Protein AF-A0A8T2S804-F1 (afdb_monomer_lite)

Structure (mmCIF, N/CA/C/O backbone):
data_AF-A0A8T2S804-F1
#
_entry.id   AF-A0A8T2S804-F1
#
loop_
_atom_site.group_PDB
_atom_site.id
_atom_site.type_symbol
_atom_site.label_atom_id
_atom_site.label_alt_id
_atom_site.label_comp_id
_atom_site.label_asym_id
_atom_site.label_entity_id
_atom_site.label_seq_id
_atom_site.pdbx_PDB_ins_code
_atom_site.Cartn_x
_atom_site.Cartn_y
_atom_site.Cartn_z
_atom_site.occupancy
_atom_site.B_iso_or_equiv
_atom_site.auth_seq_id
_atom_site.auth_comp_id
_atom_site.auth_asym_id
_atom_site.auth_atom_id
_atom_site.pdbx_PDB_model_num
ATOM 1 N N . MET A 1 1 ? -56.849 -18.742 28.392 1.00 54.66 1 MET A N 1
ATOM 2 C CA . MET A 1 1 ? -57.010 -19.178 29.798 1.00 54.66 1 MET A CA 1
ATOM 3 C C . MET A 1 1 ? -56.354 -20.541 29.955 1.00 54.66 1 MET A C 1
ATOM 5 O O . MET A 1 1 ? -56.749 -21.457 29.244 1.00 54.66 1 MET A O 1
ATOM 9 N N . CYS A 1 2 ? -55.357 -20.672 30.835 1.00 63.59 2 CYS A N 1
ATOM 10 C CA . CYS A 1 2 ? -54.591 -21.915 31.024 1.00 63.59 2 CYS A CA 1
ATOM 11 C C . CYS A 1 2 ? -54.858 -22.591 32.383 1.00 63.59 2 CYS A C 1
ATOM 13 O O . CYS A 1 2 ? -54.185 -23.554 32.737 1.00 63.59 2 CYS A O 1
ATOM 15 N N . THR A 1 3 ? -55.854 -22.126 33.140 1.00 59.88 3 THR A N 1
ATOM 16 C CA . THR A 1 3 ? -56.175 -22.582 34.507 1.00 59.88 3 THR A CA 1
ATOM 17 C C . THR A 1 3 ? -56.529 -24.065 34.632 1.00 59.88 3 THR A C 1
ATOM 19 O O . THR A 1 3 ? -56.466 -24.602 35.732 1.00 59.88 3 THR A O 1
ATOM 22 N N . GLY A 1 4 ? -56.861 -24.746 33.530 1.00 64.56 4 GLY A N 1
ATOM 23 C CA . GLY A 1 4 ? -57.107 -26.193 33.506 1.00 64.56 4 GLY A CA 1
ATOM 24 C C . GLY A 1 4 ? -55.846 -27.068 33.457 1.00 64.56 4 GLY A C 1
ATOM 25 O O . GLY A 1 4 ? -55.949 -28.278 33.639 1.00 64.56 4 GLY A O 1
ATOM 26 N N . PHE A 1 5 ? -54.661 -26.492 33.224 1.00 73.31 5 PHE A N 1
ATOM 27 C CA . PHE A 1 5 ? -53.410 -27.238 33.059 1.00 73.31 5 PHE A CA 1
ATOM 28 C C . PHE A 1 5 ? -52.562 -27.201 34.338 1.00 73.31 5 PHE A C 1
ATOM 30 O O . PHE A 1 5 ? -51.563 -26.489 34.424 1.00 73.31 5 PHE A O 1
ATOM 37 N N . SER A 1 6 ? -52.954 -27.987 35.342 1.00 73.69 6 SER A N 1
ATOM 38 C CA . 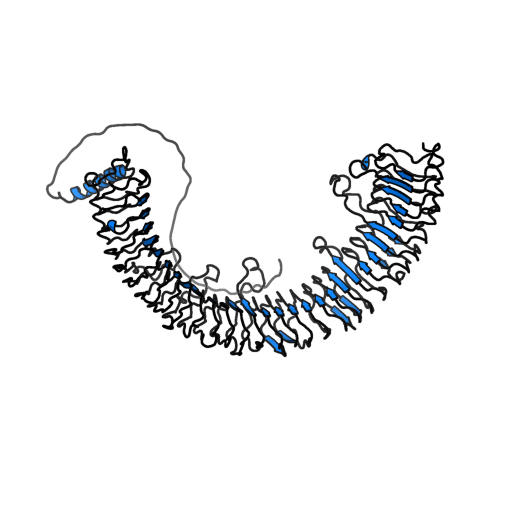SER A 1 6 ? -52.318 -28.016 36.670 1.00 73.69 6 SER A CA 1
ATOM 39 C C . SER A 1 6 ? -50.883 -28.565 36.704 1.00 73.69 6 SER A C 1
ATOM 41 O O . SER A 1 6 ? -50.227 -28.466 37.735 1.00 73.69 6 SER A O 1
ATOM 43 N N . SER A 1 7 ? -50.384 -29.152 35.612 1.00 82.56 7 SER A N 1
ATOM 44 C CA . SER A 1 7 ? -49.017 -29.684 35.495 1.00 82.56 7 SER A CA 1
ATOM 45 C C . SER A 1 7 ? -48.121 -28.878 34.548 1.00 82.56 7 SER A C 1
ATOM 47 O O . SER A 1 7 ? -46.994 -29.292 34.278 1.00 82.56 7 SER A O 1
ATOM 49 N N . LEU A 1 8 ? -48.611 -27.763 33.993 1.00 85.88 8 LEU A N 1
ATOM 50 C CA . LEU A 1 8 ? -47.874 -26.983 33.001 1.00 85.88 8 LEU A CA 1
ATOM 51 C C . LEU A 1 8 ? -46.722 -26.217 33.666 1.00 85.88 8 LEU A C 1
ATOM 53 O O . LEU A 1 8 ? -46.949 -25.395 34.554 1.00 85.88 8 LEU A O 1
ATOM 57 N N . GLN A 1 9 ? -45.492 -26.486 33.222 1.00 89.00 9 GLN A N 1
ATOM 58 C CA . GLN A 1 9 ? -44.271 -25.842 33.730 1.00 89.00 9 GLN A CA 1
ATOM 59 C C . GLN A 1 9 ? -43.639 -24.877 32.719 1.00 89.00 9 GLN A C 1
ATOM 61 O O . GLN A 1 9 ? -42.989 -23.916 33.119 1.00 89.00 9 GLN A O 1
ATOM 66 N N . HIS A 1 10 ? -43.855 -25.092 31.423 1.00 91.06 10 HIS A N 1
ATOM 67 C CA . HIS A 1 10 ? -43.279 -24.282 30.354 1.00 91.06 10 HIS A CA 1
ATOM 68 C C . HIS A 1 10 ? -44.393 -23.798 29.432 1.00 91.06 10 HIS A C 1
ATOM 70 O O . HIS A 1 10 ? -45.205 -24.604 28.974 1.00 91.06 10 HIS A O 1
ATOM 76 N N . LEU A 1 11 ? -44.438 -22.495 29.168 1.00 88.25 11 LEU A N 1
ATOM 77 C CA . LEU A 1 11 ? -45.414 -21.886 28.273 1.00 88.25 11 LEU A CA 1
ATOM 78 C C . LEU A 1 11 ? -44.703 -20.927 27.318 1.00 88.25 11 LEU A C 1
ATOM 80 O O . LEU A 1 11 ? -44.051 -19.981 27.750 1.00 88.25 11 LEU A O 1
ATOM 84 N N . ILE A 1 12 ? -44.842 -21.192 26.022 1.00 87.62 12 ILE A N 1
ATOM 85 C CA . ILE A 1 12 ? -44.277 -20.386 24.940 1.00 87.62 12 ILE A CA 1
ATOM 86 C C . ILE A 1 12 ? -45.451 -19.828 24.139 1.00 87.62 12 ILE A C 1
ATOM 88 O O . ILE A 1 12 ? -46.268 -20.590 23.622 1.00 87.62 12 ILE A O 1
ATOM 92 N N . LEU A 1 13 ? -45.546 -18.504 24.085 1.00 85.19 13 LEU A N 1
ATOM 93 C CA . LEU A 1 13 ? -46.599 -17.730 23.422 1.00 85.19 13 LEU A CA 1
ATOM 94 C C . LEU A 1 13 ? -46.019 -16.827 22.323 1.00 85.19 13 LEU A C 1
ATOM 96 O O . LEU A 1 13 ? -46.604 -15.805 21.967 1.00 85.19 13 LEU A O 1
ATOM 100 N N . ASP A 1 14 ? -44.857 -17.188 21.791 1.00 84.88 14 ASP A N 1
ATOM 101 C CA . ASP A 1 14 ? -44.184 -16.420 20.751 1.00 84.88 14 ASP A CA 1
ATOM 102 C C . ASP A 1 14 ? -45.085 -16.285 19.508 1.00 84.88 14 ASP A C 1
ATOM 104 O O . ASP A 1 14 ? -45.741 -17.237 19.078 1.00 84.88 14 ASP A O 1
ATOM 108 N N . GLY A 1 15 ? -45.153 -15.081 18.940 1.00 77.81 15 GLY A N 1
ATOM 109 C CA . GLY A 1 15 ? -46.014 -14.747 17.803 1.00 77.81 15 GLY A CA 1
ATOM 110 C C . GLY A 1 15 ? -47.499 -14.542 18.136 1.00 77.81 15 GLY A C 1
ATOM 111 O O . GLY A 1 15 ? -48.310 -14.397 17.222 1.00 77.81 15 GLY A O 1
ATOM 112 N N . CYS A 1 16 ? -47.895 -14.513 19.413 1.00 80.00 16 CYS A N 1
ATOM 113 C CA . CYS A 1 16 ? -49.286 -14.262 19.814 1.00 80.00 16 CYS A CA 1
ATOM 114 C C . CYS A 1 16 ? -49.639 -12.759 19.801 1.00 80.00 16 CYS A C 1
ATOM 116 O O . CYS A 1 16 ? -49.821 -12.149 20.851 1.00 80.00 16 CYS A O 1
ATOM 118 N N . TYR A 1 17 ? -49.768 -12.164 18.612 1.00 77.12 17 TYR A N 1
ATOM 119 C CA . TYR A 1 17 ? -49.930 -10.709 18.431 1.00 77.12 17 TYR A CA 1
ATOM 120 C C . TYR A 1 17 ? -51.200 -10.114 19.055 1.00 77.12 17 TYR A C 1
ATOM 122 O O . TYR A 1 17 ? -51.162 -9.025 19.619 1.00 77.12 17 TYR A O 1
ATOM 130 N N . SER A 1 18 ? -52.316 -10.845 18.993 1.00 76.75 18 SER A N 1
ATOM 131 C CA . SER A 1 18 ? -53.626 -10.410 19.503 1.00 76.75 18 SER A CA 1
ATOM 132 C C . SER A 1 18 ? -53.812 -10.668 21.000 1.00 76.75 18 SER A C 1
ATOM 134 O O . SER A 1 18 ? -54.943 -10.778 21.461 1.00 76.75 18 SER A O 1
ATOM 136 N N . LEU A 1 19 ? -52.734 -10.883 21.761 1.00 76.06 19 LEU A N 1
ATOM 137 C CA . LEU A 1 19 ? -52.838 -11.071 23.204 1.00 76.06 19 LEU A CA 1
ATOM 138 C C . LEU A 1 19 ? -52.945 -9.700 23.884 1.00 76.06 19 LEU A C 1
ATOM 140 O O . LEU A 1 19 ? -52.031 -8.891 23.774 1.00 76.06 19 LEU A O 1
ATOM 144 N N . ASN A 1 20 ? -54.041 -9.452 24.600 1.00 75.31 20 ASN A N 1
ATOM 145 C CA . ASN A 1 20 ? -54.303 -8.168 25.267 1.00 75.31 20 ASN A CA 1
ATOM 146 C C . ASN A 1 20 ? -53.867 -8.178 26.741 1.00 75.31 20 ASN A C 1
ATOM 148 O O . ASN A 1 20 ? -53.518 -7.144 27.297 1.00 75.31 20 ASN A O 1
ATOM 152 N N . THR A 1 21 ? -53.927 -9.344 27.400 1.00 72.62 21 THR A N 1
ATOM 153 C CA . THR A 1 21 ? -53.676 -9.483 28.847 1.00 72.62 21 THR A CA 1
ATOM 154 C C . THR A 1 21 ? -53.032 -10.828 29.176 1.00 72.62 21 THR A C 1
ATOM 156 O O . THR A 1 21 ? -53.437 -11.855 28.620 1.00 72.62 21 THR A O 1
ATOM 159 N N . LEU A 1 22 ? -52.127 -10.855 30.156 1.00 73.94 22 LEU A N 1
ATOM 160 C CA . LEU A 1 22 ? -51.623 -12.084 30.779 1.00 73.94 22 LEU A CA 1
ATOM 161 C C . LEU A 1 22 ? -52.451 -12.426 32.027 1.00 73.94 22 LEU A C 1
ATOM 163 O O . LEU A 1 22 ? -52.003 -12.263 33.156 1.00 73.94 22 LEU A O 1
ATOM 167 N N . ALA A 1 23 ? -53.680 -12.903 31.824 1.00 68.81 23 ALA A N 1
ATOM 168 C CA . ALA A 1 23 ? -54.567 -13.325 32.909 1.00 68.81 23 ALA A CA 1
ATOM 169 C C . ALA A 1 23 ? -54.711 -14.856 32.969 1.00 68.81 23 ALA A C 1
ATOM 171 O O . ALA A 1 23 ? -54.691 -15.543 31.942 1.00 68.81 23 ALA A O 1
ATOM 172 N N . PHE A 1 24 ? -54.937 -15.394 34.173 1.00 72.00 24 PHE A N 1
ATOM 173 C CA . PHE A 1 24 ? -55.258 -16.814 34.397 1.00 72.00 24 PHE A CA 1
ATOM 174 C C . PHE A 1 24 ? -54.137 -17.792 33.980 1.00 72.00 24 PHE A C 1
ATOM 176 O O . PHE A 1 24 ? -54.389 -18.802 33.307 1.00 72.00 24 PHE A O 1
ATOM 183 N N . LEU A 1 25 ? -52.896 -17.486 34.375 1.00 78.62 25 LEU A N 1
ATOM 184 C CA . LEU A 1 25 ? -51.731 -18.361 34.216 1.00 78.62 25 LEU A CA 1
ATOM 185 C C . LEU A 1 25 ? -51.617 -19.367 35.387 1.00 78.62 25 LEU A C 1
ATOM 187 O O . LEU A 1 25 ? -51.957 -19.021 36.519 1.00 78.62 25 LEU A O 1
ATOM 191 N N . PRO A 1 26 ? -51.149 -20.609 35.150 1.00 80.19 26 PRO A N 1
ATOM 192 C CA . PRO A 1 26 ? -50.902 -21.585 36.211 1.00 80.19 26 PRO A CA 1
ATOM 193 C C . PRO A 1 26 ? -49.797 -21.121 37.166 1.00 80.19 26 PRO A C 1
ATOM 195 O O . PRO A 1 26 ? -48.750 -20.650 36.730 1.00 80.19 26 PRO A O 1
ATOM 198 N N . THR A 1 27 ? -49.964 -21.350 38.468 1.00 82.31 27 THR A N 1
ATOM 199 C CA . THR A 1 27 ? -48.923 -21.060 39.472 1.00 82.31 27 THR A CA 1
ATOM 200 C C . THR A 1 27 ? -47.756 -22.057 39.443 1.00 82.31 27 THR A C 1
ATOM 202 O O . THR A 1 27 ? -46.738 -21.824 40.089 1.00 82.31 27 THR A O 1
ATOM 205 N N . THR A 1 28 ? -47.873 -23.164 38.700 1.00 85.31 28 THR A N 1
ATOM 206 C CA . THR A 1 28 ? -46.828 -24.193 38.503 1.00 85.31 28 THR A CA 1
ATOM 207 C C . THR A 1 28 ? -45.778 -23.825 37.455 1.00 85.31 28 THR A C 1
ATOM 209 O O . THR A 1 28 ? -44.837 -24.586 37.229 1.00 85.31 28 THR A O 1
ATOM 212 N N . LEU A 1 29 ? -45.961 -22.690 36.785 1.00 88.19 29 LEU A N 1
ATOM 213 C CA . LEU A 1 29 ? -45.197 -22.284 35.616 1.00 88.19 29 LEU A CA 1
ATOM 214 C C . LEU A 1 29 ? -43.795 -21.819 36.027 1.00 88.19 29 LEU A C 1
ATOM 216 O O . LEU A 1 29 ? -43.658 -20.945 36.878 1.00 88.19 29 LEU A O 1
ATOM 220 N N . ARG A 1 30 ? -42.770 -22.420 35.417 1.00 90.88 30 ARG A N 1
ATOM 221 C CA . ARG A 1 30 ? -41.346 -22.122 35.621 1.00 90.88 30 ARG A CA 1
ATOM 222 C C . ARG A 1 30 ? -40.763 -21.244 34.528 1.00 90.88 30 ARG A C 1
ATOM 224 O O . ARG A 1 30 ? -39.892 -20.431 34.811 1.00 90.88 30 ARG A O 1
ATOM 231 N N . THR A 1 31 ? -41.238 -21.376 33.290 1.00 90.69 31 THR A N 1
ATOM 232 C CA . THR A 1 31 ? -40.768 -20.537 32.180 1.00 90.69 31 THR A CA 1
ATOM 233 C C . THR A 1 31 ? -41.923 -19.998 31.352 1.00 90.69 31 THR A C 1
ATOM 235 O O . THR A 1 31 ? -42.746 -20.782 30.866 1.00 90.69 31 THR A O 1
ATOM 238 N N . LEU A 1 32 ? -41.932 -18.688 31.129 1.00 91.00 32 LEU A N 1
ATOM 239 C CA . LEU A 1 32 ? -42.870 -18.008 30.242 1.00 91.00 32 LEU A CA 1
ATOM 240 C C . LEU A 1 32 ? -42.088 -17.257 29.163 1.00 91.00 32 LEU A C 1
ATOM 242 O O . LEU A 1 32 ? -41.268 -16.403 29.490 1.00 91.00 32 LEU A O 1
ATOM 246 N N . SER A 1 33 ? -42.354 -17.574 27.898 1.00 91.38 33 SER A N 1
ATOM 247 C CA . SER A 1 33 ? -41.809 -16.852 26.745 1.00 91.38 33 SER A CA 1
ATOM 248 C C . SER A 1 33 ? -42.929 -16.211 25.946 1.00 91.38 33 SER A C 1
ATOM 250 O O . SER A 1 33 ? -43.944 -16.856 25.670 1.00 91.38 33 SER A O 1
ATOM 252 N N . LEU A 1 34 ? -42.733 -14.951 25.587 1.00 87.38 34 LEU A N 1
ATOM 253 C CA . LEU A 1 34 ? -43.592 -14.180 24.712 1.00 87.38 34 LEU A CA 1
ATOM 254 C C . LEU A 1 34 ? -42.714 -13.273 23.843 1.00 87.38 34 LEU A C 1
ATOM 256 O O . LEU A 1 34 ? -42.314 -12.186 24.249 1.00 87.38 34 LEU A O 1
ATOM 260 N N . ASP A 1 35 ? -42.401 -13.743 22.643 1.00 84.25 35 ASP A N 1
ATOM 261 C CA . ASP A 1 35 ? -41.637 -13.000 21.642 1.00 84.25 35 ASP A CA 1
ATOM 262 C C . ASP A 1 35 ? -42.511 -12.634 20.434 1.00 84.25 35 ASP A C 1
ATOM 264 O O . ASP A 1 35 ? -42.995 -13.501 19.704 1.00 84.25 35 ASP A O 1
ATOM 268 N N . MET A 1 36 ? -42.689 -11.337 20.178 1.00 80.56 36 MET A N 1
ATOM 269 C CA . MET A 1 36 ? -43.553 -10.843 19.099 1.00 80.56 36 MET A CA 1
ATOM 270 C C . MET A 1 36 ? -42.905 -10.820 17.709 1.00 80.56 36 MET A C 1
ATOM 272 O O . MET A 1 36 ? -43.526 -10.326 16.777 1.00 80.56 36 MET A O 1
ATOM 276 N N . GLN A 1 37 ? -41.704 -11.373 17.522 1.00 73.75 37 GLN A N 1
ATOM 277 C CA . GLN A 1 37 ? -40.997 -11.470 16.235 1.00 73.75 37 GLN A CA 1
ATOM 278 C C . GLN A 1 37 ? -40.814 -10.142 15.457 1.00 73.75 37 GLN A C 1
ATOM 280 O O . GLN A 1 37 ? -41.662 -9.263 15.355 1.00 73.75 37 GLN A O 1
ATOM 285 N N . ARG A 1 38 ? -39.682 -9.996 14.766 1.00 65.44 38 ARG A N 1
ATOM 286 C CA . ARG A 1 38 ? -39.296 -8.726 14.114 1.00 65.44 38 ARG A CA 1
ATOM 287 C C . ARG A 1 38 ? -40.297 -8.103 13.128 1.00 65.44 38 ARG A C 1
ATOM 289 O O . ARG A 1 38 ? -40.242 -6.900 12.923 1.00 65.44 38 ARG A O 1
ATOM 296 N N . ARG A 1 39 ? -41.166 -8.884 12.476 1.00 62.84 39 ARG A N 1
ATOM 297 C CA . ARG A 1 39 ? -42.075 -8.369 11.429 1.00 62.84 39 ARG A CA 1
ATOM 298 C C . ARG A 1 39 ? -43.398 -7.805 11.949 1.00 62.84 39 ARG A C 1
ATOM 300 O O . ARG A 1 39 ? -44.018 -7.028 11.235 1.00 62.84 39 ARG A O 1
ATOM 307 N N . PHE A 1 40 ? -43.836 -8.206 13.139 1.00 58.91 40 PHE A N 1
ATOM 308 C CA . PHE A 1 40 ? -45.213 -7.989 13.601 1.00 58.91 40 PHE A CA 1
ATOM 309 C C . PHE A 1 40 ? -45.275 -7.446 15.032 1.00 58.91 40 PHE A C 1
ATOM 311 O O . PHE A 1 40 ? -46.312 -7.461 15.679 1.00 58.91 40 PHE A O 1
ATOM 318 N N . PHE A 1 41 ? -44.172 -6.923 15.549 1.00 60.12 41 PHE A N 1
ATOM 319 C CA . PHE A 1 41 ? -44.106 -6.518 16.945 1.00 60.12 41 PHE A CA 1
ATOM 320 C C . PHE A 1 41 ? -44.892 -5.232 17.271 1.00 60.12 41 PHE A C 1
ATOM 322 O O . PHE A 1 41 ? -45.348 -5.043 18.395 1.00 60.12 41 PHE A O 1
ATOM 329 N N . LEU A 1 42 ? -45.137 -4.381 16.266 1.00 57.16 42 LEU A N 1
ATOM 330 C CA . LEU A 1 42 ? -45.958 -3.167 16.384 1.00 57.16 42 LEU A CA 1
ATOM 331 C C . LEU A 1 42 ? -47.450 -3.456 16.632 1.00 57.16 42 LEU A C 1
ATOM 333 O O . LEU A 1 42 ? -48.172 -2.576 17.098 1.00 57.16 42 LEU A O 1
ATOM 337 N N . ILE A 1 43 ? -47.921 -4.671 16.322 1.00 61.25 43 ILE A N 1
ATOM 338 C CA . ILE A 1 43 ? -49.326 -5.069 16.505 1.00 61.25 43 ILE A CA 1
ATOM 339 C C . ILE A 1 43 ? -49.585 -5.786 17.838 1.00 61.25 43 ILE A C 1
ATOM 341 O O . ILE A 1 43 ? -50.707 -6.228 18.057 1.00 61.25 43 ILE A O 1
ATOM 345 N N . SER A 1 44 ? -48.595 -5.883 18.740 1.00 66.62 44 SER A N 1
ATOM 346 C CA . SER A 1 44 ? -48.809 -6.431 20.087 1.00 66.62 44 SER A CA 1
ATOM 347 C C . SER A 1 44 ? -49.886 -5.631 20.829 1.00 66.62 44 SER A C 1
ATOM 349 O O . SER A 1 44 ? -49.802 -4.402 20.850 1.00 66.62 44 SER A O 1
ATOM 351 N N . GLU A 1 45 ? -50.857 -6.287 21.464 1.00 76.12 45 GLU A N 1
ATOM 352 C CA . GLU A 1 45 ? -51.932 -5.608 22.214 1.00 76.12 45 GLU A CA 1
ATOM 353 C C . GLU A 1 45 ? -51.720 -5.555 23.736 1.00 76.12 45 GLU A C 1
ATOM 355 O O . GLU A 1 45 ? -52.517 -4.933 24.431 1.00 76.12 45 GLU A O 1
ATOM 360 N N . ILE A 1 46 ? -50.649 -6.157 24.265 1.00 81.12 46 ILE A N 1
ATOM 361 C CA . ILE A 1 46 ? -50.334 -6.096 25.699 1.00 81.12 46 ILE A CA 1
ATOM 362 C C . ILE A 1 46 ? -49.844 -4.688 26.049 1.00 81.12 46 ILE A C 1
ATOM 364 O O . ILE A 1 46 ? -48.747 -4.301 25.651 1.00 81.12 46 ILE A O 1
ATOM 368 N N . GLU A 1 47 ? -50.643 -3.945 26.814 1.00 81.50 47 GLU A N 1
ATOM 369 C CA . GLU A 1 47 ? -50.292 -2.595 27.277 1.00 81.50 47 GLU A CA 1
ATOM 370 C C . GLU A 1 47 ? -49.677 -2.582 28.679 1.00 81.50 47 GLU A C 1
ATOM 372 O O . GLU A 1 47 ? -48.720 -1.850 28.934 1.00 81.50 47 GLU A O 1
ATOM 377 N N . SER A 1 48 ? -50.182 -3.408 29.592 1.00 81.81 48 SER A N 1
ATOM 378 C CA . SER A 1 48 ? -49.636 -3.541 30.940 1.00 81.81 48 SER A CA 1
ATOM 379 C C . SER A 1 48 ? -49.773 -4.965 31.462 1.00 81.81 48 SER A C 1
ATOM 381 O O . SER A 1 48 ? -50.652 -5.735 31.062 1.00 81.81 48 SER A O 1
ATOM 383 N N . VAL A 1 49 ? -48.864 -5.322 32.361 1.00 81.88 49 VAL A N 1
ATOM 384 C CA . VAL A 1 49 ? -48.913 -6.563 33.128 1.00 81.88 49 VAL A CA 1
ATOM 385 C C . VAL A 1 49 ? -48.783 -6.159 34.585 1.00 81.88 49 VAL A C 1
ATOM 387 O O . VAL A 1 49 ? -47.700 -5.794 35.032 1.00 81.88 49 VAL A O 1
ATOM 390 N N . GLU A 1 50 ? -49.905 -6.183 35.292 1.00 79.31 50 GLU A N 1
ATOM 391 C CA . GLU A 1 50 ? -50.036 -5.753 36.684 1.00 79.31 50 GLU A CA 1
ATOM 392 C C . GLU A 1 50 ? -50.747 -6.851 37.486 1.00 79.31 50 GLU A C 1
ATOM 394 O O . GLU A 1 50 ? -51.503 -7.648 36.926 1.00 79.31 50 GLU A O 1
ATOM 399 N N . ASP A 1 51 ? -50.484 -6.920 38.793 1.00 71.19 51 ASP A N 1
ATOM 400 C CA . ASP A 1 51 ? -51.120 -7.858 39.734 1.00 71.19 51 ASP A CA 1
ATOM 401 C C . ASP A 1 51 ? -51.014 -9.356 39.360 1.00 71.19 51 ASP A C 1
ATOM 403 O O . ASP A 1 51 ? -51.806 -10.195 39.802 1.00 71.19 51 ASP A O 1
ATOM 407 N N . VAL A 1 52 ? -49.995 -9.737 38.580 1.00 80.56 52 VAL A N 1
ATOM 408 C CA . VAL A 1 52 ? -49.730 -11.138 38.217 1.00 80.56 52 VAL A CA 1
ATOM 409 C C . VAL A 1 52 ? -48.794 -11.786 39.241 1.00 80.56 52 VAL A C 1
ATOM 411 O O . VAL A 1 52 ? -47.640 -11.385 39.396 1.00 80.56 52 VAL A O 1
ATOM 414 N N . SER A 1 53 ? -49.273 -12.832 39.922 1.00 83.38 53 SER A N 1
ATOM 415 C CA . SER A 1 53 ? -48.473 -13.631 40.860 1.00 83.38 53 SER A CA 1
ATOM 416 C C . SER A 1 53 ? -48.082 -14.980 40.253 1.00 83.38 53 SER A C 1
ATOM 418 O O . SER A 1 53 ? -48.938 -15.821 39.971 1.00 83.38 53 SER A O 1
ATOM 420 N N . LEU A 1 54 ? -46.777 -15.192 40.066 1.00 86.00 54 LEU A N 1
ATOM 421 C CA . LEU A 1 54 ? -46.195 -16.414 39.503 1.00 86.00 54 LEU A CA 1
ATOM 422 C C . LEU A 1 54 ? -45.047 -16.899 40.406 1.00 86.00 54 LEU A C 1
ATOM 424 O O . LEU A 1 54 ? -43.874 -16.688 40.099 1.00 86.00 54 LEU A O 1
ATOM 428 N N . PRO A 1 55 ? -45.363 -17.547 41.542 1.00 84.75 55 PRO A N 1
ATOM 429 C CA . PRO A 1 55 ? -44.385 -17.817 42.597 1.00 84.75 55 PRO A CA 1
ATOM 430 C C . PRO A 1 55 ? -43.297 -18.829 42.203 1.00 84.75 55 PRO A C 1
ATOM 432 O O . PRO A 1 55 ? -42.221 -18.796 42.786 1.00 84.75 55 PRO A O 1
ATOM 435 N N . ASN A 1 56 ? -43.558 -19.708 41.226 1.00 89.12 56 ASN A N 1
ATOM 436 C CA . ASN A 1 56 ? -42.606 -20.723 40.751 1.00 89.12 56 ASN A CA 1
ATOM 437 C C . ASN A 1 56 ? -41.849 -20.326 39.474 1.00 89.12 56 ASN A C 1
ATOM 439 O O . ASN A 1 56 ? -41.120 -21.154 38.929 1.00 89.12 56 ASN A O 1
ATOM 443 N N . LEU A 1 57 ? -42.046 -19.105 38.970 1.00 90.88 57 LEU A N 1
ATOM 444 C CA . LEU A 1 57 ? -41.441 -18.669 37.717 1.00 90.88 57 LEU A CA 1
ATOM 445 C C . LEU A 1 57 ? -39.948 -18.420 37.920 1.00 90.88 57 LEU A C 1
ATOM 447 O O . LEU A 1 57 ? -39.574 -17.613 38.760 1.00 90.88 57 LEU A O 1
ATOM 451 N N . GLU A 1 58 ? -39.117 -19.107 37.141 1.00 92.75 58 GLU A N 1
ATOM 452 C CA . GLU A 1 58 ? -37.655 -19.007 37.149 1.00 92.75 58 GLU A CA 1
ATOM 453 C C . GLU A 1 58 ? -37.159 -18.139 35.980 1.00 92.75 58 GLU A C 1
ATOM 455 O O . GLU A 1 58 ? -36.240 -17.342 36.161 1.00 92.75 58 GLU A O 1
ATOM 460 N N . ASN A 1 59 ? -37.806 -18.220 34.807 1.00 93.62 59 ASN A N 1
ATOM 461 C CA . ASN A 1 59 ? -37.440 -17.447 33.612 1.00 93.62 59 ASN A CA 1
ATOM 462 C C . ASN A 1 59 ? -38.656 -16.769 32.968 1.00 93.62 59 ASN A C 1
ATOM 464 O O . ASN A 1 59 ? -39.671 -17.419 32.695 1.00 93.62 59 ASN A O 1
ATOM 468 N N . LEU A 1 60 ? -38.517 -15.481 32.659 1.00 93.44 60 LEU A N 1
ATOM 469 C CA . LEU A 1 60 ? -39.517 -14.688 31.956 1.00 93.44 60 LEU A CA 1
ATOM 470 C C . LEU A 1 60 ? -38.872 -13.952 30.784 1.00 93.44 60 LEU A C 1
ATOM 472 O O . LEU A 1 60 ? -37.963 -13.144 30.964 1.00 93.44 60 LEU A O 1
ATOM 476 N N . THR A 1 61 ? -39.390 -14.202 29.589 1.00 91.88 61 THR A N 1
ATOM 477 C CA . THR A 1 61 ? -38.991 -13.515 28.363 1.00 91.88 61 THR A CA 1
ATOM 478 C C . THR A 1 61 ? -40.228 -12.854 27.774 1.00 91.88 61 THR A C 1
ATOM 480 O O . THR A 1 61 ? -41.170 -13.542 27.392 1.00 91.88 61 THR A O 1
ATOM 483 N N . ILE A 1 62 ? -40.240 -11.525 27.721 1.00 89.81 62 ILE A N 1
ATOM 484 C CA . ILE A 1 62 ? -41.269 -10.724 27.051 1.00 89.81 62 ILE A CA 1
ATOM 485 C C . ILE A 1 62 ? -40.533 -9.794 26.095 1.00 89.81 62 ILE A C 1
ATOM 487 O O . ILE A 1 62 ? -40.125 -8.706 26.475 1.00 89.81 62 ILE A O 1
ATOM 491 N N . THR A 1 63 ? -40.310 -10.225 24.859 1.00 88.81 63 THR A N 1
ATOM 492 C CA . THR A 1 63 ? -39.488 -9.471 23.908 1.00 88.81 63 THR A CA 1
ATOM 493 C C . THR A 1 63 ? -40.324 -8.891 22.781 1.00 88.81 63 THR A C 1
ATOM 495 O O . THR A 1 63 ? -41.336 -9.453 22.348 1.00 88.81 63 THR A O 1
ATOM 498 N N . ARG A 1 64 ? -39.889 -7.724 22.297 1.00 84.44 64 ARG A N 1
ATOM 499 C CA . ARG A 1 64 ? -40.517 -6.999 21.190 1.00 84.44 64 ARG A CA 1
ATOM 500 C C . ARG A 1 64 ? -41.992 -6.654 21.460 1.00 84.44 64 ARG A C 1
ATOM 502 O O . ARG A 1 64 ? -42.807 -6.627 20.556 1.00 84.44 64 ARG A O 1
ATOM 509 N N . CYS A 1 65 ? -42.389 -6.371 22.696 1.00 84.56 65 CYS A N 1
ATOM 510 C CA . CYS A 1 65 ? -43.757 -5.915 22.969 1.00 84.56 65 CYS A CA 1
ATOM 511 C C . CYS A 1 65 ? -43.833 -4.389 22.883 1.00 84.56 65 CYS A C 1
ATOM 513 O O . CYS A 1 65 ? -43.605 -3.701 23.873 1.00 84.56 65 CYS A O 1
ATOM 515 N N . ALA A 1 66 ? -44.134 -3.846 21.697 1.00 80.88 66 ALA A N 1
ATOM 516 C CA . ALA A 1 66 ? -44.062 -2.401 21.461 1.00 80.88 66 ALA A CA 1
ATOM 517 C C . ALA A 1 66 ? -45.032 -1.580 22.316 1.00 80.88 66 ALA A C 1
ATOM 519 O O . ALA A 1 66 ? -44.699 -0.460 22.697 1.00 80.88 66 ALA A O 1
ATOM 520 N N . LYS A 1 67 ? -46.221 -2.123 22.604 1.00 83.56 67 LYS A N 1
ATOM 521 C CA . LYS A 1 67 ? -47.246 -1.426 23.395 1.00 83.56 67 LYS A CA 1
ATOM 522 C C . LYS A 1 67 ? -47.100 -1.610 24.903 1.00 83.56 67 LYS A C 1
ATOM 524 O O . LYS A 1 67 ? -47.819 -0.939 25.635 1.00 83.56 67 LYS A O 1
ATOM 529 N N . LEU A 1 68 ? -46.198 -2.478 25.367 1.00 87.06 68 LEU A N 1
ATOM 530 C CA . LEU A 1 68 ? -46.026 -2.732 26.794 1.00 87.06 68 LEU A CA 1
ATOM 531 C C . LEU A 1 68 ? -45.427 -1.492 27.457 1.00 87.06 68 LEU A C 1
ATOM 533 O O . LEU A 1 68 ? -44.264 -1.184 27.223 1.00 87.06 68 LEU A O 1
ATOM 537 N N . LYS A 1 69 ? -46.213 -0.819 28.296 1.00 86.56 69 LYS A N 1
ATOM 538 C CA . LYS A 1 69 ? -45.807 0.388 29.025 1.00 86.56 69 LYS A CA 1
ATOM 539 C C . LYS A 1 69 ? -45.350 0.110 30.443 1.00 86.56 69 LYS A C 1
ATOM 541 O O . LYS A 1 69 ? -44.439 0.777 30.924 1.00 86.56 69 LYS A O 1
ATOM 546 N N . ARG A 1 70 ? -45.990 -0.848 31.119 1.00 86.38 70 ARG A N 1
ATOM 547 C CA . ARG A 1 70 ? -45.738 -1.146 32.536 1.00 86.38 70 ARG A CA 1
ATOM 548 C C . ARG A 1 70 ? -45.661 -2.637 32.789 1.00 86.38 70 ARG A C 1
ATOM 550 O O . ARG A 1 70 ? -46.504 -3.399 32.306 1.00 86.38 70 ARG A O 1
ATOM 557 N N . LEU A 1 71 ? -44.675 -3.029 33.587 1.00 88.31 71 LEU A N 1
ATOM 558 C CA . LEU A 1 71 ? -44.511 -4.397 34.058 1.00 88.31 71 LEU A CA 1
ATOM 559 C C . LEU A 1 71 ? -44.327 -4.406 35.580 1.00 88.31 71 LEU A C 1
ATOM 561 O O . LEU A 1 71 ? -43.306 -3.951 36.095 1.00 88.31 71 LEU A O 1
ATOM 565 N N . ALA A 1 72 ? -45.309 -4.972 36.277 1.00 86.88 72 ALA A N 1
ATOM 566 C CA . ALA A 1 72 ? -45.296 -5.219 37.710 1.00 86.88 72 ALA A CA 1
ATOM 567 C C . ALA A 1 72 ? -45.791 -6.648 37.978 1.00 86.88 72 ALA A C 1
ATOM 569 O O . ALA A 1 72 ? -46.957 -6.983 37.758 1.00 86.88 72 ALA A O 1
ATOM 570 N N . LEU A 1 73 ? -44.894 -7.515 38.450 1.00 85.81 73 LEU A N 1
ATOM 571 C CA . LEU A 1 73 ? -45.208 -8.918 38.722 1.00 85.81 73 LEU A CA 1
ATOM 572 C C . LEU A 1 73 ? -44.572 -9.408 40.021 1.00 85.81 73 LEU A C 1
ATOM 574 O O . LEU A 1 73 ? -43.486 -8.981 40.415 1.00 85.81 73 LEU A O 1
ATOM 578 N N . HIS A 1 74 ? -45.258 -10.336 40.683 1.00 87.31 74 HIS A N 1
ATOM 579 C CA . HIS A 1 74 ? -44.787 -10.961 41.912 1.00 87.31 74 HIS A CA 1
ATOM 580 C C . HIS A 1 74 ? -44.279 -12.378 41.613 1.00 87.31 74 HIS A C 1
ATOM 582 O O . HIS A 1 74 ? -45.060 -13.336 41.588 1.00 87.31 74 HIS A O 1
ATOM 588 N N . ALA A 1 75 ? -42.971 -12.498 41.370 1.00 88.06 75 ALA A N 1
ATOM 589 C CA . ALA A 1 75 ? -42.286 -13.754 41.059 1.00 88.06 75 ALA A CA 1
ATOM 590 C C . ALA A 1 75 ? -40.976 -13.853 41.853 1.00 88.06 75 ALA A C 1
ATOM 592 O O . ALA A 1 75 ? -39.900 -13.461 41.403 1.00 88.06 75 ALA A O 1
ATOM 593 N N . THR A 1 76 ? -41.074 -14.395 43.065 1.00 88.69 76 THR A N 1
ATOM 594 C CA . THR A 1 76 ? -39.970 -14.410 44.032 1.00 88.69 76 THR A CA 1
ATOM 595 C C . THR A 1 76 ? -38.831 -15.356 43.659 1.00 88.69 76 THR A C 1
ATOM 597 O O . THR A 1 76 ? -37.725 -15.165 44.159 1.00 88.69 76 THR A O 1
ATOM 600 N N . LEU A 1 77 ? -39.068 -16.347 42.789 1.00 91.44 77 LEU A N 1
ATOM 601 C CA . LEU A 1 77 ? -38.061 -17.296 42.290 1.00 91.44 77 LEU A CA 1
ATOM 602 C C . LEU A 1 77 ? -37.470 -16.915 40.923 1.00 91.44 77 LEU A C 1
ATOM 604 O O . LEU A 1 77 ? -36.627 -17.651 40.409 1.00 91.44 77 LEU A O 1
ATOM 608 N N . LEU A 1 78 ? -37.871 -15.774 40.350 1.00 92.56 78 LEU A N 1
ATOM 609 C CA . LEU A 1 78 ? -37.426 -15.362 39.021 1.00 92.56 78 LEU A CA 1
ATOM 610 C C . LEU A 1 78 ? -35.926 -15.072 39.035 1.00 92.56 78 LEU A C 1
ATOM 612 O O . LEU A 1 78 ? -35.475 -14.250 39.824 1.00 92.56 78 LEU A O 1
ATOM 616 N N . GLN A 1 79 ? -35.171 -15.732 38.159 1.00 93.31 79 GLN A N 1
ATOM 617 C CA . GLN A 1 79 ? -33.724 -15.569 37.998 1.00 93.31 79 GLN A CA 1
ATOM 618 C C . GLN A 1 79 ? -33.383 -14.746 36.755 1.00 93.31 79 GLN A C 1
ATOM 620 O O . GLN A 1 79 ? -32.458 -13.932 36.807 1.00 93.31 79 GLN A O 1
ATOM 625 N N . VAL A 1 80 ? -34.130 -14.931 35.661 1.00 94.62 80 VAL A N 1
ATOM 626 C CA . VAL A 1 80 ? -33.902 -14.247 34.380 1.00 94.62 80 VAL A CA 1
ATOM 627 C C . VAL A 1 80 ? -35.151 -13.491 33.947 1.00 94.62 80 VAL A C 1
ATOM 629 O O . VAL A 1 80 ? -36.225 -14.082 33.820 1.00 94.62 80 VAL A O 1
ATOM 632 N N . LEU A 1 81 ? -34.980 -12.199 33.667 1.00 94.81 81 LEU A N 1
ATOM 633 C CA . LEU A 1 81 ? -35.982 -11.339 33.052 1.00 94.81 81 LEU A CA 1
ATOM 634 C C . LEU A 1 81 ? -35.398 -10.689 31.795 1.00 94.81 81 LEU A C 1
ATOM 636 O O . LEU A 1 81 ? -34.456 -9.900 31.879 1.00 94.81 81 LEU A O 1
ATOM 640 N N . ASP A 1 82 ? -35.968 -11.013 30.638 1.00 94.00 82 ASP A N 1
ATOM 641 C CA . ASP A 1 82 ? -35.598 -10.421 29.352 1.00 94.00 82 ASP A CA 1
ATOM 642 C C . ASP A 1 82 ? -36.786 -9.664 28.755 1.00 94.00 82 ASP A C 1
ATOM 644 O O . ASP A 1 82 ? -37.797 -10.275 28.398 1.00 94.00 82 ASP A O 1
ATOM 648 N N . LEU A 1 83 ? -36.651 -8.339 28.659 1.00 91.44 83 LEU A N 1
ATOM 649 C CA . LEU A 1 83 ? -37.640 -7.430 28.076 1.00 91.44 83 LEU A CA 1
ATOM 650 C C . LEU A 1 83 ? -37.173 -6.800 26.759 1.00 91.44 83 LEU A C 1
ATOM 652 O O . LEU A 1 83 ? -37.692 -5.762 26.344 1.00 91.44 83 LEU A O 1
ATOM 656 N N . SER A 1 84 ? -36.176 -7.397 26.103 1.00 89.62 84 SER A N 1
ATOM 657 C CA . SER A 1 84 ? -35.530 -6.803 24.934 1.00 89.62 84 SER A CA 1
ATOM 658 C C . SER A 1 84 ? -36.528 -6.413 23.839 1.00 89.62 84 SER A C 1
ATOM 660 O O . SER A 1 84 ? -37.335 -7.225 23.384 1.00 89.62 84 SER A O 1
ATOM 662 N N . GLY A 1 85 ? -36.460 -5.170 23.370 1.00 83.69 85 GLY A N 1
ATOM 663 C CA . GLY A 1 85 ? -37.303 -4.649 22.288 1.00 83.69 85 GLY A CA 1
ATOM 664 C C . GLY A 1 85 ? -38.692 -4.190 22.728 1.00 83.69 85 GLY A C 1
ATOM 665 O O . GLY A 1 85 ? -39.526 -3.877 21.877 1.00 83.69 85 GLY A O 1
ATOM 666 N N . CYS A 1 86 ? -38.970 -4.129 24.032 1.00 86.12 86 CYS A N 1
ATOM 667 C CA . CYS A 1 86 ? -40.170 -3.474 24.555 1.00 86.12 86 CYS A CA 1
ATOM 668 C C . CYS A 1 86 ? -40.013 -1.949 24.479 1.00 86.12 86 CYS A C 1
ATOM 670 O O . CYS A 1 86 ? -39.760 -1.274 25.474 1.00 86.12 86 CYS A O 1
ATOM 672 N N . VAL A 1 87 ? -40.124 -1.408 23.263 1.00 82.25 87 VAL A N 1
ATOM 673 C CA . VAL A 1 87 ? -39.787 -0.009 22.961 1.00 82.25 87 VAL A CA 1
ATOM 674 C C . VAL A 1 87 ? -40.620 1.011 23.738 1.00 82.25 87 VAL A C 1
ATOM 676 O O . VAL A 1 87 ? -40.096 2.080 24.028 1.00 82.25 87 VAL A O 1
ATOM 679 N N . GLY A 1 88 ? -41.870 0.679 24.083 1.00 80.38 88 GLY A N 1
ATOM 680 C CA . GLY A 1 88 ? -42.794 1.537 24.828 1.00 80.38 88 GLY A CA 1
ATOM 681 C C . GLY A 1 88 ? -42.745 1.380 26.349 1.00 80.38 88 GLY A C 1
ATOM 682 O O . GLY A 1 88 ? -43.583 1.975 27.018 1.00 80.38 88 GLY A O 1
ATOM 683 N N . LEU A 1 89 ? -41.811 0.591 26.898 1.00 86.19 89 LEU A N 1
ATOM 684 C CA . LEU A 1 89 ? -41.721 0.341 28.338 1.00 86.19 89 LEU A CA 1
ATOM 685 C C . LEU A 1 89 ? -41.286 1.613 29.072 1.00 86.19 89 LEU A C 1
ATOM 687 O O . LEU A 1 89 ? -40.146 2.044 28.935 1.00 86.19 89 LEU A O 1
ATOM 691 N N . GLU A 1 90 ? -42.195 2.190 29.854 1.00 84.81 90 GLU A N 1
ATOM 692 C CA . GLU A 1 90 ? -41.988 3.420 30.627 1.00 84.81 90 GLU A CA 1
ATOM 693 C C . GLU A 1 90 ? -41.572 3.106 32.076 1.00 84.81 90 GLU A C 1
ATOM 695 O O . GLU A 1 90 ? -40.700 3.779 32.629 1.00 84.81 90 GLU A O 1
ATOM 700 N N . GLU A 1 91 ? -42.163 2.067 32.684 1.00 84.00 91 GLU A N 1
ATOM 701 C CA . GLU A 1 91 ? -41.986 1.719 34.101 1.00 84.00 91 GLU A CA 1
ATOM 702 C C . GLU A 1 91 ? -41.785 0.206 34.306 1.00 84.00 91 GLU A C 1
ATOM 704 O O . GLU A 1 91 ? -42.548 -0.623 33.798 1.00 84.00 91 GLU A O 1
ATOM 709 N N . LEU A 1 92 ? -40.770 -0.152 35.100 1.00 86.31 92 LEU A N 1
ATOM 710 C CA . LEU A 1 92 ? -40.482 -1.521 35.529 1.00 86.31 92 LEU A CA 1
ATOM 711 C C . LEU A 1 92 ? -40.398 -1.581 37.058 1.00 86.31 92 LEU A C 1
ATOM 713 O O . LEU A 1 92 ? -39.467 -1.032 37.648 1.00 86.31 92 LEU A O 1
ATOM 717 N N . ASP A 1 93 ? -41.324 -2.301 37.693 1.00 84.19 93 ASP A N 1
ATOM 718 C CA . ASP A 1 93 ? -41.311 -2.510 39.142 1.00 84.19 93 ASP A CA 1
ATOM 719 C C . ASP A 1 93 ? -40.638 -3.843 39.503 1.00 84.19 93 ASP A C 1
ATOM 721 O O . ASP A 1 93 ? -41.177 -4.928 39.270 1.00 84.19 93 ASP A O 1
ATOM 725 N N . CYS A 1 94 ? -39.456 -3.758 40.116 1.00 82.94 94 CYS A N 1
ATOM 726 C CA . CYS A 1 94 ? -38.675 -4.922 40.534 1.00 82.94 94 CYS A CA 1
ATOM 727 C C . CYS A 1 94 ? -38.939 -5.378 41.984 1.00 82.94 94 CYS A C 1
ATOM 729 O O . CYS A 1 94 ? -38.336 -6.360 42.426 1.00 82.94 94 CYS A O 1
ATOM 731 N N . ARG A 1 95 ? -39.850 -4.740 42.742 1.00 83.19 95 ARG A N 1
ATOM 732 C CA . ARG A 1 95 ? -40.085 -5.055 44.172 1.00 83.19 95 ARG A CA 1
ATOM 733 C C . ARG A 1 95 ? -40.497 -6.509 44.429 1.00 83.19 95 ARG A C 1
ATOM 735 O O . ARG A 1 95 ? -40.218 -7.047 45.498 1.00 83.19 95 ARG A O 1
ATOM 742 N N . GLY A 1 96 ? -41.150 -7.151 43.460 1.00 81.69 96 GLY A N 1
ATOM 743 C CA . GLY A 1 96 ? -41.576 -8.553 43.526 1.00 81.69 96 GLY A CA 1
ATOM 744 C C . GLY A 1 96 ? -40.534 -9.586 43.071 1.00 81.69 96 GLY A C 1
ATOM 745 O O . GLY A 1 96 ? -40.856 -10.774 43.068 1.00 81.69 96 GLY A O 1
ATOM 746 N N . LEU A 1 97 ? -39.324 -9.164 42.672 1.00 87.44 97 LEU A N 1
ATOM 747 C CA . LEU A 1 97 ? -38.327 -9.980 41.956 1.00 87.44 97 LEU A CA 1
ATOM 748 C C . LEU A 1 97 ? -37.073 -10.266 42.801 1.00 87.44 97 LEU A C 1
ATOM 750 O O . LEU A 1 97 ? -35.941 -10.015 42.391 1.00 87.44 97 LEU A O 1
ATOM 754 N N . SER A 1 98 ? -37.262 -10.791 44.011 1.00 86.31 98 SER A N 1
ATOM 755 C CA . SER A 1 98 ? -36.198 -10.904 45.022 1.00 86.31 98 SER A CA 1
ATOM 756 C C . SER A 1 98 ? -35.026 -11.835 44.675 1.00 86.31 98 SER A C 1
ATOM 758 O O . SER A 1 98 ? -33.978 -11.710 45.300 1.00 86.31 98 SER A O 1
ATOM 760 N N . SER A 1 99 ? -35.194 -12.775 43.736 1.00 91.62 99 SER A N 1
ATOM 761 C CA . SER A 1 99 ? -34.147 -13.738 43.333 1.00 91.62 99 SER A CA 1
ATOM 762 C C . SER A 1 99 ? -33.496 -13.416 41.984 1.00 91.62 99 SER A C 1
ATOM 764 O O . SER A 1 99 ? -32.721 -14.232 41.478 1.00 91.62 99 SER A O 1
ATOM 766 N N . LEU A 1 100 ? -33.804 -12.258 41.389 1.00 92.00 100 LEU A N 1
ATOM 767 C CA . LEU A 1 100 ? -33.389 -11.929 40.027 1.00 92.00 100 LEU A CA 1
ATOM 768 C C . LEU A 1 100 ? -31.868 -11.795 39.932 1.00 92.00 100 LEU A C 1
ATOM 770 O O . LEU A 1 100 ? -31.249 -11.052 40.695 1.00 92.00 100 LEU A O 1
ATOM 774 N N . GLN A 1 101 ? -31.270 -12.503 38.978 1.00 92.94 101 GLN A N 1
ATOM 775 C CA . GLN A 1 101 ? -29.826 -12.504 38.730 1.00 92.94 101 GLN A CA 1
ATOM 776 C C . GLN A 1 101 ? -29.477 -11.815 37.409 1.00 92.94 101 GLN A C 1
ATOM 778 O O . GLN A 1 101 ? -28.421 -11.190 37.301 1.00 92.94 101 GLN A O 1
ATOM 783 N N . HIS A 1 102 ? -30.354 -11.905 36.409 1.00 94.75 102 HIS A N 1
ATOM 784 C CA . HIS A 1 102 ? -30.116 -11.374 35.073 1.00 94.75 102 HIS A CA 1
ATOM 785 C C . HIS A 1 102 ? -31.303 -10.533 34.610 1.00 94.75 102 HIS A C 1
ATOM 787 O O . HIS A 1 102 ? -32.420 -11.040 34.506 1.00 94.75 102 HIS A O 1
ATOM 793 N N . LEU A 1 103 ? -31.035 -9.263 34.307 1.00 92.62 103 LEU A N 1
ATOM 794 C CA . LEU A 1 103 ? -32.008 -8.327 33.756 1.00 92.62 103 LEU A CA 1
ATOM 795 C C . LEU A 1 103 ? -31.509 -7.789 32.412 1.00 92.62 103 LEU A C 1
ATOM 797 O O . LEU A 1 103 ? -30.438 -7.179 32.336 1.00 92.62 103 LEU A O 1
ATOM 801 N N . ILE A 1 104 ? -32.281 -8.031 31.354 1.00 92.56 104 ILE A N 1
ATOM 802 C CA . ILE A 1 104 ? -31.969 -7.604 29.987 1.00 92.56 104 ILE A CA 1
ATOM 803 C C . ILE A 1 104 ? -33.069 -6.653 29.514 1.00 92.56 104 ILE A C 1
ATOM 805 O O . ILE A 1 104 ? -34.240 -7.018 29.444 1.00 92.56 104 ILE A O 1
ATOM 809 N N . LEU A 1 105 ? -32.672 -5.423 29.206 1.00 88.69 105 LEU A N 1
ATOM 810 C CA . LEU A 1 105 ? -33.527 -4.293 28.832 1.00 88.69 105 LEU A CA 1
ATOM 811 C C . LEU A 1 105 ? -33.033 -3.650 27.526 1.00 88.69 105 LEU A C 1
ATOM 813 O O . LEU A 1 105 ? -33.142 -2.441 27.313 1.00 88.69 105 LEU A O 1
ATOM 817 N N . ASP A 1 106 ? -32.424 -4.454 26.655 1.00 88.81 106 ASP A N 1
ATOM 818 C CA . ASP A 1 106 ? -31.882 -3.981 25.388 1.00 88.81 106 ASP A CA 1
ATOM 819 C C . ASP A 1 106 ? -33.013 -3.387 24.528 1.00 88.81 106 ASP A C 1
ATOM 821 O O . ASP A 1 106 ? -34.094 -3.959 24.408 1.00 88.81 106 ASP A O 1
ATOM 825 N N . THR A 1 107 ? -32.774 -2.247 23.874 1.00 84.81 107 THR A N 1
ATOM 826 C CA . THR A 1 107 ? -33.757 -1.546 23.013 1.00 84.81 107 THR A CA 1
ATOM 827 C C . THR A 1 107 ? -35.067 -1.096 23.695 1.00 84.81 107 THR A C 1
ATOM 829 O O . THR A 1 107 ? -36.072 -0.891 23.016 1.00 84.81 107 THR A O 1
ATOM 832 N N . CYS A 1 108 ? -35.070 -0.888 25.016 1.00 83.69 108 CYS A N 1
ATOM 833 C CA . CYS A 1 108 ? -36.183 -0.262 25.749 1.00 83.69 108 CYS A CA 1
ATOM 834 C C . CYS A 1 108 ? -36.040 1.274 25.784 1.00 83.69 108 CYS A C 1
ATOM 836 O O . CYS A 1 108 ? -35.532 1.826 26.758 1.00 83.69 108 CYS A O 1
ATOM 838 N N . TYR A 1 109 ? -36.447 1.979 24.721 1.00 79.69 109 TYR A N 1
ATOM 839 C CA . TYR A 1 109 ? -36.197 3.427 24.585 1.00 79.69 109 TYR A CA 1
ATOM 840 C C . TYR A 1 109 ? -37.047 4.323 25.504 1.00 79.69 109 TYR A C 1
ATOM 842 O O . TYR A 1 109 ? -36.597 5.395 25.894 1.00 79.69 109 TYR A O 1
ATOM 850 N N . SER A 1 110 ? -38.269 3.925 25.859 1.00 81.62 110 SER A N 1
ATOM 851 C CA . SER A 1 110 ? -39.146 4.757 26.704 1.00 81.62 110 SER A CA 1
ATOM 852 C C . SER A 1 110 ? -38.808 4.718 28.199 1.00 81.62 110 SER A C 1
ATOM 854 O O . SER A 1 110 ? -39.452 5.415 28.983 1.00 81.62 110 SER A O 1
ATOM 856 N N . LEU A 1 111 ? -37.809 3.932 28.609 1.00 80.06 111 LEU A N 1
ATOM 857 C CA . LEU A 1 111 ? -37.508 3.716 30.018 1.00 80.06 111 LEU A CA 1
ATOM 858 C C . LEU A 1 111 ? -36.864 4.970 30.624 1.00 80.06 111 LEU A C 1
ATOM 860 O O . LEU A 1 111 ? -35.732 5.318 30.294 1.00 80.06 111 LEU A O 1
ATOM 864 N N . ALA A 1 112 ? -37.584 5.647 31.519 1.00 72.25 112 ALA A N 1
ATOM 865 C CA . ALA A 1 112 ? -37.127 6.912 32.101 1.00 72.25 112 ALA A CA 1
ATOM 866 C C . ALA A 1 112 ? -36.278 6.727 33.368 1.00 72.25 112 ALA A C 1
ATOM 868 O O . ALA A 1 112 ? -35.342 7.487 33.605 1.00 72.25 112 ALA A O 1
ATOM 869 N N . THR A 1 113 ? -36.597 5.729 34.200 1.00 68.88 113 THR A N 1
ATOM 870 C CA . THR A 1 113 ? -35.890 5.473 35.465 1.00 68.88 113 THR A CA 1
ATOM 871 C C . THR A 1 113 ? -35.785 3.979 35.752 1.00 68.88 113 THR A C 1
ATOM 873 O O . THR A 1 113 ? -36.666 3.199 35.393 1.00 68.88 113 THR A O 1
ATOM 876 N N . LEU A 1 114 ? -34.706 3.586 36.428 1.00 74.88 114 LEU A N 1
ATOM 877 C CA . LEU A 1 114 ? -34.526 2.251 36.995 1.00 74.88 114 LEU A CA 1
ATOM 878 C C . LEU A 1 114 ? -34.437 2.383 38.510 1.00 74.88 114 LEU A C 1
ATOM 880 O O . LEU A 1 114 ? -33.484 2.954 39.031 1.00 74.88 114 LEU A O 1
ATOM 884 N N . SER A 1 115 ? -35.439 1.864 39.213 1.00 71.38 115 SER A N 1
ATOM 885 C CA . SER A 1 115 ? -35.506 1.904 40.674 1.00 71.38 115 SER A CA 1
ATOM 886 C C . SER A 1 115 ? -35.772 0.514 41.248 1.00 71.38 115 SER A C 1
ATOM 888 O O . SER A 1 115 ? -36.277 -0.376 40.564 1.00 71.38 115 SER A O 1
ATOM 890 N N . PHE A 1 116 ? -35.400 0.318 42.516 1.00 74.38 116 PHE A N 1
ATOM 891 C CA . PHE A 1 116 ? -35.639 -0.923 43.266 1.00 74.38 116 PHE A CA 1
ATOM 892 C C . PHE A 1 116 ? -35.006 -2.187 42.653 1.00 74.38 116 PHE A C 1
ATOM 894 O O . PHE A 1 116 ? -35.574 -3.275 42.750 1.00 74.38 116 PHE A O 1
ATOM 901 N N . LEU A 1 117 ? -33.823 -2.063 42.038 1.00 81.62 117 LEU A N 1
ATOM 902 C CA . LEU A 1 117 ? -33.080 -3.219 41.531 1.00 81.62 117 LEU A CA 1
ATOM 903 C C . LEU A 1 117 ? -32.692 -4.177 42.679 1.00 81.62 117 LEU A C 1
ATOM 905 O O . LEU A 1 117 ? -32.244 -3.724 43.735 1.00 81.62 117 LEU A O 1
ATOM 909 N N . PRO A 1 118 ? -32.845 -5.499 42.499 1.00 83.62 118 PRO A N 1
ATOM 910 C CA . PRO A 1 118 ? -32.572 -6.468 43.553 1.00 83.62 118 PRO A CA 1
ATOM 911 C C . PRO A 1 118 ? -31.069 -6.660 43.789 1.00 83.62 118 PRO A C 1
ATOM 913 O O . PRO A 1 118 ? -30.280 -6.780 42.856 1.00 83.62 118 PRO A O 1
ATOM 916 N N . MET A 1 119 ? -30.675 -6.797 45.058 1.00 85.38 119 MET A N 1
ATOM 917 C CA . MET A 1 119 ? -29.279 -7.006 45.490 1.00 85.38 119 MET A CA 1
ATOM 918 C C . MET A 1 119 ? -28.633 -8.292 44.938 1.00 85.38 119 MET A C 1
ATOM 920 O O . MET A 1 119 ? -27.416 -8.470 45.013 1.00 85.38 119 MET A O 1
ATOM 924 N N . THR A 1 120 ? -29.443 -9.230 44.441 1.00 88.31 120 THR A N 1
ATOM 925 C CA . THR A 1 120 ? -29.020 -10.510 43.851 1.00 88.31 120 THR A CA 1
ATOM 926 C C . THR A 1 120 ? -28.552 -10.384 42.401 1.00 88.31 120 THR A C 1
ATOM 928 O O . THR A 1 120 ? -28.045 -11.366 41.853 1.00 88.31 120 THR A O 1
ATOM 931 N N . LEU A 1 121 ? -28.726 -9.212 41.776 1.00 89.38 121 LEU A N 1
ATOM 932 C CA . LEU A 1 121 ? -28.422 -9.004 40.366 1.00 89.38 121 LEU A CA 1
ATOM 933 C C . LEU A 1 121 ? -26.929 -9.221 40.088 1.00 89.38 121 LEU A C 1
ATOM 935 O O . LEU A 1 121 ? -26.078 -8.595 40.714 1.00 89.38 121 LEU A O 1
ATOM 939 N N . ARG A 1 122 ? -26.627 -10.083 39.116 1.00 91.38 122 ARG A N 1
ATOM 940 C CA . ARG A 1 122 ? -25.274 -10.357 38.607 1.00 91.38 122 ARG A CA 1
ATOM 941 C C . ARG A 1 122 ? -25.012 -9.726 37.250 1.00 91.38 122 ARG A C 1
ATOM 943 O O . ARG A 1 122 ? -23.869 -9.405 36.938 1.00 91.38 122 ARG A O 1
ATOM 950 N N . ARG A 1 123 ? -26.059 -9.547 36.439 1.00 91.00 123 ARG A N 1
ATOM 951 C CA . ARG A 1 123 ? -25.955 -8.939 35.109 1.00 91.00 123 ARG A CA 1
ATOM 952 C C . ARG A 1 123 ? -27.087 -7.963 34.842 1.00 91.00 123 ARG A C 1
ATOM 954 O O . ARG A 1 123 ? -28.254 -8.327 34.997 1.00 91.00 123 ARG A O 1
ATOM 961 N N . LEU A 1 124 ? -26.722 -6.786 34.346 1.00 90.69 124 LEU A N 1
ATOM 962 C CA . LEU A 1 124 ? -27.647 -5.786 33.825 1.00 90.69 124 LEU A CA 1
ATOM 963 C C . LEU A 1 124 ? -27.215 -5.379 32.414 1.00 90.69 124 LEU A C 1
ATOM 965 O O . LEU A 1 124 ? -26.067 -4.989 32.194 1.00 90.69 124 LEU A O 1
ATOM 969 N N . SER A 1 125 ? -28.140 -5.475 31.462 1.00 91.31 125 SER A N 1
ATOM 970 C CA . SER A 1 125 ? -27.913 -5.086 30.071 1.00 91.31 125 SER A CA 1
ATOM 971 C C . SER A 1 125 ? -28.946 -4.060 29.623 1.00 91.31 125 SER A C 1
ATOM 973 O O . SER A 1 125 ? -30.144 -4.304 29.727 1.00 91.31 125 SER A O 1
ATOM 975 N N . LEU A 1 126 ? -28.462 -2.928 29.121 1.00 87.31 126 LEU A N 1
ATOM 976 C CA . LEU A 1 126 ? -29.221 -1.793 28.603 1.00 87.31 126 LEU A CA 1
ATOM 977 C C . LEU A 1 126 ? -28.571 -1.342 27.290 1.00 87.31 126 LEU A C 1
ATOM 979 O O . LEU A 1 126 ? -27.957 -0.278 27.212 1.00 87.31 126 LEU A O 1
ATOM 983 N N . ASN A 1 127 ? -28.628 -2.184 26.257 1.00 86.88 127 ASN A N 1
ATOM 984 C CA . ASN A 1 127 ? -28.017 -1.864 24.967 1.00 86.88 127 ASN A CA 1
ATOM 985 C C . ASN A 1 127 ? -29.060 -1.381 23.964 1.00 86.88 127 ASN A C 1
ATOM 987 O O . ASN A 1 127 ? -29.889 -2.154 23.476 1.00 86.88 127 ASN A O 1
ATOM 991 N N . MET A 1 128 ? -28.962 -0.119 23.570 1.00 82.94 128 MET A N 1
ATOM 992 C CA . MET A 1 128 ? -29.802 0.441 22.524 1.00 82.94 128 MET A CA 1
ATOM 993 C C . MET A 1 128 ? -29.169 0.153 21.163 1.00 82.94 128 MET A C 1
ATOM 995 O O . MET A 1 128 ? -28.094 0.632 20.815 1.00 82.94 128 MET A O 1
ATOM 999 N N . LYS A 1 129 ? -29.824 -0.675 20.357 1.00 72.38 129 LYS A N 1
ATOM 1000 C CA . LYS A 1 129 ? -29.459 -0.895 18.952 1.00 72.38 129 LYS A CA 1
ATOM 1001 C C . LYS A 1 129 ? -30.508 -0.238 18.082 1.00 72.38 129 LYS A C 1
ATOM 1003 O O . LYS A 1 129 ? -31.678 -0.329 18.408 1.00 72.38 129 LYS A O 1
ATOM 1008 N N . ARG A 1 130 ? -30.143 0.352 16.943 1.00 59.84 130 ARG A N 1
ATOM 1009 C CA . ARG A 1 130 ? -31.146 0.620 15.900 1.00 59.84 130 ARG A CA 1
ATOM 1010 C C . ARG A 1 130 ? -31.613 -0.731 15.360 1.00 59.84 130 ARG A C 1
ATOM 1012 O O . ARG A 1 130 ? -30.802 -1.458 14.785 1.00 59.84 130 ARG A O 1
ATOM 1019 N N . GLU A 1 131 ? -32.876 -1.103 15.556 1.00 51.41 131 GLU A N 1
ATOM 1020 C CA . GLU A 1 131 ? -33.424 -2.279 14.880 1.00 51.41 131 GLU A CA 1
ATOM 1021 C C . GLU A 1 131 ? -33.445 -2.020 13.363 1.00 51.41 131 GLU A C 1
ATOM 1023 O O . GLU A 1 131 ? -34.216 -1.219 12.839 1.00 51.41 131 GLU A O 1
ATOM 1028 N N . ILE A 1 132 ? -32.529 -2.671 12.644 1.00 38.91 132 ILE A N 1
ATOM 1029 C CA . ILE A 1 132 ? -32.434 -2.594 11.185 1.00 38.91 132 ILE A CA 1
ATOM 1030 C C . ILE A 1 132 ? -33.619 -3.374 10.605 1.00 38.91 132 ILE A C 1
ATOM 1032 O O . ILE A 1 132 ? -33.665 -4.601 10.707 1.00 38.91 132 ILE A O 1
ATOM 1036 N N . GLY A 1 133 ? -34.574 -2.654 10.014 1.00 41.16 133 GLY A N 1
ATOM 1037 C CA . GLY A 1 133 ? -35.796 -3.217 9.427 1.00 41.16 133 GLY A CA 1
ATOM 1038 C C . GLY A 1 133 ? -37.050 -2.355 9.591 1.00 41.16 133 GLY A C 1
ATOM 1039 O O . GLY A 1 133 ? -38.095 -2.734 9.074 1.00 41.16 133 GLY A O 1
ATOM 1040 N N . LEU A 1 134 ? -36.954 -1.219 10.284 1.00 42.84 134 LEU A N 1
ATOM 1041 C CA . LEU A 1 134 ? -38.083 -0.338 10.581 1.00 42.84 134 LEU A CA 1
ATOM 1042 C C . LEU A 1 134 ? -37.946 0.999 9.854 1.00 42.84 134 LEU A C 1
ATOM 1044 O O . LEU A 1 134 ? -36.846 1.550 9.754 1.00 42.84 134 LEU A O 1
ATOM 1048 N N . ASP A 1 135 ? -39.066 1.485 9.317 1.00 37.94 135 ASP A N 1
ATOM 1049 C CA . ASP A 1 135 ? -39.150 2.710 8.526 1.00 37.94 135 ASP A CA 1
ATOM 1050 C C . ASP A 1 135 ? -38.466 3.887 9.225 1.00 37.94 135 ASP A C 1
ATOM 1052 O O . ASP A 1 135 ? -38.745 4.216 10.380 1.00 37.94 135 ASP A O 1
ATOM 1056 N N . ARG A 1 136 ? -37.587 4.558 8.471 1.00 39.41 136 ARG A N 1
ATOM 1057 C CA . ARG A 1 136 ? -36.728 5.670 8.912 1.00 39.41 136 ARG A CA 1
ATOM 1058 C C . ARG A 1 136 ? -37.478 6.873 9.515 1.00 39.41 136 ARG A C 1
ATOM 1060 O O . ARG A 1 136 ? -36.808 7.778 9.996 1.00 39.41 136 ARG A O 1
ATOM 1067 N N . GLY A 1 137 ? -38.813 6.906 9.471 1.00 40.53 137 GLY A N 1
ATOM 1068 C CA . GLY A 1 137 ? -39.635 8.055 9.865 1.00 40.53 137 GLY A CA 1
ATOM 1069 C C . GLY A 1 137 ? -40.441 7.928 11.164 1.00 40.53 137 GLY A C 1
ATOM 1070 O O . GLY A 1 137 ? -40.928 8.947 11.629 1.00 40.53 137 GLY A O 1
ATOM 1071 N N . LEU A 1 138 ? -40.611 6.736 11.757 1.00 41.38 138 LEU A N 1
ATOM 1072 C CA . LEU A 1 138 ? -41.471 6.571 12.952 1.00 41.38 138 LEU A CA 1
ATOM 1073 C C . LEU A 1 138 ? -40.711 6.600 14.288 1.00 41.38 138 LEU A C 1
ATOM 1075 O O . LEU A 1 138 ? -41.309 6.867 15.322 1.00 41.38 138 LEU A O 1
ATOM 1079 N N . PHE A 1 139 ? -39.405 6.329 14.270 1.00 43.09 139 PHE A N 1
ATOM 1080 C CA . PHE A 1 139 ? -38.582 6.166 15.476 1.00 43.09 139 PHE A CA 1
ATOM 1081 C C . PHE A 1 139 ? -37.332 7.062 15.476 1.00 43.09 139 PHE A C 1
ATOM 1083 O O . PHE A 1 139 ? -36.440 6.858 16.297 1.00 43.09 139 PHE A O 1
ATOM 1090 N N . SER A 1 140 ? -37.244 8.061 14.582 1.00 41.25 140 SER A N 1
ATOM 1091 C CA . SER A 1 140 ? -36.152 9.055 14.611 1.00 41.25 140 SER A CA 1
ATOM 1092 C C . SER A 1 140 ? -36.084 9.822 15.933 1.00 41.25 140 SER A C 1
ATOM 1094 O O . SER A 1 140 ? -35.020 10.326 16.279 1.00 41.25 140 SER A O 1
ATOM 1096 N N . ASP A 1 141 ? -37.198 9.838 16.670 1.00 43.84 141 ASP A N 1
ATOM 1097 C CA . ASP A 1 141 ? -37.398 10.632 17.879 1.00 43.84 141 ASP A CA 1
ATOM 1098 C C . ASP A 1 141 ? -37.398 9.770 19.159 1.00 43.84 141 ASP A C 1
ATOM 1100 O O . ASP A 1 141 ? -37.491 10.304 20.262 1.00 43.84 141 ASP A O 1
ATOM 1104 N N . MET A 1 142 ? -37.274 8.436 19.050 1.00 47.62 142 MET A N 1
ATOM 1105 C CA . MET A 1 142 ? -37.205 7.539 20.216 1.00 47.62 142 MET A CA 1
ATOM 1106 C C . MET A 1 142 ? -35.769 7.428 20.721 1.00 47.62 142 MET A C 1
ATOM 1108 O O . MET A 1 142 ? -35.031 6.480 20.453 1.00 47.62 142 MET A O 1
ATOM 1112 N N . VAL A 1 143 ? -35.385 8.471 21.446 1.00 54.88 143 VAL A N 1
ATOM 1113 C CA . VAL A 1 143 ? -34.149 8.574 22.214 1.00 54.88 143 VAL A CA 1
ATOM 1114 C C . VAL A 1 143 ? -34.409 7.989 23.607 1.00 54.88 143 VAL A C 1
ATOM 1116 O O . VAL A 1 143 ? -35.454 8.256 24.197 1.00 54.88 143 VAL A O 1
ATOM 1119 N N . ASN A 1 144 ? -33.486 7.164 24.124 1.00 63.06 144 ASN A N 1
ATOM 1120 C CA . ASN A 1 144 ? -33.605 6.629 25.484 1.00 63.06 144 ASN A CA 1
ATOM 1121 C C . ASN A 1 144 ? -33.773 7.780 26.491 1.00 63.06 144 ASN A C 1
ATOM 1123 O O . ASN A 1 144 ? -32.956 8.693 26.462 1.00 63.06 144 ASN A O 1
ATOM 1127 N N . SER A 1 145 ? -34.789 7.730 27.359 1.00 69.69 145 SER A N 1
ATOM 1128 C CA . SER A 1 145 ? -35.086 8.777 28.357 1.00 69.69 145 SER A CA 1
ATOM 1129 C C . SER A 1 145 ? -34.330 8.615 29.684 1.00 69.69 145 SER A C 1
ATOM 1131 O O . SER A 1 145 ? -34.492 9.438 30.583 1.00 69.69 145 SER A O 1
ATOM 1133 N N . LEU A 1 146 ? -33.523 7.561 29.832 1.00 74.00 146 LEU A N 1
ATOM 1134 C CA . LEU A 1 146 ? -32.768 7.284 31.053 1.00 74.00 146 LEU A CA 1
ATOM 1135 C C . LEU A 1 146 ? -31.671 8.334 31.295 1.00 74.00 146 LEU A C 1
ATOM 1137 O O . LEU A 1 146 ? -30.621 8.295 30.653 1.00 74.00 146 LEU A O 1
ATOM 1141 N N . GLU A 1 147 ? -31.894 9.239 32.252 1.00 76.56 147 GLU A N 1
ATOM 1142 C CA . GLU A 1 147 ? -30.948 10.324 32.556 1.00 76.56 147 GLU A CA 1
ATOM 1143 C C . GLU A 1 147 ? -29.848 9.942 33.559 1.00 76.56 147 GLU A C 1
ATOM 1145 O O . GLU A 1 147 ? -28.714 10.417 33.443 1.00 76.56 147 GLU A O 1
ATOM 1150 N N . SER A 1 148 ? -30.158 9.101 34.548 1.00 76.44 148 SER A N 1
ATOM 1151 C CA . SER A 1 148 ? -29.196 8.652 35.557 1.00 76.44 148 SER A CA 1
ATOM 1152 C C . SER A 1 148 ? -29.513 7.256 36.085 1.00 76.44 148 SER A C 1
ATOM 1154 O O . SER A 1 148 ? -30.641 6.763 36.003 1.00 76.44 148 SER A O 1
ATOM 1156 N N . VAL A 1 149 ? -28.481 6.613 36.626 1.00 74.81 149 VAL A N 1
ATOM 1157 C CA . VAL A 1 149 ? -28.601 5.410 37.451 1.00 74.81 149 VAL A CA 1
ATOM 1158 C C . VAL A 1 149 ? -27.835 5.711 38.735 1.00 74.81 149 VAL A C 1
ATOM 1160 O O . VAL A 1 149 ? -26.603 5.684 38.732 1.00 74.81 149 VAL A O 1
ATOM 1163 N N . ASP A 1 150 ? -28.575 6.058 39.788 1.00 68.12 150 ASP A N 1
ATOM 1164 C CA . ASP A 1 150 ? -28.032 6.576 41.046 1.00 68.12 150 ASP A CA 1
ATOM 1165 C C . ASP A 1 150 ? -28.307 5.617 42.220 1.00 68.12 150 ASP A C 1
ATOM 1167 O O . ASP A 1 150 ? -29.374 5.009 42.310 1.00 68.12 150 ASP A O 1
ATOM 1171 N N . GLU A 1 151 ? -27.339 5.521 43.138 1.00 57.97 151 GLU A N 1
ATOM 1172 C CA . GLU A 1 151 ? -27.484 5.033 44.526 1.00 57.97 151 GLU A CA 1
ATOM 1173 C C . GLU A 1 151 ? -28.103 3.631 44.717 1.00 57.97 151 GLU A C 1
ATOM 1175 O O . GLU A 1 151 ? -28.623 3.309 45.787 1.00 57.97 151 GLU A O 1
ATOM 1180 N N . ALA A 1 152 ? -28.005 2.748 43.719 1.00 64.75 152 ALA A N 1
ATOM 1181 C CA . ALA A 1 152 ? -28.356 1.339 43.876 1.00 64.75 152 ALA A CA 1
ATOM 1182 C C . ALA A 1 152 ? -27.137 0.544 44.387 1.00 64.75 152 ALA A C 1
ATOM 1184 O O . ALA A 1 152 ? -26.164 0.383 43.640 1.00 64.75 152 ALA A O 1
ATOM 1185 N N . PRO A 1 153 ? -27.151 0.015 45.626 1.00 75.69 153 PRO A N 1
ATOM 1186 C CA . PRO A 1 153 ? -26.113 -0.905 46.058 1.00 75.69 153 PRO A CA 1
ATOM 1187 C C . PRO A 1 153 ? -26.314 -2.231 45.311 1.00 75.69 153 PRO A C 1
ATOM 1189 O O . PRO A 1 153 ? -27.315 -2.914 45.489 1.00 75.69 153 PRO A O 1
ATOM 1192 N N . LEU A 1 154 ? -25.380 -2.601 44.438 1.00 83.69 154 LEU A N 1
ATOM 1193 C CA . LEU A 1 154 ? -25.449 -3.810 43.609 1.00 83.69 154 LEU A CA 1
ATOM 1194 C C . LEU A 1 154 ? -24.189 -4.663 43.831 1.00 83.69 154 LEU A C 1
ATOM 1196 O O . LEU A 1 154 ? -23.389 -4.862 42.916 1.00 83.69 154 LEU A O 1
ATOM 1200 N N . PRO A 1 155 ? -23.986 -5.193 45.053 1.00 83.88 155 PRO A N 1
ATOM 1201 C CA . PRO A 1 155 ? -22.716 -5.785 45.468 1.00 83.88 155 PRO A CA 1
ATOM 1202 C C . PRO A 1 155 ? -22.361 -7.064 44.707 1.00 83.88 155 PRO A C 1
ATOM 1204 O O . PRO A 1 155 ? -21.190 -7.417 44.649 1.00 83.88 155 PRO A O 1
ATOM 1207 N N . ASN A 1 156 ? -23.348 -7.754 44.125 1.00 88.31 156 ASN A N 1
ATOM 1208 C CA . ASN A 1 156 ? -23.160 -9.000 43.376 1.00 88.31 156 ASN A CA 1
ATOM 1209 C C . ASN A 1 156 ? -23.081 -8.797 41.854 1.00 88.31 156 ASN A C 1
ATOM 1211 O O . ASN A 1 156 ? -22.976 -9.782 41.127 1.00 88.31 156 ASN A O 1
ATOM 1215 N N . LEU A 1 157 ? -23.163 -7.556 41.363 1.00 88.38 157 LEU A N 1
ATOM 1216 C CA . LEU A 1 157 ? -23.145 -7.270 39.932 1.00 88.38 157 LEU A CA 1
ATOM 1217 C C . LEU A 1 157 ? -21.749 -7.554 39.374 1.00 88.38 157 LEU A C 1
ATOM 1219 O O . LEU A 1 157 ? -20.785 -6.965 39.842 1.00 88.38 157 LEU A O 1
ATOM 1223 N N . GLU A 1 158 ? -21.642 -8.445 38.390 1.00 90.62 158 GLU A N 1
ATOM 1224 C CA . GLU A 1 158 ? -20.377 -8.877 37.776 1.00 90.62 158 GLU A CA 1
ATOM 1225 C C . GLU A 1 158 ? -20.162 -8.224 36.393 1.00 90.62 158 GLU A C 1
ATOM 1227 O O . GLU A 1 158 ? -19.031 -7.875 36.041 1.00 90.62 158 GLU A O 1
ATOM 1232 N N . ASP A 1 159 ? -21.243 -8.013 35.626 1.00 89.19 159 ASP A N 1
ATOM 1233 C CA . ASP A 1 159 ? -21.230 -7.458 34.260 1.00 89.19 159 ASP A CA 1
ATOM 1234 C C . ASP A 1 159 ? -22.341 -6.408 34.073 1.00 89.19 159 ASP A C 1
ATOM 1236 O O . ASP A 1 159 ? -23.532 -6.699 34.247 1.00 89.19 159 ASP A O 1
ATOM 1240 N N . LEU A 1 160 ? -21.941 -5.191 33.694 1.00 90.88 160 LEU A N 1
ATOM 1241 C CA . LEU A 1 160 ? -22.827 -4.071 33.390 1.00 90.88 160 LEU A CA 1
ATOM 1242 C C . LEU A 1 160 ? -22.526 -3.537 31.987 1.00 90.88 160 LEU A C 1
ATOM 1244 O O . LEU A 1 160 ? -21.441 -3.019 31.714 1.00 90.88 160 LEU A O 1
ATOM 1248 N N . SER A 1 161 ? -23.518 -3.625 31.105 1.00 90.56 161 SER A N 1
ATOM 1249 C CA . SER A 1 161 ? -23.436 -3.108 29.737 1.00 90.56 161 SER A CA 1
ATOM 1250 C C . SER A 1 161 ? -24.557 -2.100 29.519 1.00 90.56 161 SER A C 1
ATOM 1252 O O . SER A 1 161 ? -25.722 -2.487 29.473 1.00 90.56 161 SER A O 1
ATOM 1254 N N . ILE A 1 162 ? -24.212 -0.823 29.365 1.00 88.12 162 ILE A N 1
ATOM 1255 C CA . ILE A 1 162 ? -25.139 0.262 29.030 1.00 88.12 162 ILE A CA 1
ATOM 1256 C C . ILE A 1 162 ? -24.624 0.910 27.746 1.00 88.12 162 ILE A C 1
ATOM 1258 O O . ILE A 1 162 ? -23.652 1.653 27.771 1.00 88.12 162 ILE A O 1
ATOM 1262 N N . LYS A 1 163 ? -25.238 0.612 26.602 1.00 86.50 163 LYS A N 1
ATOM 1263 C CA . LYS A 1 163 ? -24.727 1.049 25.292 1.00 86.50 163 LYS A CA 1
ATOM 1264 C C . LYS A 1 163 ? -25.718 1.919 24.562 1.00 86.50 163 LYS A C 1
ATOM 1266 O O . LYS A 1 163 ? -26.904 1.599 24.528 1.00 86.50 163 LYS A O 1
ATOM 1271 N N . CYS A 1 164 ? -25.199 2.935 23.880 1.00 82.75 164 CYS A N 1
ATOM 1272 C CA . CYS A 1 164 ? -25.964 3.852 23.047 1.00 82.75 164 CYS A CA 1
ATOM 1273 C C . CYS A 1 164 ? -27.136 4.472 23.824 1.00 82.75 164 CYS A C 1
ATOM 1275 O O . CYS A 1 164 ? -28.252 4.548 23.315 1.00 82.75 164 CYS A O 1
ATOM 1277 N N . CYS A 1 165 ? -26.884 4.881 25.070 1.00 81.50 165 CYS A N 1
ATOM 1278 C CA . CYS A 1 165 ? -27.839 5.597 25.912 1.00 81.50 165 CYS A CA 1
ATOM 1279 C C . CYS A 1 165 ? -27.519 7.100 25.858 1.00 81.50 165 CYS A C 1
ATOM 1281 O O . CYS A 1 165 ? -26.802 7.596 26.726 1.00 81.50 165 CYS A O 1
ATOM 1283 N N . PRO A 1 166 ? -27.996 7.828 24.832 1.00 76.31 166 PRO A N 1
ATOM 1284 C CA . PRO A 1 166 ? -27.576 9.201 24.569 1.00 76.31 166 PRO A CA 1
ATOM 1285 C C . PRO A 1 166 ? -27.976 10.187 25.666 1.00 76.31 166 PRO A C 1
ATOM 1287 O O . PRO A 1 166 ? -27.239 11.137 25.862 1.00 76.31 166 PRO A O 1
ATOM 1290 N N . GLU A 1 167 ? -29.068 9.976 26.410 1.00 82.25 167 GLU A N 1
ATOM 1291 C CA . GLU A 1 167 ? -29.481 10.888 27.494 1.00 82.25 167 GLU A CA 1
ATOM 1292 C C . GLU A 1 167 ? -28.865 10.572 28.860 1.00 82.25 167 GLU A C 1
ATOM 1294 O O . GLU A 1 167 ? -29.085 11.328 29.804 1.00 82.25 167 GLU A O 1
ATOM 1299 N N . LEU A 1 168 ? -28.057 9.511 28.979 1.00 84.31 168 LEU A N 1
ATOM 1300 C CA . LEU A 1 168 ? -27.410 9.168 30.243 1.00 84.31 168 LEU A CA 1
ATOM 1301 C C . LEU A 1 168 ? -26.379 10.246 30.598 1.00 84.31 168 LEU A C 1
ATOM 1303 O O . LEU A 1 168 ? -25.340 10.347 29.950 1.00 84.31 168 LEU A O 1
ATOM 1307 N N . LYS A 1 169 ? -26.658 11.036 31.638 1.00 86.06 169 LYS A N 1
ATOM 1308 C CA . LYS A 1 169 ? -25.810 12.148 32.098 1.00 86.06 169 LYS A CA 1
ATOM 1309 C C . LYS A 1 169 ? -24.866 11.735 33.219 1.00 86.06 169 LYS A C 1
ATOM 1311 O O . LYS A 1 169 ? -23.752 12.258 33.285 1.00 86.06 169 LYS A O 1
ATOM 1316 N N . ARG A 1 170 ? -25.305 10.835 34.106 1.00 84.31 170 ARG A N 1
ATOM 1317 C CA . ARG A 1 170 ? -24.547 10.403 35.290 1.00 84.31 170 ARG A CA 1
ATOM 1318 C C . ARG A 1 170 ? -24.684 8.907 35.535 1.00 84.31 170 ARG A C 1
ATOM 1320 O O . ARG A 1 170 ? -25.765 8.344 35.355 1.00 84.31 170 ARG A O 1
ATOM 1327 N N . LEU A 1 171 ? -23.596 8.291 35.984 1.00 85.50 171 LEU A N 1
ATOM 1328 C CA . LEU A 1 171 ? -23.582 6.912 36.460 1.00 85.50 171 LEU A CA 1
ATOM 1329 C C . LEU A 1 171 ? -22.849 6.842 37.801 1.00 85.50 171 LEU A C 1
ATOM 1331 O O . LEU A 1 171 ? -21.637 7.060 37.853 1.00 85.50 171 LEU A O 1
ATOM 1335 N N . ALA A 1 172 ? -23.584 6.503 38.861 1.00 82.69 172 ALA A N 1
ATOM 1336 C CA . ALA A 1 172 ? -23.043 6.319 40.203 1.00 82.69 172 ALA A CA 1
ATOM 1337 C C . ALA A 1 172 ? -23.593 5.020 40.808 1.00 82.69 172 ALA A C 1
ATOM 1339 O O . ALA A 1 172 ? -24.777 4.907 41.126 1.00 82.69 172 ALA A O 1
ATOM 1340 N N . LEU A 1 173 ? -22.720 4.021 40.962 1.00 80.12 173 LEU A N 1
ATOM 1341 C CA . LEU A 1 173 ? -23.082 2.679 41.417 1.00 80.12 173 LEU A CA 1
ATOM 1342 C C . LEU A 1 173 ? -22.116 2.186 42.494 1.00 80.12 173 LEU A C 1
ATOM 1344 O O . LEU A 1 173 ? -20.900 2.326 42.359 1.00 80.12 173 LEU A O 1
ATOM 1348 N N . ASP A 1 174 ? -22.660 1.530 43.518 1.00 82.69 174 ASP A N 1
ATOM 1349 C CA . ASP A 1 174 ? -21.874 0.767 44.491 1.00 82.69 174 ASP A CA 1
ATOM 1350 C C . ASP A 1 174 ? -21.928 -0.724 44.126 1.00 82.69 174 ASP A C 1
ATOM 1352 O O . ASP A 1 174 ? -22.768 -1.486 44.612 1.00 82.69 174 ASP A O 1
ATOM 1356 N N . ALA A 1 175 ? -21.075 -1.115 43.175 1.00 85.75 175 ALA A N 1
ATOM 1357 C CA . ALA A 1 175 ? -21.017 -2.457 42.602 1.00 85.75 175 ALA A CA 1
ATOM 1358 C C . ALA A 1 175 ? -19.626 -3.075 42.802 1.00 85.75 175 ALA A C 1
ATOM 1360 O O . ALA A 1 175 ? -18.789 -3.128 41.898 1.00 85.75 175 ALA A O 1
ATOM 1361 N N . THR A 1 176 ? -19.386 -3.562 44.017 1.00 88.31 176 THR A N 1
ATOM 1362 C CA . THR A 1 176 ? -18.065 -4.030 44.464 1.00 88.31 176 THR A CA 1
ATOM 1363 C C . THR A 1 176 ? -17.559 -5.287 43.753 1.00 88.31 176 THR A C 1
ATOM 1365 O O . THR A 1 176 ? -16.347 -5.482 43.695 1.00 88.31 176 THR A O 1
ATOM 1368 N N . SER A 1 177 ? -18.438 -6.114 43.174 1.00 90.12 177 SER A N 1
ATOM 1369 C CA . SER A 1 177 ? -18.055 -7.309 42.394 1.00 90.12 177 SER A CA 1
ATOM 1370 C C . SER A 1 177 ? -17.924 -7.063 40.885 1.00 90.12 177 SER A C 1
ATOM 1372 O O . SER A 1 177 ? -17.604 -7.999 40.148 1.00 90.12 177 SER A O 1
ATOM 1374 N N . LEU A 1 178 ? -18.155 -5.831 40.410 1.00 91.06 178 LEU A N 1
ATOM 1375 C CA . LEU A 1 178 ? -18.228 -5.542 38.978 1.00 91.06 178 LEU A CA 1
ATOM 1376 C C . LEU A 1 178 ? -16.859 -5.716 38.330 1.00 91.06 178 LEU A C 1
ATOM 1378 O O . LEU A 1 178 ? -15.913 -5.038 38.712 1.00 91.06 178 LEU A O 1
ATOM 1382 N N . GLN A 1 179 ? -16.752 -6.598 37.335 1.00 92.19 179 GLN A N 1
ATOM 1383 C CA . GLN A 1 179 ? -15.494 -6.865 36.626 1.00 92.19 179 GLN A CA 1
ATOM 1384 C C . GLN A 1 179 ? -15.406 -6.107 35.302 1.00 92.19 179 GLN A C 1
ATOM 1386 O O . GLN A 1 179 ? -14.311 -5.720 34.876 1.00 92.19 179 GLN A O 1
ATOM 1391 N N . LYS A 1 180 ? -16.554 -5.880 34.652 1.00 91.44 180 LYS A N 1
ATOM 1392 C CA . LYS A 1 180 ? -16.642 -5.227 33.348 1.00 91.44 180 LYS A CA 1
ATOM 1393 C C . LYS A 1 180 ? -17.742 -4.171 33.324 1.00 91.44 180 LYS A C 1
ATOM 1395 O O . LYS A 1 180 ? -18.886 -4.453 33.674 1.00 91.44 180 LYS A O 1
ATOM 1400 N N . LEU A 1 181 ? -17.377 -2.991 32.830 1.00 92.62 181 LEU A N 1
ATOM 1401 C CA . LEU A 1 181 ? -18.276 -1.873 32.576 1.00 92.62 181 LEU A CA 1
ATOM 1402 C C . LEU A 1 181 ? -18.121 -1.411 31.126 1.00 92.62 181 LEU A C 1
ATOM 1404 O O . LEU A 1 181 ? -17.027 -1.043 30.693 1.00 92.62 181 LEU A O 1
ATOM 1408 N N . ASP A 1 182 ? -19.214 -1.447 30.369 1.00 91.81 182 ASP A N 1
ATOM 1409 C CA . ASP A 1 182 ? -19.242 -1.050 28.960 1.00 91.81 182 ASP A CA 1
ATOM 1410 C C . ASP A 1 182 ? -20.310 0.027 28.738 1.00 91.81 182 ASP A C 1
ATOM 1412 O O . ASP A 1 182 ? -21.502 -0.261 28.814 1.00 91.81 182 ASP A O 1
ATOM 1416 N N . LEU A 1 183 ? -19.855 1.259 28.496 1.00 90.00 183 LEU A N 1
ATOM 1417 C CA . LEU A 1 183 ? -20.638 2.494 28.370 1.00 90.00 183 LEU A CA 1
ATOM 1418 C C . LEU A 1 183 ? -20.637 3.065 26.947 1.00 90.00 183 LEU A C 1
ATOM 1420 O O . LEU A 1 183 ? -20.863 4.257 26.747 1.00 90.00 183 LEU A O 1
ATOM 1424 N N . ARG A 1 184 ? -20.316 2.241 25.943 1.00 89.00 184 ARG A N 1
ATOM 1425 C CA . ARG A 1 184 ? -20.114 2.725 24.574 1.00 89.00 184 ARG A CA 1
ATOM 1426 C C . ARG A 1 184 ? -21.331 3.488 24.037 1.00 89.00 184 ARG A C 1
ATOM 1428 O O . ARG A 1 184 ? -22.425 2.932 23.992 1.00 89.00 184 ARG A O 1
ATOM 1435 N N . GLY A 1 185 ? -21.120 4.692 23.508 1.00 83.94 185 GLY A N 1
ATOM 1436 C CA . GLY A 1 185 ? -22.154 5.515 22.871 1.00 83.94 185 GLY A CA 1
ATOM 1437 C C . GLY A 1 185 ? -23.071 6.246 23.855 1.00 83.94 185 GLY A C 1
ATOM 1438 O O . GLY A 1 185 ? -24.182 6.623 23.488 1.00 83.94 185 GLY A O 1
ATOM 1439 N N . CYS A 1 186 ? -22.653 6.413 25.110 1.00 85.38 186 CYS A N 1
ATOM 1440 C CA . CYS A 1 186 ? -23.332 7.275 26.077 1.00 85.38 186 CYS A CA 1
ATOM 1441 C C . CYS A 1 186 ? -22.884 8.735 25.876 1.00 85.38 186 CYS A C 1
ATOM 1443 O O . CYS A 1 186 ? -22.056 9.269 26.611 1.00 85.38 186 CYS A O 1
ATOM 1445 N N . GLU A 1 187 ? -23.416 9.372 24.832 1.00 84.06 187 GLU A N 1
ATOM 1446 C CA . GLU A 1 187 ? -22.921 10.642 24.274 1.00 84.06 187 GLU A CA 1
ATOM 1447 C C . GLU A 1 187 ? -22.980 11.828 25.261 1.00 84.06 187 GLU A C 1
ATOM 1449 O O . GLU A 1 187 ? -22.104 12.703 25.239 1.00 84.06 187 GLU A O 1
ATOM 1454 N N . ARG A 1 188 ? -23.979 11.855 26.158 1.00 85.50 188 ARG A N 1
ATOM 1455 C CA . ARG A 1 188 ? -24.189 12.930 27.150 1.00 85.50 188 ARG A CA 1
ATOM 1456 C C . ARG A 1 188 ? -23.656 12.612 28.545 1.00 85.50 188 ARG A C 1
ATOM 1458 O O . ARG A 1 188 ? -23.907 13.394 29.462 1.00 85.50 188 ARG A O 1
ATOM 1465 N N . LEU A 1 189 ? -22.893 11.529 28.704 1.00 86.75 189 LEU A N 1
ATOM 1466 C CA . LEU A 1 189 ? -22.309 11.158 29.991 1.00 86.75 189 LEU A CA 1
ATOM 1467 C C . LEU A 1 189 ? -21.284 12.214 30.415 1.00 86.75 189 LEU A C 1
ATOM 1469 O O . LEU A 1 189 ? -20.256 12.372 29.762 1.00 86.75 189 LEU A O 1
ATOM 1473 N N . MET A 1 190 ? -21.581 12.940 31.492 1.00 84.56 190 MET A N 1
ATOM 1474 C CA . MET A 1 190 ? -20.728 14.002 32.038 1.00 84.56 190 MET A CA 1
ATOM 1475 C C . MET A 1 190 ? -19.992 13.558 33.300 1.00 84.56 190 MET A C 1
ATOM 1477 O O . MET A 1 190 ? -18.882 14.020 33.541 1.00 84.56 190 MET A O 1
ATOM 1481 N N . ASP A 1 191 ? -20.614 12.692 34.102 1.00 82.56 191 ASP A N 1
ATOM 1482 C CA . ASP A 1 191 ? -20.102 12.275 35.407 1.00 82.56 191 ASP A CA 1
ATOM 1483 C C . ASP A 1 191 ? -20.088 10.745 35.511 1.00 82.56 191 ASP A C 1
ATOM 1485 O O . ASP A 1 191 ? -21.123 10.087 35.349 1.00 82.56 191 ASP A O 1
ATOM 1489 N N . LEU A 1 192 ? -18.902 10.190 35.753 1.00 85.75 192 LEU A N 1
ATOM 1490 C CA . LEU A 1 192 ? -18.665 8.760 35.920 1.00 85.75 192 LEU A CA 1
ATOM 1491 C C . LEU A 1 192 ? -17.909 8.537 37.231 1.00 85.75 192 LEU A C 1
ATOM 1493 O O . LEU A 1 192 ? -16.683 8.660 37.279 1.00 85.75 192 LEU A O 1
ATOM 1497 N N . ASP A 1 193 ? -18.636 8.168 38.283 1.00 82.50 193 ASP A N 1
ATOM 1498 C CA . ASP A 1 193 ? -18.039 7.867 39.582 1.00 82.50 193 ASP A CA 1
ATOM 1499 C C . ASP A 1 193 ? -17.674 6.381 39.674 1.00 82.50 193 ASP A C 1
ATOM 1501 O O . ASP A 1 193 ? -18.538 5.506 39.751 1.00 82.50 193 ASP A O 1
ATOM 1505 N N . CYS A 1 194 ? -16.372 6.090 39.688 1.00 81.31 194 CYS A N 1
ATOM 1506 C CA . CYS A 1 194 ? -15.859 4.724 39.798 1.00 81.31 194 CYS A CA 1
ATOM 1507 C C . CYS A 1 194 ? -15.472 4.317 41.234 1.00 81.31 194 CYS A C 1
ATOM 1509 O O . CYS A 1 194 ? -14.932 3.223 41.419 1.00 81.31 194 CYS A O 1
ATOM 1511 N N . ARG A 1 195 ? -15.733 5.141 42.265 1.00 80.81 195 ARG A N 1
ATOM 1512 C CA . ARG A 1 195 ? -15.301 4.864 43.656 1.00 80.81 195 ARG A CA 1
ATOM 1513 C C . ARG A 1 195 ? -15.866 3.565 44.234 1.00 80.81 195 ARG A C 1
ATOM 1515 O O . ARG A 1 195 ? -15.173 2.899 44.999 1.00 80.81 195 ARG A O 1
ATOM 1522 N N . GLY A 1 196 ? -17.092 3.197 43.859 1.00 78.31 196 GLY A N 1
ATOM 1523 C CA . GLY A 1 196 ? -17.761 1.963 44.293 1.00 78.31 196 GLY A CA 1
ATOM 1524 C C . GLY A 1 196 ? -17.379 0.702 43.502 1.00 78.31 196 GLY A C 1
ATOM 1525 O O . GLY A 1 196 ? -17.863 -0.384 43.810 1.00 78.31 196 GLY A O 1
ATOM 1526 N N . LEU A 1 197 ? -16.520 0.811 42.479 1.00 85.94 197 LEU A N 1
ATOM 1527 C CA . LEU A 1 197 ? -16.232 -0.264 41.515 1.00 85.94 197 LEU A CA 1
ATOM 1528 C C . LEU A 1 197 ? -14.892 -0.962 41.805 1.00 85.94 197 LEU A C 1
ATOM 1530 O O . LEU A 1 197 ? -13.992 -1.014 40.967 1.00 85.94 197 LEU A O 1
ATOM 1534 N N . SER A 1 198 ? -14.738 -1.490 43.019 1.00 86.44 198 SER A N 1
ATOM 1535 C CA . SER A 1 198 ? -13.447 -1.966 43.545 1.00 86.44 198 SER A CA 1
ATOM 1536 C C . SER A 1 198 ? -12.870 -3.226 42.882 1.00 86.44 198 SER A C 1
ATOM 1538 O O . SER A 1 198 ? -11.677 -3.474 43.040 1.00 86.44 198 SER A O 1
ATOM 1540 N N . SER A 1 199 ? -13.669 -4.004 42.142 1.00 91.12 199 SER A N 1
ATOM 1541 C CA . SER A 1 199 ? -13.212 -5.199 41.402 1.00 91.12 199 SER A CA 1
ATOM 1542 C C . SER A 1 199 ? -13.075 -4.981 39.890 1.00 91.12 199 SER A C 1
ATOM 1544 O O . SER A 1 199 ? -12.823 -5.941 39.154 1.00 91.12 199 SER A O 1
ATOM 1546 N N . LEU A 1 200 ? -13.239 -3.744 39.407 1.00 91.12 200 LEU A N 1
ATOM 1547 C CA . LEU A 1 200 ? -13.332 -3.453 37.978 1.00 91.12 200 LEU A CA 1
ATOM 1548 C C . LEU A 1 200 ? -12.004 -3.711 37.265 1.00 91.12 200 LEU A C 1
ATOM 1550 O O . LEU A 1 200 ? -10.970 -3.157 37.634 1.00 91.12 200 LEU A O 1
ATOM 1554 N N . GLN A 1 201 ? -12.038 -4.538 36.220 1.00 92.12 201 GLN A N 1
ATOM 1555 C CA . GLN A 1 201 ? -10.866 -4.904 35.416 1.00 92.12 201 GLN A CA 1
ATOM 1556 C C . GLN A 1 201 ? -10.916 -4.297 34.010 1.00 92.12 201 GLN A C 1
ATOM 1558 O O . GLN A 1 201 ? -9.870 -3.985 33.439 1.00 92.12 201 GLN A O 1
ATOM 1563 N N . HIS A 1 202 ? -12.117 -4.113 33.457 1.00 93.50 202 HIS A N 1
ATOM 1564 C CA . HIS A 1 202 ? -12.324 -3.640 32.090 1.00 93.50 202 HIS A CA 1
ATOM 1565 C C . HIS A 1 202 ? -13.312 -2.475 32.051 1.00 93.50 202 HIS A C 1
ATOM 1567 O O . HIS A 1 202 ? -14.473 -2.639 32.429 1.00 93.50 202 HIS A O 1
ATOM 1573 N N . LEU A 1 203 ? -12.862 -1.335 31.525 1.00 91.94 203 LEU A N 1
ATOM 1574 C CA . LEU A 1 203 ? -13.686 -0.148 31.304 1.00 91.94 203 LEU A CA 1
ATOM 1575 C C . LEU A 1 203 ? -13.693 0.225 29.817 1.00 91.94 203 LEU A C 1
ATOM 1577 O O . LEU A 1 203 ? -12.640 0.449 29.216 1.00 91.94 203 LEU A O 1
ATOM 1581 N N . VAL A 1 204 ? -14.883 0.298 29.222 1.00 91.88 204 VAL A N 1
ATOM 1582 C CA . VAL A 1 204 ? -15.084 0.738 27.834 1.00 91.88 204 VAL A CA 1
ATOM 1583 C C . VAL A 1 204 ? -16.006 1.950 27.833 1.00 91.88 204 VAL A C 1
ATOM 1585 O O . VAL A 1 204 ? -17.151 1.852 28.255 1.00 91.88 204 VAL A O 1
ATOM 1588 N N . ILE A 1 205 ? -15.509 3.080 27.342 1.00 89.25 205 ILE A N 1
ATOM 1589 C CA . ILE A 1 205 ? -16.183 4.391 27.311 1.00 89.25 205 ILE A CA 1
ATOM 1590 C C . ILE A 1 205 ? -16.033 5.030 25.921 1.00 89.25 205 ILE A C 1
ATOM 1592 O O . ILE A 1 205 ? -15.813 6.229 25.765 1.00 89.25 205 ILE A O 1
ATOM 1596 N N . ASP A 1 206 ? -16.092 4.190 24.888 1.00 88.62 206 ASP A N 1
ATOM 1597 C CA . ASP A 1 206 ? -16.037 4.624 23.493 1.00 88.62 206 ASP A CA 1
ATOM 1598 C C . ASP A 1 206 ? -17.246 5.526 23.166 1.00 88.62 206 ASP A C 1
ATOM 1600 O O . ASP A 1 206 ? -18.361 5.250 23.597 1.00 88.62 206 ASP A O 1
ATOM 1604 N N . ASP A 1 207 ? -17.048 6.576 22.371 1.00 85.44 207 ASP A N 1
ATOM 1605 C CA . ASP A 1 207 ? -18.091 7.528 21.954 1.00 85.44 207 ASP A CA 1
ATOM 1606 C C . ASP A 1 207 ? -18.829 8.258 23.111 1.00 85.44 207 ASP A C 1
ATOM 1608 O O . ASP A 1 207 ? -19.964 8.704 22.955 1.00 85.44 207 ASP A O 1
ATOM 1612 N N . CYS A 1 208 ? -18.190 8.421 24.278 1.00 84.56 208 CYS A N 1
ATOM 1613 C CA . CYS A 1 208 ? -18.697 9.243 25.390 1.00 84.56 208 CYS A CA 1
ATOM 1614 C C . CYS A 1 208 ? -18.232 10.709 25.267 1.00 84.56 208 CYS A C 1
ATOM 1616 O O . CYS A 1 208 ? -17.275 11.125 25.920 1.00 84.56 208 CYS A O 1
ATOM 1618 N N . PHE A 1 209 ? -18.881 11.500 24.408 1.00 81.69 209 PHE A N 1
ATOM 1619 C CA . PHE A 1 209 ? -18.398 12.842 24.035 1.00 81.69 209 PHE A CA 1
ATOM 1620 C C . PHE A 1 209 ? -18.473 13.876 25.166 1.00 81.69 209 PHE A C 1
ATOM 1622 O O . PHE A 1 209 ? -17.642 14.771 25.237 1.00 81.69 209 PHE A O 1
ATOM 1629 N N . SER A 1 210 ? -19.450 13.800 26.065 1.00 84.06 210 SER A N 1
ATOM 1630 C CA . SER A 1 210 ? -19.601 14.827 27.111 1.00 84.06 210 SER A CA 1
ATOM 1631 C C . SER A 1 210 ? -18.671 14.642 28.313 1.00 84.06 210 SER A C 1
ATOM 1633 O O . SER A 1 210 ? -18.641 15.504 29.192 1.00 84.06 210 SER A O 1
ATOM 1635 N N . LEU A 1 211 ? -17.894 13.557 28.340 1.00 83.12 211 LEU A N 1
ATOM 1636 C CA . LEU A 1 211 ? -16.985 13.245 29.432 1.00 83.12 211 LEU A CA 1
ATOM 1637 C C . LEU A 1 211 ? -15.710 14.084 29.292 1.00 83.12 211 LEU A C 1
ATOM 1639 O O . LEU A 1 211 ? -14.914 13.861 28.381 1.00 83.12 211 LEU A O 1
ATOM 1643 N N . THR A 1 212 ? -15.518 15.060 30.179 1.00 83.56 212 THR A N 1
ATOM 1644 C CA . THR A 1 212 ? -14.399 16.017 30.102 1.00 83.56 212 THR A CA 1
ATOM 1645 C C . THR A 1 212 ? -13.183 15.583 30.910 1.00 83.56 212 THR A C 1
ATOM 1647 O O . THR A 1 212 ? -12.056 15.817 30.478 1.00 83.56 212 THR A O 1
ATOM 1650 N N . THR A 1 213 ? -13.374 14.933 32.055 1.00 80.81 213 THR A N 1
ATOM 1651 C CA . THR A 1 213 ? -12.280 14.476 32.917 1.00 80.81 213 THR A CA 1
ATOM 1652 C C . THR A 1 213 ? -12.499 13.036 33.358 1.00 80.81 213 THR A C 1
ATOM 1654 O O . THR A 1 213 ? -13.622 12.592 33.592 1.00 80.81 213 THR A O 1
ATOM 1657 N N . LEU A 1 214 ? -11.400 12.293 33.474 1.00 81.75 214 LEU A N 1
ATOM 1658 C CA . LEU A 1 214 ? -11.370 10.985 34.122 1.00 81.75 214 LEU A CA 1
ATOM 1659 C C . LEU A 1 214 ? -10.424 11.076 35.310 1.00 81.75 214 LEU A C 1
ATOM 1661 O O . LEU A 1 214 ? -9.216 11.258 35.150 1.00 81.75 214 LEU A O 1
ATOM 1665 N N . SER A 1 215 ? -10.994 10.951 36.501 1.00 76.12 215 SER A N 1
ATOM 1666 C CA . SER A 1 215 ? -10.264 10.953 37.763 1.00 76.12 215 SER A CA 1
ATOM 1667 C C . SER A 1 215 ? -10.761 9.807 38.636 1.00 76.12 215 SER A C 1
ATOM 1669 O O . SER A 1 215 ? -11.869 9.310 38.447 1.00 76.12 215 SER A O 1
ATOM 1671 N N . ILE A 1 216 ? -9.934 9.383 39.594 1.00 73.31 216 ILE A N 1
ATOM 1672 C CA . ILE A 1 216 ? -10.323 8.401 40.617 1.00 73.31 216 ILE A CA 1
ATOM 1673 C C . ILE A 1 216 ? -10.749 7.049 40.001 1.00 73.31 216 ILE A C 1
ATOM 1675 O O . ILE A 1 216 ? -11.853 6.544 40.204 1.00 73.31 216 ILE A O 1
ATOM 1679 N N . LEU A 1 217 ? -9.838 6.448 39.234 1.00 82.00 217 LEU A N 1
ATOM 1680 C CA . LEU A 1 217 ? -10.022 5.130 38.627 1.00 82.00 217 LEU A CA 1
ATOM 1681 C C . LEU A 1 217 ? -9.573 3.996 39.577 1.00 82.00 217 LEU A C 1
ATOM 1683 O O . LEU A 1 217 ? -8.571 4.153 40.279 1.00 82.00 217 LEU A O 1
ATOM 1687 N N . PRO A 1 218 ? -10.268 2.841 39.601 1.00 83.75 218 PRO A N 1
ATOM 1688 C CA . PRO A 1 218 ? -9.897 1.709 40.446 1.00 83.75 218 PRO A CA 1
ATOM 1689 C C . PRO A 1 218 ? -8.554 1.086 40.037 1.00 83.75 218 PRO A C 1
ATOM 1691 O O . PRO A 1 218 ? -8.289 0.827 38.864 1.00 83.75 218 PRO A O 1
ATOM 1694 N N . THR A 1 219 ? -7.713 0.777 41.029 1.00 86.19 219 THR A N 1
ATOM 1695 C CA . THR A 1 219 ? -6.352 0.233 40.837 1.00 86.19 219 THR A CA 1
ATOM 1696 C C . THR A 1 219 ? -6.325 -1.203 40.292 1.00 86.19 219 THR A C 1
ATOM 1698 O O . THR A 1 219 ? -5.269 -1.711 39.904 1.00 86.19 219 THR A O 1
ATOM 1701 N N . THR A 1 220 ? -7.480 -1.874 40.255 1.00 88.12 220 THR A N 1
ATOM 1702 C CA . THR A 1 220 ? -7.684 -3.215 39.688 1.00 88.12 220 THR A CA 1
ATOM 1703 C C . THR A 1 220 ? -7.815 -3.225 38.167 1.00 88.12 220 THR A C 1
ATOM 1705 O O . THR A 1 220 ? -7.784 -4.306 37.573 1.00 88.12 220 THR A O 1
ATOM 1708 N N . LEU A 1 221 ? -7.959 -2.054 37.532 1.00 89.81 221 LEU A N 1
ATOM 1709 C CA . LEU A 1 221 ? -8.135 -1.949 36.086 1.00 89.81 221 LEU A CA 1
ATOM 1710 C C . LEU A 1 221 ? -6.942 -2.534 35.336 1.00 89.81 221 LEU A C 1
ATOM 1712 O O . LEU A 1 221 ? -5.792 -2.192 35.601 1.00 89.81 221 LEU A O 1
ATOM 1716 N N . ARG A 1 222 ? -7.257 -3.383 34.356 1.00 92.19 222 ARG A N 1
ATOM 1717 C CA . ARG A 1 222 ? -6.305 -3.981 33.416 1.00 92.19 222 ARG A CA 1
ATOM 1718 C C . ARG A 1 222 ? -6.422 -3.390 32.025 1.00 92.19 222 ARG A C 1
ATOM 1720 O O . ARG A 1 222 ? -5.414 -3.278 31.336 1.00 92.19 222 ARG A O 1
ATOM 1727 N N . LYS A 1 223 ? -7.634 -3.014 31.601 1.00 92.75 223 LYS A N 1
ATOM 1728 C CA . LYS A 1 223 ? -7.873 -2.450 30.266 1.00 92.75 223 LYS A CA 1
ATOM 1729 C C . LYS A 1 223 ? -8.826 -1.268 30.309 1.00 92.75 223 LYS A C 1
ATOM 1731 O O . LYS A 1 223 ? -9.916 -1.369 30.879 1.00 92.75 223 LYS A O 1
ATOM 1736 N N . ILE A 1 224 ? -8.440 -0.193 29.631 1.00 91.81 224 ILE A N 1
ATOM 1737 C CA . ILE A 1 224 ? -9.276 0.990 29.418 1.00 91.81 224 ILE A CA 1
ATOM 1738 C C . ILE A 1 224 ? -9.326 1.283 27.917 1.00 91.81 224 ILE A C 1
ATOM 1740 O O . ILE A 1 224 ? -8.292 1.373 27.254 1.00 91.81 224 ILE A O 1
ATOM 1744 N N . SER A 1 225 ? -10.538 1.434 27.386 1.00 91.75 225 SER A N 1
ATOM 1745 C CA . SER A 1 225 ? -10.782 1.809 25.993 1.00 91.75 225 SER A CA 1
ATOM 1746 C C . SER A 1 225 ? -11.665 3.045 25.927 1.00 91.75 225 SER A C 1
ATOM 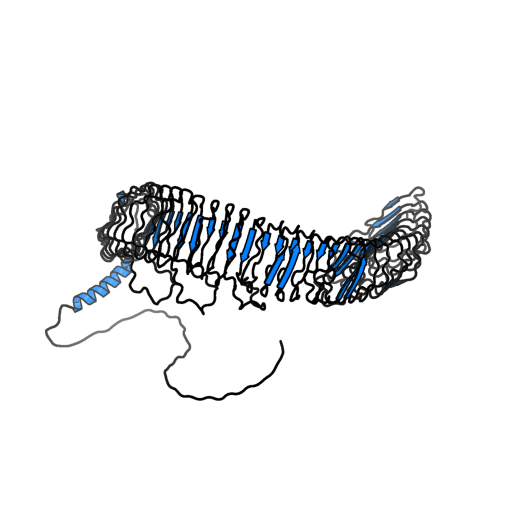1748 O O . SER A 1 225 ? -12.803 3.014 26.395 1.00 91.75 225 SER A O 1
ATOM 1750 N N . LEU A 1 226 ? -11.151 4.092 25.290 1.00 88.62 226 LEU A N 1
ATOM 1751 C CA . LEU A 1 226 ? -11.890 5.277 24.887 1.00 88.62 226 LEU A CA 1
ATOM 1752 C C . LEU A 1 226 ? -11.557 5.578 23.422 1.00 88.62 226 LEU A C 1
ATOM 1754 O O . LEU A 1 226 ? -10.449 5.985 23.073 1.00 88.62 226 LEU A O 1
ATOM 1758 N N . ARG A 1 227 ? -12.511 5.347 22.525 1.00 86.31 227 ARG A N 1
ATOM 1759 C CA . ARG A 1 227 ? -12.383 5.683 21.101 1.00 86.31 227 ARG A CA 1
ATOM 1760 C C . ARG A 1 227 ? -13.514 6.601 20.678 1.00 86.31 227 ARG A C 1
ATOM 1762 O O . ARG A 1 227 ? -14.669 6.265 20.907 1.00 86.31 227 ARG A O 1
ATOM 1769 N N . ILE A 1 228 ? -13.187 7.712 20.023 1.00 82.25 228 ILE A N 1
ATOM 1770 C CA . ILE A 1 228 ? -14.180 8.628 19.446 1.00 82.25 228 ILE A CA 1
ATOM 1771 C C . ILE A 1 228 ? -14.304 8.373 17.936 1.00 82.25 228 ILE A C 1
ATOM 1773 O O . ILE A 1 228 ? -13.326 8.301 17.184 1.00 82.25 228 ILE A O 1
ATOM 1777 N N . SER A 1 229 ? -15.530 8.212 17.457 1.00 76.88 229 SER A N 1
ATOM 1778 C CA . SER A 1 229 ? -15.838 7.971 16.051 1.00 76.88 229 SER A CA 1
ATOM 1779 C C . SER A 1 229 ? -15.568 9.201 15.177 1.00 76.88 229 SER A C 1
ATOM 1781 O O . SER A 1 229 ? -15.846 10.336 15.554 1.00 76.88 229 SER A O 1
ATOM 1783 N N . ARG A 1 230 ? -15.091 8.986 13.936 1.00 70.12 230 ARG A N 1
ATOM 1784 C CA . ARG A 1 230 ? -14.753 10.078 12.991 1.00 70.12 230 ARG A CA 1
ATOM 1785 C C . ARG A 1 230 ? -15.909 11.052 12.727 1.00 70.12 230 ARG A C 1
ATOM 1787 O O . ARG A 1 230 ? -15.660 12.212 12.428 1.00 70.12 230 ARG A O 1
ATOM 1794 N N . ARG A 1 231 ? -17.158 10.580 12.810 1.00 65.38 231 ARG A N 1
ATOM 1795 C CA . ARG A 1 231 ? -18.356 11.403 12.573 1.00 65.38 231 ARG A CA 1
ATOM 1796 C C . ARG A 1 231 ? -18.599 12.445 13.671 1.00 65.38 231 ARG A C 1
ATOM 1798 O O . ARG A 1 231 ? -19.247 13.442 13.382 1.00 65.38 231 ARG A O 1
ATOM 1805 N N . SER A 1 232 ? -18.029 12.250 14.859 1.00 64.69 232 SER A N 1
ATOM 1806 C CA . SER A 1 232 ? -18.340 13.023 16.069 1.00 64.69 232 SER A CA 1
ATOM 1807 C C . SER A 1 232 ? -17.153 13.843 16.593 1.00 64.69 232 SER A C 1
ATOM 1809 O O . SER A 1 232 ? -17.199 14.371 17.694 1.00 64.69 232 SER A O 1
ATOM 1811 N N . LEU A 1 233 ? -16.091 14.024 15.794 1.00 60.56 233 LEU A N 1
ATOM 1812 C CA . LEU A 1 233 ? -14.877 14.774 16.177 1.00 60.56 233 LEU A CA 1
ATOM 1813 C C . LEU A 1 233 ? -15.120 16.248 16.564 1.00 60.56 233 LEU A C 1
ATOM 1815 O O . LEU A 1 233 ? -14.244 16.872 17.159 1.00 60.56 233 LEU A O 1
ATOM 1819 N N . ARG A 1 234 ? -16.271 16.823 16.187 1.00 61.97 234 ARG A N 1
ATOM 1820 C CA . ARG A 1 234 ? -16.661 18.206 16.527 1.00 61.97 234 ARG A CA 1
ATOM 1821 C C . ARG A 1 234 ? -17.342 18.318 17.892 1.00 61.97 234 ARG A C 1
ATOM 1823 O O . ARG A 1 234 ? -17.442 19.423 18.423 1.00 61.97 234 ARG A O 1
ATOM 1830 N N . GLU A 1 235 ? -17.838 17.208 18.422 1.00 60.62 235 GLU A N 1
ATOM 1831 C CA . GLU A 1 235 ? -18.582 17.170 19.676 1.00 60.62 235 GLU A CA 1
ATOM 1832 C C . GLU A 1 235 ? -17.595 17.150 20.860 1.00 60.62 235 GLU A C 1
ATOM 1834 O O . GLU A 1 235 ? -16.386 17.303 20.679 1.00 60.62 235 GLU A O 1
ATOM 1839 N N . GLY A 1 236 ? -18.080 17.138 22.099 1.00 64.69 236 GLY A N 1
ATOM 1840 C CA . GLY A 1 236 ? -17.230 17.118 23.296 1.00 64.69 236 GLY A CA 1
ATOM 1841 C C . GLY A 1 236 ? -16.144 16.027 23.287 1.00 64.69 236 GLY A C 1
ATOM 1842 O O . GLY A 1 236 ? -16.093 15.156 22.422 1.00 64.69 236 GLY A O 1
ATOM 1843 N N . GLY A 1 237 ? -15.264 16.052 24.280 1.00 75.44 237 GLY A N 1
ATOM 1844 C CA . GLY A 1 237 ? -14.379 14.921 24.516 1.00 75.44 237 GLY A CA 1
ATOM 1845 C C . GLY A 1 237 ? -13.503 15.131 25.733 1.00 75.44 237 GLY A C 1
ATOM 1846 O O . GLY A 1 237 ? -13.431 16.236 26.273 1.00 75.44 237 GLY A O 1
ATOM 1847 N N . LEU A 1 238 ? -12.817 14.059 26.110 1.00 81.56 238 LEU A N 1
ATOM 1848 C CA . LEU A 1 238 ? -11.903 14.028 27.240 1.00 81.56 238 LEU A CA 1
ATOM 1849 C C . LEU A 1 238 ? -10.818 15.101 27.088 1.00 81.56 238 LEU A C 1
ATOM 1851 O O . LEU A 1 238 ? -10.118 15.130 26.076 1.00 81.56 238 LEU A O 1
ATOM 1855 N N . GLU A 1 239 ? -10.685 15.972 28.086 1.00 85.31 239 GLU A N 1
ATOM 1856 C CA . GLU A 1 239 ? -9.692 17.047 28.147 1.00 85.31 239 GLU A CA 1
ATOM 1857 C C . GLU A 1 239 ? -8.466 16.652 28.976 1.00 85.31 239 GLU A C 1
ATOM 1859 O O . GLU A 1 239 ? -7.336 16.968 28.585 1.00 85.31 239 GLU A O 1
ATOM 1864 N N . SER A 1 240 ? -8.666 15.943 30.093 1.00 85.00 240 SER A N 1
ATOM 1865 C CA . SER A 1 240 ? -7.576 15.448 30.938 1.00 85.00 240 SER A CA 1
ATOM 1866 C C . SER A 1 240 ? -7.859 14.084 31.573 1.00 85.00 240 SER A C 1
ATOM 1868 O O . SER A 1 240 ? -8.992 13.737 31.921 1.00 85.00 240 SER A O 1
ATOM 1870 N N . VAL A 1 241 ? -6.783 13.314 31.742 1.00 84.19 241 VAL A N 1
ATOM 1871 C CA . VAL A 1 241 ? -6.712 12.157 32.645 1.00 84.19 241 VAL A CA 1
ATOM 1872 C C . VAL A 1 241 ? -5.661 12.486 33.696 1.00 84.19 241 VAL A C 1
ATOM 1874 O O . VAL A 1 241 ? -4.500 12.723 33.345 1.00 84.19 241 VAL A O 1
ATOM 1877 N N . GLU A 1 242 ? -6.072 12.554 34.960 1.00 78.75 242 GLU A N 1
ATOM 1878 C CA . GLU A 1 242 ? -5.238 13.080 36.048 1.00 78.75 242 GLU A CA 1
ATOM 1879 C C . GLU A 1 242 ? -4.849 11.998 37.059 1.00 78.75 242 GLU A C 1
ATOM 1881 O O . GLU A 1 242 ? -5.707 11.260 37.545 1.00 78.75 242 GLU A O 1
ATOM 1886 N N . ASP A 1 243 ? -3.544 11.945 37.368 1.00 61.34 243 ASP A N 1
ATOM 1887 C CA . ASP A 1 243 ? -2.895 11.225 38.477 1.00 61.34 243 ASP A CA 1
ATOM 1888 C C . ASP A 1 243 ? -3.476 9.835 38.801 1.00 61.34 243 ASP A C 1
ATOM 1890 O O . ASP A 1 243 ? -3.624 9.431 39.959 1.00 61.34 243 ASP A O 1
ATOM 1894 N N . ALA A 1 244 ? -3.774 9.061 37.756 1.00 69.81 244 ALA A N 1
ATOM 1895 C CA . ALA A 1 244 ? -4.259 7.699 37.899 1.00 69.81 244 ALA A CA 1
ATOM 1896 C C . ALA A 1 244 ? -3.077 6.752 38.170 1.00 69.81 244 ALA A C 1
ATOM 1898 O O . ALA A 1 244 ? -2.338 6.370 37.258 1.00 69.81 244 ALA A O 1
ATOM 1899 N N . SER A 1 245 ? -2.895 6.363 39.435 1.00 82.31 245 SER A N 1
ATOM 1900 C CA . SER A 1 245 ? -2.012 5.248 39.794 1.00 82.31 245 SER A CA 1
ATOM 1901 C C . SER A 1 245 ? -2.721 3.932 39.469 1.00 82.31 245 SER A C 1
ATOM 1903 O O . SER A 1 245 ? -3.618 3.494 40.190 1.00 82.31 245 SER A O 1
ATOM 1905 N N . LEU A 1 246 ? -2.346 3.319 38.346 1.00 85.38 246 LEU A N 1
ATOM 1906 C CA . LEU A 1 246 ? -2.972 2.120 37.790 1.00 85.38 246 LEU A CA 1
ATOM 1907 C C . LEU A 1 246 ? -1.917 1.014 37.619 1.00 85.38 246 LEU A C 1
ATOM 1909 O O . LEU A 1 246 ? -1.486 0.717 36.500 1.00 85.38 246 LEU A O 1
ATOM 1913 N N . PRO A 1 247 ? -1.477 0.379 38.723 1.00 85.62 247 PRO A N 1
ATOM 1914 C CA . PRO A 1 247 ? -0.334 -0.535 38.711 1.00 85.62 247 PRO A CA 1
ATOM 1915 C C . PRO A 1 247 ? -0.576 -1.806 37.885 1.00 85.62 247 PRO A C 1
ATOM 1917 O O . PRO A 1 247 ? 0.379 -2.393 37.382 1.00 85.62 247 PRO A O 1
ATOM 1920 N N . ASN A 1 248 ? -1.838 -2.216 37.723 1.00 89.50 248 ASN A N 1
ATOM 1921 C CA . ASN A 1 248 ? -2.234 -3.439 37.018 1.00 89.50 248 ASN A CA 1
ATOM 1922 C C . ASN A 1 248 ? -2.698 -3.199 35.573 1.00 89.50 248 ASN A C 1
ATOM 1924 O O . ASN A 1 248 ? -3.123 -4.148 34.916 1.00 89.50 248 ASN A O 1
ATOM 1928 N N . LEU A 1 249 ? -2.660 -1.954 35.089 1.00 90.75 249 LEU A N 1
ATOM 1929 C CA . LEU A 1 249 ? -3.103 -1.625 33.738 1.00 90.75 249 LEU A CA 1
ATOM 1930 C C . LEU A 1 249 ? -2.149 -2.263 32.730 1.00 90.75 249 LEU A C 1
ATOM 1932 O O . LEU A 1 249 ? -0.956 -2.015 32.799 1.00 90.75 249 LEU A O 1
ATOM 1936 N N . GLU A 1 250 ? -2.668 -3.085 31.823 1.00 93.38 250 GLU A N 1
ATOM 1937 C CA . GLU A 1 250 ? -1.917 -3.775 30.767 1.00 93.38 250 GLU A CA 1
ATOM 1938 C C . GLU A 1 250 ? -2.081 -3.046 29.425 1.00 93.38 250 GLU A C 1
ATOM 1940 O O . GLU A 1 250 ? -1.097 -2.847 28.713 1.00 93.38 250 GLU A O 1
ATOM 1945 N N . ASP A 1 251 ? -3.299 -2.573 29.125 1.00 93.25 251 ASP A N 1
ATOM 1946 C CA . ASP A 1 251 ? -3.640 -1.901 27.866 1.00 93.25 251 ASP A CA 1
ATOM 1947 C C . ASP A 1 251 ? -4.419 -0.597 28.106 1.00 93.25 251 ASP A C 1
ATOM 1949 O O . ASP A 1 251 ? -5.483 -0.594 28.741 1.00 93.25 251 ASP A O 1
ATOM 1953 N N . LEU A 1 252 ? -3.941 0.502 27.518 1.00 93.31 252 LEU A N 1
ATOM 1954 C CA . LEU A 1 252 ? -4.652 1.779 27.470 1.00 93.31 252 LEU A CA 1
ATOM 1955 C C . LEU A 1 252 ? -4.813 2.233 26.021 1.00 93.31 252 LEU A C 1
ATOM 1957 O O . LEU A 1 252 ? -3.836 2.513 25.329 1.00 93.31 252 LEU A O 1
ATOM 1961 N N . THR A 1 253 ? -6.059 2.348 25.568 1.00 92.81 253 THR A N 1
ATOM 1962 C CA . THR A 1 253 ? -6.382 2.886 24.244 1.00 92.81 253 THR A CA 1
ATOM 1963 C C . THR A 1 253 ? -7.227 4.143 24.393 1.00 92.81 253 THR A C 1
ATOM 1965 O O . THR A 1 253 ? -8.382 4.056 24.808 1.00 92.81 253 THR A O 1
ATOM 1968 N N . ILE A 1 254 ? -6.676 5.294 24.014 1.00 90.62 254 ILE A N 1
ATOM 1969 C CA . ILE A 1 254 ? -7.378 6.576 23.920 1.00 90.62 254 ILE A CA 1
ATOM 1970 C C . ILE A 1 254 ? -7.175 7.103 22.502 1.00 90.62 254 ILE A C 1
ATOM 1972 O O . ILE A 1 254 ? -6.128 7.647 22.191 1.00 90.62 254 ILE A O 1
ATOM 1976 N N . THR A 1 255 ? -8.151 6.941 21.611 1.00 90.44 255 THR A N 1
ATOM 1977 C CA . THR A 1 255 ? -7.963 7.311 20.194 1.00 90.44 255 THR A CA 1
ATOM 1978 C C . THR A 1 255 ? -8.978 8.334 19.720 1.00 90.44 255 THR A C 1
ATOM 1980 O O . THR A 1 255 ? -10.141 8.323 20.136 1.00 90.44 255 THR A O 1
ATOM 1983 N N . ARG A 1 256 ? -8.535 9.196 18.798 1.00 86.94 256 ARG A N 1
ATOM 1984 C CA . ARG A 1 256 ? -9.333 10.234 18.131 1.00 86.94 256 ARG A CA 1
ATOM 1985 C C . ARG A 1 256 ? -9.923 11.246 19.109 1.00 86.94 256 ARG A C 1
ATOM 1987 O O . ARG A 1 256 ? -11.046 11.698 18.920 1.00 86.94 256 ARG A O 1
ATOM 1994 N N . CYS A 1 257 ? -9.162 11.606 20.140 1.00 86.38 257 CYS A N 1
ATOM 1995 C CA . CYS A 1 257 ? -9.566 12.568 21.164 1.00 86.38 257 CYS A CA 1
ATOM 1996 C C . CYS A 1 257 ? -8.896 13.930 20.929 1.00 86.38 257 CYS A C 1
ATOM 1998 O O . CYS A 1 257 ? -7.866 14.215 21.537 1.00 86.38 257 CYS A O 1
ATOM 2000 N N . PRO A 1 258 ? -9.444 14.802 20.059 1.00 83.44 258 PRO A N 1
ATOM 2001 C CA . PRO A 1 258 ? -8.789 16.059 19.689 1.00 83.44 258 PRO A CA 1
ATOM 2002 C C . PRO A 1 258 ? -8.719 17.075 20.837 1.00 83.44 258 PRO A C 1
ATOM 2004 O O . PRO A 1 258 ? -7.893 17.980 20.786 1.00 83.44 258 PRO A O 1
ATOM 2007 N N . LYS A 1 259 ? -9.573 16.942 21.861 1.00 86.38 259 LYS A N 1
ATOM 2008 C CA . LYS A 1 259 ? -9.611 17.841 23.025 1.00 86.38 259 LYS A CA 1
ATOM 2009 C C . LYS A 1 259 ? -8.685 17.425 24.167 1.00 86.38 259 LYS A C 1
ATOM 2011 O O . LYS A 1 259 ? -8.499 18.224 25.082 1.00 86.38 259 LYS A O 1
ATOM 2016 N N . LEU A 1 260 ? -8.098 16.228 24.109 1.00 88.50 260 LEU A N 1
ATOM 2017 C CA . LEU A 1 260 ? -7.226 15.721 25.163 1.00 88.50 260 LEU A CA 1
ATOM 2018 C C . LEU A 1 260 ? -5.952 16.555 25.197 1.00 88.50 260 LEU A C 1
ATOM 2020 O O . LEU A 1 260 ? -5.173 16.487 24.257 1.00 88.50 260 LEU A O 1
ATOM 2024 N N . LYS A 1 261 ? -5.742 17.329 26.263 1.00 89.31 261 LYS A N 1
ATOM 2025 C CA . LYS A 1 261 ? -4.563 18.193 26.435 1.00 89.31 261 LYS A CA 1
ATOM 2026 C C . LYS A 1 261 ? -3.485 17.510 27.264 1.00 89.31 261 LYS A C 1
ATOM 2028 O O . LYS A 1 261 ? -2.311 17.572 26.908 1.00 89.31 261 LYS A O 1
ATOM 2033 N N . ARG A 1 262 ? -3.894 16.836 28.344 1.00 88.12 262 ARG A N 1
ATOM 2034 C CA . ARG A 1 262 ? -2.992 16.209 29.315 1.00 88.12 262 ARG A CA 1
ATOM 2035 C C . ARG A 1 262 ? -3.359 14.751 29.569 1.00 88.12 262 ARG A C 1
ATOM 2037 O O . ARG A 1 262 ? -4.515 14.443 29.854 1.00 88.12 262 ARG A O 1
ATOM 2044 N N . LEU A 1 263 ? -2.350 13.887 29.565 1.00 89.00 263 LEU A N 1
ATOM 2045 C CA . LEU A 1 263 ? -2.450 12.506 30.030 1.00 89.00 263 LEU A CA 1
ATOM 2046 C C . LEU A 1 263 ? -1.357 12.249 31.072 1.00 89.00 263 LEU A C 1
ATOM 2048 O O . LEU A 1 263 ? -0.173 12.194 30.733 1.00 89.00 263 LEU A O 1
ATOM 2052 N N . ALA A 1 264 ? -1.768 12.095 32.332 1.00 87.62 264 ALA A N 1
ATOM 2053 C CA . ALA A 1 264 ? -0.895 11.735 33.441 1.00 87.62 264 ALA A CA 1
ATOM 2054 C C . ALA A 1 264 ? -1.299 10.370 34.013 1.00 87.62 264 ALA A C 1
ATOM 2056 O O . ALA A 1 264 ? -2.434 10.184 34.454 1.00 87.62 264 ALA A O 1
ATOM 2057 N N . LEU A 1 265 ? -0.375 9.408 33.997 1.00 86.50 265 LEU A N 1
ATOM 2058 C CA . LEU A 1 265 ? -0.610 8.058 34.515 1.00 86.50 265 LEU A CA 1
ATOM 2059 C C . LEU A 1 265 ? 0.659 7.455 35.115 1.00 86.50 265 LEU A C 1
ATOM 2061 O O . LEU A 1 265 ? 1.768 7.718 34.648 1.00 86.50 265 LEU A O 1
ATOM 2065 N N . ASP A 1 266 ? 0.485 6.623 36.134 1.00 87.38 266 ASP A N 1
ATOM 2066 C CA . ASP A 1 266 ? 1.563 5.843 36.739 1.00 87.38 266 ASP A CA 1
ATOM 2067 C C . ASP A 1 266 ? 1.194 4.359 36.693 1.00 87.38 266 ASP A C 1
ATOM 2069 O O . ASP A 1 266 ? 0.220 3.934 37.320 1.00 87.38 266 ASP A O 1
ATOM 2073 N N . SER A 1 267 ? 1.929 3.577 35.901 1.00 87.38 267 SER A N 1
ATOM 2074 C CA . SER A 1 267 ? 1.646 2.154 35.708 1.00 87.38 267 SER A CA 1
ATOM 2075 C C . SER A 1 267 ? 2.912 1.352 35.463 1.00 87.38 267 SER A C 1
ATOM 2077 O O . SER A 1 267 ? 3.688 1.667 34.565 1.00 87.38 267 SER A O 1
ATOM 2079 N N . THR A 1 268 ? 3.084 0.270 36.221 1.00 89.56 268 THR A N 1
ATOM 2080 C CA . THR A 1 268 ? 4.228 -0.644 36.110 1.00 89.56 268 THR A CA 1
ATOM 2081 C C . THR A 1 268 ? 3.984 -1.819 35.172 1.00 89.56 268 THR A C 1
ATOM 2083 O O . THR A 1 268 ? 4.948 -2.422 34.692 1.00 89.56 268 THR A O 1
ATOM 2086 N N . SER A 1 269 ? 2.720 -2.136 34.880 1.00 91.88 269 SER A N 1
ATOM 2087 C CA . SER A 1 269 ? 2.325 -3.301 34.075 1.00 91.88 269 SER A CA 1
ATOM 2088 C C . SER A 1 269 ? 1.908 -2.955 32.645 1.00 91.88 269 SER A C 1
ATOM 2090 O O . SER A 1 269 ? 1.674 -3.878 31.868 1.00 91.88 269 SER A O 1
ATOM 2092 N N . LEU A 1 270 ? 1.839 -1.665 32.282 1.00 92.50 270 LEU A N 1
ATOM 2093 C CA . LEU A 1 270 ? 1.337 -1.232 30.975 1.00 92.50 270 LEU A CA 1
ATOM 2094 C C . LEU A 1 270 ? 2.238 -1.757 29.862 1.00 92.50 270 LEU A C 1
ATOM 2096 O O . LEU A 1 270 ? 3.423 -1.444 29.849 1.00 92.50 270 LEU A O 1
ATOM 2100 N N . GLN A 1 271 ? 1.673 -2.541 28.944 1.00 94.06 271 GLN A N 1
ATOM 2101 C CA . GLN A 1 271 ? 2.361 -3.148 27.801 1.00 94.06 271 GLN A CA 1
ATOM 2102 C C . GLN A 1 271 ? 2.078 -2.384 26.507 1.00 94.06 271 GLN A C 1
ATOM 2104 O O . GLN A 1 271 ? 2.982 -2.232 25.680 1.00 94.06 271 GLN A O 1
ATOM 2109 N N . SER A 1 272 ? 0.853 -1.867 26.351 1.00 94.56 272 SER A N 1
ATOM 2110 C CA . SER A 1 272 ? 0.417 -1.121 25.170 1.00 94.56 272 SER A CA 1
ATOM 2111 C C . SER A 1 272 ? -0.248 0.207 25.535 1.00 94.56 272 SER A C 1
ATOM 2113 O O . SER A 1 272 ? -1.165 0.259 26.359 1.00 94.56 272 SER A O 1
ATOM 2115 N N . LEU A 1 273 ? 0.207 1.281 24.886 1.00 94.38 273 LEU A N 1
ATOM 2116 C CA . LEU A 1 273 ? -0.383 2.614 24.954 1.00 94.38 273 LEU A CA 1
ATOM 2117 C C . LEU A 1 273 ? -0.666 3.125 23.537 1.00 94.38 273 LEU A C 1
ATOM 2119 O O . LEU A 1 273 ? 0.258 3.384 22.766 1.00 94.38 273 LEU A O 1
ATOM 2123 N N . ASP A 1 274 ? -1.945 3.293 23.210 1.00 94.62 274 ASP A N 1
ATOM 2124 C CA . ASP A 1 274 ? -2.398 3.805 21.915 1.00 94.62 274 ASP A CA 1
ATOM 2125 C C . ASP A 1 274 ? -3.126 5.141 22.090 1.00 94.62 274 ASP A C 1
ATOM 2127 O O . ASP A 1 274 ? -4.222 5.182 22.654 1.00 94.62 274 ASP A O 1
ATOM 2131 N N . LEU A 1 275 ? -2.497 6.217 21.607 1.00 91.88 275 LEU A N 1
ATOM 2132 C CA . LEU A 1 275 ? -2.980 7.601 21.636 1.00 91.88 275 LEU A CA 1
ATOM 2133 C C . LEU A 1 275 ? -3.298 8.157 20.240 1.00 91.88 275 LEU A C 1
ATOM 2135 O O . LEU A 1 275 ? -3.337 9.374 20.045 1.00 91.88 275 LEU A O 1
ATOM 2139 N N . ASN A 1 276 ? -3.514 7.287 19.251 1.00 91.81 276 ASN A N 1
ATOM 2140 C CA . ASN A 1 276 ? -3.700 7.681 17.856 1.00 91.81 276 ASN A CA 1
ATOM 2141 C C . ASN A 1 276 ? -4.782 8.768 17.673 1.00 91.81 276 ASN A C 1
ATOM 2143 O O . ASN A 1 276 ? -5.912 8.637 18.144 1.00 91.81 276 ASN A O 1
ATOM 2147 N N . ALA A 1 277 ? -4.456 9.814 16.918 1.00 88.62 277 ALA A N 1
ATOM 2148 C CA . ALA A 1 277 ? -5.267 10.975 16.576 1.00 88.62 277 ALA A CA 1
ATOM 2149 C C . ALA A 1 277 ? -5.720 11.822 17.782 1.00 88.62 277 ALA A C 1
ATOM 2151 O O . ALA A 1 277 ? -6.795 12.428 17.753 1.00 88.62 277 ALA A O 1
ATOM 2152 N N . CYS A 1 278 ? -4.903 11.900 18.836 1.00 88.56 278 CYS A N 1
ATOM 2153 C CA . CYS A 1 278 ? -5.085 12.844 19.943 1.00 88.56 278 CYS A CA 1
ATOM 2154 C C . CYS A 1 278 ? -4.384 14.182 19.653 1.00 88.56 278 CYS A C 1
ATOM 2156 O O . CYS A 1 278 ? -3.410 14.555 20.302 1.00 88.56 278 CYS A O 1
ATOM 2158 N N . GLY A 1 279 ? -4.876 14.908 18.643 1.00 86.75 279 GLY A N 1
ATOM 2159 C CA . GLY A 1 279 ? -4.199 16.087 18.088 1.00 86.75 279 GLY A CA 1
ATOM 2160 C C . GLY A 1 279 ? -3.926 17.230 19.070 1.00 86.75 279 GLY A C 1
ATOM 2161 O O . GLY A 1 279 ? -2.947 17.939 18.868 1.00 86.75 279 GLY A O 1
ATOM 2162 N N . GLY A 1 280 ? -4.739 17.385 20.124 1.00 85.75 280 GLY A N 1
ATOM 2163 C CA . GLY A 1 280 ? -4.584 18.421 21.155 1.00 85.75 280 GLY A CA 1
ATOM 2164 C C . GLY A 1 280 ? -3.626 18.073 22.300 1.00 85.75 280 GLY A C 1
ATOM 2165 O O . GLY A 1 280 ? -3.401 18.919 23.169 1.00 85.75 280 GLY A O 1
ATOM 2166 N N . LEU A 1 281 ? -3.064 16.859 22.315 1.00 88.88 281 LEU A N 1
ATOM 2167 C CA . LEU A 1 281 ? -2.239 16.369 23.418 1.00 88.88 281 LEU A CA 1
ATOM 2168 C C . LEU A 1 281 ? -0.896 17.099 23.424 1.00 88.88 281 LEU A C 1
ATOM 2170 O O . LEU A 1 281 ? -0.119 16.970 22.481 1.00 88.88 281 LEU A O 1
ATOM 2174 N N . ASN A 1 282 ? -0.621 17.854 24.487 1.00 87.31 282 ASN A N 1
ATOM 2175 C CA . ASN A 1 282 ? 0.612 18.629 24.635 1.00 87.31 282 ASN A CA 1
ATOM 2176 C C . ASN A 1 282 ? 1.442 18.234 25.866 1.00 87.31 282 ASN A C 1
ATOM 2178 O O . ASN A 1 282 ? 2.651 18.466 25.873 1.00 87.31 282 ASN A O 1
ATOM 2182 N N . ASP A 1 283 ? 0.818 17.612 26.868 1.00 85.06 283 ASP A N 1
ATOM 2183 C CA . ASP A 1 283 ? 1.445 17.210 28.126 1.00 85.06 283 ASP A CA 1
ATOM 2184 C C . ASP A 1 283 ? 1.221 15.711 28.366 1.00 85.06 283 ASP A C 1
ATOM 2186 O O . ASP A 1 283 ? 0.144 15.274 28.783 1.00 85.06 283 ASP A O 1
ATOM 2190 N N . LEU A 1 284 ? 2.240 14.908 28.052 1.00 86.19 284 LEU A N 1
ATOM 2191 C CA . LEU A 1 284 ? 2.231 13.462 28.247 1.00 86.19 284 LEU A CA 1
ATOM 2192 C C . LEU A 1 284 ? 3.185 13.106 29.392 1.00 86.19 284 LEU A C 1
ATOM 2194 O O . LEU A 1 284 ? 4.397 12.990 29.207 1.00 86.19 284 LEU A O 1
ATOM 2198 N N . ALA A 1 285 ? 2.619 12.955 30.587 1.00 83.69 285 ALA A N 1
ATOM 2199 C CA . ALA A 1 285 ? 3.343 12.771 31.837 1.00 83.69 285 ALA A CA 1
ATOM 2200 C C . ALA A 1 285 ? 3.112 11.357 32.387 1.00 83.69 285 ALA A C 1
ATOM 2202 O O . ALA A 1 285 ? 2.380 11.158 33.356 1.00 83.69 285 ALA A O 1
ATOM 2203 N N . CYS A 1 286 ? 3.739 10.357 31.769 1.00 82.75 286 CYS A N 1
ATOM 2204 C CA . CYS A 1 286 ? 3.625 8.976 32.231 1.00 82.75 286 CYS A CA 1
ATOM 2205 C C . CYS A 1 286 ? 4.837 8.574 33.086 1.00 82.75 286 CYS A C 1
ATOM 2207 O O . CYS A 1 286 ? 5.987 8.829 32.718 1.00 82.75 286 CYS A O 1
ATOM 2209 N N . LYS A 1 287 ? 4.586 7.930 34.227 1.00 81.75 287 LYS A N 1
ATOM 2210 C CA . LYS A 1 287 ? 5.609 7.416 35.150 1.00 81.75 287 LYS A CA 1
ATOM 2211 C C . LYS A 1 287 ? 5.486 5.901 35.294 1.00 81.75 287 LYS A C 1
ATOM 2213 O O . LYS A 1 287 ? 4.469 5.307 34.952 1.00 81.75 287 LYS A O 1
ATOM 2218 N N . GLY A 1 288 ? 6.575 5.275 35.735 1.00 79.31 288 GLY A N 1
ATOM 2219 C CA . GLY A 1 288 ? 6.561 3.866 36.125 1.00 79.31 288 GLY A CA 1
ATOM 2220 C C . GLY A 1 288 ? 6.460 2.848 34.987 1.00 79.31 288 GLY A C 1
ATOM 2221 O O . GLY A 1 288 ? 6.447 1.668 35.302 1.00 79.31 288 GLY A O 1
ATOM 2222 N N . LEU A 1 289 ? 6.461 3.262 33.710 1.00 83.69 289 LEU A N 1
ATOM 2223 C CA . LEU A 1 289 ? 6.225 2.442 32.503 1.00 83.69 289 LEU A CA 1
ATOM 2224 C C . LEU A 1 289 ? 7.303 1.381 32.193 1.00 83.69 289 LEU A C 1
ATOM 2226 O O . LEU A 1 289 ? 7.818 1.294 31.080 1.00 83.69 289 LEU A O 1
ATOM 2230 N N . SER A 1 290 ? 7.667 0.551 33.164 1.00 86.69 290 SER A N 1
ATOM 2231 C CA . SER A 1 290 ? 8.739 -0.437 33.038 1.00 86.69 290 SER A CA 1
ATOM 2232 C C . SER A 1 290 ? 8.407 -1.588 32.089 1.00 86.69 290 SER A C 1
ATOM 2234 O O . SER A 1 290 ? 9.325 -2.212 31.568 1.00 86.69 290 SER A O 1
ATOM 2236 N N . SER A 1 291 ? 7.125 -1.864 31.836 1.00 91.19 291 SER A N 1
ATOM 2237 C CA . SER A 1 291 ? 6.681 -2.998 31.008 1.00 91.19 291 SER A CA 1
ATOM 2238 C C . SER A 1 291 ? 6.240 -2.610 29.592 1.00 91.19 291 SER A C 1
ATOM 2240 O O . SER A 1 291 ? 5.831 -3.491 28.837 1.00 91.19 291 SER A O 1
ATOM 2242 N N . LEU A 1 292 ? 6.319 -1.325 29.219 1.00 92.62 292 LEU A N 1
ATOM 2243 C CA . LEU A 1 292 ? 5.738 -0.828 27.971 1.00 92.62 292 LEU A CA 1
ATOM 2244 C C . LEU A 1 292 ? 6.534 -1.306 26.757 1.00 92.62 292 LEU A C 1
ATOM 2246 O O . LEU A 1 292 ? 7.715 -0.996 26.612 1.00 92.62 292 LEU A O 1
ATOM 2250 N N . GLN A 1 293 ? 5.858 -2.021 25.860 1.00 93.56 293 GLN A N 1
ATOM 2251 C CA . GLN A 1 293 ? 6.443 -2.585 24.643 1.00 93.56 293 GLN A CA 1
ATOM 2252 C C . GLN A 1 293 ? 5.964 -1.861 23.385 1.00 93.56 293 GLN A C 1
ATOM 2254 O O . GLN A 1 293 ? 6.733 -1.760 22.426 1.00 93.56 293 GLN A O 1
ATOM 2259 N N . HIS A 1 294 ? 4.732 -1.348 23.388 1.00 95.12 294 HIS A N 1
ATOM 2260 C CA . HIS A 1 294 ? 4.100 -0.743 22.219 1.00 95.12 294 HIS A CA 1
ATOM 2261 C C . HIS A 1 294 ? 3.566 0.653 22.543 1.00 95.12 294 HIS A C 1
ATOM 2263 O O . HIS A 1 294 ? 2.742 0.808 23.446 1.00 95.12 294 HIS A O 1
ATOM 2269 N N . LEU A 1 295 ? 4.015 1.656 21.786 1.00 93.62 295 LEU A N 1
ATOM 2270 C CA . LEU A 1 295 ? 3.564 3.041 21.912 1.00 93.62 295 LEU A CA 1
ATOM 2271 C C . LEU A 1 295 ? 3.154 3.601 20.545 1.00 93.62 295 LEU A C 1
ATOM 2273 O O . LEU A 1 295 ? 3.963 3.634 19.614 1.00 93.62 295 LEU A O 1
ATOM 2277 N N . ILE A 1 296 ? 1.903 4.050 20.438 1.00 94.12 296 ILE A N 1
ATOM 2278 C CA . ILE A 1 296 ? 1.339 4.667 19.231 1.00 94.12 296 ILE A CA 1
ATOM 2279 C C . ILE A 1 296 ? 0.915 6.099 19.565 1.00 94.12 296 ILE A C 1
ATOM 2281 O O . ILE A 1 296 ? 0.051 6.324 20.408 1.00 94.12 296 ILE A O 1
ATOM 2285 N N . LEU A 1 297 ? 1.522 7.068 18.885 1.00 91.31 297 LEU A N 1
ATOM 2286 C CA . LEU A 1 297 ? 1.324 8.514 19.041 1.00 91.31 297 LEU A CA 1
ATOM 2287 C C . LEU A 1 297 ? 0.941 9.188 17.712 1.00 91.31 297 LEU A C 1
ATOM 2289 O O . LEU A 1 297 ? 1.079 10.400 17.558 1.00 91.31 297 LEU A O 1
ATOM 2293 N N . ASP A 1 298 ? 0.508 8.407 16.724 1.00 91.12 298 ASP A N 1
ATOM 2294 C CA . ASP A 1 298 ? 0.163 8.903 15.390 1.00 91.12 298 ASP A CA 1
ATOM 2295 C C . ASP A 1 298 ? -0.851 10.048 15.458 1.00 91.12 298 ASP A C 1
ATOM 2297 O O . ASP A 1 298 ? -1.872 9.932 16.124 1.00 91.12 298 ASP A O 1
ATOM 2301 N N . GLY A 1 299 ? -0.600 11.159 14.767 1.00 86.69 299 GLY A N 1
ATOM 2302 C CA . GLY A 1 299 ? -1.515 12.303 14.743 1.00 86.69 299 GLY A CA 1
ATOM 2303 C C . GLY A 1 299 ? -1.584 13.113 16.046 1.00 86.69 299 GLY A C 1
ATOM 2304 O O . GLY A 1 299 ? -2.469 13.960 16.170 1.00 86.69 299 GLY A O 1
ATOM 2305 N N . CYS A 1 300 ? -0.679 12.897 17.009 1.00 87.69 300 CYS A N 1
ATOM 2306 C CA . CYS A 1 300 ? -0.508 13.754 18.191 1.00 87.69 300 CYS A CA 1
ATOM 2307 C C . CYS A 1 300 ? 0.261 15.042 17.838 1.00 87.69 300 CYS A C 1
ATOM 2309 O O . CYS A 1 300 ? 1.388 15.262 18.284 1.00 87.69 300 CYS A O 1
ATOM 2311 N N . SER A 1 301 ? -0.345 15.899 17.014 1.00 84.94 301 SER A N 1
ATOM 2312 C CA . SER A 1 301 ? 0.299 17.076 16.413 1.00 84.94 301 SER A CA 1
ATOM 2313 C C . SER A 1 301 ? 0.691 18.186 17.397 1.00 84.94 301 SER A C 1
ATOM 2315 O O . SER A 1 301 ? 1.560 18.991 17.071 1.00 84.94 301 SER A O 1
ATOM 2317 N N . SER A 1 302 ? 0.070 18.279 18.578 1.00 87.31 302 SER A N 1
ATOM 2318 C CA . SER A 1 302 ? 0.437 19.272 19.605 1.00 87.31 302 SER A CA 1
ATOM 2319 C C . SER A 1 302 ? 1.571 18.823 20.533 1.00 87.31 302 SER A C 1
ATOM 2321 O O . SER A 1 302 ? 2.048 19.626 21.341 1.00 87.31 302 SER A O 1
ATOM 2323 N N . LEU A 1 303 ? 2.028 17.571 20.428 1.00 83.88 303 LEU A N 1
ATOM 2324 C CA . LEU A 1 303 ? 3.049 17.031 21.316 1.00 83.88 303 LEU A CA 1
ATOM 2325 C C . LEU A 1 303 ? 4.431 17.524 20.870 1.00 83.88 303 LEU A C 1
ATOM 2327 O O . LEU A 1 303 ? 4.917 17.162 19.803 1.00 83.88 303 LEU A O 1
ATOM 2331 N N . THR A 1 304 ? 5.064 18.368 21.688 1.00 77.00 304 THR A N 1
ATOM 2332 C CA . THR A 1 304 ? 6.342 19.022 21.337 1.00 77.00 304 THR A CA 1
ATOM 2333 C C . THR A 1 304 ? 7.572 18.359 21.953 1.00 77.00 304 THR A C 1
ATOM 2335 O O . THR A 1 304 ? 8.689 18.634 21.516 1.00 77.00 304 THR A O 1
ATOM 2338 N N . ARG A 1 305 ? 7.401 17.510 22.975 1.00 73.25 305 ARG A N 1
ATOM 2339 C CA . ARG A 1 305 ? 8.493 16.813 23.674 1.00 73.25 305 ARG A CA 1
ATOM 2340 C C . ARG A 1 305 ? 8.035 15.439 24.162 1.00 73.25 305 ARG A C 1
ATOM 2342 O O . ARG A 1 305 ? 6.917 15.304 24.648 1.00 73.25 305 ARG A O 1
ATOM 2349 N N . LEU A 1 306 ? 8.936 14.458 24.110 1.00 75.25 306 LEU A N 1
ATOM 2350 C CA . LEU A 1 306 ? 8.816 13.177 24.812 1.00 75.25 306 LEU A CA 1
ATOM 2351 C C . LEU A 1 306 ? 9.974 13.053 25.800 1.00 75.25 306 LEU A C 1
ATOM 2353 O O . LEU A 1 306 ? 11.129 12.982 25.395 1.00 75.25 306 LEU A O 1
ATOM 2357 N N . SER A 1 307 ? 9.668 13.058 27.095 1.00 67.12 307 SER A N 1
ATOM 2358 C CA . SER A 1 307 ? 10.664 12.956 28.174 1.00 67.12 307 SER A CA 1
ATOM 2359 C C . SER A 1 307 ? 10.752 11.560 28.793 1.00 67.12 307 SER A C 1
ATOM 2361 O O . SER A 1 307 ? 11.685 11.275 29.540 1.00 67.12 307 SER A O 1
ATOM 2363 N N . PHE A 1 308 ? 9.788 10.691 28.498 1.00 70.25 308 PHE A N 1
ATOM 2364 C CA . PHE A 1 308 ? 9.684 9.354 29.058 1.00 70.25 308 PHE A CA 1
ATOM 2365 C C . PHE A 1 308 ? 9.606 8.372 27.883 1.00 70.25 308 PHE A C 1
ATOM 2367 O O . PHE A 1 308 ? 8.598 8.260 27.197 1.00 70.25 308 PHE A O 1
ATOM 2374 N N . LEU A 1 309 ? 10.685 7.671 27.576 1.00 77.19 309 LEU A N 1
ATOM 2375 C CA . LEU A 1 309 ? 10.589 6.502 26.710 1.00 77.19 309 LEU A CA 1
ATOM 2376 C C . LEU A 1 309 ? 11.292 5.355 27.423 1.00 77.19 309 LEU A C 1
ATOM 2378 O O . LEU A 1 309 ? 12.484 5.467 27.719 1.00 77.19 309 LEU A O 1
ATOM 2382 N N . PRO A 1 310 ? 10.563 4.287 27.781 1.00 83.31 310 PRO A N 1
ATOM 2383 C CA . PRO A 1 310 ? 11.152 3.180 28.506 1.00 83.31 310 PRO A CA 1
ATOM 2384 C C . PRO A 1 310 ? 12.063 2.367 27.587 1.00 83.31 310 PRO A C 1
ATOM 2386 O O . PRO A 1 310 ? 11.797 2.185 26.402 1.00 83.31 310 PRO A O 1
ATOM 2389 N N . THR A 1 311 ? 13.142 1.825 28.148 1.00 85.81 311 THR A N 1
ATOM 2390 C CA . THR A 1 311 ? 14.119 1.017 27.400 1.00 85.81 311 THR A CA 1
ATOM 2391 C C . THR A 1 311 ? 13.572 -0.348 26.966 1.00 85.81 311 THR A C 1
ATOM 2393 O O . THR A 1 311 ? 14.210 -1.040 26.171 1.00 85.81 311 THR A O 1
ATOM 2396 N N . THR A 1 312 ? 12.406 -0.749 27.478 1.00 87.81 312 THR A N 1
ATOM 2397 C CA . THR A 1 312 ? 11.671 -1.970 27.115 1.00 87.81 312 THR A CA 1
ATOM 2398 C C . THR A 1 312 ? 10.845 -1.834 25.836 1.00 87.81 312 THR A C 1
ATOM 2400 O O . THR A 1 312 ? 10.347 -2.844 25.338 1.00 87.81 312 THR A O 1
ATOM 2403 N N . LEU A 1 313 ? 10.746 -0.626 25.270 1.00 91.06 313 LEU A N 1
ATOM 2404 C CA . LEU A 1 313 ? 9.952 -0.361 24.076 1.00 91.06 313 LEU A CA 1
ATOM 2405 C C . LEU A 1 313 ? 10.456 -1.169 22.871 1.00 91.06 313 LEU A C 1
ATOM 2407 O O . LEU A 1 313 ? 11.636 -1.114 22.525 1.00 91.06 313 LEU A O 1
ATOM 2411 N N . SER A 1 314 ? 9.539 -1.885 22.221 1.00 93.38 314 SER A N 1
ATOM 2412 C CA . SER A 1 314 ? 9.792 -2.698 21.025 1.00 93.38 314 SER A CA 1
ATOM 2413 C C . SER A 1 314 ? 9.332 -2.006 19.740 1.00 93.38 314 SER A C 1
ATOM 2415 O O . SER A 1 314 ? 10.006 -2.112 18.717 1.00 93.38 314 SER A O 1
ATOM 2417 N N . THR A 1 315 ? 8.238 -1.241 19.796 1.00 94.38 315 THR A N 1
ATOM 2418 C CA . THR A 1 315 ? 7.690 -0.511 18.645 1.00 94.38 315 THR A CA 1
ATOM 2419 C C . THR A 1 315 ? 7.272 0.900 19.044 1.00 94.38 315 THR A C 1
ATOM 2421 O O . THR A 1 315 ? 6.544 1.073 20.030 1.00 94.38 315 THR A O 1
ATOM 2424 N N . LEU A 1 316 ? 7.662 1.888 18.239 1.00 93.19 316 LEU A N 1
ATOM 2425 C CA . LEU A 1 316 ? 7.229 3.278 18.368 1.00 93.19 316 LEU A CA 1
ATOM 2426 C C . LEU A 1 316 ? 6.683 3.780 17.032 1.00 93.19 316 LEU A C 1
ATOM 2428 O O . LEU A 1 316 ? 7.436 3.900 16.065 1.00 93.19 316 LEU A O 1
ATOM 2432 N N . SER A 1 317 ? 5.398 4.128 17.004 1.00 93.50 317 SER A N 1
ATOM 2433 C CA . SER A 1 317 ? 4.796 4.845 15.880 1.00 93.50 317 SER A CA 1
ATOM 2434 C C . SER A 1 317 ? 4.418 6.250 16.308 1.00 93.50 317 SER A C 1
ATOM 2436 O O . SER A 1 317 ? 3.674 6.422 17.272 1.00 93.50 317 SER A O 1
ATOM 2438 N N . TRP A 1 318 ? 4.937 7.254 15.610 1.00 89.88 318 TRP A N 1
ATOM 2439 C CA . TRP A 1 318 ? 4.636 8.657 15.867 1.00 89.88 318 TRP A CA 1
ATOM 2440 C C . TRP A 1 318 ? 4.575 9.434 14.552 1.00 89.88 318 TRP A C 1
ATOM 2442 O O . TRP A 1 318 ? 5.388 10.313 14.271 1.00 89.88 318 TRP A O 1
ATOM 2452 N N . ARG A 1 319 ? 3.606 9.059 13.715 1.00 88.06 319 ARG A N 1
ATOM 2453 C CA . ARG A 1 319 ? 3.345 9.713 12.426 1.00 88.06 319 ARG A CA 1
ATOM 2454 C C . ARG A 1 319 ? 2.700 11.084 12.606 1.00 88.06 319 ARG A C 1
ATOM 2456 O O . ARG A 1 319 ? 1.981 11.294 13.586 1.00 88.06 319 ARG A O 1
ATOM 2463 N N . LEU A 1 320 ? 2.889 11.985 11.639 1.00 84.00 320 LEU A N 1
ATOM 2464 C CA . LEU A 1 320 ? 2.374 13.362 11.676 1.00 84.00 320 LEU A CA 1
ATOM 2465 C C . LEU A 1 320 ? 2.846 14.126 12.923 1.00 84.00 320 LEU A C 1
ATOM 2467 O O . LEU A 1 320 ? 2.087 14.870 13.550 1.00 84.00 320 LEU A O 1
ATOM 2471 N N . CYS A 1 321 ? 4.099 13.897 13.317 1.00 80.19 321 CYS A N 1
ATOM 2472 C CA . CYS A 1 321 ? 4.696 14.538 14.476 1.00 80.19 321 CYS A CA 1
ATOM 2473 C C . CYS A 1 321 ? 5.145 15.973 14.147 1.00 80.19 321 CYS A C 1
ATOM 2475 O O . CYS A 1 321 ? 5.737 16.238 13.099 1.00 80.19 321 CYS A O 1
ATOM 2477 N N . SER A 1 322 ? 4.902 16.901 15.076 1.00 83.50 322 SER A N 1
ATOM 2478 C CA . SER A 1 322 ? 5.313 18.311 14.959 1.00 83.50 322 SER A CA 1
ATOM 2479 C C . SER A 1 322 ? 6.608 18.631 15.714 1.00 83.50 322 SER A C 1
ATOM 2481 O O . SER A 1 322 ? 6.942 19.803 15.899 1.00 83.50 322 SER A O 1
ATOM 2483 N N . VAL A 1 323 ? 7.331 17.617 16.193 1.00 81.06 323 VAL A N 1
ATOM 2484 C CA . VAL A 1 323 ? 8.597 17.811 16.909 1.00 81.06 323 VAL A CA 1
ATOM 2485 C C . VAL A 1 323 ? 9.685 18.277 15.952 1.00 81.06 323 VAL A C 1
ATOM 2487 O O . VAL A 1 323 ? 9.819 17.766 14.845 1.00 81.06 323 VAL A O 1
ATOM 2490 N N . VAL A 1 324 ? 10.480 19.248 16.408 1.00 77.19 324 VAL A N 1
ATOM 2491 C CA . VAL A 1 324 ? 11.585 19.826 15.630 1.00 77.19 324 VAL A CA 1
ATOM 2492 C C . VAL A 1 324 ? 12.839 18.958 15.692 1.00 77.19 324 VAL A C 1
ATOM 2494 O O . VAL A 1 324 ? 13.485 18.722 14.674 1.00 77.19 324 VAL A O 1
ATOM 2497 N N . SER A 1 325 ? 13.198 18.469 16.876 1.00 80.44 325 SER A N 1
ATOM 2498 C CA . SER A 1 325 ? 14.331 17.567 17.051 1.00 80.44 325 SER A CA 1
ATOM 2499 C C . SER A 1 325 ? 14.036 16.502 18.094 1.00 80.44 325 SER A C 1
ATOM 2501 O O . SER A 1 325 ? 13.423 16.766 19.130 1.00 80.44 325 SER A O 1
ATOM 2503 N N . VAL A 1 326 ? 14.493 15.289 17.806 1.00 78.94 326 VAL A N 1
ATOM 2504 C CA . VAL A 1 326 ? 14.498 14.169 18.743 1.00 78.94 326 VAL A CA 1
ATOM 2505 C C . VAL A 1 326 ? 15.951 13.896 19.099 1.00 78.94 326 VAL A C 1
ATOM 2507 O O . VAL A 1 326 ? 16.740 13.523 18.232 1.00 78.94 326 VAL A O 1
ATOM 2510 N N . GLU A 1 327 ? 16.308 14.124 20.359 1.00 79.12 327 GLU A N 1
ATOM 2511 C CA . GLU A 1 327 ? 17.676 13.999 20.860 1.00 79.12 327 GLU A CA 1
ATOM 2512 C C . GLU A 1 327 ? 17.746 12.907 21.940 1.00 79.12 327 GLU A C 1
ATOM 2514 O O . GLU A 1 327 ? 16.811 12.727 22.720 1.00 79.12 327 GLU A O 1
ATOM 2519 N N . ASP A 1 328 ? 18.855 12.163 21.960 1.00 69.56 328 ASP A N 1
ATOM 2520 C CA . ASP A 1 328 ? 19.227 11.212 23.017 1.00 69.56 328 ASP A CA 1
ATOM 2521 C C . ASP A 1 328 ? 18.246 10.054 23.301 1.00 69.56 328 ASP A C 1
ATOM 2523 O O . ASP A 1 328 ? 18.173 9.539 24.420 1.00 69.56 328 ASP A O 1
ATOM 2527 N N . PHE A 1 329 ? 17.526 9.558 22.288 1.00 81.19 329 PHE A N 1
ATOM 2528 C CA . PHE A 1 329 ? 16.707 8.353 22.459 1.00 81.19 329 PHE A CA 1
ATOM 2529 C C . PHE A 1 329 ? 17.590 7.108 22.604 1.00 81.19 329 PHE A C 1
ATOM 2531 O O . PHE A 1 329 ? 18.122 6.584 21.625 1.00 81.19 329 PHE A O 1
ATOM 2538 N N . PHE A 1 330 ? 17.726 6.603 23.831 1.00 83.38 330 PHE A N 1
ATOM 2539 C CA . PHE A 1 330 ? 18.384 5.329 24.117 1.00 83.38 330 PHE A CA 1
ATOM 2540 C C . PHE A 1 330 ? 17.349 4.201 24.222 1.00 83.38 330 PHE A C 1
ATOM 2542 O O . PHE A 1 330 ? 16.779 3.955 25.285 1.00 83.38 330 PHE A O 1
ATOM 2549 N N . LEU A 1 331 ? 17.105 3.510 23.106 1.00 85.88 331 LEU A N 1
ATOM 2550 C CA . LEU A 1 331 ? 16.068 2.480 22.978 1.00 85.88 331 LEU A CA 1
ATOM 2551 C C . LEU A 1 331 ? 16.677 1.168 22.454 1.00 85.88 331 LEU A C 1
ATOM 2553 O O . LEU A 1 331 ? 16.538 0.830 21.278 1.00 85.88 331 LEU A O 1
ATOM 2557 N N . PRO A 1 332 ? 17.390 0.407 23.306 1.00 86.19 332 PRO A N 1
ATOM 2558 C CA . PRO A 1 332 ? 18.181 -0.745 22.866 1.00 86.19 332 PRO A CA 1
ATOM 2559 C C . PRO A 1 332 ? 17.333 -1.909 22.328 1.00 86.19 332 PRO A C 1
ATOM 2561 O O . PRO A 1 332 ? 17.803 -2.660 21.470 1.00 86.19 332 PRO A O 1
ATOM 2564 N N . ASN A 1 333 ? 16.091 -2.047 22.800 1.00 90.62 333 ASN A N 1
ATOM 2565 C CA . ASN A 1 333 ? 15.174 -3.130 22.427 1.00 90.62 333 ASN A CA 1
ATOM 2566 C C . ASN A 1 333 ? 14.207 -2.760 21.291 1.00 90.62 333 ASN A C 1
ATOM 2568 O O . ASN A 1 333 ? 13.431 -3.614 20.864 1.00 90.62 333 ASN A O 1
ATOM 2572 N N . LEU A 1 334 ? 14.261 -1.520 20.792 1.00 92.75 334 LEU A N 1
ATOM 2573 C CA . LEU A 1 334 ? 13.376 -1.047 19.730 1.00 92.75 334 LEU A CA 1
ATOM 2574 C C . LEU A 1 334 ? 13.660 -1.819 18.446 1.00 92.75 334 LEU A C 1
ATOM 2576 O O . LEU A 1 334 ? 14.806 -1.857 18.013 1.00 92.75 334 LEU A O 1
ATOM 2580 N N . GLN A 1 335 ? 12.632 -2.420 17.853 1.00 93.94 335 GLN A N 1
ATOM 2581 C CA . GLN A 1 335 ? 12.694 -3.171 16.598 1.00 93.94 335 GLN A CA 1
ATOM 2582 C C . GLN A 1 335 ? 12.157 -2.351 15.423 1.00 93.94 335 GLN A C 1
ATOM 2584 O O . GLN A 1 335 ? 12.697 -2.446 14.319 1.00 93.94 335 GLN A O 1
ATOM 2589 N N . GLU A 1 336 ? 11.153 -1.505 15.665 1.00 95.00 336 GLU A N 1
ATOM 2590 C CA . GLU A 1 336 ? 10.526 -0.667 14.641 1.00 95.00 336 GLU A CA 1
ATOM 2591 C C . GLU A 1 336 ? 10.283 0.762 15.145 1.00 95.00 336 GLU A C 1
ATOM 2593 O O . GLU A 1 336 ? 9.725 0.972 16.228 1.00 95.00 336 GLU A O 1
ATOM 2598 N N . LEU A 1 337 ? 10.706 1.738 14.337 1.00 93.25 337 LEU A N 1
ATOM 2599 C CA . LEU A 1 337 ? 10.453 3.164 14.536 1.00 93.25 337 LEU A CA 1
ATOM 2600 C C . LEU A 1 337 ? 9.860 3.763 13.261 1.00 93.25 337 LEU A C 1
ATOM 2602 O O . LEU A 1 337 ? 10.509 3.748 12.212 1.00 93.25 337 LEU A O 1
ATOM 2606 N N . THR A 1 338 ? 8.662 4.335 13.369 1.00 92.69 338 THR A N 1
ATOM 2607 C CA . THR A 1 338 ? 7.984 5.004 12.252 1.00 92.69 338 THR A CA 1
ATOM 2608 C C . THR A 1 338 ? 7.626 6.446 12.618 1.00 92.69 338 THR A C 1
ATOM 2610 O O . THR A 1 338 ? 6.766 6.683 13.469 1.00 92.69 338 THR A O 1
ATOM 2613 N N . LEU A 1 339 ? 8.262 7.414 11.952 1.00 89.88 339 LEU A N 1
ATOM 2614 C CA . LEU A 1 339 ? 8.036 8.862 12.101 1.00 89.88 339 LEU A CA 1
ATOM 2615 C C . LEU A 1 339 ? 7.534 9.482 10.785 1.00 89.88 339 LEU A C 1
ATOM 2617 O O . LEU A 1 339 ? 7.975 10.559 10.389 1.00 89.88 339 LEU A O 1
ATOM 2621 N N . GLN A 1 340 ? 6.638 8.788 10.080 1.00 89.88 340 GLN A N 1
ATOM 2622 C CA . GLN A 1 340 ? 6.171 9.225 8.762 1.00 89.88 340 GLN A CA 1
ATOM 2623 C C . GLN A 1 340 ? 5.432 10.573 8.804 1.00 89.88 340 GLN A C 1
ATOM 2625 O O . GLN A 1 340 ? 4.759 10.894 9.785 1.00 89.88 340 GLN A O 1
ATOM 2630 N N . ASP A 1 341 ? 5.525 11.322 7.709 1.00 87.50 341 ASP A N 1
ATOM 2631 C CA . ASP A 1 341 ? 4.866 12.599 7.450 1.00 87.50 341 ASP A CA 1
ATOM 2632 C C . ASP A 1 341 ? 5.069 13.608 8.590 1.00 87.50 341 ASP A C 1
ATOM 2634 O O . ASP A 1 341 ? 4.128 14.268 9.017 1.00 87.50 341 ASP A O 1
ATOM 2638 N N . SER A 1 342 ? 6.292 13.712 9.121 1.00 86.69 342 SER A N 1
ATOM 2639 C CA . SER A 1 342 ? 6.632 14.616 10.230 1.00 86.69 342 SER A CA 1
ATOM 2640 C C . SER A 1 342 ? 7.220 15.937 9.703 1.00 86.69 342 SER A C 1
ATOM 2642 O O . SER A 1 342 ? 8.440 16.060 9.571 1.00 86.69 342 SER A O 1
ATOM 2644 N N . PRO A 1 343 ? 6.396 16.962 9.394 1.00 80.19 343 PRO A N 1
ATOM 2645 C CA . PRO A 1 343 ? 6.819 18.128 8.615 1.00 80.19 343 PRO A CA 1
ATOM 2646 C C . PRO A 1 343 ? 7.853 19.017 9.315 1.00 80.19 343 PRO A C 1
ATOM 2648 O O . PRO A 1 343 ? 8.556 19.784 8.660 1.00 80.19 343 PRO A O 1
ATOM 2651 N N . MET A 1 344 ? 7.918 18.972 10.646 1.00 83.69 344 MET A N 1
ATOM 2652 C CA . MET A 1 344 ? 8.795 19.845 11.430 1.00 83.69 344 MET A CA 1
ATOM 2653 C C . MET A 1 344 ? 10.116 19.182 11.814 1.00 83.69 344 MET A C 1
ATOM 2655 O O . MET A 1 344 ? 11.009 19.889 12.281 1.00 83.69 344 MET A O 1
ATOM 2659 N N . LEU A 1 345 ? 10.253 17.869 11.609 1.00 87.44 345 LEU A N 1
ATOM 2660 C CA . LEU A 1 345 ? 11.409 17.108 12.062 1.00 87.44 345 LEU A CA 1
ATOM 2661 C C . LEU A 1 345 ? 12.652 17.515 11.266 1.00 87.44 345 LEU A C 1
ATOM 2663 O O . LEU A 1 345 ? 12.758 17.217 10.082 1.00 87.44 345 LEU A O 1
ATOM 2667 N N . LYS A 1 346 ? 13.590 18.188 11.937 1.00 87.88 346 LYS A N 1
ATOM 2668 C CA . LYS A 1 346 ? 14.881 18.612 11.384 1.00 87.88 346 LYS A CA 1
ATOM 2669 C C . LYS A 1 346 ? 16.023 17.683 11.747 1.00 87.88 346 LYS A C 1
ATOM 2671 O O . LYS A 1 346 ? 16.922 17.483 10.937 1.00 87.88 346 LYS A O 1
ATOM 2676 N N . ARG A 1 347 ? 16.012 17.146 12.971 1.00 87.44 347 ARG A N 1
ATOM 2677 C CA . ARG A 1 347 ? 17.105 16.314 13.488 1.00 87.44 347 ARG A CA 1
ATOM 2678 C C . ARG A 1 347 ? 16.585 15.092 14.227 1.00 87.44 347 ARG A C 1
ATOM 2680 O O . ARG A 1 347 ? 15.720 15.226 15.096 1.00 87.44 347 ARG A O 1
ATOM 2687 N N . LEU A 1 348 ? 17.161 13.930 13.935 1.00 87.88 348 LEU A N 1
ATOM 2688 C CA . LEU A 1 348 ? 16.894 12.686 14.657 1.00 87.88 348 LEU A CA 1
ATOM 2689 C C . LEU A 1 348 ? 18.204 12.069 15.149 1.00 87.88 348 LEU A C 1
ATOM 2691 O O . LEU A 1 348 ? 19.006 11.584 14.351 1.00 87.88 348 LEU A O 1
ATOM 2695 N N . ALA A 1 349 ? 18.386 12.036 16.469 1.00 86.50 349 ALA A N 1
ATOM 2696 C CA . ALA A 1 349 ? 19.458 11.308 17.129 1.00 86.50 349 ALA A CA 1
ATOM 2697 C C . ALA A 1 349 ? 18.903 10.107 17.910 1.00 86.50 349 ALA A C 1
ATOM 2699 O O . ALA A 1 349 ? 18.168 10.261 18.886 1.00 86.50 349 ALA A O 1
ATOM 2700 N N . LEU A 1 350 ? 19.271 8.898 17.480 1.00 86.56 350 LEU A N 1
ATOM 2701 C CA . LEU A 1 350 ? 18.770 7.637 18.038 1.00 86.56 350 LEU A CA 1
ATOM 2702 C C . LEU A 1 350 ? 19.924 6.681 18.340 1.00 86.56 350 LEU A C 1
ATOM 2704 O O . LEU A 1 350 ? 20.819 6.496 17.514 1.00 86.56 350 LEU A O 1
ATOM 2708 N N . HIS A 1 351 ? 19.865 6.014 19.490 1.00 87.62 351 HIS A N 1
ATOM 2709 C CA . HIS A 1 351 ? 20.705 4.869 19.814 1.00 87.62 351 HIS A CA 1
ATOM 2710 C C . HIS A 1 351 ? 19.845 3.615 20.022 1.00 87.62 351 HIS A C 1
ATOM 2712 O O . HIS A 1 351 ? 19.257 3.424 21.091 1.00 87.62 351 HIS A O 1
ATOM 2718 N N . ALA A 1 352 ? 19.808 2.734 19.019 1.00 87.50 352 ALA A N 1
ATOM 2719 C CA . ALA A 1 352 ? 18.996 1.517 19.043 1.00 87.50 352 ALA A CA 1
ATOM 2720 C C . ALA A 1 352 ? 19.738 0.323 18.426 1.00 87.50 352 ALA A C 1
ATOM 2722 O O . ALA A 1 352 ? 20.064 0.331 17.242 1.00 87.50 352 ALA A O 1
ATOM 2723 N N . THR A 1 353 ? 19.981 -0.717 19.231 1.00 89.69 353 THR A N 1
ATOM 2724 C CA . THR A 1 353 ? 20.773 -1.901 18.843 1.00 89.69 353 THR A CA 1
ATOM 2725 C C . THR A 1 353 ? 19.971 -2.997 18.162 1.00 89.69 353 THR A C 1
ATOM 2727 O O . THR A 1 353 ? 20.507 -3.737 17.333 1.00 89.69 353 THR A O 1
ATOM 2730 N N . SER A 1 354 ? 18.683 -3.086 18.485 1.00 91.88 354 SER A N 1
ATOM 2731 C CA . SER A 1 354 ? 17.774 -4.106 17.951 1.00 91.88 354 SER A CA 1
ATOM 2732 C C . SER A 1 354 ? 16.917 -3.605 16.787 1.00 91.88 354 SER A C 1
ATOM 2734 O O . SER A 1 354 ? 16.088 -4.366 16.294 1.00 91.88 354 SER A O 1
ATOM 2736 N N . LEU A 1 355 ? 17.108 -2.353 16.343 1.00 92.75 355 LEU A N 1
ATOM 2737 C CA . LEU A 1 355 ? 16.249 -1.721 15.341 1.00 92.75 355 LEU A CA 1
ATOM 2738 C C . LEU A 1 355 ? 16.414 -2.430 14.006 1.00 92.75 355 LEU A C 1
ATOM 2740 O O . LEU A 1 355 ? 17.526 -2.493 13.499 1.00 92.75 355 LEU A O 1
ATOM 2744 N N . GLN A 1 356 ? 15.321 -2.952 13.456 1.00 94.06 356 GLN A N 1
ATOM 2745 C CA . GLN A 1 356 ? 15.282 -3.662 12.176 1.00 94.06 356 GLN A CA 1
ATOM 2746 C C . GLN A 1 356 ? 14.697 -2.792 11.065 1.00 94.06 356 GLN A C 1
ATOM 2748 O O . GLN A 1 356 ? 15.150 -2.886 9.920 1.00 94.06 356 GLN A O 1
ATOM 2753 N N . ARG A 1 357 ? 13.735 -1.924 11.402 1.00 95.00 357 ARG A N 1
ATOM 2754 C CA . ARG A 1 357 ? 13.074 -1.016 10.462 1.00 95.00 357 ARG A CA 1
ATOM 2755 C C . ARG A 1 357 ? 13.028 0.413 10.998 1.00 95.00 357 ARG A C 1
ATOM 2757 O O . ARG A 1 357 ? 12.553 0.649 12.109 1.00 95.00 357 ARG A O 1
ATOM 2764 N N . LEU A 1 358 ? 13.491 1.348 10.173 1.00 93.88 358 LEU A N 1
ATOM 2765 C CA . LEU A 1 358 ? 13.390 2.786 10.393 1.00 93.88 358 LEU A CA 1
ATOM 2766 C C . LEU A 1 358 ? 12.692 3.422 9.191 1.00 93.88 358 LEU A C 1
ATOM 2768 O O . LEU A 1 358 ? 13.180 3.317 8.065 1.00 93.88 358 LEU A O 1
ATOM 2772 N N . ASP A 1 359 ? 11.559 4.067 9.441 1.00 94.00 359 ASP A N 1
ATOM 2773 C CA . ASP A 1 359 ? 10.756 4.722 8.412 1.00 94.00 359 ASP A CA 1
ATOM 2774 C C . ASP A 1 359 ? 10.514 6.187 8.788 1.00 94.00 359 ASP A C 1
ATOM 2776 O O . ASP A 1 359 ? 9.813 6.485 9.760 1.00 94.00 359 ASP A O 1
ATOM 2780 N N . LEU A 1 360 ? 11.131 7.097 8.033 1.00 91.69 360 LEU A N 1
ATOM 2781 C CA . LEU A 1 360 ? 11.039 8.550 8.220 1.00 91.69 360 LEU A CA 1
ATOM 2782 C C . LEU A 1 360 ? 10.326 9.233 7.047 1.00 91.69 360 LEU A C 1
ATOM 2784 O O . LEU A 1 360 ? 10.432 10.451 6.894 1.00 91.69 360 LEU A O 1
ATOM 2788 N N . SER A 1 361 ? 9.617 8.462 6.220 1.00 91.56 361 SER A N 1
ATOM 2789 C CA . SER A 1 361 ? 9.065 8.941 4.953 1.00 91.56 361 SER A CA 1
ATOM 2790 C C . SER A 1 361 ? 8.184 10.178 5.134 1.00 91.56 361 SER A C 1
ATOM 2792 O O . SER A 1 361 ? 7.382 10.211 6.056 1.00 91.56 361 SER A O 1
ATOM 2794 N N . GLY A 1 362 ? 8.291 11.199 4.286 1.00 86.69 362 GLY A N 1
ATOM 2795 C CA . GLY A 1 362 ? 7.513 12.442 4.403 1.00 86.69 362 GLY A CA 1
ATOM 2796 C C . GLY A 1 362 ? 8.054 13.451 5.424 1.00 86.69 362 GLY A C 1
ATOM 2797 O O . GLY A 1 362 ? 7.442 14.501 5.629 1.00 86.69 362 GLY A O 1
ATOM 2798 N N . SER A 1 363 ? 9.203 13.182 6.053 1.00 88.25 363 SER A N 1
ATOM 2799 C CA . SER A 1 363 ? 9.892 14.139 6.933 1.00 88.25 363 SER A CA 1
ATOM 2800 C C . SER A 1 363 ? 10.711 15.145 6.118 1.00 88.25 363 SER A C 1
ATOM 2802 O O . SER A 1 363 ? 11.940 15.142 6.148 1.00 88.25 363 SER A O 1
ATOM 2804 N N . GLY A 1 364 ? 10.026 16.013 5.367 1.00 83.06 364 GLY A N 1
ATOM 2805 C CA . GLY A 1 364 ? 10.651 16.885 4.366 1.00 83.06 364 GLY A CA 1
ATOM 2806 C C . GLY A 1 364 ? 11.817 17.732 4.886 1.00 83.06 364 GLY A C 1
ATOM 2807 O O . GLY A 1 364 ? 12.810 17.867 4.182 1.00 83.06 364 GLY A O 1
ATOM 2808 N N . ARG A 1 365 ? 11.730 18.257 6.117 1.00 85.81 365 ARG A N 1
ATOM 2809 C CA . ARG A 1 365 ? 12.742 19.145 6.728 1.00 85.81 365 ARG A CA 1
ATOM 2810 C C . ARG A 1 365 ? 13.915 18.425 7.394 1.00 85.81 365 ARG A C 1
ATOM 2812 O O . ARG A 1 365 ? 14.710 19.093 8.049 1.00 85.81 365 ARG A O 1
ATOM 2819 N N . LEU A 1 366 ? 14.008 17.101 7.282 1.00 87.00 366 LEU A N 1
ATOM 2820 C CA . LEU A 1 366 ? 15.059 16.332 7.939 1.00 87.00 366 LEU A CA 1
ATOM 2821 C C . LEU A 1 366 ? 16.420 16.683 7.321 1.00 87.00 366 LEU A C 1
ATOM 2823 O O . LEU A 1 366 ? 16.694 16.327 6.180 1.00 87.00 366 LEU A O 1
ATOM 2827 N N . GLU A 1 367 ? 17.248 17.388 8.086 1.00 85.38 367 GLU A N 1
ATOM 2828 C CA . GLU A 1 367 ? 18.590 17.839 7.699 1.00 85.38 367 GLU A CA 1
ATOM 2829 C C . GLU A 1 367 ? 19.652 16.888 8.279 1.00 85.38 367 GLU A C 1
ATOM 2831 O O . GLU A 1 367 ? 20.510 16.401 7.546 1.00 85.38 367 GLU A O 1
ATOM 2836 N N . ASP A 1 368 ? 19.540 16.555 9.574 1.00 81.81 368 ASP A N 1
ATOM 2837 C CA . ASP A 1 368 ? 20.526 15.739 10.291 1.00 81.81 368 ASP A CA 1
ATOM 2838 C C . ASP A 1 368 ? 19.923 14.413 10.777 1.00 81.81 368 ASP A C 1
ATOM 2840 O O . ASP A 1 368 ? 19.080 14.373 11.683 1.00 81.81 368 ASP A O 1
ATOM 2844 N N . LEU A 1 369 ? 20.416 13.298 10.240 1.00 83.56 369 LEU A N 1
ATOM 2845 C CA . LEU A 1 369 ? 20.099 11.959 10.731 1.00 83.56 369 LEU A CA 1
ATOM 2846 C C . LEU A 1 369 ? 21.342 11.371 11.407 1.00 83.56 369 LEU A C 1
ATOM 2848 O O . LEU A 1 369 ? 22.316 11.029 10.751 1.00 83.56 369 LEU A O 1
ATOM 2852 N N . HIS A 1 370 ? 21.332 11.273 12.737 1.00 81.56 370 HIS A N 1
ATOM 2853 C CA . HIS A 1 370 ? 22.466 10.776 13.519 1.00 81.56 370 HIS A CA 1
ATOM 2854 C C . HIS A 1 370 ? 22.075 9.534 14.311 1.00 81.56 370 HIS A C 1
ATOM 2856 O O . HIS A 1 370 ? 21.686 9.593 15.479 1.00 81.56 370 HIS A O 1
ATOM 2862 N N . CYS A 1 371 ? 22.180 8.369 13.686 1.00 76.50 371 CYS A N 1
ATOM 2863 C CA . CYS A 1 371 ? 21.846 7.117 14.349 1.00 76.50 371 CYS A CA 1
ATOM 2864 C C . CYS A 1 371 ? 23.104 6.346 14.763 1.00 76.50 371 CYS A C 1
ATOM 2866 O O . CYS A 1 371 ? 24.005 6.098 13.963 1.00 76.50 371 CYS A O 1
ATOM 2868 N N . ARG A 1 372 ? 23.163 5.933 16.034 1.00 76.25 372 ARG A N 1
ATOM 2869 C CA . ARG A 1 372 ? 24.246 5.117 16.598 1.00 76.25 372 ARG A CA 1
ATOM 2870 C C . ARG A 1 372 ? 23.744 3.724 16.947 1.00 76.25 372 ARG A C 1
ATOM 2872 O O . ARG A 1 372 ? 22.597 3.531 17.336 1.00 76.25 372 ARG A O 1
ATOM 2879 N N . GLY A 1 373 ? 24.643 2.750 16.847 1.00 74.38 373 GLY A N 1
ATOM 2880 C CA . GLY A 1 373 ? 24.368 1.394 17.306 1.00 74.38 373 GLY A CA 1
ATOM 2881 C C . GLY A 1 373 ? 23.351 0.627 16.464 1.00 74.38 373 GLY A C 1
ATOM 2882 O O . GLY A 1 373 ? 22.893 -0.391 16.946 1.00 74.38 373 GLY A O 1
ATOM 2883 N N . LEU A 1 374 ? 23.034 1.046 15.231 1.00 80.56 374 LEU A N 1
ATOM 2884 C CA . LEU A 1 374 ? 22.079 0.392 14.314 1.00 80.56 374 LEU A CA 1
ATOM 2885 C C . LEU A 1 374 ? 22.560 -0.972 13.766 1.00 80.56 374 LEU A C 1
ATOM 2887 O O . LEU A 1 374 ? 22.462 -1.256 12.575 1.00 80.56 374 LEU A O 1
ATOM 2891 N N . SER A 1 375 ? 23.108 -1.837 14.616 1.00 84.25 375 SER A N 1
ATOM 2892 C CA . SER A 1 375 ? 23.724 -3.104 14.212 1.00 84.25 375 SER A CA 1
ATOM 2893 C C . SER A 1 375 ? 22.742 -4.099 13.593 1.00 84.25 375 SER A C 1
ATOM 2895 O O . SER A 1 375 ? 23.174 -4.993 12.874 1.00 84.25 375 SER A O 1
ATOM 2897 N N . SER A 1 376 ? 21.440 -3.949 13.840 1.00 89.62 376 SER A N 1
ATOM 2898 C CA . SER A 1 376 ? 20.405 -4.882 13.372 1.00 89.62 376 SER A CA 1
ATOM 2899 C C . SER A 1 376 ? 19.540 -4.335 12.232 1.00 89.62 376 SER A C 1
ATOM 2901 O O . SER A 1 376 ? 18.611 -5.028 11.816 1.00 89.62 376 SER A O 1
ATOM 2903 N N . LEU A 1 377 ? 19.813 -3.121 11.735 1.00 90.81 377 LEU A N 1
ATOM 2904 C CA . LEU A 1 377 ? 18.921 -2.435 10.799 1.00 90.81 377 LEU A CA 1
ATOM 2905 C C . LEU A 1 377 ? 18.950 -3.104 9.427 1.00 90.81 377 LEU A C 1
ATOM 2907 O O . LEU A 1 377 ? 20.000 -3.217 8.805 1.00 90.81 377 LEU A O 1
ATOM 2911 N N . GLN A 1 378 ? 17.778 -3.515 8.947 1.00 91.88 378 GLN A N 1
ATOM 2912 C CA . GLN A 1 378 ? 17.606 -4.190 7.658 1.00 91.88 378 GLN A CA 1
ATOM 2913 C C . GLN A 1 378 ? 16.904 -3.298 6.633 1.00 91.88 378 GLN A C 1
ATOM 2915 O O . GLN A 1 378 ? 17.185 -3.407 5.437 1.00 91.88 378 GLN A O 1
ATOM 2920 N N . HIS A 1 379 ? 16.018 -2.410 7.092 1.00 94.12 379 HIS A N 1
ATOM 2921 C CA . HIS A 1 379 ? 15.188 -1.562 6.242 1.00 94.12 379 HIS A CA 1
ATOM 2922 C C . HIS A 1 379 ? 15.272 -0.098 6.677 1.00 94.12 379 HIS A C 1
ATOM 2924 O O . HIS A 1 379 ? 14.910 0.235 7.808 1.00 94.12 379 HIS A O 1
ATOM 2930 N N . LEU A 1 380 ? 15.715 0.759 5.758 1.00 92.31 380 LEU A N 1
ATOM 2931 C CA . LEU A 1 380 ? 15.750 2.208 5.926 1.00 92.31 380 LEU A CA 1
ATOM 2932 C C . LEU A 1 380 ? 14.925 2.862 4.815 1.00 92.31 380 LEU A C 1
ATOM 2934 O O . LEU A 1 380 ? 15.233 2.686 3.635 1.00 92.31 380 LEU A O 1
ATOM 2938 N N . ILE A 1 381 ? 13.878 3.585 5.207 1.00 93.31 381 ILE A N 1
ATOM 2939 C CA . ILE A 1 381 ? 12.954 4.261 4.292 1.00 93.31 381 ILE A CA 1
ATOM 2940 C C . ILE A 1 381 ? 12.985 5.758 4.612 1.00 93.31 381 ILE A C 1
ATOM 2942 O O . ILE A 1 381 ? 12.677 6.172 5.733 1.00 93.31 381 ILE A O 1
ATOM 2946 N N . LEU A 1 382 ? 13.416 6.547 3.632 1.00 90.31 382 LEU A N 1
ATOM 2947 C CA . LEU A 1 382 ? 13.668 7.988 3.712 1.00 90.31 382 LEU A CA 1
ATOM 2948 C C . LEU A 1 382 ? 12.973 8.729 2.556 1.00 90.31 382 LEU A C 1
ATOM 2950 O O . LEU A 1 382 ? 13.449 9.765 2.091 1.00 90.31 382 LEU A O 1
ATOM 2954 N N . ASP A 1 383 ? 11.866 8.180 2.062 1.00 90.62 383 ASP A N 1
ATOM 2955 C CA . ASP A 1 383 ? 11.130 8.751 0.937 1.00 90.62 383 ASP A CA 1
ATOM 2956 C C . ASP A 1 383 ? 10.612 10.151 1.305 1.00 90.62 383 ASP A C 1
ATOM 2958 O O . ASP A 1 383 ? 10.143 10.382 2.417 1.00 90.62 383 ASP A O 1
ATOM 2962 N N . ARG A 1 384 ? 10.683 11.116 0.387 1.00 87.44 384 ARG A N 1
ATOM 2963 C CA . ARG A 1 384 ? 10.245 12.510 0.586 1.00 87.44 384 ARG A CA 1
ATOM 2964 C C . ARG A 1 384 ? 10.972 13.253 1.724 1.00 87.44 384 ARG A C 1
ATOM 2966 O O . ARG A 1 384 ? 10.424 14.193 2.300 1.00 87.44 384 ARG A O 1
ATOM 2973 N N . CYS A 1 385 ? 12.207 12.864 2.051 1.00 86.56 385 CYS A N 1
ATOM 2974 C CA . CYS A 1 385 ? 13.107 13.600 2.952 1.00 86.56 385 CYS A CA 1
ATOM 2975 C C . CYS A 1 385 ? 13.932 14.652 2.180 1.00 86.56 385 CYS A C 1
ATOM 2977 O O . CYS A 1 385 ? 15.144 14.512 2.019 1.00 86.56 385 CYS A O 1
ATOM 2979 N N . TYR A 1 386 ? 13.275 15.697 1.666 1.00 83.81 386 TYR A N 1
ATOM 2980 C CA . TYR A 1 386 ? 13.871 16.609 0.677 1.00 83.81 386 TYR A CA 1
ATOM 2981 C C . TYR A 1 386 ? 15.082 17.430 1.171 1.00 83.81 386 TYR A C 1
ATOM 2983 O O . TYR A 1 386 ? 15.941 17.772 0.361 1.00 83.81 386 TYR A O 1
ATOM 2991 N N . SER A 1 387 ? 15.179 17.746 2.468 1.00 84.69 387 SER A N 1
ATOM 2992 C CA . SER A 1 387 ? 16.291 18.532 3.041 1.00 84.69 387 SER A CA 1
ATOM 2993 C C . SER A 1 387 ? 17.554 17.724 3.361 1.00 84.69 387 SER A C 1
ATOM 2995 O O . SER A 1 387 ? 18.555 18.313 3.771 1.00 84.69 387 SER A O 1
ATOM 2997 N N . LEU A 1 388 ? 17.538 16.400 3.188 1.00 82.75 388 LEU A N 1
ATOM 2998 C CA . LEU A 1 388 ? 18.678 15.555 3.532 1.00 82.75 388 LEU A CA 1
ATOM 2999 C C . LEU A 1 388 ? 19.816 15.770 2.522 1.00 82.75 388 LEU A C 1
ATOM 3001 O O . LEU A 1 388 ? 19.637 15.511 1.335 1.00 82.75 388 LEU A O 1
ATOM 3005 N N . THR A 1 389 ? 20.983 16.223 2.987 1.00 78.19 389 THR A N 1
ATOM 3006 C CA . THR A 1 389 ? 22.131 16.550 2.115 1.00 78.19 389 THR A CA 1
ATOM 3007 C C . THR A 1 389 ? 23.143 15.415 1.989 1.00 78.19 389 THR A C 1
ATOM 3009 O O . THR A 1 389 ? 23.681 15.176 0.909 1.00 78.19 389 THR A O 1
ATOM 3012 N N . THR A 1 390 ? 23.401 14.698 3.087 1.00 73.44 390 THR A N 1
ATOM 3013 C CA . THR A 1 390 ? 24.392 13.616 3.168 1.00 73.44 390 THR A CA 1
ATOM 3014 C C . THR A 1 390 ? 23.861 12.447 3.993 1.00 73.44 390 THR A C 1
ATOM 3016 O O . THR A 1 390 ? 23.045 12.622 4.900 1.00 73.44 390 THR A O 1
ATOM 3019 N N . LEU A 1 391 ? 24.333 11.236 3.686 1.00 77.25 391 LEU A N 1
ATOM 3020 C CA . LEU A 1 391 ? 23.946 10.009 4.381 1.00 77.25 391 LEU A CA 1
ATOM 3021 C C . LEU A 1 391 ? 25.199 9.192 4.742 1.00 77.25 391 LEU A C 1
ATOM 3023 O O . LEU A 1 391 ? 25.718 8.449 3.912 1.00 77.25 391 LEU A O 1
ATOM 3027 N N . SER A 1 392 ? 25.684 9.343 5.982 1.00 65.88 392 SER A N 1
ATOM 3028 C CA . SER A 1 392 ? 27.049 8.951 6.402 1.00 65.88 392 SER A CA 1
ATOM 3029 C C . SER A 1 392 ? 27.142 7.830 7.458 1.00 65.88 392 SER A C 1
ATOM 3031 O O . SER A 1 392 ? 28.157 7.663 8.131 1.00 65.88 392 SER A O 1
ATOM 3033 N N . PHE A 1 393 ? 26.091 7.022 7.639 1.00 69.50 393 PHE A N 1
ATOM 3034 C CA . PHE A 1 393 ? 25.989 6.075 8.772 1.00 69.50 393 PHE A CA 1
ATOM 3035 C C . PHE A 1 393 ? 25.280 4.755 8.429 1.00 69.50 393 PHE A C 1
ATOM 3037 O O . PHE A 1 393 ? 24.724 4.091 9.308 1.00 69.50 393 PHE A O 1
ATOM 3044 N N . LEU A 1 394 ? 25.278 4.353 7.156 1.00 73.88 394 LEU A N 1
ATOM 3045 C CA . LEU A 1 394 ? 24.573 3.148 6.719 1.00 73.88 394 LEU A CA 1
ATOM 3046 C C . LEU A 1 394 ? 25.192 1.874 7.338 1.00 73.88 394 LEU A C 1
ATOM 3048 O O . LEU A 1 394 ? 26.374 1.591 7.118 1.00 73.88 394 LEU A O 1
ATOM 3052 N N . PRO A 1 395 ? 24.425 1.082 8.113 1.00 79.50 395 PRO A N 1
ATOM 3053 C CA . PRO A 1 395 ? 24.941 -0.127 8.741 1.00 79.50 395 PRO A CA 1
ATOM 3054 C C . PRO A 1 395 ? 25.134 -1.246 7.714 1.00 79.50 395 PRO A C 1
ATOM 3056 O O . PRO A 1 395 ? 24.353 -1.410 6.782 1.00 79.50 395 PRO A O 1
ATOM 3059 N N . THR A 1 396 ? 26.145 -2.089 7.919 1.00 81.19 396 THR A N 1
ATOM 3060 C CA . THR A 1 396 ? 26.479 -3.195 6.998 1.00 81.19 396 THR A CA 1
ATOM 3061 C C . THR A 1 396 ? 25.428 -4.313 6.953 1.00 81.19 396 THR A C 1
ATOM 3063 O O . THR A 1 396 ? 25.480 -5.181 6.080 1.00 81.19 396 THR A O 1
ATOM 3066 N N . THR A 1 397 ? 24.476 -4.323 7.888 1.00 85.56 397 THR A N 1
ATOM 3067 C CA . THR A 1 397 ? 23.334 -5.250 7.934 1.00 85.56 397 THR A CA 1
ATOM 3068 C C . THR A 1 397 ? 22.152 -4.815 7.071 1.00 85.56 397 THR A C 1
ATOM 3070 O O . THR A 1 397 ? 21.228 -5.611 6.883 1.00 85.56 397 THR A O 1
ATOM 3073 N N . LEU A 1 398 ? 22.199 -3.604 6.504 1.00 87.56 398 LEU A N 1
ATOM 3074 C CA . LEU A 1 398 ? 21.127 -3.053 5.687 1.00 87.56 398 LEU A CA 1
ATOM 3075 C C . LEU A 1 398 ? 20.894 -3.904 4.435 1.00 87.56 398 LEU A C 1
ATOM 3077 O O . LEU A 1 398 ? 21.833 -4.218 3.705 1.00 87.56 398 LEU A O 1
ATOM 3081 N N . ARG A 1 399 ? 19.629 -4.255 4.187 1.00 91.00 399 ARG A N 1
ATOM 3082 C CA . ARG A 1 399 ? 19.186 -5.022 3.013 1.00 91.00 399 ARG A CA 1
ATOM 3083 C C . ARG A 1 399 ? 18.415 -4.176 2.014 1.00 91.00 399 ARG A C 1
ATOM 3085 O O . ARG A 1 399 ? 18.491 -4.440 0.816 1.00 91.00 399 ARG A O 1
ATOM 3092 N N . ARG A 1 400 ? 17.666 -3.177 2.492 1.00 91.75 400 ARG A N 1
ATOM 3093 C CA . ARG A 1 400 ? 16.892 -2.264 1.644 1.00 91.75 400 ARG A CA 1
ATOM 3094 C C . ARG A 1 400 ? 17.088 -0.812 2.054 1.00 91.75 400 ARG A C 1
ATOM 3096 O O . ARG A 1 400 ? 16.944 -0.489 3.236 1.00 91.75 400 ARG A O 1
ATOM 3103 N N . LEU A 1 401 ? 17.346 0.027 1.057 1.00 91.19 401 LEU A N 1
ATOM 3104 C CA . LEU A 1 401 ? 17.393 1.482 1.163 1.00 91.19 401 LEU A CA 1
ATOM 3105 C C . LEU A 1 401 ? 16.399 2.083 0.165 1.00 91.19 401 LEU A C 1
ATOM 3107 O O . LEU A 1 401 ? 16.480 1.780 -1.026 1.00 91.19 401 LEU A O 1
ATOM 3111 N N . SER A 1 402 ? 15.487 2.919 0.659 1.00 93.06 402 SER A N 1
ATOM 3112 C CA . SER A 1 402 ? 14.535 3.671 -0.164 1.00 93.06 402 SER A CA 1
ATOM 3113 C C . SER A 1 402 ? 14.675 5.166 0.095 1.00 93.06 402 SER A C 1
ATOM 3115 O O . SER A 1 402 ? 14.648 5.600 1.250 1.00 93.06 402 SER A O 1
ATOM 3117 N N . LEU A 1 403 ? 14.859 5.916 -0.986 1.00 89.25 403 LEU A N 1
ATOM 3118 C CA . LEU A 1 403 ? 14.985 7.365 -1.072 1.00 89.25 403 LEU A CA 1
ATOM 3119 C C . LEU A 1 403 ? 14.239 7.823 -2.335 1.00 89.25 403 LEU A C 1
ATOM 3121 O O . LEU A 1 403 ? 14.853 8.107 -3.358 1.00 89.25 403 LEU A O 1
ATOM 3125 N N . ASN A 1 404 ? 12.910 7.845 -2.295 1.00 88.31 404 ASN A N 1
ATOM 3126 C CA . ASN A 1 404 ? 12.093 8.381 -3.385 1.00 88.31 404 ASN A CA 1
ATOM 3127 C C . ASN A 1 404 ? 11.632 9.812 -3.073 1.00 88.31 404 ASN A C 1
ATOM 3129 O O . ASN A 1 404 ? 10.894 10.027 -2.113 1.00 88.31 404 ASN A O 1
ATOM 3133 N N . MET A 1 405 ? 12.046 10.787 -3.882 1.00 84.06 405 MET A N 1
ATOM 3134 C CA . MET A 1 405 ? 11.682 12.204 -3.736 1.00 84.06 405 MET A CA 1
ATOM 3135 C C . MET A 1 405 ? 10.567 12.644 -4.702 1.00 84.06 405 MET A C 1
ATOM 3137 O O . MET A 1 405 ? 10.361 13.840 -4.912 1.00 84.06 405 MET A O 1
ATOM 3141 N N . GLN A 1 406 ? 9.849 11.701 -5.309 1.00 77.19 406 GLN A N 1
ATOM 3142 C CA . GLN A 1 406 ? 8.722 11.998 -6.183 1.00 77.19 406 GLN A CA 1
ATOM 3143 C C . GLN A 1 406 ? 7.592 12.682 -5.401 1.00 77.19 406 GLN A C 1
ATOM 3145 O O . GLN A 1 406 ? 7.227 12.284 -4.288 1.00 77.19 406 GLN A O 1
ATOM 3150 N N . ARG A 1 407 ? 7.015 13.722 -6.008 1.00 66.94 407 ARG A N 1
ATOM 3151 C CA . ARG A 1 407 ? 5.830 14.409 -5.484 1.00 66.94 407 ARG A CA 1
ATOM 3152 C C . ARG A 1 407 ? 4.597 13.534 -5.740 1.00 66.94 407 ARG A C 1
ATOM 3154 O O . ARG A 1 407 ? 4.370 13.099 -6.865 1.00 66.94 407 ARG A O 1
ATOM 3161 N N . GLU A 1 408 ? 3.795 13.255 -4.711 1.00 57.28 408 GLU A N 1
ATOM 3162 C CA . GLU A 1 408 ? 2.504 12.580 -4.906 1.00 57.28 408 GLU A CA 1
ATOM 3163 C C . GLU A 1 408 ? 1.497 13.566 -5.513 1.00 57.28 408 GLU A C 1
ATOM 3165 O O . GLU A 1 408 ? 1.009 14.471 -4.828 1.00 57.28 408 GLU A O 1
ATOM 3170 N N . ILE A 1 409 ? 1.153 13.346 -6.785 1.00 46.69 409 ILE A N 1
ATOM 3171 C CA . ILE A 1 409 ? 0.135 14.109 -7.517 1.00 46.69 409 ILE A CA 1
ATOM 3172 C C . ILE A 1 409 ? -1.184 14.057 -6.729 1.00 46.69 409 ILE A C 1
ATOM 3174 O O . ILE A 1 409 ? -1.799 12.999 -6.580 1.00 46.69 409 ILE A O 1
ATOM 3178 N N . GLY A 1 410 ? -1.623 15.210 -6.217 1.00 43.78 410 GLY A N 1
ATOM 3179 C CA . GLY A 1 410 ? -2.871 15.351 -5.450 1.00 43.78 410 GLY A CA 1
ATOM 3180 C C . GLY A 1 410 ? -2.709 15.696 -3.964 1.00 43.78 410 GLY A C 1
ATOM 3181 O O . GLY A 1 410 ? -3.698 16.083 -3.335 1.00 43.78 410 GLY A O 1
ATOM 3182 N N . LEU A 1 411 ? -1.489 15.644 -3.413 1.00 44.00 411 LEU A N 1
ATOM 3183 C CA . LEU A 1 411 ? -1.148 16.223 -2.099 1.00 44.00 411 LEU A CA 1
ATOM 3184 C C . LEU A 1 411 ? -0.401 17.568 -2.212 1.00 44.00 411 LEU A C 1
ATOM 3186 O O . LEU A 1 411 ? -0.061 18.161 -1.188 1.00 44.00 411 LEU A O 1
ATOM 3190 N N . ASP A 1 412 ? -0.237 18.099 -3.431 1.00 41.22 412 ASP A N 1
ATOM 3191 C CA . ASP A 1 412 ? 0.505 19.327 -3.800 1.00 41.22 412 ASP A CA 1
ATOM 3192 C C . ASP A 1 412 ? -0.026 20.648 -3.207 1.00 41.22 412 ASP A C 1
ATOM 3194 O O . ASP A 1 412 ? 0.399 21.734 -3.589 1.00 41.22 412 ASP A O 1
ATOM 3198 N N . ARG A 1 413 ? -0.947 20.591 -2.240 1.00 43.19 413 ARG A N 1
ATOM 3199 C CA . ARG A 1 413 ? -1.297 21.737 -1.381 1.00 43.19 413 ARG A CA 1
ATOM 3200 C C . ARG A 1 413 ? -0.657 21.654 0.009 1.00 43.19 413 ARG A C 1
ATOM 3202 O O . ARG A 1 413 ? -1.088 22.351 0.925 1.00 43.19 413 ARG A O 1
ATOM 3209 N N . GLY A 1 414 ? 0.321 20.768 0.193 1.00 48.69 414 GLY A N 1
ATOM 3210 C CA . GLY A 1 414 ? 1.131 20.668 1.404 1.00 48.69 414 GLY A CA 1
ATOM 3211 C C . GLY A 1 414 ? 2.334 21.626 1.395 1.00 48.69 414 GLY A C 1
ATOM 3212 O O . GLY A 1 414 ? 2.763 22.066 0.334 1.00 48.69 414 GLY A O 1
ATOM 3213 N N . PRO A 1 415 ? 2.945 21.915 2.559 1.00 46.78 415 PRO A N 1
ATOM 3214 C CA . PRO A 1 415 ? 4.022 22.907 2.724 1.00 46.78 415 PRO A CA 1
ATOM 3215 C C . PRO A 1 415 ? 5.369 22.543 2.060 1.00 46.78 415 PRO A C 1
ATOM 3217 O O . PRO A 1 415 ? 6.367 23.216 2.311 1.00 46.78 415 PRO A O 1
ATOM 3220 N N . PHE A 1 416 ? 5.417 21.474 1.259 1.00 49.16 416 PHE A N 1
ATOM 3221 C CA . PHE A 1 416 ? 6.620 20.953 0.597 1.00 49.16 416 PHE A CA 1
ATOM 3222 C C . PHE A 1 416 ? 6.479 20.874 -0.928 1.00 49.16 416 PHE A C 1
ATOM 3224 O O . PHE A 1 416 ? 7.325 20.254 -1.568 1.00 49.16 416 PHE A O 1
ATOM 3231 N N . SER A 1 417 ? 5.438 21.494 -1.500 1.00 48.84 417 SER A N 1
ATOM 3232 C CA . SER A 1 417 ? 5.189 21.527 -2.951 1.00 48.84 417 SER A CA 1
ATOM 3233 C C . SER A 1 417 ? 6.371 22.073 -3.746 1.00 48.84 417 SER A C 1
ATOM 3235 O O . SER A 1 417 ? 6.572 21.653 -4.874 1.00 48.84 417 SER A O 1
ATOM 3237 N N . ASP A 1 418 ? 7.171 22.957 -3.146 1.00 50.38 418 ASP A N 1
ATOM 3238 C CA . ASP A 1 418 ? 8.244 23.677 -3.838 1.00 50.38 418 ASP A CA 1
ATOM 3239 C C . ASP A 1 418 ? 9.632 23.093 -3.525 1.00 50.38 418 ASP A C 1
ATOM 3241 O O . ASP A 1 418 ? 10.640 23.535 -4.076 1.00 50.38 418 ASP A O 1
ATOM 3245 N N . MET A 1 419 ? 9.712 22.097 -2.632 1.00 52.81 419 MET A N 1
ATOM 3246 C CA . MET A 1 419 ? 10.991 21.552 -2.177 1.00 52.81 419 MET A CA 1
ATOM 3247 C C . MET A 1 419 ? 11.529 20.516 -3.166 1.00 52.81 419 MET A C 1
ATOM 3249 O O . MET A 1 419 ? 10.774 19.780 -3.808 1.00 52.81 419 MET A O 1
ATOM 3253 N N . VAL A 1 420 ? 12.852 20.491 -3.300 1.00 57.50 420 VAL A N 1
ATOM 3254 C CA . VAL A 1 420 ? 13.598 19.610 -4.200 1.00 57.50 420 VAL A CA 1
ATOM 3255 C C . VAL A 1 420 ? 14.640 18.861 -3.369 1.00 57.50 420 VAL A C 1
ATOM 3257 O O . VAL A 1 420 ? 15.218 19.434 -2.445 1.00 57.50 420 VAL A O 1
ATOM 3260 N N . GLY A 1 421 ? 14.844 17.571 -3.655 1.00 60.50 421 GLY A N 1
ATOM 3261 C CA . GLY A 1 421 ? 15.792 16.731 -2.922 1.00 60.50 421 GLY A CA 1
ATOM 3262 C C . GLY A 1 421 ? 17.220 17.284 -2.980 1.00 60.50 421 GLY A C 1
ATOM 3263 O O . GLY A 1 421 ? 17.759 17.471 -4.067 1.00 60.50 421 GLY A O 1
ATOM 3264 N N . SER A 1 422 ? 17.825 17.516 -1.813 1.00 73.56 422 SER A N 1
ATOM 3265 C CA . SER A 1 422 ? 19.158 18.128 -1.655 1.00 73.56 422 SER A CA 1
ATOM 3266 C C . SER A 1 422 ? 20.303 17.113 -1.510 1.00 73.56 422 SER A C 1
ATOM 3268 O O . SER A 1 422 ? 21.424 17.499 -1.188 1.00 73.56 422 SER A O 1
ATOM 3270 N N . LEU A 1 423 ? 20.029 15.818 -1.693 1.00 73.12 423 LEU A N 1
ATOM 3271 C CA . LEU A 1 423 ? 21.001 14.747 -1.472 1.00 73.12 423 LEU A CA 1
ATOM 3272 C C . LEU A 1 423 ? 22.120 14.820 -2.517 1.00 73.12 423 LEU A C 1
ATOM 3274 O O . LEU A 1 423 ? 21.873 14.562 -3.692 1.00 73.12 423 LEU A O 1
ATOM 3278 N N . GLU A 1 424 ? 23.345 15.130 -2.089 1.00 75.31 424 GLU A N 1
ATOM 3279 C CA . GLU A 1 424 ? 24.483 15.302 -3.004 1.00 75.31 424 GLU A CA 1
ATOM 3280 C C . GLU A 1 424 ? 25.305 14.020 -3.198 1.00 75.31 424 GLU A C 1
ATOM 3282 O O . GLU A 1 424 ? 25.794 13.759 -4.303 1.00 75.31 424 GLU A O 1
ATOM 3287 N N . SER A 1 425 ? 25.465 13.226 -2.133 1.00 73.62 425 SER A N 1
ATOM 3288 C CA . SER A 1 425 ? 26.267 11.998 -2.126 1.00 73.62 425 SER A CA 1
ATOM 3289 C C . SER A 1 425 ? 25.818 11.009 -1.046 1.00 73.62 425 SER A C 1
ATOM 3291 O O . SER A 1 425 ? 25.326 11.393 0.020 1.00 73.62 425 SER A O 1
ATOM 3293 N N . VAL A 1 426 ? 26.061 9.721 -1.294 1.00 74.06 426 VAL A N 1
ATOM 3294 C CA . VAL A 1 426 ? 25.928 8.636 -0.309 1.00 74.06 426 VAL A CA 1
ATOM 3295 C C . VAL A 1 426 ? 27.314 8.032 -0.082 1.00 74.06 426 VAL A C 1
ATOM 3297 O O . VAL A 1 426 ? 28.001 7.714 -1.053 1.00 74.06 426 VAL A O 1
ATOM 3300 N N . ASP A 1 427 ? 27.735 7.924 1.181 1.00 65.31 427 ASP A N 1
ATOM 3301 C CA . ASP A 1 427 ? 29.103 7.529 1.535 1.00 65.31 427 ASP A CA 1
ATOM 3302 C C . ASP A 1 427 ? 29.422 6.060 1.214 1.00 65.31 427 ASP A C 1
ATOM 3304 O O . ASP A 1 427 ? 28.566 5.172 1.262 1.00 65.31 427 ASP A O 1
ATOM 3308 N N . ASP A 1 428 ? 30.715 5.820 0.972 1.00 58.38 428 ASP A N 1
ATOM 3309 C CA . ASP A 1 428 ? 31.336 4.564 0.541 1.00 58.38 428 ASP A CA 1
ATOM 3310 C C . ASP A 1 428 ? 31.398 3.524 1.685 1.00 58.38 428 ASP A C 1
ATOM 3312 O O . ASP A 1 428 ? 32.455 3.156 2.210 1.00 58.38 428 ASP A O 1
ATOM 3316 N N . ALA A 1 429 ? 30.229 3.083 2.154 1.00 62.38 429 ALA A N 1
ATOM 3317 C CA . ALA A 1 429 ? 30.112 2.031 3.155 1.00 62.38 429 ALA A CA 1
ATOM 3318 C C . ALA A 1 429 ? 30.128 0.640 2.482 1.00 62.38 429 ALA A C 1
ATOM 3320 O O . ALA A 1 429 ? 29.462 0.427 1.466 1.00 62.38 429 ALA A O 1
ATOM 3321 N N . PRO A 1 430 ? 30.830 -0.365 3.048 1.00 67.56 430 PRO A N 1
ATOM 3322 C CA . PRO A 1 430 ? 30.798 -1.737 2.542 1.00 67.56 430 PRO A CA 1
ATOM 3323 C C . PRO A 1 430 ? 29.461 -2.417 2.889 1.00 67.56 430 PRO A C 1
ATOM 3325 O O . PRO A 1 430 ? 29.366 -3.224 3.819 1.00 67.56 430 PRO A O 1
ATOM 3328 N N . LEU A 1 431 ? 28.415 -2.097 2.129 1.00 76.81 431 LEU A N 1
ATOM 3329 C CA . LEU A 1 431 ? 27.041 -2.577 2.302 1.00 76.81 431 LEU A CA 1
ATOM 3330 C C . LEU A 1 431 ? 26.839 -3.948 1.642 1.00 76.81 431 LEU A C 1
ATOM 3332 O O . LEU A 1 431 ? 26.004 -4.142 0.762 1.00 76.81 431 LEU A O 1
ATOM 3336 N N . ARG A 1 432 ? 27.624 -4.936 2.080 1.00 79.12 432 ARG A N 1
ATOM 3337 C CA . ARG A 1 432 ? 27.682 -6.267 1.449 1.00 79.12 432 ARG A CA 1
ATOM 3338 C C . ARG A 1 432 ? 26.362 -7.038 1.457 1.00 79.12 432 ARG A C 1
ATOM 3340 O O . ARG A 1 432 ? 26.212 -7.930 0.632 1.00 79.12 432 ARG A O 1
ATOM 3347 N N . ASN A 1 433 ? 25.441 -6.725 2.368 1.00 84.75 433 ASN A N 1
ATOM 3348 C CA . ASN A 1 433 ? 24.138 -7.393 2.490 1.00 84.75 433 ASN A CA 1
ATOM 3349 C C . ASN A 1 433 ? 22.998 -6.650 1.779 1.00 84.75 433 ASN A C 1
ATOM 3351 O O . ASN A 1 433 ? 21.856 -7.097 1.849 1.00 84.75 433 ASN A O 1
ATOM 3355 N N . LEU A 1 434 ? 23.285 -5.515 1.140 1.00 86.62 434 LEU A N 1
ATOM 3356 C CA . LEU A 1 434 ? 22.280 -4.700 0.474 1.00 86.62 434 LEU A CA 1
ATOM 3357 C C . LEU A 1 434 ? 21.771 -5.442 -0.762 1.00 86.62 434 LEU A C 1
ATOM 3359 O O . LEU A 1 434 ? 22.570 -5.839 -1.601 1.00 86.62 434 LEU A O 1
ATOM 3363 N N . GLU A 1 435 ? 20.460 -5.649 -0.849 1.00 91.50 435 GLU A N 1
ATOM 3364 C CA . GLU A 1 435 ? 19.797 -6.412 -1.916 1.00 91.50 435 GLU A CA 1
ATOM 3365 C C . GLU A 1 435 ? 19.050 -5.475 -2.878 1.00 91.50 435 GLU A C 1
ATOM 3367 O O . GLU A 1 435 ? 19.065 -5.691 -4.093 1.00 91.50 435 GLU A O 1
ATOM 3372 N N . HIS A 1 436 ? 18.439 -4.408 -2.346 1.00 92.44 436 HIS A N 1
ATOM 3373 C CA . HIS A 1 436 ? 17.644 -3.451 -3.117 1.00 92.44 436 HIS A CA 1
ATOM 3374 C C . HIS A 1 436 ? 17.931 -2.006 -2.708 1.00 92.44 436 HIS A C 1
ATOM 3376 O O . HIS A 1 436 ? 17.850 -1.659 -1.525 1.00 92.44 436 HIS A O 1
ATOM 3382 N N . VAL A 1 437 ? 18.208 -1.166 -3.703 1.00 91.81 437 VAL A N 1
ATOM 3383 C CA . VAL A 1 437 ? 18.383 0.279 -3.544 1.00 91.81 437 VAL A CA 1
ATOM 3384 C C . VAL A 1 437 ? 17.484 0.998 -4.534 1.00 91.81 437 VAL A C 1
ATOM 3386 O O . VAL A 1 437 ? 17.537 0.727 -5.734 1.00 91.81 437 VAL A O 1
ATOM 3389 N N . THR A 1 438 ? 16.693 1.929 -4.015 1.00 91.31 438 THR A N 1
ATOM 3390 C CA . THR A 1 438 ? 15.875 2.844 -4.808 1.00 91.31 438 THR A CA 1
ATOM 3391 C C . THR A 1 438 ? 16.193 4.260 -4.354 1.00 91.31 438 THR A C 1
ATOM 3393 O O . THR A 1 438 ? 15.861 4.627 -3.231 1.00 91.31 438 THR A O 1
ATOM 3396 N N . ILE A 1 439 ? 16.876 5.029 -5.200 1.00 89.56 439 ILE A N 1
ATOM 3397 C CA . ILE A 1 439 ? 17.196 6.445 -4.993 1.00 89.56 439 ILE A CA 1
ATOM 3398 C C . ILE A 1 439 ? 16.646 7.180 -6.211 1.00 89.56 439 ILE A C 1
ATOM 3400 O O . ILE A 1 439 ? 17.284 7.202 -7.250 1.00 89.56 439 ILE A O 1
ATOM 3404 N N . THR A 1 440 ? 15.438 7.722 -6.116 1.00 86.81 440 THR A N 1
ATOM 3405 C CA . THR A 1 440 ? 14.716 8.262 -7.279 1.00 86.81 440 THR A CA 1
ATOM 3406 C C . THR A 1 440 ? 14.315 9.714 -7.063 1.00 86.81 440 THR A C 1
ATOM 3408 O O . THR A 1 440 ? 14.059 10.137 -5.930 1.00 86.81 440 THR A O 1
ATOM 3411 N N . CYS A 1 441 ? 14.283 10.486 -8.149 1.00 82.69 441 CYS A N 1
ATOM 3412 C CA . CYS A 1 441 ? 13.996 11.922 -8.148 1.00 82.69 441 CYS A CA 1
ATOM 3413 C C . CYS A 1 441 ? 14.963 12.737 -7.265 1.00 82.69 441 CYS A C 1
ATOM 3415 O O . CYS A 1 441 ? 14.562 13.709 -6.625 1.00 82.69 441 CYS A O 1
ATOM 3417 N N . CYS A 1 442 ? 16.243 12.355 -7.213 1.00 81.75 442 CYS A N 1
ATOM 3418 C CA . CYS A 1 442 ? 17.292 13.075 -6.484 1.00 81.75 442 CYS A CA 1
ATOM 3419 C C . CYS A 1 442 ? 18.124 13.951 -7.448 1.00 81.75 442 CYS A C 1
ATOM 3421 O O . CYS A 1 442 ? 19.211 13.540 -7.858 1.00 81.75 442 CYS A O 1
ATOM 3423 N N . PRO A 1 443 ? 17.670 15.165 -7.821 1.00 75.19 443 PRO A N 1
ATOM 3424 C CA . PRO A 1 443 ? 18.306 15.947 -8.882 1.00 75.19 443 PRO A CA 1
ATOM 3425 C C . PRO A 1 443 ? 19.671 16.517 -8.497 1.00 75.19 443 PRO A C 1
ATOM 3427 O O . PRO A 1 443 ? 20.434 16.880 -9.385 1.00 75.19 443 PRO A O 1
ATOM 3430 N N . GLU A 1 444 ? 19.996 16.604 -7.207 1.00 80.19 444 GLU A N 1
ATOM 3431 C CA . GLU A 1 444 ? 21.290 17.098 -6.721 1.00 80.19 444 GLU A CA 1
ATOM 3432 C C . GLU A 1 444 ? 22.358 16.002 -6.569 1.00 80.19 444 GLU A C 1
ATOM 3434 O O . GLU A 1 444 ? 23.522 16.318 -6.313 1.00 80.19 444 GLU A O 1
ATOM 3439 N N . LEU A 1 445 ? 22.002 14.728 -6.785 1.00 81.69 445 LEU A N 1
ATOM 3440 C CA . LEU A 1 445 ? 22.924 13.604 -6.637 1.00 81.69 445 LEU A CA 1
ATOM 3441 C C . LEU A 1 445 ? 23.986 13.645 -7.743 1.00 81.69 445 LEU A C 1
ATOM 3443 O O . LEU A 1 445 ? 23.670 13.490 -8.922 1.00 81.69 445 LEU A O 1
ATOM 3447 N N . LYS A 1 446 ? 25.254 13.848 -7.368 1.00 80.25 446 LYS A N 1
ATOM 3448 C CA . LYS A 1 446 ? 26.371 13.995 -8.326 1.00 80.25 446 LYS A CA 1
ATOM 3449 C C . LYS A 1 446 ? 27.126 12.693 -8.557 1.00 80.25 446 LYS A C 1
ATOM 3451 O O . LYS A 1 446 ? 27.579 12.434 -9.672 1.00 80.25 446 LYS A O 1
ATOM 3456 N N . SER A 1 447 ? 27.291 11.905 -7.500 1.00 77.31 447 SER A N 1
ATOM 3457 C CA . SER A 1 447 ? 28.011 10.636 -7.524 1.00 77.31 447 SER A CA 1
ATOM 3458 C C . SER A 1 447 ? 27.421 9.657 -6.516 1.00 77.31 447 SER A C 1
ATOM 3460 O O . SER A 1 447 ? 26.899 10.039 -5.466 1.00 77.31 447 SER A O 1
ATOM 3462 N N . LEU A 1 448 ? 27.529 8.371 -6.844 1.00 79.62 448 LEU A N 1
ATOM 3463 C CA . LEU A 1 448 ? 27.112 7.276 -5.984 1.00 79.62 448 LEU A CA 1
ATOM 3464 C C . LEU A 1 448 ? 28.214 6.216 -5.958 1.00 79.62 448 LEU A C 1
ATOM 3466 O O . LEU A 1 448 ? 28.474 5.564 -6.967 1.00 79.62 448 LEU A O 1
ATOM 3470 N N . ALA A 1 449 ? 28.852 6.043 -4.801 1.00 74.56 449 ALA A N 1
ATOM 3471 C CA . ALA A 1 449 ? 29.826 4.984 -4.569 1.00 74.56 449 ALA A CA 1
ATOM 3472 C C . ALA A 1 449 ? 29.197 3.926 -3.655 1.00 74.56 449 ALA A C 1
ATOM 3474 O O . ALA A 1 449 ? 28.926 4.184 -2.484 1.00 74.56 449 ALA A O 1
ATOM 3475 N N . LEU A 1 450 ? 28.918 2.740 -4.202 1.00 76.06 450 LEU A N 1
ATOM 3476 C CA . LEU A 1 450 ? 28.352 1.622 -3.448 1.00 76.06 450 LEU A CA 1
ATOM 3477 C C . LEU A 1 450 ? 29.216 0.374 -3.618 1.00 76.06 450 LEU A C 1
ATOM 3479 O O . LEU A 1 450 ? 29.326 -0.192 -4.705 1.00 76.06 450 LEU A O 1
ATOM 3483 N N . ASN A 1 451 ? 29.756 -0.126 -2.508 1.00 79.19 451 ASN A N 1
ATOM 3484 C CA . ASN A 1 451 ? 30.407 -1.432 -2.460 1.00 79.19 451 ASN A CA 1
ATOM 3485 C C . ASN A 1 451 ? 29.434 -2.497 -1.920 1.00 79.19 451 ASN A C 1
ATOM 3487 O O . ASN A 1 451 ? 29.531 -2.940 -0.769 1.00 79.19 451 ASN A O 1
ATOM 3491 N N . ALA A 1 452 ? 28.455 -2.860 -2.755 1.00 83.81 452 ALA A N 1
ATOM 3492 C CA . ALA A 1 452 ? 27.329 -3.725 -2.411 1.00 83.81 452 ALA A CA 1
ATOM 3493 C C . ALA A 1 452 ? 27.317 -5.015 -3.250 1.00 83.81 452 ALA A C 1
ATOM 3495 O O . ALA A 1 452 ? 26.604 -5.154 -4.242 1.00 83.81 452 ALA A O 1
ATOM 3496 N N . THR A 1 453 ? 28.091 -6.007 -2.809 1.00 86.75 453 THR A N 1
ATOM 3497 C CA . THR A 1 453 ? 28.308 -7.254 -3.562 1.00 86.75 453 THR A CA 1
ATOM 3498 C C . THR A 1 453 ? 27.068 -8.136 -3.712 1.00 86.75 453 THR A C 1
ATOM 3500 O O . THR A 1 453 ? 27.049 -8.976 -4.607 1.00 86.75 453 THR A O 1
ATOM 3503 N N . SER A 1 454 ? 26.054 -7.981 -2.852 1.00 89.69 454 SER A N 1
ATOM 3504 C CA . SER A 1 454 ? 24.789 -8.740 -2.916 1.00 89.69 454 SER A CA 1
ATOM 3505 C C . SER A 1 454 ? 23.648 -7.970 -3.587 1.00 89.69 454 SER A C 1
ATOM 3507 O O . SER A 1 454 ? 22.527 -8.478 -3.628 1.00 89.69 454 SER A O 1
ATOM 3509 N N . LEU A 1 455 ? 23.914 -6.763 -4.104 1.00 90.81 455 LEU A N 1
ATOM 3510 C CA . LEU A 1 455 ? 22.884 -5.903 -4.680 1.00 90.81 455 LEU A CA 1
ATOM 3511 C C . LEU A 1 455 ? 22.296 -6.562 -5.921 1.00 90.81 455 LEU A C 1
ATOM 3513 O O . LEU A 1 455 ? 23.043 -6.932 -6.816 1.00 90.81 455 LEU A O 1
ATOM 3517 N N . GLN A 1 456 ? 20.973 -6.704 -5.970 1.00 93.88 456 GLN A N 1
ATOM 3518 C CA . GLN A 1 456 ? 20.257 -7.313 -7.095 1.00 93.88 456 GLN A CA 1
ATOM 3519 C C . GLN A 1 456 ? 19.558 -6.261 -7.955 1.00 93.88 456 GLN A C 1
ATOM 3521 O O . GLN A 1 456 ? 19.496 -6.413 -9.176 1.00 93.88 456 GLN A O 1
ATOM 3526 N N . ARG A 1 457 ? 19.047 -5.193 -7.330 1.00 94.75 457 ARG A N 1
ATOM 3527 C CA . ARG A 1 457 ? 18.354 -4.094 -8.012 1.00 94.75 457 ARG A CA 1
ATOM 3528 C C . ARG A 1 457 ? 18.876 -2.740 -7.542 1.00 94.75 457 ARG A C 1
ATOM 3530 O O . ARG A 1 457 ? 18.890 -2.480 -6.337 1.00 94.75 457 ARG A O 1
ATOM 3537 N N . LEU A 1 458 ? 19.222 -1.897 -8.508 1.00 93.69 458 LEU A N 1
ATOM 3538 C CA . LEU A 1 458 ? 19.591 -0.500 -8.327 1.00 93.69 458 LEU A CA 1
ATOM 3539 C C . LEU A 1 458 ? 18.714 0.362 -9.236 1.00 93.69 458 LEU A C 1
ATOM 3541 O O . LEU A 1 458 ? 18.680 0.155 -10.447 1.00 93.69 458 LEU A O 1
ATOM 3545 N N . ASP A 1 459 ? 17.996 1.296 -8.632 1.00 93.44 459 ASP A N 1
ATOM 3546 C CA . ASP A 1 459 ? 17.097 2.217 -9.321 1.00 93.44 459 ASP A CA 1
ATOM 3547 C C . ASP A 1 459 ? 17.505 3.648 -8.961 1.00 93.44 459 ASP A C 1
ATOM 3549 O O . ASP A 1 459 ? 17.392 4.026 -7.792 1.00 93.44 459 ASP A O 1
ATOM 3553 N N . LEU A 1 460 ? 18.056 4.378 -9.937 1.00 90.19 460 LEU A N 1
ATOM 3554 C CA . LEU A 1 460 ? 18.533 5.762 -9.811 1.00 90.19 460 LEU A CA 1
ATOM 3555 C C . LEU A 1 460 ? 17.723 6.744 -10.664 1.00 90.19 460 LEU A C 1
ATOM 3557 O O . LEU A 1 460 ? 18.240 7.784 -11.072 1.00 90.19 460 LEU A O 1
ATOM 3561 N N . SER A 1 461 ? 16.473 6.401 -10.968 1.00 89.12 461 SER A N 1
ATOM 3562 C CA . SER A 1 461 ? 15.648 7.176 -11.892 1.00 89.12 461 SER A CA 1
ATOM 3563 C C . SER A 1 461 ? 15.520 8.653 -11.477 1.00 89.12 461 SER A C 1
ATOM 3565 O O . SER A 1 461 ? 15.410 8.968 -10.292 1.00 89.12 461 SER A O 1
ATOM 3567 N N . GLU A 1 462 ? 15.529 9.578 -12.434 1.00 83.56 462 GLU A N 1
ATOM 3568 C CA . GLU A 1 462 ? 15.436 11.033 -12.247 1.00 83.56 462 GLU A CA 1
ATOM 3569 C C . GLU A 1 462 ? 16.561 11.632 -11.369 1.00 83.56 462 GLU A C 1
ATOM 3571 O O . GLU A 1 462 ? 16.393 12.663 -10.708 1.00 83.56 462 GLU A O 1
ATOM 3576 N N . CYS A 1 463 ? 17.746 11.007 -11.354 1.00 83.81 463 CYS A N 1
ATOM 3577 C CA . CYS A 1 463 ? 18.965 11.579 -10.765 1.00 83.81 463 CYS A CA 1
ATOM 3578 C C . CYS A 1 463 ? 19.722 12.441 -11.792 1.00 83.81 463 CYS A C 1
ATOM 3580 O O . CYS A 1 463 ? 20.797 12.077 -12.272 1.00 83.81 463 CYS A O 1
ATOM 3582 N N . GLY A 1 464 ? 19.151 13.595 -12.151 1.00 76.88 464 GLY A N 1
ATOM 3583 C CA . GLY A 1 464 ? 19.571 14.386 -13.316 1.00 76.88 464 GLY A CA 1
ATOM 3584 C C . GLY A 1 464 ? 21.014 14.920 -13.320 1.00 76.88 464 GLY A C 1
ATOM 3585 O O . GLY A 1 464 ? 21.544 15.165 -14.403 1.00 76.88 464 GLY A O 1
ATOM 3586 N N . ARG A 1 465 ? 21.674 15.088 -12.161 1.00 81.25 465 ARG A N 1
ATOM 3587 C CA . ARG A 1 465 ? 23.082 15.551 -12.050 1.00 81.25 465 ARG A CA 1
ATOM 3588 C C . ARG A 1 465 ? 24.112 14.430 -11.887 1.00 81.25 465 ARG A C 1
ATOM 3590 O O . ARG A 1 465 ? 25.302 14.733 -11.756 1.00 81.25 465 ARG A O 1
ATOM 3597 N N . LEU A 1 466 ? 23.689 13.167 -11.920 1.00 83.62 466 LEU A N 1
ATOM 3598 C CA . LEU A 1 466 ? 24.589 12.025 -11.801 1.00 83.62 466 LEU A CA 1
ATOM 3599 C C . LEU A 1 466 ? 25.484 11.956 -13.045 1.00 83.62 466 LEU A C 1
ATOM 3601 O O . LEU A 1 466 ? 24.984 11.761 -14.149 1.00 83.62 466 LEU A O 1
ATOM 3605 N N . LYS A 1 467 ? 26.797 12.151 -12.875 1.00 79.31 467 LYS A N 1
ATOM 3606 C CA . LYS A 1 467 ? 27.748 12.196 -14.005 1.00 79.31 467 LYS A CA 1
ATOM 3607 C C . LYS A 1 467 ? 28.383 10.852 -14.321 1.00 79.31 467 LYS A C 1
ATOM 3609 O O . LYS A 1 467 ? 28.515 10.505 -15.493 1.00 79.31 467 LYS A O 1
ATOM 3614 N N . ASP A 1 468 ? 28.753 10.138 -13.261 1.00 75.44 468 ASP A N 1
ATOM 3615 C CA . ASP A 1 468 ? 29.505 8.890 -13.304 1.00 75.44 468 ASP A CA 1
ATOM 3616 C C . ASP A 1 468 ? 28.903 7.887 -12.310 1.00 75.44 468 ASP A C 1
ATOM 3618 O O . ASP A 1 468 ? 28.548 8.246 -11.180 1.00 75.44 468 ASP A O 1
ATOM 3622 N N . LEU A 1 469 ? 28.834 6.619 -12.718 1.00 81.31 469 LEU A N 1
ATOM 3623 C CA . LEU A 1 469 ? 28.405 5.499 -11.880 1.00 81.31 469 LEU A CA 1
ATOM 3624 C C . LEU A 1 469 ? 29.428 4.359 -11.977 1.00 81.31 469 LEU A C 1
ATOM 3626 O O . LEU A 1 469 ? 29.520 3.690 -13.005 1.00 81.31 469 LEU A O 1
ATOM 3630 N N . ASP A 1 470 ? 30.187 4.121 -10.903 1.00 78.88 470 ASP A N 1
ATOM 3631 C CA . ASP A 1 470 ? 31.130 2.997 -10.833 1.00 78.88 470 ASP A CA 1
ATOM 3632 C C . ASP A 1 470 ? 30.414 1.715 -10.377 1.00 78.88 470 ASP A C 1
ATOM 3634 O O . ASP A 1 470 ? 29.995 1.583 -9.225 1.00 78.88 470 ASP A O 1
ATOM 3638 N N . CYS A 1 471 ? 30.302 0.743 -11.284 1.00 81.25 471 CYS A N 1
ATOM 3639 C CA . CYS A 1 471 ? 29.635 -0.532 -11.024 1.00 81.25 471 CYS A CA 1
ATOM 3640 C C . CYS A 1 471 ? 30.568 -1.655 -10.519 1.00 81.25 471 CYS A C 1
ATOM 3642 O O . CYS A 1 471 ? 30.093 -2.766 -10.267 1.00 81.25 471 CYS A O 1
ATOM 3644 N N . ARG A 1 472 ? 31.875 -1.410 -10.303 1.00 81.62 472 ARG A N 1
ATOM 3645 C CA . ARG A 1 472 ? 32.848 -2.458 -9.897 1.00 81.62 472 ARG A CA 1
ATOM 3646 C C . ARG A 1 472 ? 32.474 -3.196 -8.608 1.00 81.62 472 ARG A C 1
ATOM 3648 O O . ARG A 1 472 ? 32.816 -4.368 -8.451 1.00 81.62 472 ARG A O 1
ATOM 3655 N N . GLY A 1 473 ? 31.797 -2.519 -7.681 1.00 79.31 473 GLY A N 1
ATOM 3656 C CA . GLY A 1 473 ? 31.350 -3.078 -6.401 1.00 79.31 473 GLY A CA 1
ATOM 3657 C C . GLY A 1 473 ? 30.047 -3.887 -6.462 1.00 79.31 473 GLY A C 1
ATOM 3658 O O . GLY A 1 473 ? 29.655 -4.468 -5.449 1.00 79.31 473 GLY A O 1
ATOM 3659 N N . LEU A 1 474 ? 29.370 -3.940 -7.618 1.00 86.00 474 LEU A N 1
ATOM 3660 C CA . LEU A 1 474 ? 27.988 -4.422 -7.771 1.00 86.00 474 LEU A CA 1
ATOM 3661 C C . LEU A 1 474 ? 27.914 -5.802 -8.448 1.00 86.00 474 LEU A C 1
ATOM 3663 O O . LEU A 1 474 ? 27.162 -6.025 -9.394 1.00 86.00 474 LEU A O 1
ATOM 3667 N N . SER A 1 475 ? 28.705 -6.760 -7.964 1.00 87.00 475 SER A N 1
ATOM 3668 C CA . SER A 1 475 ? 28.938 -8.049 -8.639 1.00 87.00 475 SER A CA 1
ATOM 3669 C C . SER A 1 475 ? 27.717 -8.965 -8.813 1.00 87.00 475 SER A C 1
ATOM 3671 O O . SER A 1 475 ? 27.800 -9.905 -9.597 1.00 87.00 475 SER A O 1
ATOM 3673 N N . SER A 1 476 ? 26.629 -8.747 -8.066 1.00 92.00 476 SER A N 1
ATOM 3674 C CA . SER A 1 476 ? 25.398 -9.559 -8.146 1.00 92.00 476 SER A CA 1
ATOM 3675 C C . SER A 1 476 ? 24.229 -8.832 -8.818 1.00 92.00 476 SER A C 1
ATOM 3677 O O . SER A 1 476 ? 23.110 -9.354 -8.805 1.00 92.00 476 SER A O 1
ATOM 3679 N N . LEU A 1 477 ? 24.460 -7.638 -9.379 1.00 92.31 477 LEU A N 1
ATOM 3680 C CA . LEU A 1 477 ? 23.401 -6.783 -9.909 1.00 92.31 477 LEU A CA 1
ATOM 3681 C C . LEU A 1 477 ? 22.715 -7.448 -11.101 1.00 92.31 477 LEU A C 1
ATOM 3683 O O . LEU A 1 477 ? 23.376 -7.927 -12.022 1.00 92.31 477 LEU A O 1
ATOM 3687 N N . GLN A 1 478 ? 21.385 -7.473 -11.072 1.00 93.81 478 GLN A N 1
ATOM 3688 C CA . GLN A 1 478 ? 20.544 -8.056 -12.121 1.00 93.81 478 GLN A CA 1
ATOM 3689 C C . GLN A 1 478 ? 19.724 -6.987 -12.843 1.00 93.81 478 GLN A C 1
ATOM 3691 O O . GLN A 1 478 ? 19.472 -7.119 -14.040 1.00 93.81 478 GLN A O 1
ATOM 3696 N N . HIS A 1 479 ? 19.330 -5.927 -12.136 1.00 95.50 479 HIS A N 1
ATOM 3697 C CA . HIS A 1 479 ? 18.491 -4.857 -12.664 1.00 95.50 479 HIS A CA 1
ATOM 3698 C C . HIS A 1 479 ? 19.095 -3.490 -12.344 1.00 95.50 479 HIS A C 1
ATOM 3700 O O . HIS A 1 479 ? 19.283 -3.168 -11.167 1.00 95.50 479 HIS A O 1
ATOM 3706 N N . LEU A 1 480 ? 19.353 -2.703 -13.386 1.00 93.44 480 LEU A N 1
ATOM 3707 C CA . LEU A 1 480 ? 19.833 -1.327 -13.299 1.00 93.44 480 LEU A CA 1
ATOM 3708 C C . LEU A 1 480 ? 18.872 -0.407 -14.059 1.00 93.44 480 LEU A C 1
ATOM 3710 O O . LEU A 1 480 ? 18.617 -0.630 -15.241 1.00 93.44 480 LEU A O 1
ATOM 3714 N N . ILE A 1 481 ? 18.325 0.592 -13.372 1.00 92.69 481 ILE A N 1
ATOM 3715 C CA . ILE A 1 481 ? 17.398 1.576 -13.945 1.00 92.69 481 ILE A CA 1
ATOM 3716 C C . ILE A 1 481 ? 17.984 2.963 -13.700 1.00 92.69 481 ILE A C 1
ATOM 3718 O O . ILE A 1 481 ? 18.299 3.305 -12.559 1.00 92.69 481 ILE A O 1
ATOM 3722 N N . LEU A 1 482 ? 18.172 3.713 -14.781 1.00 89.19 482 LEU A N 1
ATOM 3723 C CA . LEU A 1 482 ? 18.853 5.008 -14.846 1.00 89.19 482 LEU A CA 1
ATOM 3724 C C . LEU A 1 482 ? 18.045 6.006 -15.698 1.00 89.19 482 LEU A C 1
ATOM 3726 O O . LEU A 1 482 ? 18.608 6.893 -16.341 1.00 89.19 482 LEU A O 1
ATOM 3730 N N . ASP A 1 483 ? 16.727 5.827 -15.754 1.00 87.88 483 ASP A N 1
ATOM 3731 C CA . ASP A 1 483 ? 15.828 6.689 -16.523 1.00 87.88 483 ASP A CA 1
ATOM 3732 C C . ASP A 1 483 ? 15.907 8.129 -15.977 1.00 87.88 483 ASP A C 1
ATOM 3734 O O . ASP A 1 483 ? 16.050 8.326 -14.778 1.00 87.88 483 ASP A O 1
ATOM 3738 N N . GLY A 1 484 ? 15.907 9.158 -16.820 1.00 80.88 484 GLY A N 1
ATOM 3739 C CA . GLY A 1 484 ? 16.018 10.563 -16.402 1.00 80.88 484 GLY A CA 1
ATOM 3740 C C . GLY A 1 484 ? 17.399 10.992 -15.864 1.00 80.88 484 GLY A C 1
ATOM 3741 O O . GLY A 1 484 ? 17.538 12.074 -15.289 1.00 80.88 484 GLY A O 1
ATOM 3742 N N . CYS A 1 485 ? 18.458 10.188 -16.026 1.00 83.75 485 CYS A N 1
ATOM 3743 C CA . CYS A 1 485 ? 19.832 10.557 -15.641 1.00 83.75 485 CYS A CA 1
ATOM 3744 C C . CYS A 1 485 ? 20.555 11.406 -16.713 1.00 83.75 485 CYS A C 1
ATOM 3746 O O . CYS A 1 485 ? 21.579 10.998 -17.262 1.00 83.75 485 CYS A O 1
ATOM 3748 N N . TYR A 1 486 ? 20.057 12.611 -17.004 1.00 79.25 486 TYR A N 1
ATOM 3749 C CA . TYR A 1 486 ? 20.484 13.414 -18.167 1.00 79.25 486 TYR A CA 1
ATOM 3750 C C . TYR A 1 486 ? 21.979 13.805 -18.212 1.00 79.25 486 TYR A C 1
ATOM 3752 O O . TYR A 1 486 ? 22.531 13.984 -19.300 1.00 79.25 486 TYR A O 1
ATOM 3760 N N . SER A 1 487 ? 22.646 13.940 -17.057 1.00 80.62 487 SER A N 1
ATOM 3761 C CA . SER A 1 487 ? 24.076 14.305 -16.980 1.00 80.62 487 SER A CA 1
ATOM 3762 C C . SER A 1 487 ? 25.042 13.123 -17.111 1.00 80.62 487 SER A C 1
ATOM 3764 O O . SER A 1 487 ? 26.256 13.340 -17.056 1.00 80.62 487 SER A O 1
ATOM 3766 N N . LEU A 1 488 ? 24.544 11.890 -17.250 1.00 80.56 488 LEU A N 1
ATOM 3767 C CA . LEU A 1 488 ? 25.388 10.700 -17.322 1.00 80.56 488 LEU A CA 1
ATOM 3768 C C . LEU A 1 488 ? 26.198 10.721 -18.625 1.00 80.56 488 LEU A C 1
ATOM 3770 O O . LEU A 1 488 ? 25.623 10.742 -19.712 1.00 80.56 488 LEU A O 1
ATOM 3774 N N . THR A 1 489 ? 27.529 10.725 -18.520 1.00 76.38 489 THR A N 1
ATOM 3775 C CA . THR A 1 489 ? 28.418 10.830 -19.698 1.00 76.38 489 THR A CA 1
ATOM 3776 C C . THR A 1 489 ? 28.959 9.482 -20.157 1.00 76.38 489 THR A C 1
ATOM 3778 O O . THR A 1 489 ? 29.058 9.219 -21.357 1.00 76.38 489 THR A O 1
ATOM 3781 N N . THR A 1 490 ? 29.296 8.618 -19.198 1.00 71.50 490 THR A N 1
ATOM 3782 C CA . THR A 1 490 ? 29.856 7.289 -19.438 1.00 71.50 490 THR A CA 1
ATOM 3783 C C . THR A 1 490 ? 29.237 6.282 -18.478 1.00 71.50 490 THR A C 1
ATOM 3785 O O . THR A 1 490 ? 28.982 6.584 -17.311 1.00 71.50 490 THR A O 1
ATOM 3788 N N . LEU A 1 491 ? 29.004 5.066 -18.970 1.00 77.06 491 LEU A N 1
ATOM 3789 C CA . LEU A 1 491 ? 28.567 3.937 -18.156 1.00 77.06 491 LEU A CA 1
ATOM 3790 C C . LEU A 1 491 ? 29.594 2.817 -18.303 1.00 77.06 491 LEU A C 1
ATOM 3792 O O . LEU A 1 491 ? 29.721 2.237 -19.381 1.00 77.06 491 LEU A O 1
ATOM 3796 N N . SER A 1 492 ? 30.336 2.547 -17.225 1.00 75.19 492 SER A N 1
ATOM 3797 C CA . SER A 1 492 ? 31.472 1.624 -17.250 1.00 75.19 492 SER A CA 1
ATOM 3798 C C . SER A 1 492 ? 31.414 0.531 -16.183 1.00 75.19 492 SER A C 1
ATOM 3800 O O . SER A 1 492 ? 30.726 0.648 -15.166 1.00 75.19 492 SER A O 1
ATOM 3802 N N . PHE A 1 493 ? 32.153 -0.555 -16.423 1.00 76.06 493 PHE A N 1
ATOM 3803 C CA . PHE A 1 493 ? 32.298 -1.703 -15.518 1.00 76.06 493 PHE A CA 1
ATOM 3804 C C . PHE A 1 493 ? 30.977 -2.415 -15.177 1.00 76.06 493 PHE A C 1
ATOM 3806 O O . PHE A 1 493 ? 30.789 -2.876 -14.048 1.00 76.06 493 PHE A O 1
ATOM 3813 N N . LEU A 1 494 ? 30.064 -2.524 -16.149 1.00 82.38 494 LEU A N 1
ATOM 3814 C CA . LEU A 1 494 ? 28.790 -3.220 -15.964 1.00 82.38 494 LEU A CA 1
ATOM 3815 C C . LEU A 1 494 ? 29.002 -4.703 -15.587 1.00 82.38 494 LEU A C 1
ATOM 3817 O O . LEU A 1 494 ? 29.827 -5.394 -16.193 1.00 82.38 494 LEU A O 1
ATOM 3821 N N . PRO A 1 495 ? 28.270 -5.227 -14.586 1.00 85.56 495 PRO A N 1
ATOM 3822 C CA . PRO A 1 495 ? 28.467 -6.586 -14.104 1.00 85.56 495 PRO A CA 1
ATOM 3823 C C . PRO A 1 495 ? 27.896 -7.618 -15.082 1.00 85.56 495 PRO A C 1
ATOM 3825 O O . PRO A 1 495 ? 26.807 -7.465 -15.625 1.00 85.56 495 PRO A O 1
ATOM 3828 N N . THR A 1 496 ? 28.596 -8.742 -15.245 1.00 87.50 496 THR A N 1
ATOM 3829 C CA . THR A 1 496 ? 28.179 -9.835 -16.150 1.00 87.50 496 THR A CA 1
ATOM 3830 C C . THR A 1 496 ? 26.869 -10.524 -15.741 1.00 87.50 496 THR A C 1
ATOM 3832 O O . THR A 1 496 ? 26.283 -11.258 -16.535 1.00 87.50 496 THR A O 1
ATOM 3835 N N . THR A 1 497 ? 26.401 -10.318 -14.506 1.00 90.25 497 THR A N 1
ATOM 3836 C CA . THR A 1 497 ? 25.125 -10.831 -13.978 1.00 90.25 497 THR A CA 1
ATOM 3837 C C . THR A 1 497 ? 23.911 -10.007 -14.403 1.00 90.25 497 THR A C 1
ATOM 3839 O O . THR A 1 497 ? 22.783 -10.433 -14.140 1.00 90.25 497 THR A O 1
ATOM 3842 N N . LEU A 1 498 ? 24.127 -8.840 -15.022 1.00 90.75 498 LEU A N 1
ATOM 3843 C CA . LEU A 1 498 ? 23.069 -7.908 -15.388 1.00 90.75 498 LEU A CA 1
ATOM 3844 C C . LEU A 1 498 ? 22.120 -8.550 -16.405 1.00 90.75 498 LEU A C 1
ATOM 3846 O O . LEU A 1 498 ? 22.561 -9.094 -17.413 1.00 90.75 498 LEU A O 1
ATOM 3850 N N . ARG A 1 499 ? 20.818 -8.479 -16.119 1.00 93.62 499 ARG A N 1
ATOM 3851 C CA . ARG A 1 499 ? 19.738 -8.995 -16.971 1.00 93.62 499 ARG A CA 1
ATOM 3852 C C . ARG A 1 499 ? 18.926 -7.889 -17.617 1.00 93.62 499 ARG A C 1
ATOM 3854 O O . ARG A 1 499 ? 18.428 -8.089 -18.718 1.00 93.62 499 ARG A O 1
ATOM 3861 N N . ARG A 1 500 ? 18.770 -6.746 -16.942 1.00 94.00 500 ARG A N 1
ATOM 3862 C CA . ARG A 1 500 ? 18.051 -5.586 -17.483 1.00 94.00 500 ARG A CA 1
ATOM 3863 C C . ARG A 1 500 ? 18.791 -4.289 -17.206 1.00 94.00 500 ARG A C 1
ATOM 3865 O O . ARG A 1 500 ? 19.203 -4.062 -16.063 1.00 94.00 500 ARG A O 1
ATOM 3872 N N . LEU A 1 501 ? 18.879 -3.455 -18.234 1.00 92.62 501 LEU A N 1
ATOM 3873 C CA . LEU A 1 501 ? 19.378 -2.087 -18.172 1.00 92.62 501 LEU A CA 1
ATOM 3874 C C . LEU A 1 501 ? 18.363 -1.157 -18.845 1.00 92.62 501 LEU A C 1
ATOM 3876 O O . LEU A 1 501 ? 18.026 -1.368 -20.008 1.00 92.62 501 LEU A O 1
ATOM 3880 N N . SER A 1 502 ? 17.890 -0.154 -18.107 1.00 92.94 502 SER A N 1
ATOM 3881 C CA . SER A 1 502 ? 16.998 0.892 -18.616 1.00 92.94 502 SER A CA 1
ATOM 3882 C C . SER A 1 502 ? 17.648 2.262 -18.472 1.00 92.94 502 SER A C 1
ATOM 3884 O O . SER A 1 502 ? 18.155 2.594 -17.397 1.00 92.94 502 SER A O 1
ATOM 3886 N N . LEU A 1 503 ? 17.652 3.009 -19.572 1.00 88.75 503 LEU A N 1
ATOM 3887 C CA . LEU A 1 503 ? 18.173 4.360 -19.735 1.00 88.75 503 LEU A CA 1
ATOM 3888 C C . LEU A 1 503 ? 17.217 5.143 -20.645 1.00 88.75 503 LEU A C 1
ATOM 3890 O O . LEU A 1 503 ? 17.476 5.302 -21.836 1.00 88.75 503 LEU A O 1
ATOM 3894 N N . ASN A 1 504 ? 16.099 5.617 -20.105 1.00 85.56 504 ASN A N 1
ATOM 3895 C CA . ASN A 1 504 ? 15.180 6.490 -20.833 1.00 85.56 504 ASN A CA 1
ATOM 3896 C C . ASN A 1 504 ? 15.393 7.962 -20.459 1.00 85.56 504 ASN A C 1
ATOM 3898 O O . ASN A 1 504 ? 15.144 8.342 -19.322 1.00 85.56 504 ASN A O 1
ATOM 3902 N N . MET A 1 505 ? 15.809 8.803 -21.405 1.00 80.00 505 MET A N 1
ATOM 3903 C CA . MET A 1 505 ? 16.020 10.245 -21.191 1.00 80.00 505 MET A CA 1
ATOM 3904 C C . MET A 1 505 ? 14.827 11.103 -21.648 1.00 80.00 505 MET A C 1
ATOM 3906 O O . MET A 1 505 ? 14.971 12.303 -21.900 1.00 80.00 505 MET A O 1
ATOM 3910 N N . GLN A 1 506 ? 13.647 10.503 -21.804 1.00 72.19 506 GLN A N 1
ATOM 3911 C CA . GLN A 1 506 ? 12.427 11.241 -22.102 1.00 72.19 506 GLN A CA 1
ATOM 3912 C C . GLN A 1 506 ? 12.022 12.089 -20.892 1.00 72.19 506 GLN A C 1
ATOM 3914 O O . GLN A 1 506 ? 11.960 11.601 -19.769 1.00 72.19 506 GLN A O 1
ATOM 3919 N N . ARG A 1 507 ? 11.713 13.369 -21.123 1.00 61.97 507 ARG A N 1
ATOM 3920 C CA . ARG A 1 507 ? 11.221 14.259 -20.064 1.00 61.97 507 ARG A CA 1
ATOM 3921 C C . ARG A 1 507 ? 9.835 13.793 -19.612 1.00 61.97 507 ARG A C 1
ATOM 3923 O O . ARG A 1 507 ? 8.878 13.922 -20.379 1.00 61.97 507 ARG A O 1
ATOM 3930 N N . GLU A 1 508 ? 9.689 13.321 -18.374 1.00 53.00 508 GLU A N 1
ATOM 3931 C CA . GLU A 1 508 ? 8.355 13.146 -17.795 1.00 53.00 508 GLU A CA 1
ATOM 3932 C C . GLU A 1 508 ? 7.659 14.515 -17.682 1.00 53.00 508 GLU A C 1
ATOM 3934 O O . GLU A 1 508 ? 8.152 15.466 -17.065 1.00 53.00 508 GLU A O 1
ATOM 3939 N N . ILE A 1 509 ? 6.495 14.632 -18.325 1.00 44.38 509 ILE A N 1
ATOM 3940 C CA . ILE A 1 509 ? 5.653 15.833 -18.340 1.00 44.38 509 ILE A CA 1
ATOM 3941 C C . ILE A 1 509 ? 5.065 16.014 -16.931 1.00 44.38 509 ILE A C 1
ATOM 3943 O O . ILE A 1 509 ? 3.973 15.540 -16.629 1.00 44.38 509 ILE A O 1
ATOM 3947 N N . GLY A 1 510 ? 5.809 16.675 -16.048 1.00 44.88 510 GLY A N 1
ATOM 3948 C CA . GLY A 1 510 ? 5.403 16.888 -14.654 1.00 44.88 510 GLY A CA 1
ATOM 3949 C C . GLY A 1 510 ? 6.409 17.649 -13.789 1.00 44.88 510 GLY A C 1
ATOM 3950 O O . GLY A 1 510 ? 6.024 18.176 -12.748 1.00 44.88 510 GLY A O 1
ATOM 3951 N N . LEU A 1 511 ? 7.669 17.761 -14.220 1.00 44.22 511 LEU A N 1
ATOM 3952 C CA . LEU A 1 511 ? 8.692 18.566 -13.550 1.00 44.22 511 LEU A CA 1
ATOM 3953 C C . LEU A 1 511 ? 8.761 19.969 -14.180 1.00 44.22 511 LEU A C 1
ATOM 3955 O O . LEU A 1 511 ? 8.685 20.123 -15.399 1.00 44.22 511 LEU A O 1
ATOM 3959 N N . ASP A 1 512 ? 8.823 20.995 -13.328 1.00 38.78 512 ASP A N 1
ATOM 3960 C CA . ASP A 1 512 ? 8.684 22.415 -13.666 1.00 38.78 512 ASP A CA 1
ATOM 3961 C C . ASP A 1 512 ? 9.444 22.847 -14.932 1.00 38.78 512 ASP A C 1
ATOM 3963 O O . ASP A 1 512 ? 10.656 22.686 -15.055 1.00 38.78 512 ASP A O 1
ATOM 3967 N N . ARG A 1 513 ? 8.723 23.525 -15.836 1.00 38.72 513 ARG A N 1
ATOM 3968 C CA . ARG A 1 513 ? 9.197 24.088 -17.120 1.00 38.72 513 ARG A CA 1
ATOM 3969 C C . ARG A 1 513 ? 10.314 25.150 -17.001 1.00 38.72 513 ARG A C 1
ATOM 3971 O O . ARG A 1 513 ? 10.657 25.775 -18.000 1.00 38.72 513 ARG A O 1
ATOM 3978 N N . GLY A 1 514 ? 10.826 25.424 -15.800 1.00 39.69 514 GLY A N 1
ATOM 3979 C CA . GLY A 1 514 ? 11.632 26.612 -15.489 1.00 39.69 514 GLY A CA 1
ATOM 3980 C C . GLY A 1 514 ? 13.150 26.428 -15.497 1.00 39.69 514 GLY A C 1
ATOM 3981 O O . GLY A 1 514 ? 13.874 27.420 -15.490 1.00 39.69 514 GLY A O 1
ATOM 3982 N N . LEU A 1 515 ? 13.658 25.197 -15.512 1.00 40.31 515 LEU A N 1
ATOM 3983 C CA . LEU A 1 515 ? 15.092 24.913 -15.549 1.00 40.31 515 LEU A CA 1
ATOM 3984 C C . LEU A 1 515 ? 15.316 23.772 -16.542 1.00 40.31 515 LEU A C 1
ATOM 3986 O O . LEU A 1 515 ? 14.570 22.803 -16.510 1.00 40.31 515 LEU A O 1
ATOM 3990 N N . LEU A 1 516 ? 16.388 23.847 -17.337 1.00 44.09 516 LEU A N 1
ATOM 3991 C CA . LEU A 1 516 ? 16.944 22.751 -18.152 1.00 44.09 516 LEU A CA 1
ATOM 3992 C C . LEU A 1 516 ? 16.518 22.677 -19.633 1.00 44.09 516 LEU A C 1
ATOM 3994 O O . LEU A 1 516 ? 16.312 21.593 -20.176 1.00 44.09 516 LEU A O 1
ATOM 3998 N N . SER A 1 517 ? 16.556 23.809 -20.345 1.00 40.53 517 SER A N 1
ATOM 3999 C CA . SER A 1 517 ? 16.799 23.804 -21.804 1.00 40.53 517 SER A CA 1
ATOM 4000 C C . SER A 1 517 ? 18.138 23.149 -22.188 1.00 40.53 517 SER A C 1
ATOM 4002 O O . SER A 1 517 ? 18.314 22.747 -23.332 1.00 40.53 517 SER A O 1
ATOM 4004 N N . ASP A 1 518 ? 19.051 23.001 -21.221 1.00 41.66 518 ASP A N 1
ATOM 4005 C CA . ASP A 1 518 ? 20.448 22.610 -21.439 1.00 41.66 518 ASP A CA 1
ATOM 4006 C C . ASP A 1 518 ? 20.745 21.135 -21.091 1.00 41.66 518 ASP A C 1
ATOM 4008 O O . ASP A 1 518 ? 21.886 20.698 -21.212 1.00 41.66 518 ASP A O 1
ATOM 4012 N N . MET A 1 519 ? 19.750 20.344 -20.662 1.00 47.69 519 MET A N 1
ATOM 4013 C CA . MET A 1 519 ? 19.921 18.907 -20.372 1.00 47.69 519 MET A CA 1
ATOM 4014 C C . MET A 1 519 ? 19.364 18.034 -21.493 1.00 47.69 519 MET A C 1
ATOM 4016 O O . MET A 1 519 ? 18.321 17.398 -21.363 1.00 47.69 519 MET A O 1
ATOM 4020 N N . LEU A 1 520 ? 20.081 18.025 -22.613 1.00 52.56 520 LEU A N 1
ATOM 4021 C CA . LEU A 1 520 ? 20.023 16.935 -23.583 1.00 52.56 520 LEU A CA 1
ATOM 4022 C C . LEU A 1 520 ? 20.960 15.829 -23.070 1.00 52.56 520 LEU A C 1
ATOM 4024 O O . LEU A 1 520 ? 22.073 16.131 -22.636 1.00 52.56 520 LEU A O 1
ATOM 4028 N N . GLY A 1 521 ? 20.498 14.574 -23.050 1.00 58.41 521 GLY A N 1
ATOM 4029 C CA . GLY A 1 521 ? 21.255 13.448 -22.487 1.00 58.41 521 GLY A CA 1
ATOM 4030 C C . GLY A 1 521 ? 22.696 13.396 -23.009 1.00 58.41 521 GLY A C 1
ATOM 4031 O O . GLY A 1 521 ? 22.910 13.392 -24.219 1.00 58.41 521 GLY A O 1
ATOM 4032 N N . SER A 1 522 ? 23.675 13.375 -22.097 1.00 68.75 522 SER A N 1
ATOM 4033 C CA . SER A 1 522 ? 25.113 13.506 -22.410 1.00 68.75 522 SER A CA 1
ATOM 4034 C C . SER A 1 522 ? 25.835 12.177 -22.678 1.00 68.75 522 SER A C 1
ATOM 4036 O O . SER A 1 522 ? 27.061 12.156 -22.786 1.00 68.75 522 SER A O 1
ATOM 4038 N N . LEU A 1 523 ? 25.104 11.063 -22.752 1.00 74.50 523 LEU A N 1
ATOM 4039 C CA . LEU A 1 523 ? 25.684 9.730 -22.883 1.00 74.50 523 LEU A CA 1
ATOM 4040 C C . LEU A 1 523 ? 26.285 9.542 -24.283 1.00 74.50 523 LEU A C 1
ATOM 4042 O O . LEU A 1 523 ? 25.553 9.428 -25.265 1.00 74.50 523 LEU A O 1
ATOM 4046 N N . GLU A 1 524 ? 27.615 9.481 -24.375 1.00 74.50 524 GLU A N 1
ATOM 4047 C CA . GLU A 1 524 ? 28.308 9.342 -25.666 1.00 74.50 524 GLU A CA 1
ATOM 4048 C C . GLU A 1 524 ? 28.552 7.880 -26.070 1.00 74.50 524 GLU A C 1
ATOM 4050 O O . GLU A 1 524 ? 28.572 7.561 -27.263 1.00 74.50 524 GLU A O 1
ATOM 4055 N N . SER A 1 525 ? 28.769 6.996 -25.089 1.00 72.38 525 SER A N 1
ATOM 4056 C CA . SER A 1 525 ? 29.094 5.577 -25.298 1.00 72.38 525 SER A CA 1
ATOM 4057 C C . SER A 1 525 ? 28.769 4.723 -24.065 1.00 72.38 525 SER A C 1
ATOM 4059 O O . SER A 1 525 ? 28.723 5.227 -22.940 1.00 72.38 525 SER A O 1
ATOM 4061 N N . VAL A 1 526 ? 28.569 3.423 -24.284 1.00 73.88 526 VAL A N 1
ATOM 4062 C CA . VAL A 1 526 ? 28.400 2.392 -23.246 1.00 73.88 526 VAL A CA 1
ATOM 4063 C C . VAL A 1 526 ? 29.540 1.384 -23.404 1.00 73.88 526 VAL A C 1
ATOM 4065 O O . VAL A 1 526 ? 29.846 1.012 -24.533 1.00 73.88 526 VAL A O 1
ATOM 4068 N N . ASP A 1 527 ? 30.180 0.988 -22.296 1.00 66.88 527 ASP A N 1
ATOM 4069 C CA . ASP A 1 527 ? 31.378 0.128 -22.270 1.00 66.88 527 ASP A CA 1
ATOM 4070 C C . ASP A 1 527 ? 31.273 -1.143 -23.144 1.00 66.88 527 ASP A C 1
ATOM 4072 O O . ASP A 1 527 ? 30.282 -1.871 -23.081 1.00 66.88 527 ASP A O 1
ATOM 4076 N N . ASP A 1 528 ? 32.376 -1.503 -23.816 1.00 60.44 528 ASP A N 1
ATOM 4077 C CA . ASP A 1 528 ? 32.540 -2.705 -24.665 1.00 60.44 528 ASP A CA 1
ATOM 4078 C C . ASP A 1 528 ? 32.585 -4.043 -23.880 1.00 60.44 528 ASP A C 1
ATOM 4080 O O . ASP A 1 528 ? 33.034 -5.083 -24.384 1.00 60.44 528 ASP A O 1
ATOM 4084 N N . ALA A 1 529 ? 32.198 -4.046 -22.602 1.00 66.25 529 ALA A N 1
ATOM 4085 C CA . ALA A 1 529 ? 32.311 -5.224 -21.752 1.00 66.25 529 ALA A CA 1
ATOM 4086 C C . ALA A 1 529 ? 31.312 -6.321 -22.182 1.00 66.25 529 ALA A C 1
ATOM 4088 O O . ALA A 1 529 ? 30.170 -6.029 -22.536 1.00 66.25 529 ALA A O 1
ATOM 4089 N N . PRO A 1 530 ? 31.691 -7.612 -22.125 1.00 76.50 530 PRO A N 1
ATOM 4090 C CA . PRO A 1 530 ? 30.754 -8.694 -22.399 1.00 76.50 530 PRO A CA 1
ATOM 4091 C C . PRO A 1 530 ? 29.713 -8.799 -21.276 1.00 76.50 530 PRO A C 1
ATOM 4093 O O . PRO A 1 530 ? 30.060 -9.106 -20.133 1.00 76.50 530 PRO A O 1
ATOM 4096 N N . ILE A 1 531 ? 28.432 -8.613 -21.613 1.00 84.12 531 ILE A N 1
ATOM 4097 C CA . ILE A 1 531 ? 27.285 -8.743 -20.696 1.00 84.12 531 ILE A CA 1
ATOM 4098 C C . ILE A 1 531 ? 26.401 -9.898 -21.194 1.00 84.12 531 ILE A C 1
ATOM 4100 O O . ILE A 1 531 ? 25.309 -9.690 -21.723 1.00 84.12 531 ILE A O 1
ATOM 4104 N N . PRO A 1 532 ? 26.870 -11.154 -21.076 1.00 85.25 532 PRO A N 1
ATOM 4105 C CA . PRO A 1 532 ? 26.265 -12.286 -21.775 1.00 85.25 532 PRO A CA 1
ATOM 4106 C C . PRO A 1 532 ? 24.861 -12.637 -21.274 1.00 85.25 532 PRO A C 1
ATOM 4108 O O . PRO A 1 532 ? 24.117 -13.285 -22.002 1.00 85.25 532 PRO A O 1
ATOM 4111 N N . ASN A 1 533 ? 24.503 -12.234 -20.050 1.00 89.81 533 ASN A N 1
ATOM 4112 C CA . ASN A 1 533 ? 23.215 -12.536 -19.419 1.00 89.81 533 ASN A CA 1
ATOM 4113 C C . ASN A 1 533 ? 22.167 -11.427 -19.597 1.00 89.81 533 ASN A C 1
ATOM 4115 O O . ASN A 1 533 ? 21.073 -11.560 -19.050 1.00 89.81 533 ASN A O 1
ATOM 4119 N N . LEU A 1 534 ? 22.490 -10.343 -20.312 1.00 90.81 534 LEU A N 1
ATOM 4120 C CA . LEU A 1 534 ? 21.550 -9.253 -20.556 1.00 90.81 534 LEU A CA 1
ATOM 4121 C C . LEU A 1 534 ? 20.399 -9.784 -21.414 1.00 90.81 534 LEU A C 1
ATOM 4123 O O . LEU A 1 534 ? 20.650 -10.342 -22.474 1.00 90.81 534 LEU A O 1
ATOM 4127 N N . GLU A 1 535 ? 19.164 -9.647 -20.937 1.00 94.25 535 GLU A N 1
ATOM 4128 C CA . GLU A 1 535 ? 17.935 -10.098 -21.603 1.00 94.25 535 GLU A CA 1
ATOM 4129 C C . GLU A 1 535 ? 17.190 -8.908 -22.236 1.00 94.25 535 GLU A C 1
ATOM 4131 O O . GLU A 1 535 ? 16.598 -9.056 -23.305 1.00 94.25 535 GLU A O 1
ATOM 4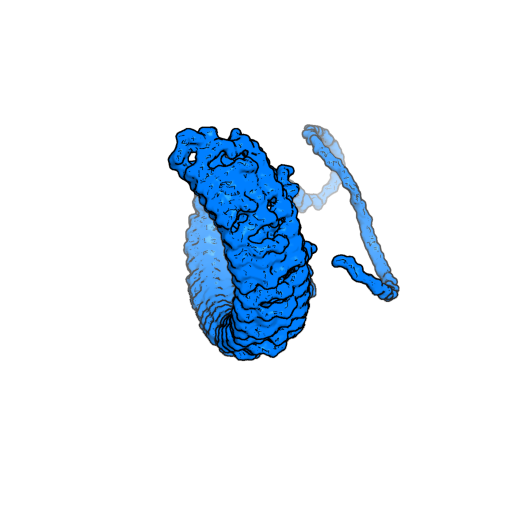136 N N . ASP A 1 536 ? 17.259 -7.730 -21.606 1.00 94.19 536 ASP A N 1
ATOM 4137 C CA . ASP A 1 536 ? 16.538 -6.515 -22.008 1.00 94.19 536 ASP A CA 1
ATOM 4138 C C . ASP A 1 536 ? 17.431 -5.270 -21.878 1.00 94.19 536 ASP A C 1
ATOM 4140 O O . ASP A 1 536 ? 18.027 -5.036 -20.816 1.00 94.19 536 ASP A O 1
ATOM 4144 N N . LEU A 1 537 ? 17.527 -4.491 -22.956 1.00 93.12 537 LEU A N 1
ATOM 4145 C CA . LEU A 1 537 ? 18.265 -3.236 -23.009 1.00 93.12 537 LEU A CA 1
ATOM 4146 C C . LEU A 1 537 ? 17.413 -2.138 -23.646 1.00 93.12 537 LEU A C 1
ATOM 4148 O O . LEU A 1 537 ? 17.111 -2.193 -24.839 1.00 93.12 537 LEU A O 1
ATOM 4152 N N . THR A 1 538 ? 17.131 -1.106 -22.859 1.00 91.31 538 THR A N 1
ATOM 4153 C CA . THR A 1 538 ? 16.435 0.105 -23.301 1.00 91.31 538 THR A CA 1
ATOM 4154 C C . THR A 1 538 ? 17.363 1.298 -23.113 1.00 91.31 538 THR A C 1
ATOM 4156 O O . THR A 1 538 ? 17.748 1.599 -21.985 1.00 91.31 538 THR A O 1
ATOM 4159 N N . ILE A 1 539 ? 17.735 1.964 -24.205 1.00 89.19 539 ILE A N 1
ATOM 4160 C CA . ILE A 1 539 ? 18.482 3.228 -24.216 1.00 89.19 539 ILE A CA 1
ATOM 4161 C C . ILE A 1 539 ? 17.735 4.190 -25.140 1.00 89.19 539 ILE A C 1
ATOM 4163 O O . ILE A 1 539 ? 17.995 4.217 -26.335 1.00 89.19 539 ILE A O 1
ATOM 4167 N N . THR A 1 540 ? 16.809 4.979 -24.605 1.00 86.25 540 THR A N 1
ATOM 4168 C CA . THR A 1 540 ? 15.931 5.838 -25.409 1.00 86.25 540 THR A CA 1
ATOM 4169 C C . THR A 1 540 ? 16.161 7.320 -25.130 1.00 86.25 540 THR A C 1
ATOM 4171 O O . THR A 1 540 ? 16.582 7.712 -24.038 1.00 86.25 540 THR A O 1
ATOM 4174 N N . CYS A 1 541 ? 15.896 8.161 -26.131 1.00 80.62 541 CYS A N 1
ATOM 4175 C CA . CYS A 1 541 ? 16.061 9.615 -26.079 1.00 80.62 541 CYS A CA 1
ATOM 4176 C C . CYS A 1 541 ? 17.490 10.069 -25.723 1.00 80.62 541 CYS A C 1
ATOM 4178 O O . CYS A 1 541 ? 17.666 11.117 -25.105 1.00 80.62 541 CYS A O 1
ATOM 4180 N N . CYS A 1 542 ? 18.521 9.308 -26.109 1.00 80.69 542 CYS A N 1
ATOM 4181 C CA . CYS A 1 542 ? 19.929 9.672 -25.910 1.00 80.69 542 CYS A CA 1
ATOM 4182 C C . CYS A 1 542 ? 20.506 10.351 -27.176 1.00 80.69 542 CYS A C 1
ATOM 4184 O O . CYS A 1 542 ? 21.043 9.651 -28.041 1.00 80.69 542 CYS A O 1
ATOM 4186 N N . PRO A 1 543 ? 20.434 11.693 -27.321 1.00 74.12 543 PRO A N 1
ATOM 4187 C CA . PRO A 1 543 ? 20.783 12.379 -28.566 1.00 74.12 543 PRO A CA 1
ATOM 4188 C C . PRO A 1 543 ? 22.282 12.394 -28.871 1.00 74.12 543 PRO A C 1
ATOM 4190 O O . PRO A 1 543 ? 22.650 12.587 -30.024 1.00 74.12 543 PRO A O 1
ATOM 4193 N N . GLU A 1 544 ? 23.147 12.210 -27.871 1.00 80.06 544 GLU A N 1
ATOM 4194 C CA . GLU A 1 544 ? 24.608 12.242 -28.029 1.00 80.06 544 GLU A CA 1
ATOM 4195 C C . GLU A 1 544 ? 25.243 10.868 -28.301 1.00 80.06 544 GLU A C 1
ATOM 4197 O O . GLU A 1 544 ? 26.437 10.793 -28.604 1.00 80.06 544 GLU A O 1
ATOM 4202 N N . LEU A 1 545 ? 24.454 9.788 -28.269 1.00 82.81 545 LEU A N 1
ATOM 4203 C CA . LEU A 1 545 ? 24.945 8.432 -28.506 1.00 82.81 545 LEU A CA 1
ATOM 4204 C C . LEU A 1 545 ? 25.354 8.266 -29.977 1.00 82.81 545 LEU A C 1
ATOM 4206 O O . LEU A 1 545 ? 24.519 8.354 -30.876 1.00 82.81 545 LEU A O 1
ATOM 4210 N N . LYS A 1 546 ? 26.645 8.021 -30.233 1.00 82.25 546 LYS A N 1
ATOM 4211 C CA . LYS A 1 546 ? 27.201 7.928 -31.603 1.00 82.25 546 LYS A CA 1
ATOM 4212 C C . LYS A 1 546 ? 27.302 6.497 -32.120 1.00 82.25 546 LYS A C 1
ATOM 4214 O O . LYS A 1 546 ? 27.118 6.258 -33.314 1.00 82.25 546 LYS A O 1
ATOM 4219 N N . SER A 1 547 ? 27.626 5.566 -31.230 1.00 78.88 547 SER A N 1
ATOM 4220 C CA . SER A 1 547 ? 27.856 4.155 -31.535 1.00 78.88 547 SER A CA 1
ATOM 4221 C C . SER A 1 547 ? 27.559 3.303 -30.309 1.00 78.88 547 SER A C 1
ATOM 4223 O O . SER A 1 547 ? 27.821 3.732 -29.184 1.00 78.88 547 SER A O 1
ATOM 4225 N N . LEU A 1 548 ? 27.093 2.079 -30.535 1.00 80.56 548 LEU A N 1
ATOM 4226 C CA . LEU A 1 548 ? 26.868 1.090 -29.488 1.00 80.56 548 LEU A CA 1
ATOM 4227 C C . LEU A 1 548 ? 27.504 -0.237 -29.907 1.00 80.56 548 LEU A C 1
ATOM 4229 O O . LEU A 1 548 ? 27.105 -0.824 -30.912 1.00 80.56 548 LEU A O 1
ATOM 4233 N N . ALA A 1 549 ? 28.489 -0.701 -29.140 1.00 74.62 549 ALA A N 1
ATOM 4234 C CA . ALA A 1 549 ? 29.128 -1.995 -29.336 1.00 74.62 549 ALA A CA 1
ATOM 4235 C C . ALA A 1 549 ? 28.900 -2.850 -28.087 1.00 74.62 549 ALA A C 1
ATOM 4237 O O . ALA A 1 549 ? 29.367 -2.532 -26.999 1.00 74.62 549 ALA A O 1
ATOM 4238 N N . LEU A 1 550 ? 28.133 -3.931 -28.234 1.00 77.12 550 LEU A N 1
ATOM 4239 C CA . LEU A 1 550 ? 27.767 -4.804 -27.122 1.00 77.12 550 LEU A CA 1
ATOM 4240 C C . LEU A 1 550 ? 27.935 -6.267 -27.511 1.00 77.12 550 LEU A C 1
ATOM 4242 O O . LEU A 1 550 ? 27.527 -6.704 -28.588 1.00 77.12 550 LEU A O 1
ATOM 4246 N N . ASN A 1 551 ? 28.483 -7.048 -26.584 1.00 82.06 551 ASN A N 1
ATOM 4247 C CA . ASN A 1 551 ? 28.507 -8.502 -26.682 1.00 82.06 551 ASN A CA 1
ATOM 4248 C C . ASN A 1 551 ? 27.535 -9.092 -25.650 1.00 82.06 551 ASN A C 1
ATOM 4250 O O . ASN A 1 551 ? 27.922 -9.414 -24.522 1.00 82.06 551 ASN A O 1
ATOM 4254 N N . ALA A 1 552 ? 26.261 -9.171 -26.042 1.00 86.75 552 ALA A N 1
ATOM 4255 C CA . ALA A 1 552 ? 25.137 -9.585 -25.208 1.00 86.75 552 ALA A CA 1
ATOM 4256 C C . ALA A 1 552 ? 24.380 -10.742 -25.877 1.00 86.75 552 ALA A C 1
ATOM 4258 O O . ALA A 1 552 ? 23.357 -10.571 -26.539 1.00 86.75 552 ALA A O 1
ATOM 4259 N N . THR A 1 553 ? 24.902 -11.955 -25.706 1.00 89.75 553 THR A N 1
ATOM 4260 C CA . THR A 1 553 ? 24.422 -13.140 -26.429 1.00 89.75 553 THR A CA 1
ATOM 4261 C C . THR A 1 553 ? 23.026 -13.603 -26.019 1.00 89.75 553 THR A C 1
ATOM 4263 O O . THR A 1 553 ? 22.380 -14.284 -26.815 1.00 89.75 553 THR A O 1
ATOM 4266 N N . SER A 1 554 ? 22.551 -13.247 -24.819 1.00 92.81 554 SER A N 1
ATOM 4267 C CA . SER A 1 554 ? 21.197 -13.571 -24.331 1.00 92.81 554 SER A CA 1
ATOM 4268 C C . SER A 1 554 ? 20.165 -12.464 -24.574 1.00 92.81 554 SER A C 1
ATOM 4270 O O . SER A 1 554 ? 19.014 -12.638 -24.172 1.00 92.81 554 SER A O 1
ATOM 4272 N N . LEU A 1 555 ? 20.547 -11.352 -25.220 1.00 93.19 555 LEU A N 1
ATOM 4273 C CA . LEU A 1 555 ? 19.675 -10.187 -25.385 1.00 93.19 555 LEU A CA 1
ATOM 4274 C C . LEU A 1 555 ? 18.477 -10.549 -26.256 1.00 93.19 555 LEU A C 1
ATOM 4276 O O . LEU A 1 555 ? 18.669 -11.050 -27.358 1.00 93.19 555 LEU A O 1
ATOM 4280 N N . GLN A 1 556 ? 17.263 -10.302 -25.766 1.00 95.19 556 GLN A N 1
ATOM 4281 C CA . GLN A 1 556 ? 16.009 -10.588 -26.471 1.00 95.19 556 GLN A CA 1
ATOM 4282 C C . GLN A 1 556 ? 15.376 -9.312 -27.026 1.00 95.19 556 GLN A C 1
ATOM 4284 O O . GLN A 1 556 ? 14.823 -9.340 -28.127 1.00 95.19 556 GLN A O 1
ATOM 4289 N N . ARG A 1 557 ? 15.494 -8.193 -26.302 1.00 95.81 557 ARG A N 1
ATOM 4290 C CA . ARG A 1 557 ? 14.975 -6.880 -26.700 1.00 95.81 557 ARG A CA 1
ATOM 4291 C C . ARG A 1 557 ? 16.077 -5.823 -26.656 1.00 95.81 557 ARG A C 1
ATOM 4293 O O . ARG A 1 557 ? 16.796 -5.727 -25.665 1.00 95.81 557 ARG A O 1
ATOM 4300 N N . LEU A 1 558 ? 16.166 -5.036 -27.727 1.00 94.44 558 LEU A N 1
ATOM 4301 C CA . LEU A 1 558 ? 16.990 -3.837 -27.824 1.00 94.44 558 LEU A CA 1
ATOM 4302 C C . LEU A 1 558 ? 16.130 -2.672 -28.319 1.00 94.44 558 LEU A C 1
ATOM 4304 O O . LEU A 1 558 ? 15.550 -2.749 -29.403 1.00 94.44 558 LEU A O 1
ATOM 4308 N N . ASP A 1 559 ? 16.069 -1.609 -27.530 1.00 93.19 559 ASP A N 1
ATOM 4309 C CA . ASP A 1 559 ? 15.313 -0.396 -27.835 1.00 93.19 559 ASP A CA 1
ATOM 4310 C C . ASP A 1 559 ? 16.251 0.815 -27.777 1.00 93.19 559 ASP A C 1
ATOM 4312 O O . ASP A 1 559 ? 16.757 1.142 -26.704 1.00 93.19 559 ASP A O 1
ATOM 4316 N N . LEU A 1 560 ? 16.534 1.422 -28.935 1.00 90.12 560 LEU A N 1
ATOM 4317 C CA . LEU A 1 560 ? 17.403 2.598 -29.096 1.00 90.12 560 LEU A CA 1
ATOM 4318 C C . LEU A 1 560 ? 16.639 3.824 -29.611 1.00 90.12 560 LEU A C 1
ATOM 4320 O O . LEU A 1 560 ? 17.203 4.669 -30.310 1.00 90.12 560 LEU A O 1
ATOM 4324 N N . SER A 1 561 ? 15.339 3.891 -29.327 1.00 88.44 561 SER A N 1
ATOM 4325 C CA . SER A 1 561 ? 14.465 4.929 -29.871 1.00 88.44 561 SER A CA 1
ATOM 4326 C C . SER A 1 561 ? 14.957 6.348 -29.537 1.00 88.44 561 SER A C 1
ATOM 4328 O O . SER A 1 561 ? 15.420 6.614 -28.430 1.00 88.44 561 SER A O 1
ATOM 4330 N N . GLU A 1 562 ? 14.852 7.286 -30.477 1.00 82.44 562 GLU A N 1
ATOM 4331 C CA . GLU A 1 562 ? 15.269 8.693 -30.369 1.00 82.44 562 GLU A CA 1
ATOM 4332 C C . GLU A 1 562 ? 16.780 8.900 -30.093 1.00 82.44 562 GLU A C 1
ATOM 4334 O O . GLU A 1 562 ? 17.212 9.940 -29.583 1.00 82.44 562 GLU A O 1
ATOM 4339 N N . CYS A 1 563 ? 17.629 7.933 -30.466 1.00 83.69 563 CYS A N 1
ATOM 4340 C CA . CYS A 1 563 ? 19.089 8.091 -30.502 1.00 83.69 563 CYS A CA 1
ATOM 4341 C C . CYS A 1 563 ? 19.561 8.757 -31.809 1.00 83.69 563 CYS A C 1
ATOM 4343 O O . CYS A 1 563 ? 20.198 8.136 -32.662 1.00 83.69 563 CYS A O 1
ATOM 4345 N N . GLY A 1 564 ? 19.255 10.047 -31.976 1.00 78.44 564 GLY A N 1
ATOM 4346 C CA . GLY A 1 564 ? 19.387 10.756 -33.257 1.00 78.44 564 GLY A CA 1
ATOM 4347 C C . GLY A 1 564 ? 20.797 10.854 -33.868 1.00 78.44 564 GLY A C 1
ATOM 4348 O O . GLY A 1 564 ? 20.897 11.030 -35.083 1.00 78.44 564 GLY A O 1
ATOM 4349 N N . ARG A 1 565 ? 21.884 10.731 -33.085 1.00 82.50 565 ARG A N 1
ATOM 4350 C CA . ARG A 1 565 ? 23.287 10.752 -33.576 1.00 82.50 565 ARG A CA 1
ATOM 4351 C C . ARG A 1 565 ? 23.903 9.369 -33.800 1.00 82.50 565 ARG A C 1
ATOM 4353 O O . ARG A 1 565 ? 25.070 9.302 -34.196 1.00 82.50 565 ARG A O 1
ATOM 4360 N N . LEU A 1 566 ? 23.147 8.292 -33.588 1.00 85.44 566 LEU A N 1
ATOM 4361 C CA . LEU A 1 566 ? 23.626 6.930 -33.794 1.00 85.44 566 LEU A CA 1
ATOM 4362 C C . LEU A 1 566 ? 23.899 6.710 -35.287 1.00 85.44 566 LEU A C 1
ATOM 4364 O O . LEU A 1 566 ? 22.981 6.791 -36.099 1.00 85.44 566 LEU A O 1
ATOM 4368 N N . LYS A 1 567 ? 25.163 6.476 -35.657 1.00 82.00 567 LYS A N 1
ATOM 4369 C CA . LYS A 1 567 ? 25.566 6.312 -37.069 1.00 82.00 567 LYS A CA 1
ATOM 4370 C C . LYS A 1 567 ? 25.642 4.862 -37.508 1.00 82.00 567 LYS A C 1
ATOM 4372 O O . LYS A 1 567 ? 25.220 4.545 -38.620 1.00 82.00 567 LYS A O 1
ATOM 4377 N N . ASP A 1 568 ? 26.177 4.032 -36.617 1.00 76.94 568 ASP A N 1
ATOM 4378 C CA . ASP A 1 568 ? 26.497 2.631 -36.851 1.00 76.94 568 ASP A CA 1
ATOM 4379 C C . ASP A 1 568 ? 26.051 1.794 -35.643 1.00 76.94 568 ASP A C 1
ATOM 4381 O O . ASP A 1 568 ? 26.281 2.170 -34.487 1.00 76.94 568 ASP A O 1
ATOM 4385 N N . LEU A 1 569 ? 25.444 0.640 -35.922 1.00 83.00 569 LEU A N 1
ATOM 4386 C CA . LEU A 1 569 ? 25.053 -0.363 -34.933 1.00 83.00 569 LEU A CA 1
ATOM 4387 C C . LEU A 1 569 ? 25.578 -1.734 -35.378 1.00 83.00 569 LEU A C 1
ATOM 4389 O O . LEU A 1 569 ? 25.150 -2.254 -36.408 1.00 83.00 569 LEU A O 1
ATOM 4393 N N . ASP A 1 570 ? 26.504 -2.319 -34.612 1.00 79.88 570 ASP A N 1
ATOM 4394 C CA . ASP A 1 570 ? 27.014 -3.671 -34.873 1.00 79.88 570 ASP A CA 1
ATOM 4395 C C . ASP A 1 570 ? 26.194 -4.712 -34.097 1.00 79.88 570 ASP A C 1
ATOM 4397 O O . ASP A 1 570 ? 26.277 -4.813 -32.871 1.00 79.88 570 ASP A O 1
ATOM 4401 N N . CYS A 1 571 ? 25.416 -5.522 -34.817 1.00 82.62 571 CYS A N 1
ATOM 4402 C CA . CYS A 1 571 ? 24.572 -6.560 -34.227 1.00 82.62 571 CYS A CA 1
ATOM 4403 C C . CYS A 1 571 ? 25.244 -7.945 -34.104 1.00 82.62 571 CYS A C 1
ATOM 4405 O O . CYS A 1 571 ? 24.601 -8.884 -33.627 1.00 82.62 571 CYS A O 1
ATOM 4407 N N . ARG A 1 572 ? 26.529 -8.118 -34.467 1.00 82.75 572 ARG A N 1
ATOM 4408 C CA . ARG A 1 572 ? 27.207 -9.440 -34.456 1.00 82.75 572 ARG A CA 1
ATOM 4409 C C . ARG A 1 572 ? 27.207 -10.136 -33.091 1.00 82.75 572 ARG A C 1
ATOM 4411 O O . ARG A 1 572 ? 27.227 -11.364 -33.034 1.00 82.75 572 ARG A O 1
ATOM 4418 N N . GLY A 1 573 ? 27.209 -9.366 -32.002 1.00 81.50 573 GLY A N 1
ATOM 4419 C CA . GLY A 1 573 ? 27.198 -9.867 -30.624 1.00 81.50 573 GLY A CA 1
ATOM 4420 C C . GLY A 1 573 ? 25.812 -10.219 -30.066 1.00 81.50 573 GLY A C 1
ATOM 4421 O O . GLY A 1 573 ? 25.730 -10.669 -28.924 1.00 81.50 573 GLY A O 1
ATOM 4422 N N . LEU A 1 574 ? 24.730 -10.021 -30.832 1.00 87.44 574 LEU A N 1
ATOM 4423 C CA . LEU A 1 574 ? 23.336 -10.060 -30.358 1.00 87.44 574 LEU A CA 1
ATOM 4424 C C . LEU A 1 574 ? 22.584 -11.310 -30.852 1.00 87.44 574 LEU A C 1
ATOM 4426 O O . LEU A 1 574 ? 21.523 -11.233 -31.467 1.00 87.44 574 LEU A O 1
ATOM 4430 N N . SER A 1 575 ? 23.146 -12.495 -30.607 1.00 88.06 575 SER A N 1
ATOM 4431 C CA . SER A 1 575 ? 22.699 -13.752 -31.232 1.00 88.06 575 SER A CA 1
ATOM 4432 C C . SER A 1 575 ? 21.287 -14.235 -30.869 1.00 88.06 575 SER A C 1
ATOM 4434 O O . SER A 1 575 ? 20.763 -15.089 -31.580 1.00 88.06 575 SER A O 1
ATOM 4436 N N . SER A 1 576 ? 20.700 -13.753 -29.768 1.00 93.38 576 SER A N 1
ATOM 4437 C CA . SER A 1 576 ? 19.357 -14.155 -29.306 1.00 93.38 576 SER A CA 1
ATOM 4438 C C . SER A 1 576 ? 18.288 -13.079 -29.522 1.00 93.38 576 SER A C 1
ATOM 4440 O O . SER A 1 576 ? 17.164 -13.251 -29.047 1.00 93.38 576 SER A O 1
ATOM 4442 N N . LEU A 1 577 ? 18.622 -11.980 -30.211 1.00 93.50 577 LEU A N 1
ATOM 4443 C CA . LEU A 1 577 ? 17.750 -10.812 -30.326 1.00 93.50 577 LEU A CA 1
ATOM 4444 C C . LEU A 1 577 ? 16.475 -11.155 -31.096 1.00 93.50 577 LEU A C 1
ATOM 4446 O O . LEU A 1 577 ? 16.536 -11.718 -32.189 1.00 93.50 577 LEU A O 1
ATOM 4450 N N . GLN A 1 578 ? 15.329 -10.802 -30.520 1.00 94.62 578 GLN A N 1
ATOM 4451 C CA . GLN A 1 578 ? 13.997 -11.027 -31.087 1.00 94.62 578 GLN A CA 1
ATOM 4452 C C . GLN A 1 578 ? 13.337 -9.705 -31.487 1.00 94.62 578 GLN A C 1
ATOM 4454 O O . GLN A 1 578 ? 12.657 -9.648 -32.509 1.00 94.62 578 GLN A O 1
ATOM 4459 N N . HIS A 1 579 ? 13.571 -8.631 -30.730 1.00 95.94 579 HIS A N 1
ATOM 4460 C CA . HIS A 1 579 ? 12.971 -7.322 -30.976 1.00 95.94 579 HIS A CA 1
ATOM 4461 C C . HIS A 1 579 ? 14.042 -6.233 -31.037 1.00 95.94 579 HIS A C 1
ATOM 4463 O O . HIS A 1 579 ? 14.801 -6.066 -30.081 1.00 95.94 579 HIS A O 1
ATOM 4469 N N . LEU A 1 580 ? 14.070 -5.493 -32.146 1.00 94.00 580 LEU A N 1
ATOM 4470 C CA . LEU A 1 580 ? 14.940 -4.339 -32.361 1.00 94.00 580 LEU A CA 1
ATOM 4471 C C . LEU A 1 580 ? 14.089 -3.114 -32.713 1.00 94.00 580 LEU A C 1
ATOM 4473 O O . LEU A 1 580 ? 13.351 -3.140 -33.698 1.00 94.00 580 LEU A O 1
ATOM 4477 N N . ILE A 1 581 ? 14.185 -2.062 -31.903 1.00 93.06 581 ILE A N 1
ATOM 4478 C CA . ILE A 1 581 ? 13.451 -0.804 -32.081 1.00 93.06 581 ILE A CA 1
ATOM 4479 C C . ILE A 1 581 ? 14.477 0.324 -32.210 1.00 93.06 581 ILE A C 1
ATOM 4481 O O . ILE A 1 581 ? 15.330 0.487 -31.338 1.00 93.06 581 ILE A O 1
ATOM 4485 N N . LEU A 1 582 ? 14.423 1.050 -33.325 1.00 89.81 582 LEU A N 1
ATOM 4486 C CA . LEU A 1 582 ? 15.370 2.090 -33.746 1.00 89.81 582 LEU A CA 1
ATOM 4487 C C . LEU A 1 582 ? 14.622 3.341 -34.248 1.00 89.81 582 LEU A C 1
ATOM 4489 O O . LEU A 1 582 ? 15.094 4.053 -35.139 1.00 89.81 582 LEU A O 1
ATOM 4493 N N . ASP A 1 583 ? 13.418 3.572 -33.732 1.00 88.06 583 ASP A N 1
ATOM 4494 C CA . ASP A 1 583 ? 12.579 4.705 -34.121 1.00 88.06 583 ASP A CA 1
ATOM 4495 C C . ASP A 1 583 ? 13.301 6.022 -33.771 1.00 88.06 583 ASP A C 1
ATOM 4497 O O . ASP A 1 583 ? 13.994 6.102 -32.766 1.00 88.06 583 ASP A O 1
ATOM 4501 N N . GLY A 1 584 ? 13.244 7.052 -34.614 1.00 81.56 584 GLY A N 1
ATOM 4502 C CA . GLY A 1 584 ? 13.929 8.332 -34.381 1.00 81.56 584 GLY A CA 1
ATOM 4503 C C . GLY A 1 584 ? 15.469 8.305 -34.490 1.00 81.56 584 GLY A C 1
ATOM 4504 O O . GLY A 1 584 ? 16.136 9.277 -34.127 1.00 81.56 584 GLY A O 1
ATOM 4505 N N . CYS A 1 585 ? 16.090 7.233 -35.000 1.00 84.88 585 CYS A N 1
ATOM 4506 C CA . CYS A 1 585 ? 17.542 7.166 -35.246 1.00 84.88 585 CYS A CA 1
ATOM 4507 C C . CYS A 1 585 ? 17.971 7.846 -36.570 1.00 84.88 585 CYS A C 1
ATOM 4509 O O . CYS A 1 585 ? 18.490 7.199 -37.481 1.00 84.88 585 CYS A O 1
ATOM 4511 N N . TYR A 1 586 ? 17.791 9.166 -36.690 1.00 82.38 586 TYR A N 1
ATOM 4512 C CA . TYR A 1 586 ? 17.923 9.898 -37.966 1.00 82.38 586 TYR A CA 1
ATOM 4513 C C . TYR A 1 586 ? 19.306 9.827 -38.653 1.00 82.38 586 TYR A C 1
ATOM 4515 O O . TYR A 1 586 ? 19.381 9.908 -39.883 1.00 82.38 586 TYR A O 1
ATOM 4523 N N . SER A 1 587 ? 20.400 9.679 -37.890 1.00 84.19 587 SER A N 1
ATOM 4524 C CA . SER A 1 587 ? 21.776 9.613 -38.427 1.00 84.19 587 SER A CA 1
ATOM 4525 C C . SER A 1 587 ? 22.220 8.218 -38.881 1.00 84.19 587 SER A C 1
ATOM 4527 O O . SER A 1 587 ? 23.347 8.082 -39.368 1.00 84.19 587 SER A O 1
ATOM 4529 N N . LEU A 1 588 ? 21.384 7.188 -38.716 1.00 84.06 588 LEU A N 1
ATOM 4530 C CA . LEU A 1 588 ? 21.746 5.812 -39.047 1.00 84.06 588 LEU A CA 1
ATOM 4531 C C . LEU A 1 588 ? 21.890 5.670 -40.568 1.00 84.06 588 LEU A C 1
ATOM 4533 O O . LEU A 1 588 ? 20.939 5.918 -41.306 1.00 84.06 588 LEU A O 1
ATOM 4537 N N . THR A 1 589 ? 23.078 5.287 -41.042 1.00 80.44 589 THR A N 1
ATOM 4538 C CA . THR A 1 589 ? 23.365 5.217 -42.493 1.00 80.44 589 THR A CA 1
ATOM 4539 C C . THR A 1 589 ? 23.226 3.810 -43.057 1.00 80.44 589 THR A C 1
ATOM 4541 O O . THR A 1 589 ? 22.718 3.623 -44.166 1.00 80.44 589 THR A O 1
ATOM 4544 N N . THR A 1 590 ? 23.657 2.813 -42.281 1.00 75.31 590 THR A N 1
ATOM 4545 C CA . THR A 1 590 ? 23.633 1.397 -42.647 1.00 75.31 590 THR A CA 1
ATOM 4546 C C . THR A 1 590 ? 23.211 0.557 -41.448 1.00 75.31 590 THR A C 1
ATOM 4548 O O . THR A 1 590 ? 23.549 0.868 -40.306 1.00 75.31 590 THR A O 1
ATOM 4551 N N . LEU A 1 591 ? 22.473 -0.520 -41.713 1.00 78.88 591 LEU A N 1
ATOM 4552 C CA . LEU A 1 591 ? 22.115 -1.521 -40.713 1.00 78.88 591 LEU A CA 1
ATOM 4553 C C . LEU A 1 591 ? 22.600 -2.885 -41.201 1.00 78.88 591 LEU A C 1
ATOM 4555 O O . LEU A 1 591 ? 22.122 -3.392 -42.218 1.00 78.88 591 LEU A O 1
ATOM 4559 N N . SER A 1 592 ? 23.573 -3.449 -40.484 1.00 76.62 592 SER A N 1
ATOM 4560 C CA . SER A 1 592 ? 24.320 -4.634 -40.906 1.00 76.62 592 SER A CA 1
ATOM 4561 C C . SER A 1 592 ? 24.332 -5.730 -39.842 1.00 76.62 592 SER A C 1
ATOM 4563 O O . SER A 1 592 ? 24.137 -5.481 -38.653 1.00 76.62 592 SER A O 1
ATOM 4565 N N . PHE A 1 593 ? 24.569 -6.971 -40.277 1.00 78.12 593 PHE A N 1
ATOM 4566 C CA . PHE A 1 593 ? 24.730 -8.143 -39.399 1.00 78.12 593 PHE A CA 1
ATOM 4567 C C . PHE A 1 593 ? 23.528 -8.454 -38.485 1.00 78.12 593 PHE A C 1
ATOM 4569 O O . PHE A 1 593 ? 23.710 -8.910 -37.354 1.00 78.12 593 PHE A O 1
ATOM 4576 N N . LEU A 1 594 ? 22.300 -8.244 -38.973 1.00 83.88 594 LEU A N 1
ATOM 4577 C CA . LEU A 1 594 ? 21.078 -8.556 -38.226 1.00 83.88 594 LEU A CA 1
ATOM 4578 C C . LEU A 1 594 ? 20.981 -10.058 -37.871 1.00 83.88 594 LEU A C 1
ATOM 4580 O O . LEU A 1 594 ? 21.248 -10.915 -38.721 1.00 83.88 594 LEU A O 1
ATOM 4584 N N . PRO A 1 595 ? 20.587 -10.409 -36.633 1.00 86.69 595 PRO A N 1
ATOM 4585 C CA . PRO A 1 595 ? 20.539 -11.795 -36.184 1.00 86.69 595 PRO A CA 1
ATOM 4586 C C . PRO A 1 595 ? 19.331 -12.541 -36.763 1.00 86.69 595 PRO A C 1
ATOM 4588 O O . PRO A 1 595 ? 18.215 -12.035 -36.805 1.00 86.69 595 PRO A O 1
ATOM 4591 N N . THR A 1 596 ? 19.528 -13.806 -37.142 1.00 89.00 596 THR A N 1
ATOM 4592 C CA . THR A 1 596 ? 18.469 -14.649 -37.744 1.00 89.00 596 THR A CA 1
ATOM 4593 C C . THR A 1 596 ? 17.284 -14.954 -36.811 1.00 89.00 596 THR A C 1
ATOM 4595 O O . THR A 1 596 ? 16.252 -15.448 -37.261 1.00 89.00 596 THR A O 1
ATOM 4598 N N . THR A 1 597 ? 17.430 -14.687 -35.509 1.00 90.94 597 THR A N 1
ATOM 4599 C CA . THR A 1 597 ? 16.391 -14.845 -34.478 1.00 90.94 597 THR A CA 1
ATOM 4600 C C . THR A 1 597 ? 15.388 -13.693 -34.443 1.00 90.94 597 THR A C 1
ATOM 4602 O O . THR A 1 597 ? 14.386 -13.815 -33.742 1.00 90.94 597 THR A O 1
ATOM 4605 N N . LEU A 1 598 ? 15.652 -12.602 -35.170 1.00 91.75 598 LEU A N 1
ATOM 4606 C CA . LEU A 1 598 ? 14.852 -11.383 -35.135 1.00 91.75 598 LEU A CA 1
ATOM 4607 C C . LEU A 1 598 ? 13.416 -11.652 -35.599 1.00 91.75 598 LEU A C 1
ATOM 4609 O O . LEU A 1 598 ? 13.209 -12.221 -36.668 1.00 91.75 598 LEU A O 1
ATOM 4613 N N . GLN A 1 599 ? 12.448 -11.227 -34.791 1.00 94.62 599 GLN A N 1
ATOM 4614 C CA . GLN A 1 599 ? 11.007 -11.341 -35.038 1.00 94.62 599 GLN A CA 1
ATOM 4615 C C . GLN A 1 599 ? 10.376 -9.993 -35.389 1.00 94.62 599 GLN A C 1
ATOM 4617 O O . GLN A 1 599 ? 9.464 -9.945 -36.211 1.00 94.62 599 GLN A O 1
ATOM 4622 N N . ARG A 1 600 ? 10.878 -8.896 -34.805 1.00 94.19 600 ARG A N 1
ATOM 4623 C CA . ARG A 1 600 ? 10.414 -7.533 -35.093 1.00 94.19 600 ARG A CA 1
ATOM 4624 C C . ARG A 1 600 ? 11.579 -6.569 -35.285 1.00 94.19 600 ARG A C 1
ATOM 4626 O O . ARG A 1 600 ? 12.491 -6.542 -34.454 1.00 94.19 600 ARG A O 1
ATOM 4633 N N . LEU A 1 601 ? 11.479 -5.743 -36.324 1.00 92.88 601 LEU A N 1
ATOM 4634 C CA . LEU A 1 601 ? 12.340 -4.587 -36.569 1.00 92.88 601 LEU A CA 1
ATOM 4635 C C . LEU A 1 601 ? 11.475 -3.343 -36.807 1.00 92.88 601 LEU A C 1
ATOM 4637 O O . LEU A 1 601 ? 10.663 -3.332 -37.731 1.00 92.88 601 LEU A O 1
ATOM 4641 N N . SER A 1 602 ? 11.671 -2.311 -35.986 1.00 93.00 602 SER A N 1
ATOM 4642 C CA . SER A 1 602 ? 11.022 -1.004 -36.136 1.00 93.00 602 SER A CA 1
ATOM 4643 C C . SER A 1 602 ? 12.058 0.093 -36.359 1.00 93.00 602 SER A C 1
ATOM 4645 O O . SER A 1 602 ? 13.045 0.170 -35.625 1.00 93.00 602 SER A O 1
ATOM 4647 N N . LEU A 1 603 ? 11.834 0.896 -37.395 1.00 89.19 603 LEU A N 1
ATOM 4648 C CA . LEU A 1 603 ? 12.619 2.045 -37.833 1.00 89.19 603 LEU A CA 1
ATOM 4649 C C . LEU A 1 603 ? 11.651 3.130 -38.324 1.00 89.19 603 LEU A C 1
ATOM 4651 O O . LEU A 1 603 ? 11.475 3.322 -39.527 1.00 89.19 603 LEU A O 1
ATOM 4655 N N . ASN A 1 604 ? 10.993 3.824 -37.405 1.00 86.19 604 ASN A N 1
ATOM 4656 C CA . ASN A 1 604 ? 10.127 4.953 -37.730 1.00 86.19 604 ASN A CA 1
ATOM 4657 C C . ASN A 1 604 ? 10.864 6.285 -37.547 1.00 86.19 604 ASN A C 1
ATOM 4659 O O . ASN A 1 604 ? 11.204 6.651 -36.429 1.00 86.19 604 ASN A O 1
ATOM 4663 N N . MET A 1 605 ? 11.086 7.032 -38.628 1.00 83.44 605 MET A N 1
ATOM 4664 C CA . MET A 1 605 ? 11.738 8.350 -38.596 1.00 83.44 605 MET A CA 1
ATOM 4665 C C . MET A 1 605 ? 10.730 9.513 -38.584 1.00 83.44 605 MET A C 1
ATOM 4667 O O . MET A 1 605 ? 11.076 10.650 -38.923 1.00 83.44 605 MET A O 1
ATOM 4671 N N . GLN A 1 606 ? 9.465 9.252 -38.241 1.00 73.62 606 GLN A N 1
ATOM 4672 C CA . GLN A 1 606 ? 8.486 10.309 -38.006 1.00 73.62 606 GLN A CA 1
ATOM 4673 C C . GLN A 1 606 ? 8.889 11.138 -36.794 1.00 73.62 606 GLN A C 1
ATOM 4675 O O . GLN A 1 606 ? 9.239 10.614 -35.743 1.00 73.62 606 GLN A O 1
ATOM 4680 N N . ARG A 1 607 ? 8.774 12.460 -36.931 1.00 62.50 607 ARG A N 1
ATOM 4681 C CA . ARG A 1 607 ? 8.960 13.371 -35.804 1.00 62.50 607 ARG A CA 1
ATOM 4682 C C . ARG A 1 607 ? 7.822 13.168 -34.810 1.00 62.50 607 ARG A C 1
ATOM 4684 O O . ARG A 1 607 ? 6.689 13.559 -35.104 1.00 62.50 607 ARG A O 1
ATOM 4691 N N . GLU A 1 608 ? 8.109 12.646 -33.622 1.00 53.69 608 GLU A N 1
ATOM 4692 C CA . GLU A 1 608 ? 7.149 12.734 -32.526 1.00 53.69 608 GLU A CA 1
ATOM 4693 C C . GLU A 1 608 ? 6.900 14.212 -32.175 1.00 53.69 608 GLU A C 1
ATOM 4695 O O . GLU A 1 608 ? 7.810 15.002 -31.900 1.00 53.69 608 GLU A O 1
ATOM 4700 N N . ILE A 1 609 ? 5.630 14.620 -32.229 1.00 44.53 609 ILE A N 1
ATOM 4701 C CA . ILE A 1 609 ? 5.177 15.979 -31.919 1.00 44.53 609 ILE A CA 1
ATOM 4702 C C . ILE A 1 609 ? 5.305 16.181 -30.402 1.00 44.53 609 ILE A C 1
ATOM 4704 O O . ILE A 1 609 ? 4.367 15.933 -29.649 1.00 44.53 609 ILE A O 1
ATOM 4708 N N . GLY A 1 610 ? 6.475 16.622 -29.942 1.00 46.84 610 GLY A N 1
ATOM 4709 C CA . GLY A 1 610 ? 6.725 16.857 -28.515 1.00 46.84 610 GLY A CA 1
ATOM 4710 C C . GLY A 1 610 ? 8.119 17.377 -28.158 1.00 46.84 610 GLY A C 1
ATOM 4711 O O . GLY A 1 610 ? 8.274 17.988 -27.103 1.00 46.84 610 GLY A O 1
ATOM 4712 N N . LEU A 1 611 ? 9.116 17.199 -29.030 1.00 45.75 611 LEU A N 1
ATOM 4713 C CA . LEU A 1 611 ? 10.480 17.695 -28.825 1.00 45.75 611 LEU A CA 1
ATOM 4714 C C . LEU A 1 611 ? 10.665 19.075 -29.487 1.00 45.75 611 LEU A C 1
ATOM 4716 O O . LEU A 1 611 ? 10.155 19.335 -30.577 1.00 45.75 611 LEU A O 1
ATOM 4720 N N . ASP A 1 612 ? 11.339 19.984 -28.778 1.00 41.03 612 ASP A N 1
ATOM 4721 C CA . ASP A 1 612 ? 11.446 21.417 -29.077 1.00 41.03 612 ASP A CA 1
ATOM 4722 C C . ASP A 1 612 ? 11.710 21.740 -30.562 1.00 41.03 612 ASP A C 1
ATOM 4724 O O . ASP A 1 612 ? 12.657 21.261 -31.187 1.00 41.03 612 ASP A O 1
ATOM 4728 N N . ARG A 1 613 ? 10.898 22.658 -31.107 1.00 40.66 613 ARG A N 1
ATOM 4729 C CA . ARG A 1 613 ? 10.878 23.126 -32.511 1.00 40.66 613 ARG A CA 1
ATOM 4730 C C . ARG A 1 613 ? 12.176 23.809 -33.002 1.00 40.66 613 ARG A C 1
ATOM 4732 O O . ARG A 1 613 ? 12.181 24.368 -34.095 1.00 40.66 613 ARG A O 1
ATOM 4739 N N . GLY A 1 614 ? 13.251 23.818 -32.213 1.00 42.50 614 GLY A N 1
ATOM 4740 C CA . GLY A 1 614 ? 14.375 24.748 -32.369 1.00 42.50 614 GLY A CA 1
ATOM 4741 C C . GLY A 1 614 ? 15.661 24.226 -33.019 1.00 42.50 614 GLY A C 1
ATOM 4742 O O . GLY A 1 614 ? 16.479 25.060 -33.392 1.00 42.50 614 GLY A O 1
ATOM 4743 N N . LEU A 1 615 ? 15.890 22.910 -33.156 1.00 43.00 615 LEU A N 1
ATOM 4744 C CA . LEU A 1 615 ? 17.237 22.397 -33.505 1.00 43.00 615 LEU A CA 1
ATOM 4745 C C . LEU A 1 615 ? 17.336 21.391 -34.665 1.00 43.00 615 LEU A C 1
ATOM 4747 O O . LEU A 1 615 ? 18.441 20.949 -34.968 1.00 43.00 615 LEU A O 1
ATOM 4751 N N . LEU A 1 616 ? 16.245 21.004 -35.330 1.00 45.88 616 LEU A N 1
ATOM 4752 C CA . LEU A 1 616 ? 16.271 19.830 -36.222 1.00 45.88 616 LEU A CA 1
ATOM 4753 C C . LEU A 1 616 ? 15.491 20.016 -37.534 1.00 45.88 616 LEU A C 1
ATOM 4755 O O . LEU A 1 616 ? 14.832 19.089 -37.998 1.00 45.88 616 LEU A O 1
ATOM 4759 N N . SER A 1 617 ? 15.559 21.191 -38.172 1.00 42.31 617 SER A N 1
ATOM 4760 C CA . SER A 1 617 ? 14.988 21.364 -39.523 1.00 42.31 617 SER A CA 1
ATOM 4761 C C . SER A 1 617 ? 15.658 20.474 -40.578 1.00 42.31 617 SER A C 1
ATOM 4763 O O . SER A 1 617 ? 15.004 20.137 -41.561 1.00 42.31 617 SER A O 1
ATOM 4765 N N . ASP A 1 618 ? 16.894 20.028 -40.325 1.00 45.22 618 ASP A N 1
ATOM 4766 C CA . ASP A 1 618 ? 17.773 19.411 -41.329 1.00 45.22 618 ASP A CA 1
ATOM 4767 C C . ASP A 1 618 ? 17.980 17.893 -41.134 1.00 45.22 618 ASP A C 1
ATOM 4769 O O . ASP A 1 618 ? 18.735 17.273 -41.879 1.00 45.22 618 ASP A O 1
ATOM 4773 N N . MET A 1 619 ? 17.324 17.266 -40.148 1.00 50.97 619 MET A N 1
ATOM 4774 C CA . MET A 1 619 ? 17.452 15.822 -39.905 1.00 50.97 619 MET A CA 1
ATOM 4775 C C . MET A 1 619 ? 16.356 15.039 -40.629 1.00 50.97 619 MET A C 1
ATOM 4777 O O . MET A 1 619 ? 15.269 14.817 -40.099 1.00 50.97 619 MET A O 1
ATOM 4781 N N . LEU A 1 620 ? 16.652 14.664 -41.873 1.00 56.62 620 LEU A N 1
ATOM 4782 C CA . LEU A 1 620 ? 15.959 13.614 -42.617 1.00 56.62 620 LEU A CA 1
ATOM 4783 C C . LEU A 1 620 ? 16.704 12.288 -42.396 1.00 56.62 620 LEU A C 1
ATOM 4785 O O . LEU A 1 620 ? 17.932 12.287 -42.290 1.00 56.62 620 LEU A O 1
ATOM 4789 N N . GLY A 1 621 ? 15.977 11.168 -42.316 1.00 61.19 621 GLY A N 1
ATOM 4790 C CA . GLY A 1 621 ? 16.579 9.846 -42.114 1.00 61.19 621 GLY A CA 1
ATOM 4791 C C . GLY A 1 621 ? 17.626 9.524 -43.187 1.00 61.19 621 GLY A C 1
ATOM 4792 O O . GLY A 1 621 ? 17.324 9.576 -44.380 1.00 61.19 621 GLY A O 1
ATOM 4793 N N . SER A 1 622 ? 18.849 9.198 -42.756 1.00 76.88 622 SER A N 1
ATOM 4794 C CA . SER A 1 622 ? 20.023 8.985 -43.627 1.00 76.88 622 SER A CA 1
ATOM 4795 C C . SER A 1 622 ? 20.218 7.531 -44.085 1.00 76.88 622 SER A C 1
ATOM 4797 O O . SER A 1 622 ? 21.239 7.211 -44.693 1.00 76.88 622 SER A O 1
ATOM 4799 N N . LEU A 1 623 ? 19.270 6.642 -43.780 1.00 78.19 623 LEU A N 1
ATOM 4800 C CA . LEU A 1 623 ? 19.385 5.211 -44.052 1.00 78.19 623 LEU A CA 1
ATOM 4801 C C . LEU A 1 623 ? 19.338 4.940 -45.561 1.00 78.19 623 LEU A C 1
ATOM 4803 O O . LEU A 1 623 ? 18.309 5.157 -46.199 1.00 78.19 623 LEU A O 1
ATOM 4807 N N . GLU A 1 624 ? 20.434 4.433 -46.132 1.00 80.75 624 GLU A N 1
ATOM 4808 C CA . GLU A 1 624 ? 20.520 4.176 -47.578 1.00 80.75 624 GLU A CA 1
ATOM 4809 C C . GLU A 1 624 ? 20.117 2.744 -47.966 1.00 80.75 624 GLU A C 1
ATOM 4811 O O . GLU A 1 624 ? 19.506 2.534 -49.023 1.00 80.75 624 GLU A O 1
ATOM 4816 N N . SER A 1 625 ? 20.470 1.762 -47.128 1.00 75.62 625 SER A N 1
ATOM 4817 C CA . SER A 1 625 ? 20.259 0.330 -47.374 1.00 75.62 625 SER A CA 1
ATOM 4818 C C . SER A 1 625 ? 20.238 -0.491 -46.080 1.00 75.62 625 SER A C 1
ATOM 4820 O O . SER A 1 625 ? 20.909 -0.151 -45.104 1.00 75.62 625 SER A O 1
ATOM 4822 N N . VAL A 1 626 ? 19.533 -1.624 -46.117 1.00 76.31 626 VAL A N 1
ATOM 4823 C CA . VAL A 1 626 ? 19.562 -2.681 -45.091 1.00 76.31 626 VAL A CA 1
ATOM 4824 C C . VAL A 1 626 ? 20.170 -3.942 -45.723 1.00 76.31 626 VAL A C 1
ATOM 4826 O O . VAL A 1 626 ? 19.801 -4.277 -46.849 1.00 76.31 626 VAL A O 1
ATOM 4829 N N . ASP A 1 627 ? 21.121 -4.582 -45.033 1.00 68.38 627 ASP A N 1
ATOM 4830 C CA . ASP A 1 627 ? 21.959 -5.684 -45.548 1.00 68.38 627 ASP A CA 1
ATOM 4831 C C . ASP A 1 627 ? 21.203 -6.974 -45.941 1.00 68.38 627 ASP A C 1
ATOM 4833 O O . ASP A 1 627 ? 20.217 -7.344 -45.307 1.00 68.38 627 ASP A O 1
ATOM 4837 N N . ASP A 1 628 ? 21.796 -7.730 -46.884 1.00 62.28 628 ASP A N 1
ATOM 4838 C CA . ASP A 1 628 ? 21.393 -9.046 -47.437 1.00 62.28 628 ASP A CA 1
ATOM 4839 C C . ASP A 1 628 ? 21.415 -10.222 -46.417 1.00 62.28 628 ASP A C 1
ATOM 4841 O O . ASP A 1 628 ? 22.021 -11.279 -46.646 1.00 62.28 628 ASP A O 1
ATOM 4845 N N . ALA A 1 629 ? 20.777 -10.079 -45.254 1.00 66.75 629 ALA A N 1
ATOM 4846 C CA . ALA A 1 629 ? 20.683 -11.147 -44.258 1.00 66.75 629 ALA A CA 1
ATOM 4847 C C . ALA A 1 629 ? 19.438 -12.040 -44.480 1.00 66.75 629 ALA A C 1
ATOM 4849 O O . ALA A 1 629 ? 18.335 -11.533 -44.711 1.00 66.75 629 ALA A O 1
ATOM 4850 N N . PRO A 1 630 ? 19.556 -13.380 -44.366 1.00 80.62 630 PRO A N 1
ATOM 4851 C CA . PRO A 1 630 ? 18.389 -14.245 -44.252 1.00 80.62 630 PRO A CA 1
ATOM 4852 C C . PRO A 1 630 ? 17.759 -14.068 -42.863 1.00 80.62 630 PRO A C 1
ATOM 4854 O O . PRO A 1 630 ? 18.355 -14.448 -41.855 1.00 80.62 630 PRO A O 1
ATOM 4857 N N . LEU A 1 631 ? 16.540 -13.530 -42.814 1.00 86.81 631 LEU A N 1
ATOM 4858 C CA . LEU A 1 631 ? 15.769 -13.274 -41.593 1.00 86.81 631 LEU A CA 1
ATOM 4859 C C . LEU A 1 631 ? 14.511 -14.162 -41.568 1.00 86.81 631 LEU A C 1
ATOM 4861 O O . LEU A 1 631 ? 13.391 -13.675 -41.724 1.00 86.81 631 LEU A O 1
ATOM 4865 N N . PRO A 1 632 ? 14.662 -15.489 -41.398 1.00 87.31 632 PRO A N 1
ATOM 4866 C CA . PRO A 1 632 ? 13.565 -16.440 -41.571 1.00 87.31 632 PRO A CA 1
ATOM 4867 C C . PRO A 1 632 ? 12.461 -16.303 -40.518 1.00 87.31 632 PRO A C 1
ATOM 4869 O O . PRO A 1 632 ? 11.350 -16.753 -40.776 1.00 87.31 632 PRO A O 1
ATOM 4872 N N . ASN A 1 633 ? 12.753 -15.705 -39.360 1.00 91.19 633 ASN A N 1
ATOM 4873 C CA . ASN A 1 633 ? 11.818 -15.560 -38.242 1.00 91.19 633 ASN A CA 1
ATOM 4874 C C . ASN A 1 633 ? 11.191 -14.161 -38.146 1.00 91.19 633 ASN A C 1
ATOM 4876 O O . ASN A 1 633 ? 10.414 -13.932 -37.227 1.00 91.19 633 ASN A O 1
ATOM 4880 N N . LEU A 1 634 ? 11.535 -13.236 -39.049 1.00 91.88 634 LEU A N 1
ATOM 4881 C CA . LEU A 1 634 ? 11.012 -11.872 -39.017 1.00 91.88 634 LEU A CA 1
ATOM 4882 C C . LEU A 1 634 ? 9.531 -11.899 -39.395 1.00 91.88 634 LEU A C 1
ATOM 4884 O O . LEU A 1 634 ? 9.199 -12.334 -40.494 1.00 91.88 634 LEU A O 1
ATOM 4888 N N . GLU A 1 635 ? 8.668 -11.452 -38.487 1.00 94.44 635 GLU A N 1
ATOM 4889 C CA . GLU A 1 635 ? 7.210 -11.410 -38.652 1.00 94.44 635 GLU A CA 1
ATOM 4890 C C . GLU A 1 635 ? 6.723 -9.989 -38.975 1.00 94.44 635 GLU A C 1
ATOM 4892 O O . GLU A 1 635 ? 5.756 -9.824 -39.719 1.00 94.44 635 GLU A O 1
ATOM 4897 N N . ASP A 1 636 ? 7.418 -8.967 -38.467 1.00 94.06 636 ASP A N 1
ATOM 4898 C CA . ASP A 1 636 ? 7.004 -7.562 -38.528 1.00 94.06 636 ASP A CA 1
ATOM 4899 C C . ASP A 1 636 ? 8.197 -6.645 -38.849 1.00 94.06 636 ASP A C 1
ATOM 4901 O O . ASP A 1 636 ? 9.178 -6.592 -38.094 1.00 94.06 636 ASP A O 1
ATOM 4905 N N . LEU A 1 637 ? 8.117 -5.946 -39.984 1.00 93.75 637 LEU A N 1
ATOM 4906 C CA . LEU A 1 637 ? 9.112 -4.982 -40.444 1.00 93.75 637 LEU A CA 1
ATOM 4907 C C . LEU A 1 637 ? 8.451 -3.633 -40.725 1.00 93.75 637 LEU A C 1
ATOM 4909 O O . LEU A 1 637 ? 7.669 -3.494 -41.665 1.00 93.75 637 LEU A O 1
ATOM 4913 N N . THR A 1 638 ? 8.833 -2.626 -39.946 1.00 91.31 638 THR A N 1
ATOM 4914 C CA . THR A 1 638 ? 8.404 -1.238 -40.137 1.00 91.31 638 THR A CA 1
ATOM 4915 C C . THR A 1 638 ? 9.638 -0.378 -40.398 1.00 91.31 638 THR A C 1
ATOM 4917 O O . THR A 1 638 ? 10.498 -0.270 -39.529 1.00 91.31 638 THR A O 1
ATOM 4920 N N . ILE A 1 639 ? 9.747 0.212 -41.591 1.00 89.94 639 ILE A N 1
ATOM 4921 C CA . ILE A 1 639 ? 10.770 1.202 -41.960 1.00 89.94 639 ILE A CA 1
ATOM 4922 C C . ILE A 1 639 ? 10.053 2.395 -42.592 1.00 89.94 639 ILE A C 1
ATOM 4924 O O . ILE A 1 639 ? 9.808 2.405 -43.792 1.00 89.94 639 ILE A O 1
ATOM 4928 N N . THR A 1 640 ? 9.715 3.407 -41.804 1.00 86.81 640 THR A N 1
ATOM 4929 C CA . THR A 1 640 ? 8.884 4.531 -42.251 1.00 86.81 640 THR A CA 1
ATOM 4930 C C . THR A 1 640 ? 9.627 5.861 -42.155 1.00 86.81 640 THR A C 1
ATOM 4932 O O . THR A 1 640 ? 10.518 6.044 -41.324 1.00 86.81 640 THR A O 1
ATOM 4935 N N . CYS A 1 641 ? 9.295 6.799 -43.047 1.00 83.62 641 CYS A N 1
ATOM 4936 C CA . CYS A 1 641 ? 9.921 8.127 -43.142 1.00 83.62 641 CYS A CA 1
ATOM 4937 C C . CYS A 1 641 ? 11.440 8.106 -43.381 1.00 83.62 641 CYS A C 1
ATOM 4939 O O . CYS A 1 641 ? 12.163 9.006 -42.954 1.00 83.62 641 CYS A O 1
ATOM 4941 N N . CYS A 1 642 ? 11.929 7.106 -44.118 1.00 83.75 642 CYS A N 1
ATOM 4942 C CA . CYS A 1 642 ? 13.323 6.998 -44.555 1.00 83.75 642 CYS A CA 1
ATOM 4943 C C . CYS A 1 642 ? 13.477 7.485 -46.013 1.00 83.75 642 CYS A C 1
ATOM 4945 O O . CYS A 1 642 ? 13.445 6.660 -46.932 1.00 83.75 642 CYS A O 1
ATOM 4947 N N . PRO A 1 643 ? 13.645 8.800 -46.275 1.00 80.25 643 PRO A N 1
ATOM 4948 C CA . PRO A 1 643 ? 13.639 9.348 -47.634 1.00 80.25 643 PRO A CA 1
ATOM 4949 C C . PRO A 1 643 ? 14.853 8.929 -48.468 1.00 80.25 643 PRO A C 1
ATOM 4951 O O . PRO A 1 643 ? 14.764 8.922 -49.692 1.00 80.25 643 PRO A O 1
ATOM 4954 N N . GLU A 1 644 ? 15.972 8.570 -47.833 1.00 84.69 644 GLU A N 1
ATOM 4955 C CA . GLU A 1 644 ? 17.212 8.172 -48.508 1.00 84.69 644 GLU A CA 1
ATOM 4956 C C . GLU A 1 644 ? 17.281 6.682 -48.883 1.00 84.69 644 GLU A C 1
ATOM 4958 O O . GLU A 1 644 ? 18.191 6.282 -49.617 1.00 84.69 644 GLU A O 1
ATOM 4963 N N . LEU A 1 645 ? 16.298 5.875 -48.466 1.00 84.81 645 LEU A N 1
ATOM 4964 C CA . LEU A 1 645 ? 16.285 4.433 -48.705 1.00 84.81 645 LEU A CA 1
ATOM 4965 C C . LEU A 1 645 ? 16.125 4.133 -50.203 1.00 84.81 645 LEU A C 1
ATOM 4967 O O . LEU A 1 645 ? 15.095 4.438 -50.806 1.00 84.81 645 LEU A O 1
ATOM 4971 N N . LYS A 1 646 ? 17.147 3.524 -50.817 1.00 83.75 646 LYS A N 1
ATOM 4972 C CA . LYS A 1 646 ? 17.170 3.241 -52.270 1.00 83.75 646 LYS A CA 1
ATOM 4973 C C . LYS A 1 646 ? 16.670 1.840 -52.606 1.00 83.75 646 LYS A C 1
ATOM 4975 O O . LYS A 1 646 ? 16.042 1.645 -53.648 1.00 83.75 646 LYS A O 1
ATOM 4980 N N . SER A 1 647 ? 16.989 0.871 -51.753 1.00 76.88 647 SER A N 1
ATOM 4981 C CA . SER A 1 647 ? 16.696 -0.547 -51.957 1.00 76.88 647 SER A CA 1
ATOM 4982 C C . SER A 1 647 ? 16.577 -1.269 -50.621 1.00 76.88 647 SER A C 1
ATOM 4984 O O . SER A 1 647 ? 17.369 -1.018 -49.713 1.00 76.88 647 SER A O 1
ATOM 4986 N N . LEU A 1 648 ? 15.645 -2.217 -50.544 1.00 82.19 648 LEU A N 1
ATOM 4987 C CA . LEU A 1 648 ? 15.488 -3.133 -49.420 1.00 82.19 648 LEU A CA 1
ATOM 4988 C C . LEU A 1 648 ? 15.839 -4.548 -49.889 1.00 82.19 648 LEU A C 1
ATOM 4990 O O . LEU A 1 648 ? 15.094 -5.136 -50.672 1.00 82.19 648 LEU A O 1
ATOM 4994 N N . ALA A 1 649 ? 16.975 -5.077 -49.439 1.00 76.75 649 ALA A N 1
ATOM 4995 C CA . ALA A 1 649 ? 17.457 -6.392 -49.841 1.00 76.75 649 ALA A CA 1
ATOM 4996 C C . ALA A 1 649 ? 17.429 -7.335 -48.630 1.00 76.75 649 ALA A C 1
ATOM 4998 O O . ALA A 1 649 ? 18.356 -7.387 -47.833 1.00 76.75 649 ALA A O 1
ATOM 4999 N N . LEU A 1 650 ? 16.303 -8.028 -48.442 1.00 81.38 650 LEU A N 1
ATOM 5000 C CA . LEU A 1 650 ? 16.058 -8.909 -47.297 1.00 81.38 650 LEU A CA 1
ATOM 5001 C C . LEU A 1 650 ? 15.395 -10.200 -47.763 1.00 81.38 650 LEU A C 1
ATOM 5003 O O . LEU A 1 650 ? 14.557 -10.179 -48.660 1.00 81.38 650 LEU A O 1
ATOM 5007 N N . ASN A 1 651 ? 15.721 -11.318 -47.112 1.00 83.56 651 ASN A N 1
ATOM 5008 C CA . ASN A 1 651 ? 15.022 -12.587 -47.310 1.00 83.56 651 ASN A CA 1
ATOM 5009 C C . ASN A 1 651 ? 14.285 -12.978 -46.024 1.00 83.56 651 ASN A C 1
ATOM 5011 O O . ASN A 1 651 ? 14.890 -13.561 -45.122 1.00 83.56 651 ASN A O 1
ATOM 5015 N N . ALA A 1 652 ? 12.997 -12.633 -45.944 1.00 88.19 652 ALA A N 1
ATOM 5016 C CA . ALA A 1 652 ? 12.170 -12.795 -44.751 1.00 88.19 652 ALA A CA 1
ATOM 5017 C C . ALA A 1 652 ? 10.935 -13.656 -45.050 1.00 88.19 652 ALA A C 1
ATOM 5019 O O . ALA A 1 652 ? 9.856 -13.173 -45.390 1.00 88.19 652 ALA A O 1
ATOM 5020 N N . THR A 1 653 ? 11.099 -14.973 -44.920 1.00 90.19 653 THR A N 1
ATOM 5021 C CA . THR A 1 653 ? 10.083 -15.952 -45.334 1.00 90.19 653 THR A CA 1
ATOM 5022 C C . THR A 1 653 ? 8.831 -15.971 -44.459 1.00 90.19 653 THR A C 1
ATOM 5024 O O . THR A 1 653 ? 7.780 -16.405 -44.929 1.00 90.19 653 THR A O 1
ATOM 5027 N N . SER A 1 654 ? 8.936 -15.522 -43.207 1.00 92.38 654 SER A N 1
ATOM 5028 C CA . SER A 1 654 ? 7.827 -15.495 -42.240 1.00 92.38 654 SER A CA 1
ATOM 5029 C C . SER A 1 654 ? 7.201 -14.108 -42.076 1.00 92.38 654 SER A C 1
ATOM 5031 O O . SER A 1 654 ? 6.350 -13.941 -41.207 1.00 92.38 654 SER A O 1
ATOM 5033 N N . LEU A 1 655 ? 7.602 -13.129 -42.899 1.00 93.06 655 LEU A N 1
ATOM 5034 C CA . LEU A 1 655 ? 7.150 -11.746 -42.776 1.00 93.06 655 LEU A CA 1
ATOM 5035 C C . LEU A 1 655 ? 5.650 -11.655 -43.044 1.00 93.06 655 LEU A C 1
ATOM 5037 O O . LEU A 1 655 ? 5.203 -12.044 -44.120 1.00 93.06 655 LEU A O 1
ATOM 5041 N N . GLN A 1 656 ? 4.899 -11.138 -42.073 1.00 93.38 656 GLN A N 1
ATOM 5042 C CA . GLN A 1 656 ? 3.449 -10.949 -42.146 1.00 93.38 656 GLN A CA 1
ATOM 5043 C C . GLN A 1 656 ? 3.097 -9.488 -42.429 1.00 93.38 656 GLN A C 1
ATOM 5045 O O . GLN A 1 656 ? 2.173 -9.226 -43.195 1.00 93.38 656 GLN A O 1
ATOM 5050 N N . ARG A 1 657 ? 3.854 -8.539 -41.866 1.00 94.31 657 ARG A N 1
ATOM 5051 C CA . ARG A 1 657 ? 3.637 -7.100 -42.053 1.00 94.31 657 ARG A CA 1
ATOM 5052 C C . ARG A 1 657 ? 4.898 -6.410 -42.565 1.00 94.31 657 ARG A C 1
ATOM 5054 O O . ARG A 1 657 ? 5.970 -6.571 -41.983 1.00 94.31 657 ARG A O 1
ATOM 5061 N N . LEU A 1 658 ? 4.740 -5.623 -43.627 1.00 94.19 658 LEU A N 1
ATOM 5062 C CA . LEU A 1 658 ? 5.768 -4.740 -44.173 1.00 94.19 658 LEU A CA 1
ATOM 5063 C C . LEU A 1 658 ? 5.208 -3.329 -44.355 1.00 94.19 658 LEU A C 1
ATOM 5065 O O . LEU A 1 658 ? 4.303 -3.118 -45.163 1.00 94.19 658 LEU A O 1
ATOM 5069 N N . ASP A 1 659 ? 5.778 -2.368 -43.639 1.00 92.31 659 ASP A N 1
ATOM 5070 C CA . ASP A 1 659 ? 5.448 -0.949 -43.766 1.00 92.31 659 ASP A CA 1
ATOM 5071 C C . ASP A 1 659 ? 6.691 -0.159 -44.185 1.00 92.31 659 ASP A C 1
ATOM 5073 O O . ASP A 1 659 ? 7.675 -0.116 -43.448 1.00 92.31 659 ASP A O 1
ATOM 5077 N N . LEU A 1 660 ? 6.654 0.418 -45.388 1.00 90.56 660 LEU A N 1
ATOM 5078 C CA . LEU A 1 660 ? 7.712 1.233 -45.994 1.00 90.56 660 LEU A CA 1
ATOM 5079 C C . LEU A 1 660 ? 7.232 2.661 -46.312 1.00 90.56 660 LEU A C 1
ATOM 5081 O O . LEU A 1 660 ? 7.719 3.299 -47.250 1.00 90.56 660 LEU A O 1
ATOM 5085 N N . SER A 1 661 ? 6.226 3.145 -45.583 1.00 88.19 661 SER A N 1
ATOM 5086 C CA . SER A 1 661 ? 5.615 4.454 -45.826 1.00 88.19 661 SER A CA 1
ATOM 5087 C C . SER A 1 661 ? 6.638 5.599 -45.819 1.00 88.19 661 SER A C 1
ATOM 5089 O O . SER A 1 661 ? 7.556 5.638 -45.004 1.00 88.19 661 SER A O 1
ATOM 5091 N N . GLU A 1 662 ? 6.466 6.565 -46.721 1.00 85.62 662 GLU A N 1
ATOM 5092 C CA . GLU A 1 662 ? 7.313 7.754 -46.893 1.00 85.62 662 GLU A CA 1
ATOM 5093 C C . GLU A 1 662 ? 8.785 7.460 -47.273 1.00 85.62 662 GLU A C 1
ATOM 5095 O O . GLU A 1 662 ? 9.661 8.322 -47.158 1.00 85.62 662 GLU A O 1
ATOM 5100 N N . CYS A 1 663 ? 9.083 6.270 -47.810 1.00 86.12 663 CYS A N 1
ATOM 5101 C CA . CYS A 1 663 ? 10.379 5.954 -48.425 1.00 86.12 663 CYS A CA 1
ATOM 5102 C C . CYS A 1 663 ? 10.485 6.498 -49.863 1.00 86.12 663 CYS A C 1
ATOM 5104 O O . CYS A 1 663 ? 10.419 5.757 -50.847 1.00 86.12 663 CYS A O 1
ATOM 5106 N N . GLY A 1 664 ? 10.651 7.816 -49.998 1.00 83.12 664 GLY A N 1
ATOM 5107 C CA . GLY A 1 664 ? 10.537 8.533 -51.276 1.00 83.12 664 GLY A CA 1
ATOM 5108 C C . GLY A 1 664 ? 11.520 8.131 -52.386 1.00 83.12 664 GLY A C 1
ATOM 5109 O O . GLY A 1 664 ? 11.190 8.316 -53.556 1.00 83.12 664 GLY A O 1
ATOM 5110 N N . ARG A 1 665 ? 12.699 7.567 -52.072 1.00 86.81 665 ARG A N 1
ATOM 5111 C CA . ARG A 1 665 ? 13.721 7.150 -53.064 1.00 86.81 665 ARG A CA 1
ATOM 5112 C C . ARG A 1 665 ? 13.735 5.652 -53.382 1.00 86.81 665 ARG A C 1
ATOM 5114 O O . ARG A 1 665 ? 14.571 5.224 -54.186 1.00 86.81 665 ARG A O 1
ATOM 5121 N N . LEU A 1 666 ? 12.812 4.878 -52.812 1.00 86.31 666 LEU A N 1
ATOM 5122 C CA . LEU A 1 666 ? 12.685 3.450 -53.078 1.00 86.31 666 LEU A CA 1
ATOM 5123 C C . LEU A 1 666 ? 12.190 3.243 -54.515 1.00 86.31 666 LEU A C 1
ATOM 5125 O O . LEU A 1 666 ? 11.094 3.676 -54.860 1.00 86.31 666 LEU A O 1
ATOM 5129 N N . LYS A 1 667 ? 13.007 2.614 -55.368 1.00 82.75 667 LYS A N 1
ATOM 5130 C CA . LYS A 1 667 ? 12.694 2.471 -56.806 1.00 82.75 667 LYS A CA 1
ATOM 5131 C C . LYS A 1 667 ? 11.979 1.177 -57.153 1.00 82.75 667 LYS A C 1
ATOM 5133 O O . LYS A 1 667 ? 11.065 1.187 -57.976 1.00 82.75 667 LYS A O 1
ATOM 5138 N N . ASP A 1 668 ? 12.416 0.094 -56.522 1.00 77.44 668 ASP A N 1
ATOM 5139 C CA . ASP A 1 668 ? 11.969 -1.265 -56.789 1.00 77.44 668 ASP A CA 1
ATOM 5140 C C . ASP A 1 668 ? 11.843 -2.025 -55.462 1.00 77.44 668 ASP A C 1
ATOM 5142 O O . ASP A 1 668 ? 12.687 -1.884 -54.571 1.00 77.44 668 ASP A O 1
ATOM 5146 N N . LEU A 1 669 ? 10.799 -2.847 -55.349 1.00 84.00 669 LEU A N 1
ATOM 5147 C CA . LEU A 1 669 ? 10.569 -3.756 -54.228 1.00 84.00 669 LEU A CA 1
ATOM 5148 C C . LEU A 1 669 ? 10.251 -5.146 -54.782 1.00 84.00 669 LEU A C 1
ATOM 5150 O O . LEU A 1 669 ? 9.245 -5.337 -55.468 1.00 84.00 669 LEU A O 1
ATOM 5154 N N . ASP A 1 670 ? 11.115 -6.119 -54.500 1.00 82.81 670 ASP A N 1
ATOM 5155 C CA . ASP A 1 670 ? 10.926 -7.499 -54.945 1.00 82.81 670 ASP A CA 1
ATOM 5156 C C . ASP A 1 670 ? 10.206 -8.322 -53.872 1.00 82.81 670 ASP A C 1
ATOM 5158 O O . ASP A 1 670 ? 10.813 -8.826 -52.928 1.00 82.81 670 ASP A O 1
ATOM 5162 N N . CYS A 1 671 ? 8.893 -8.484 -54.027 1.00 83.50 671 CYS A N 1
ATOM 5163 C CA . CYS A 1 671 ? 8.071 -9.185 -53.044 1.00 83.50 671 CYS A CA 1
ATOM 5164 C C . CYS A 1 671 ? 8.239 -10.717 -53.047 1.00 83.50 671 CYS A C 1
ATOM 5166 O O . CYS A 1 671 ? 7.698 -11.383 -52.164 1.00 83.50 671 CYS A O 1
ATOM 5168 N N . ARG A 1 672 ? 9.036 -11.305 -53.960 1.00 84.25 672 ARG A N 1
ATOM 5169 C CA . ARG A 1 672 ? 9.316 -12.762 -53.974 1.00 84.25 672 ARG A CA 1
ATOM 5170 C C . ARG A 1 672 ? 9.996 -13.254 -52.700 1.00 84.25 672 ARG A C 1
ATOM 5172 O O . ARG A 1 672 ? 9.913 -14.438 -52.378 1.00 84.25 672 ARG A O 1
ATOM 5179 N N . PHE A 1 673 ? 10.672 -12.353 -51.998 1.00 84.25 673 PHE A N 1
ATOM 5180 C CA . PHE A 1 673 ? 11.351 -12.638 -50.743 1.00 84.25 673 PHE A CA 1
ATOM 5181 C C . PHE A 1 673 ? 10.418 -12.635 -49.519 1.00 84.25 673 PHE A C 1
ATOM 5183 O O . PHE A 1 673 ? 10.862 -13.011 -48.435 1.00 84.25 673 PHE A O 1
ATOM 5190 N N . PHE A 1 674 ? 9.135 -12.277 -49.689 1.00 88.56 674 PHE A N 1
ATOM 5191 C CA . PHE A 1 674 ? 8.131 -12.166 -48.618 1.00 88.56 674 PHE A CA 1
ATOM 5192 C C . PHE A 1 674 ? 6.881 -13.023 -48.919 1.00 88.56 674 PHE A C 1
ATOM 5194 O O . PHE A 1 674 ? 5.782 -12.497 -49.081 1.00 88.56 674 PHE A O 1
ATOM 5201 N N . PRO A 1 675 ? 7.005 -14.360 -49.030 1.00 88.06 675 PRO A N 1
ATOM 5202 C CA . PRO A 1 675 ? 5.913 -15.233 -49.473 1.00 88.06 675 PRO A CA 1
ATOM 5203 C C . PRO A 1 675 ? 4.721 -15.326 -48.505 1.00 88.06 675 PRO A C 1
ATOM 5205 O O . PRO A 1 675 ? 3.657 -15.771 -48.927 1.00 88.06 675 PRO A O 1
ATOM 5208 N N . SER A 1 676 ? 4.897 -14.945 -47.236 1.00 90.81 676 SER A N 1
ATOM 5209 C CA . SER A 1 676 ? 3.875 -15.045 -46.178 1.00 90.81 676 SER A CA 1
ATOM 5210 C C . SER A 1 676 ? 3.203 -13.705 -45.844 1.00 90.81 676 SER A C 1
ATOM 5212 O O . SER A 1 676 ? 2.494 -13.620 -44.844 1.00 90.81 676 SER A O 1
ATOM 5214 N N . LEU A 1 677 ? 3.438 -12.662 -46.652 1.00 90.50 677 LEU A N 1
ATOM 5215 C CA . LEU A 1 677 ? 2.998 -11.295 -46.365 1.00 90.50 677 LEU A CA 1
ATOM 5216 C C . LEU A 1 677 ? 1.469 -11.181 -46.363 1.00 90.50 677 LEU A C 1
ATOM 5218 O O . LEU A 1 677 ? 0.814 -11.585 -47.327 1.00 90.50 677 LEU A O 1
ATOM 5222 N N . ASP A 1 678 ? 0.921 -10.603 -45.300 1.00 89.69 678 ASP A N 1
ATOM 5223 C CA . ASP A 1 678 ? -0.508 -10.338 -45.096 1.00 89.69 678 ASP A CA 1
ATOM 5224 C C . ASP A 1 678 ? -0.831 -8.846 -45.313 1.00 89.69 678 ASP A C 1
ATOM 5226 O O . ASP A 1 678 ? -1.799 -8.495 -45.993 1.00 89.69 678 ASP A O 1
ATOM 5230 N N . GLU A 1 679 ? 0.036 -7.957 -44.819 1.00 90.19 679 GLU A N 1
ATOM 5231 C CA . GLU A 1 679 ? -0.124 -6.502 -44.887 1.00 90.19 679 GLU A CA 1
ATOM 5232 C C . GLU A 1 679 ? 1.105 -5.832 -45.525 1.00 90.19 679 GLU A C 1
ATOM 5234 O O . GLU A 1 679 ? 2.231 -5.994 -45.051 1.00 90.19 679 GLU A O 1
ATOM 5239 N N . LEU A 1 680 ? 0.876 -5.051 -46.590 1.00 91.31 680 LEU A N 1
ATOM 5240 C CA . LEU A 1 680 ? 1.889 -4.232 -47.266 1.00 91.31 680 LEU A CA 1
ATOM 5241 C C . LEU A 1 680 ? 1.451 -2.765 -47.322 1.00 91.31 680 LEU A C 1
ATOM 5243 O O . LEU A 1 680 ? 0.407 -2.452 -47.901 1.00 91.31 680 LEU A O 1
ATOM 5247 N N . ILE A 1 681 ? 2.264 -1.871 -46.766 1.00 89.44 681 ILE A N 1
ATOM 5248 C CA . ILE A 1 681 ? 2.015 -0.427 -46.732 1.00 89.44 681 ILE A CA 1
ATOM 5249 C C . ILE A 1 681 ? 3.198 0.297 -47.389 1.00 89.44 681 ILE A C 1
ATOM 5251 O O . ILE A 1 681 ? 4.345 0.120 -46.989 1.00 89.44 681 ILE A O 1
ATOM 5255 N N . LEU A 1 682 ? 2.921 1.069 -48.439 1.00 88.50 682 LEU A N 1
ATOM 5256 C CA . LEU A 1 682 ? 3.891 1.772 -49.292 1.00 88.50 682 LEU A CA 1
ATOM 5257 C C . LEU A 1 682 ? 3.467 3.229 -49.543 1.00 88.50 682 LEU A C 1
ATOM 5259 O O . LEU A 1 682 ? 3.813 3.821 -50.570 1.00 88.50 682 LEU A O 1
ATOM 5263 N N . SER A 1 683 ? 2.661 3.804 -48.651 1.00 85.75 683 SER A N 1
ATOM 5264 C CA . SER A 1 683 ? 2.110 5.145 -48.832 1.00 85.75 683 SER A CA 1
ATOM 5265 C C . SER A 1 683 ? 3.237 6.172 -49.006 1.00 85.75 683 SER A C 1
ATOM 5267 O O . SER A 1 683 ? 4.229 6.143 -48.288 1.00 85.75 683 SER A O 1
ATOM 5269 N N . ASN A 1 684 ? 3.108 7.089 -49.962 1.00 83.62 684 ASN A N 1
ATOM 5270 C CA . ASN A 1 684 ? 4.067 8.151 -50.275 1.00 83.62 684 ASN A CA 1
ATOM 5271 C C . ASN A 1 684 ? 5.477 7.663 -50.709 1.00 83.62 684 ASN A C 1
ATOM 5273 O O . ASN A 1 684 ? 6.467 8.393 -50.613 1.00 83.62 684 ASN A O 1
ATOM 5277 N N . CYS A 1 685 ? 5.597 6.439 -51.246 1.00 86.31 685 CYS A N 1
ATOM 5278 C CA . CYS A 1 685 ? 6.797 5.974 -51.962 1.00 86.31 685 CYS A CA 1
ATOM 5279 C C . CYS A 1 685 ? 6.849 6.551 -53.390 1.00 86.31 685 CYS A C 1
ATOM 5281 O O . CYS A 1 685 ? 6.540 5.872 -54.371 1.00 86.31 685 CYS A O 1
ATOM 5283 N N . THR A 1 686 ? 7.209 7.828 -53.521 1.00 86.19 686 THR A N 1
ATOM 5284 C CA . THR A 1 686 ? 7.054 8.591 -54.774 1.00 86.19 686 THR A CA 1
ATOM 5285 C C . THR A 1 686 ? 7.918 8.116 -55.947 1.00 86.19 686 THR A C 1
ATOM 5287 O O . THR A 1 686 ? 7.459 8.234 -57.078 1.00 86.19 686 THR A O 1
ATOM 5290 N N . SER A 1 687 ? 9.105 7.535 -55.717 1.00 89.62 687 SER A N 1
ATOM 5291 C CA . SER A 1 687 ? 9.992 7.017 -56.786 1.00 89.62 687 SER A CA 1
ATOM 5292 C C . SER A 1 687 ? 9.728 5.561 -57.202 1.00 89.62 687 SER A C 1
ATOM 5294 O O . SER A 1 687 ? 10.448 5.036 -58.059 1.00 89.62 687 SER A O 1
ATOM 5296 N N . LEU A 1 688 ? 8.756 4.877 -56.588 1.00 88.31 688 LEU A N 1
ATOM 5297 C CA . LEU A 1 688 ? 8.500 3.458 -56.844 1.00 88.31 688 LEU A CA 1
ATOM 5298 C C . LEU A 1 688 ? 7.876 3.287 -58.233 1.00 88.31 688 LEU A C 1
ATOM 5300 O O . LEU A 1 688 ? 6.767 3.763 -58.465 1.00 88.31 688 LEU A O 1
ATOM 5304 N N . LYS A 1 689 ? 8.556 2.589 -59.152 1.00 87.75 689 LYS A N 1
ATOM 5305 C CA . LYS A 1 689 ? 8.104 2.470 -60.556 1.00 87.75 689 LYS A CA 1
ATOM 5306 C C . LYS A 1 689 ? 7.317 1.208 -60.841 1.00 87.75 689 LYS A C 1
ATOM 5308 O O . LYS A 1 689 ? 6.361 1.228 -61.621 1.00 87.75 689 LYS A O 1
ATOM 5313 N N . THR A 1 690 ? 7.733 0.101 -60.235 1.00 84.31 690 THR A N 1
ATOM 5314 C CA . THR A 1 690 ? 7.126 -1.208 -60.458 1.00 84.31 690 THR A CA 1
ATOM 5315 C C . THR A 1 690 ? 6.862 -1.907 -59.133 1.00 84.31 690 THR A C 1
ATOM 5317 O O . THR A 1 690 ? 7.718 -1.928 -58.252 1.00 84.31 690 THR A O 1
ATOM 5320 N N . LEU A 1 691 ? 5.670 -2.491 -59.002 1.00 85.94 691 LEU A N 1
ATOM 5321 C CA . LEU A 1 691 ? 5.317 -3.375 -57.893 1.00 85.94 691 LEU A CA 1
ATOM 5322 C C . LEU A 1 691 ? 4.767 -4.681 -58.468 1.00 85.94 691 LEU A C 1
ATOM 5324 O O . LEU A 1 691 ? 3.743 -4.693 -59.157 1.00 85.94 691 LEU A O 1
ATOM 5328 N N . SER A 1 692 ? 5.485 -5.777 -58.237 1.00 82.00 692 SER A N 1
ATOM 5329 C CA . SER A 1 692 ? 5.181 -7.081 -58.830 1.00 82.00 692 SER A CA 1
ATOM 5330 C C . SER A 1 692 ? 5.528 -8.228 -57.886 1.00 82.00 692 SER A C 1
ATOM 5332 O O . SER A 1 692 ? 6.190 -8.024 -56.871 1.00 82.00 692 SER A O 1
ATOM 5334 N N . PHE A 1 693 ? 5.070 -9.436 -58.229 1.00 82.00 693 PHE A N 1
ATOM 5335 C CA . PHE A 1 693 ? 5.290 -10.656 -57.442 1.00 82.00 693 PHE A CA 1
ATOM 5336 C C . PHE A 1 693 ? 4.701 -10.608 -56.021 1.00 82.00 693 PHE A C 1
ATOM 5338 O O . PHE A 1 693 ? 5.276 -11.170 -55.090 1.00 82.00 693 PHE A O 1
ATOM 5345 N N . LEU A 1 694 ? 3.556 -9.940 -55.853 1.00 83.75 694 LEU A N 1
ATOM 5346 C CA . LEU A 1 694 ? 2.833 -9.904 -54.583 1.00 83.75 694 LEU A CA 1
ATOM 5347 C C . LEU A 1 694 ? 2.290 -11.305 -54.222 1.00 83.75 694 LEU A C 1
ATOM 5349 O O . LEU A 1 694 ? 1.774 -11.998 -55.106 1.00 83.75 694 LEU A O 1
ATOM 5353 N N . PRO A 1 695 ? 2.392 -11.742 -52.953 1.00 85.31 695 PRO A N 1
ATOM 5354 C CA . PRO A 1 695 ? 1.952 -13.071 -52.538 1.00 85.31 695 PRO A CA 1
ATOM 5355 C C . PRO A 1 695 ? 0.422 -13.181 -52.487 1.00 85.31 695 PRO A C 1
ATOM 5357 O O . PRO A 1 695 ? -0.299 -12.193 -52.332 1.00 85.31 695 PRO A O 1
ATOM 5360 N N . SER A 1 696 ? -0.086 -14.412 -52.583 1.00 84.69 696 SER A N 1
ATOM 5361 C CA . SER A 1 696 ? -1.528 -14.686 -52.541 1.00 84.69 696 SER A CA 1
ATOM 5362 C C . SER A 1 696 ? -2.160 -14.459 -51.168 1.00 84.69 696 SER A C 1
ATOM 5364 O O . SER A 1 696 ? -3.368 -14.255 -51.099 1.00 84.69 696 SER A O 1
ATOM 5366 N N . THR A 1 697 ? -1.345 -14.487 -50.108 1.00 84.94 697 THR A N 1
ATOM 5367 C CA . THR A 1 697 ? -1.732 -14.281 -48.702 1.00 84.94 697 THR A CA 1
ATOM 5368 C C . THR A 1 697 ? -2.085 -12.834 -48.367 1.00 84.94 697 THR A C 1
ATOM 5370 O O . THR A 1 697 ? -2.634 -12.590 -47.302 1.00 84.94 697 THR A O 1
ATOM 5373 N N . LEU A 1 698 ? -1.774 -11.879 -49.249 1.00 86.12 698 LEU A N 1
ATOM 5374 C CA . LEU A 1 698 ? -1.919 -10.452 -48.979 1.00 86.12 698 LEU A CA 1
ATOM 5375 C C . LEU A 1 698 ? -3.399 -10.056 -48.835 1.00 86.12 698 LEU A C 1
ATOM 5377 O O . LEU A 1 698 ? -4.153 -10.118 -49.810 1.00 86.12 698 LEU A O 1
ATOM 5381 N N . THR A 1 699 ? -3.803 -9.580 -47.656 1.00 84.12 699 THR A N 1
ATOM 5382 C CA . THR A 1 699 ? -5.171 -9.108 -47.378 1.00 84.12 699 THR A CA 1
ATOM 5383 C C . THR A 1 699 ? -5.301 -7.584 -47.392 1.00 84.12 699 THR A C 1
ATOM 5385 O O . THR A 1 699 ? -6.395 -7.070 -47.673 1.00 84.12 699 THR A O 1
ATOM 5388 N N . ARG A 1 700 ? -4.199 -6.851 -47.159 1.00 84.38 700 ARG A N 1
ATOM 5389 C CA . ARG A 1 700 ? -4.152 -5.379 -47.151 1.00 84.38 700 ARG A CA 1
ATOM 5390 C C . ARG A 1 700 ? -2.988 -4.833 -47.981 1.00 84.38 700 ARG A C 1
ATOM 5392 O O . ARG A 1 700 ? -1.846 -5.253 -47.826 1.00 84.38 700 ARG A O 1
ATOM 5399 N N . LEU A 1 701 ? -3.300 -3.848 -48.828 1.00 86.38 701 LEU A N 1
ATOM 5400 C CA . LEU A 1 701 ? -2.338 -3.122 -49.656 1.00 86.38 701 LEU A CA 1
ATOM 5401 C C . LEU A 1 701 ? -2.621 -1.617 -49.609 1.00 86.38 701 LEU A C 1
ATOM 5403 O O . LEU A 1 701 ? -3.706 -1.177 -50.000 1.00 86.38 701 LEU A O 1
ATOM 5407 N N . ASP A 1 702 ? -1.635 -0.835 -49.193 1.00 84.75 702 ASP A N 1
ATOM 5408 C CA . ASP A 1 702 ? -1.657 0.625 -49.253 1.00 84.75 702 ASP A CA 1
ATOM 5409 C C . ASP A 1 702 ? -0.541 1.120 -50.179 1.00 84.75 702 ASP A C 1
ATOM 5411 O O . ASP A 1 702 ? 0.623 0.787 -49.985 1.00 84.75 702 ASP A O 1
ATOM 5415 N N . ILE A 1 703 ? -0.910 1.866 -51.215 1.00 84.75 703 ILE A N 1
ATOM 5416 C CA . ILE A 1 703 ? -0.008 2.479 -52.202 1.00 84.75 703 ILE A CA 1
ATOM 5417 C C . ILE A 1 703 ? -0.450 3.925 -52.475 1.00 84.75 703 ILE A C 1
ATOM 5419 O O . ILE A 1 703 ? -0.359 4.426 -53.598 1.00 84.75 703 ILE A O 1
ATOM 5423 N N . GLU A 1 704 ? -1.041 4.587 -51.479 1.00 81.81 704 GLU A N 1
ATOM 5424 C CA . GLU A 1 704 ? -1.468 5.976 -51.615 1.00 81.81 704 GLU A CA 1
ATOM 5425 C C . GLU A 1 704 ? -0.265 6.883 -51.933 1.00 81.81 704 GLU A C 1
ATOM 5427 O O . GLU A 1 704 ? 0.804 6.719 -51.373 1.00 81.81 704 GLU A O 1
ATOM 5432 N N . GLU A 1 705 ? -0.404 7.818 -52.873 1.00 80.12 705 GLU A N 1
ATOM 5433 C CA . GLU A 1 705 ? 0.638 8.794 -53.249 1.00 80.12 705 GLU A CA 1
ATOM 5434 C C . GLU A 1 705 ? 1.951 8.210 -53.827 1.00 80.12 705 GLU A C 1
ATOM 5436 O O . GLU A 1 705 ? 2.952 8.916 -53.937 1.00 80.12 705 GLU A O 1
ATOM 5441 N N . CYS A 1 706 ? 1.954 6.968 -54.334 1.00 84.25 706 CYS A N 1
ATOM 5442 C CA . CYS A 1 706 ? 3.039 6.456 -55.191 1.00 84.25 706 CYS A CA 1
ATOM 5443 C C . CYS A 1 706 ? 2.987 7.087 -56.601 1.00 84.25 706 CYS A C 1
ATOM 5445 O O . CYS A 1 706 ? 2.473 6.500 -57.559 1.00 84.25 706 CYS A O 1
ATOM 5447 N N . THR A 1 707 ? 3.461 8.324 -56.742 1.00 83.50 707 THR A N 1
ATOM 5448 C CA . THR A 1 707 ? 3.264 9.150 -57.948 1.00 83.50 707 THR A CA 1
ATOM 5449 C C . THR A 1 707 ? 3.944 8.613 -59.217 1.00 83.50 707 THR A C 1
ATOM 5451 O O . THR A 1 707 ? 3.337 8.718 -60.289 1.00 83.50 707 THR A O 1
ATOM 5454 N N . GLU A 1 708 ? 5.134 8.000 -59.138 1.00 88.12 708 GLU A N 1
ATOM 5455 C CA . GLU A 1 708 ? 5.843 7.398 -60.290 1.00 88.12 708 GLU A CA 1
ATOM 5456 C C . GLU A 1 708 ? 5.456 5.938 -60.599 1.00 88.12 708 GLU A C 1
ATOM 5458 O O . GLU A 1 708 ? 6.014 5.344 -61.522 1.00 88.12 708 GLU A O 1
ATOM 5463 N N . LEU A 1 709 ? 4.489 5.343 -59.892 1.00 85.88 709 LEU A N 1
ATOM 5464 C CA . LEU A 1 709 ? 4.138 3.934 -60.095 1.00 85.88 709 LEU A CA 1
ATOM 5465 C C . LEU A 1 709 ? 3.508 3.714 -61.477 1.00 85.88 709 LEU A C 1
ATOM 5467 O O . LEU A 1 709 ? 2.397 4.168 -61.752 1.00 85.88 709 LEU A O 1
ATOM 5471 N N . GLU A 1 710 ? 4.203 2.993 -62.357 1.00 86.44 710 GLU A N 1
ATOM 5472 C CA . GLU A 1 710 ? 3.775 2.745 -63.738 1.00 86.44 710 GLU A CA 1
ATOM 5473 C C . GLU A 1 710 ? 3.113 1.377 -63.918 1.00 86.44 710 GLU A C 1
ATOM 5475 O O . GLU A 1 710 ? 2.244 1.236 -64.785 1.00 86.44 710 GLU A O 1
ATOM 5480 N N . PHE A 1 711 ? 3.520 0.377 -63.130 1.00 84.25 711 PHE A N 1
ATOM 5481 C CA . PHE A 1 711 ? 3.071 -1.012 -63.250 1.00 84.25 711 PHE A CA 1
ATOM 5482 C C . PHE A 1 711 ? 2.749 -1.627 -61.884 1.00 84.25 711 PHE A C 1
ATOM 5484 O O . PHE A 1 711 ? 3.563 -1.565 -60.962 1.00 84.25 711 PHE A O 1
ATOM 5491 N N . LEU A 1 712 ? 1.575 -2.261 -61.785 1.00 85.12 712 LEU A N 1
ATOM 5492 C CA . LEU A 1 712 ? 1.085 -2.927 -60.577 1.00 85.12 712 LEU A CA 1
ATOM 5493 C C . LEU A 1 712 ? 0.542 -4.320 -60.923 1.00 85.12 712 LEU A C 1
ATOM 5495 O O . LEU A 1 712 ? -0.467 -4.444 -61.623 1.00 85.12 712 LEU A O 1
ATOM 5499 N N . ASP A 1 713 ? 1.165 -5.372 -60.397 1.00 84.75 713 ASP A N 1
ATOM 5500 C CA . ASP A 1 713 ? 0.656 -6.741 -60.518 1.00 84.75 713 ASP A CA 1
ATOM 5501 C C . ASP A 1 713 ? 0.077 -7.243 -59.193 1.00 84.75 713 ASP A C 1
ATOM 5503 O O . ASP A 1 713 ? 0.811 -7.663 -58.303 1.00 84.75 713 ASP A O 1
ATOM 5507 N N . VAL A 1 714 ? -1.255 -7.221 -59.096 1.00 80.62 714 VAL A N 1
ATOM 5508 C CA . VAL A 1 714 ? -2.037 -7.812 -57.995 1.00 80.62 714 VAL A CA 1
ATOM 5509 C C . VAL A 1 714 ? -2.767 -9.080 -58.454 1.00 80.62 714 VAL A C 1
ATOM 5511 O O . VAL A 1 714 ? -3.695 -9.531 -57.794 1.00 80.62 714 VAL A O 1
ATOM 5514 N N . GLY A 1 715 ? -2.406 -9.655 -59.608 1.00 75.50 715 GLY A N 1
ATOM 5515 C CA . GLY A 1 715 ? -3.147 -10.749 -60.242 1.00 75.50 715 GLY A CA 1
ATOM 5516 C C . GLY A 1 715 ? -3.256 -12.016 -59.402 1.00 75.50 715 GLY A C 1
ATOM 5517 O O . GLY A 1 715 ? -4.261 -12.723 -59.483 1.00 75.50 715 GLY A O 1
ATOM 5518 N N . ASP A 1 716 ? -2.233 -12.273 -58.595 1.00 78.25 716 ASP A N 1
ATOM 5519 C CA . ASP A 1 716 ? -2.096 -13.490 -57.802 1.00 78.25 716 ASP A CA 1
ATOM 5520 C C . ASP A 1 716 ? -2.578 -13.296 -56.338 1.00 78.25 716 ASP A C 1
ATOM 5522 O O . ASP A 1 716 ? -2.637 -14.258 -55.576 1.00 78.25 716 ASP A O 1
ATOM 5526 N N . CYS A 1 717 ? -3.019 -12.083 -55.964 1.00 77.44 717 CYS A N 1
ATOM 5527 C CA . CYS A 1 717 ? -3.569 -11.730 -54.646 1.00 77.44 717 CYS A CA 1
ATOM 5528 C C . CYS A 1 717 ? -5.050 -12.136 -54.511 1.00 77.44 717 CYS A C 1
ATOM 5530 O O . CYS A 1 717 ? -5.953 -11.309 -54.673 1.00 77.44 717 CYS A O 1
ATOM 5532 N N . THR A 1 718 ? -5.332 -13.413 -54.245 1.00 72.00 718 THR A N 1
ATOM 5533 C CA . THR A 1 718 ? -6.715 -13.922 -54.153 1.00 72.00 718 THR A CA 1
ATOM 5534 C C . THR A 1 718 ? -7.467 -13.461 -52.906 1.00 72.00 718 THR A C 1
ATOM 5536 O O . THR A 1 718 ? -8.687 -13.296 -52.984 1.00 72.00 718 THR A O 1
ATOM 5539 N N . ASP A 1 719 ? -6.749 -13.227 -51.804 1.00 71.88 719 ASP A N 1
ATOM 5540 C CA . ASP A 1 719 ? -7.321 -12.917 -50.484 1.00 71.88 719 ASP A CA 1
ATOM 5541 C C . ASP A 1 719 ? -7.409 -11.402 -50.204 1.00 71.88 719 ASP A C 1
ATOM 5543 O O . ASP A 1 719 ? -7.959 -10.973 -49.188 1.00 71.88 719 ASP A O 1
ATOM 5547 N N . LEU A 1 720 ? -6.943 -10.574 -51.147 1.00 69.12 720 LEU A N 1
ATOM 5548 C CA . LEU A 1 720 ? -6.965 -9.117 -51.055 1.00 69.12 720 LEU A CA 1
ATOM 5549 C C . LEU A 1 720 ? -8.409 -8.599 -51.082 1.00 69.12 720 LEU A C 1
ATOM 5551 O O . LEU A 1 720 ? -9.140 -8.739 -52.074 1.00 69.12 720 LEU A O 1
ATOM 5555 N N . LEU A 1 721 ? -8.830 -7.964 -49.985 1.00 62.94 721 LEU A N 1
ATOM 5556 C CA . LEU 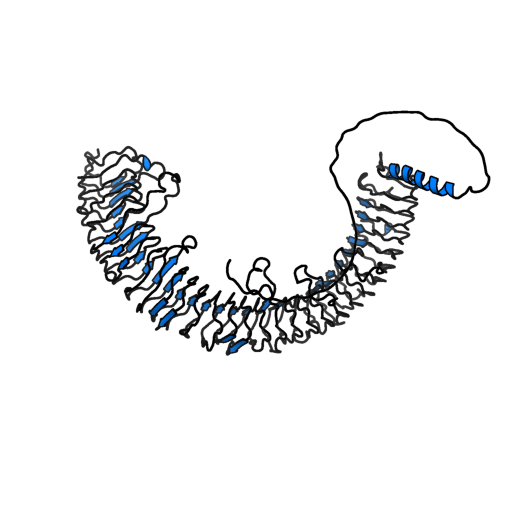A 1 721 ? -10.180 -7.429 -49.847 1.00 62.94 721 LEU A CA 1
ATOM 5557 C C . LEU A 1 721 ? -10.399 -6.285 -50.847 1.00 62.94 721 LEU A C 1
ATOM 5559 O O . LEU A 1 721 ? -9.722 -5.259 -50.814 1.00 62.94 721 LEU A O 1
ATOM 5563 N N . GLN A 1 722 ? -11.426 -6.423 -51.689 1.00 57.47 722 GLN A N 1
ATOM 5564 C CA . GLN A 1 722 ? -11.789 -5.483 -52.764 1.00 57.47 722 GLN A CA 1
ATOM 5565 C C . GLN A 1 722 ? -12.006 -4.019 -52.304 1.00 57.47 722 GLN A C 1
ATOM 5567 O O . GLN A 1 722 ? -12.054 -3.116 -53.141 1.00 57.47 722 GLN A O 1
ATOM 5572 N N . TYR A 1 723 ? -12.157 -3.781 -50.994 1.00 51.50 723 TYR A N 1
ATOM 5573 C CA . TYR A 1 723 ? -12.383 -2.470 -50.371 1.00 51.50 723 TYR A CA 1
ATOM 5574 C C . TYR A 1 723 ? -11.213 -1.958 -49.510 1.00 51.50 723 TYR A C 1
ATOM 5576 O O . TYR A 1 723 ? -11.270 -0.809 -49.082 1.00 51.50 723 TYR A O 1
ATOM 5584 N N . CYS A 1 724 ? -10.173 -2.764 -49.264 1.00 49.78 724 CYS A N 1
ATOM 5585 C CA . CYS A 1 724 ? -9.056 -2.427 -48.366 1.00 49.78 724 CYS A CA 1
ATOM 5586 C C . CYS A 1 724 ? -7.814 -1.889 -49.092 1.00 49.78 724 CYS A C 1
ATOM 5588 O O . CYS A 1 724 ? -6.766 -1.739 -48.474 1.00 49.78 724 CYS A O 1
ATOM 5590 N N . THR A 1 725 ? -7.918 -1.605 -50.394 1.00 58.50 725 THR A N 1
ATOM 5591 C CA . THR A 1 725 ? -6.817 -1.048 -51.185 1.00 58.50 725 THR A CA 1
ATOM 5592 C C . THR A 1 725 ? -6.873 0.480 -51.206 1.00 58.50 725 THR A C 1
ATOM 5594 O O . THR A 1 725 ? -7.780 1.052 -51.828 1.00 58.50 725 THR A O 1
ATOM 5597 N N . TYR A 1 726 ? -5.902 1.139 -50.580 1.00 61.50 726 TYR A N 1
ATOM 5598 C CA . TYR A 1 726 ? -5.733 2.594 -50.623 1.00 61.50 726 TYR A CA 1
ATOM 5599 C C . TYR A 1 726 ? -4.839 2.944 -51.823 1.00 61.50 726 TYR A C 1
ATOM 5601 O O . TYR A 1 726 ? -3.635 2.742 -51.802 1.00 61.50 726 TYR A O 1
ATOM 5609 N N . VAL A 1 727 ? -5.453 3.384 -52.930 1.00 65.38 727 VAL A N 1
ATOM 5610 C CA . VAL A 1 727 ? -4.768 3.707 -54.207 1.00 65.38 727 VAL A CA 1
ATOM 5611 C C . VAL A 1 727 ? -5.037 5.170 -54.600 1.00 65.38 727 VAL A C 1
ATOM 5613 O O . VAL A 1 727 ? -5.439 5.496 -55.723 1.00 65.38 727 VAL A O 1
ATOM 5616 N N . GLY A 1 728 ? -4.958 6.075 -53.624 1.00 63.94 728 GLY A N 1
ATOM 5617 C CA . GLY A 1 728 ? -5.011 7.524 -53.847 1.00 63.94 728 GLY A CA 1
ATOM 5618 C C . GLY A 1 728 ? -3.717 8.036 -54.490 1.00 63.94 728 GLY A C 1
ATOM 5619 O O . GLY A 1 728 ? -2.699 7.366 -54.428 1.00 63.94 728 GLY A O 1
ATOM 5620 N N . GLY A 1 729 ? -3.731 9.191 -55.160 1.00 66.31 729 GLY A N 1
ATOM 5621 C CA . GLY A 1 729 ? -2.494 9.918 -55.514 1.00 66.31 729 GLY A CA 1
ATOM 5622 C C . GLY A 1 729 ? -1.523 9.311 -56.551 1.00 66.31 729 GLY A C 1
ATOM 5623 O O . GLY A 1 729 ? -0.615 10.016 -56.974 1.00 66.31 729 GLY A O 1
ATOM 5624 N N . CYS A 1 730 ? -1.706 8.075 -57.030 1.00 74.00 730 CYS A N 1
ATOM 5625 C CA . CYS A 1 730 ? -0.855 7.455 -58.064 1.00 74.00 730 CYS A CA 1
ATOM 5626 C C . CYS A 1 730 ? -1.080 8.089 -59.454 1.00 74.00 730 CYS A C 1
ATOM 5628 O O . CYS A 1 730 ? -1.923 7.634 -60.234 1.00 74.00 730 CYS A O 1
ATOM 5630 N N . THR A 1 731 ? -0.377 9.174 -59.778 1.00 76.00 731 THR A N 1
ATOM 5631 C CA . THR A 1 731 ? -0.613 9.953 -61.006 1.00 76.00 731 THR A CA 1
ATOM 5632 C C . THR A 1 731 ? -0.157 9.243 -62.286 1.00 76.00 731 THR A C 1
ATOM 5634 O O . THR A 1 731 ? -0.831 9.396 -63.311 1.00 76.00 731 THR A O 1
ATOM 5637 N N . SER A 1 732 ? 0.907 8.434 -62.226 1.00 81.75 732 SER A N 1
ATOM 5638 C CA . SER A 1 732 ? 1.487 7.724 -63.385 1.00 81.75 732 SER A CA 1
ATOM 5639 C C . SER A 1 732 ? 0.828 6.372 -63.705 1.00 81.75 732 SER A C 1
ATOM 5641 O O . SER A 1 732 ? 0.929 5.889 -64.838 1.00 81.75 732 SER A O 1
ATOM 5643 N N . LEU A 1 733 ? 0.082 5.784 -62.760 1.00 79.56 733 LEU A N 1
ATOM 5644 C CA . LEU A 1 733 ? -0.485 4.441 -62.902 1.00 79.56 733 LEU A CA 1
ATOM 5645 C C . LEU A 1 733 ? -1.700 4.432 -63.839 1.00 79.56 733 LEU A C 1
ATOM 5647 O O . LEU A 1 733 ? -2.781 4.944 -63.529 1.00 79.56 733 LEU A O 1
ATOM 5651 N N . ARG A 1 734 ? -1.551 3.792 -65.003 1.00 74.69 734 ARG A N 1
ATOM 5652 C CA . ARG A 1 734 ? -2.649 3.589 -65.963 1.00 74.69 734 ARG A CA 1
ATOM 5653 C C . ARG A 1 734 ? -3.353 2.254 -65.694 1.00 74.69 734 ARG A C 1
ATOM 5655 O O . ARG A 1 734 ? -2.674 1.264 -65.447 1.00 74.69 734 ARG A O 1
ATOM 5662 N N . PRO A 1 735 ? -4.686 2.134 -65.862 1.00 69.19 735 PRO A N 1
ATOM 5663 C CA . PRO A 1 735 ? -5.386 0.867 -65.627 1.00 69.19 735 PRO A CA 1
ATOM 5664 C C . PRO A 1 735 ? -4.952 -0.269 -66.541 1.00 69.19 735 PRO A C 1
ATOM 5666 O O . PRO A 1 735 ? -5.138 -1.423 -66.179 1.00 69.19 735 PRO A O 1
ATOM 5669 N N . SER A 1 736 ? -4.425 0.052 -67.728 1.00 72.75 736 SER A N 1
ATOM 5670 C CA . SER A 1 736 ? -3.855 -0.925 -68.661 1.00 72.75 736 SER A CA 1
ATOM 5671 C C . SER A 1 736 ? -2.638 -1.643 -68.087 1.00 72.75 736 SER A C 1
ATOM 5673 O O . SER A 1 736 ? -2.328 -2.744 -68.524 1.00 72.75 736 SER A O 1
ATOM 5675 N N . ASN A 1 737 ? -1.969 -1.024 -67.116 1.00 80.12 737 ASN A N 1
ATOM 5676 C CA . ASN A 1 737 ? -0.747 -1.517 -66.498 1.00 80.12 737 ASN A CA 1
ATOM 5677 C C . ASN A 1 737 ? -1.021 -2.162 -65.130 1.00 80.12 737 ASN A C 1
ATOM 5679 O O . ASN A 1 737 ? -0.089 -2.393 -64.365 1.00 80.12 737 ASN A O 1
ATOM 5683 N N . ILE A 1 738 ? -2.297 -2.432 -64.816 1.00 78.44 738 ILE A N 1
ATOM 5684 C CA . ILE A 1 738 ? -2.700 -3.127 -63.596 1.00 78.44 738 ILE A CA 1
ATOM 5685 C C . ILE A 1 738 ? -3.176 -4.536 -63.954 1.00 78.44 738 ILE A C 1
ATOM 5687 O O . ILE A 1 738 ? -4.258 -4.697 -64.533 1.00 78.44 738 ILE A O 1
ATOM 5691 N N . ARG A 1 739 ? -2.408 -5.564 -63.582 1.00 82.12 739 ARG A N 1
ATOM 5692 C CA . ARG A 1 739 ? -2.852 -6.965 -63.677 1.00 82.12 739 ARG A CA 1
ATOM 5693 C C . ARG A 1 739 ? -3.722 -7.279 -62.458 1.00 82.12 739 ARG A C 1
ATOM 5695 O O . ARG A 1 739 ? -3.294 -7.103 -61.325 1.00 82.12 739 ARG A O 1
ATOM 5702 N N . ARG A 1 740 ? -4.975 -7.677 -62.700 1.00 72.06 740 ARG A N 1
ATOM 5703 C CA . ARG A 1 740 ? -6.028 -7.846 -61.678 1.00 72.06 740 ARG A CA 1
ATOM 5704 C C . ARG A 1 740 ? -6.283 -9.322 -61.358 1.00 72.06 740 ARG A C 1
ATOM 5706 O O . ARG A 1 740 ? -6.176 -10.131 -62.284 1.00 72.06 740 ARG A O 1
ATOM 5713 N N . PRO A 1 741 ? -6.707 -9.670 -60.126 1.00 70.75 741 PRO A N 1
ATOM 5714 C CA . PRO A 1 741 ? -7.218 -10.998 -59.818 1.00 70.75 741 PRO A CA 1
ATOM 5715 C C . PRO A 1 741 ? -8.418 -11.338 -60.694 1.00 70.75 741 PRO A C 1
ATOM 5717 O O . PRO A 1 741 ? -9.305 -10.511 -60.921 1.00 70.75 741 PRO A O 1
ATOM 5720 N N . THR A 1 742 ? -8.494 -12.589 -61.139 1.00 66.69 742 THR A N 1
ATOM 5721 C CA . THR A 1 742 ? -9.650 -13.097 -61.897 1.00 66.69 742 THR A CA 1
ATOM 5722 C C . THR A 1 742 ? -10.938 -13.132 -61.061 1.00 66.69 742 THR A C 1
ATOM 5724 O O . THR A 1 742 ? -12.031 -13.137 -61.624 1.00 66.69 742 THR A O 1
ATOM 5727 N N . SER A 1 743 ? -10.820 -13.102 -59.728 1.00 61.38 743 SER A N 1
ATOM 5728 C CA . SER A 1 743 ? -11.924 -13.080 -58.760 1.00 61.38 743 SER A CA 1
ATOM 5729 C C . SER A 1 743 ? -12.616 -11.715 -58.623 1.00 61.38 743 SER A C 1
ATOM 5731 O O . SER A 1 743 ? -13.738 -11.641 -58.118 1.00 61.38 743 SER A O 1
ATOM 5733 N N . TRP A 1 744 ? -11.998 -10.621 -59.080 1.00 64.75 744 TRP A N 1
ATOM 5734 C CA . TRP A 1 744 ? -12.529 -9.267 -58.905 1.00 64.75 744 TRP A CA 1
ATOM 5735 C C . TRP A 1 744 ? -13.479 -8.862 -60.038 1.00 64.75 744 TRP A C 1
ATOM 5737 O O . TRP A 1 744 ? -13.063 -8.410 -61.104 1.00 64.75 744 TRP A O 1
ATOM 5747 N N . THR A 1 745 ? -14.788 -8.960 -59.793 1.00 50.47 745 THR A N 1
ATOM 5748 C CA . THR A 1 745 ? -15.825 -8.648 -60.796 1.00 50.47 745 THR A CA 1
ATOM 5749 C C . THR A 1 745 ? -16.198 -7.159 -60.876 1.00 50.47 745 THR A C 1
ATOM 5751 O O . THR A 1 745 ? -16.673 -6.711 -61.919 1.00 50.47 745 THR A O 1
ATOM 5754 N N . HIS A 1 746 ? -15.941 -6.352 -59.832 1.00 49.50 746 HIS A N 1
ATOM 5755 C CA . HIS A 1 746 ? -16.294 -4.919 -59.793 1.00 49.50 746 HIS A CA 1
ATOM 5756 C C . HIS A 1 746 ? -15.318 -4.053 -58.976 1.00 49.50 746 HIS A C 1
ATOM 5758 O O . HIS A 1 746 ? -15.683 -3.481 -57.949 1.00 49.50 746 HIS A O 1
ATOM 5764 N N . TRP A 1 747 ? -14.065 -3.910 -59.398 1.00 50.62 747 TRP A N 1
ATOM 5765 C CA . TRP A 1 747 ? -13.128 -3.030 -58.686 1.00 50.62 747 TRP A CA 1
ATOM 5766 C C . TRP A 1 747 ? -13.549 -1.546 -58.831 1.00 50.62 747 TRP A C 1
ATOM 5768 O O . TRP A 1 747 ? -13.433 -0.957 -59.908 1.00 50.62 747 TRP A O 1
ATOM 5778 N N . LYS A 1 748 ?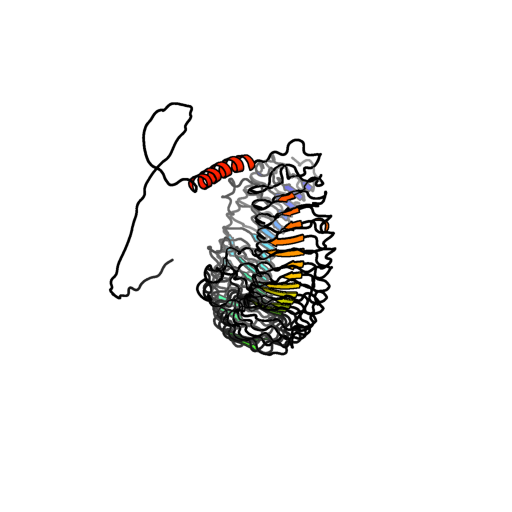 -14.122 -0.946 -57.772 1.00 43.56 748 LYS A N 1
ATOM 5779 C CA . LYS A 1 748 ? -14.590 0.454 -57.750 1.00 43.56 748 LYS A CA 1
ATOM 5780 C C . LYS A 1 748 ? -13.515 1.364 -57.146 1.00 43.56 748 LYS A C 1
ATOM 5782 O O . LYS A 1 748 ? -13.466 1.551 -55.937 1.00 43.56 748 LYS A O 1
ATOM 5787 N N . PHE A 1 749 ? -12.714 2.000 -57.997 1.00 51.09 749 PHE A N 1
ATOM 5788 C CA . PHE A 1 749 ? -11.821 3.093 -57.597 1.00 51.09 749 PHE A CA 1
ATOM 5789 C C . PHE A 1 749 ? -12.636 4.326 -57.160 1.00 51.09 749 PHE A C 1
ATOM 5791 O O . PHE A 1 749 ? -13.255 4.990 -57.997 1.00 51.09 749 PHE A O 1
ATOM 5798 N N . ARG A 1 750 ? -12.634 4.676 -55.865 1.00 42.25 750 ARG A N 1
ATOM 5799 C CA . ARG A 1 750 ? -13.223 5.944 -55.377 1.00 42.25 750 ARG A CA 1
ATOM 5800 C C . ARG A 1 750 ? -12.392 7.179 -55.785 1.00 42.25 750 ARG A C 1
ATOM 5802 O O . ARG A 1 750 ? -12.966 8.248 -55.975 1.00 42.25 750 ARG A O 1
ATOM 5809 N N . SER A 1 751 ? -11.081 7.037 -55.997 1.00 43.97 751 SER A N 1
ATOM 5810 C CA . SER A 1 751 ? -10.120 8.140 -56.207 1.00 43.97 751 SER A CA 1
ATOM 5811 C C . SER A 1 751 ? -9.980 8.631 -57.661 1.00 43.97 751 SER A C 1
ATOM 5813 O O . SER A 1 751 ? -9.588 9.773 -57.902 1.00 43.97 751 SER A O 1
ATOM 5815 N N . TRP A 1 752 ? -10.378 7.841 -58.661 1.00 45.19 752 TRP A N 1
ATOM 5816 C CA . TRP A 1 752 ? -10.150 8.183 -60.076 1.00 45.19 752 TRP A CA 1
ATOM 5817 C C . TRP A 1 752 ? -11.074 9.286 -60.634 1.00 45.19 752 TRP A C 1
ATOM 5819 O O . TRP A 1 752 ? -10.752 9.948 -61.623 1.00 45.19 752 TRP A O 1
ATOM 5829 N N . ARG A 1 753 ? -12.210 9.554 -59.969 1.00 42.84 753 ARG A N 1
ATOM 5830 C CA . ARG A 1 753 ? -13.053 10.728 -60.278 1.00 42.84 753 ARG A CA 1
ATOM 5831 C C . ARG A 1 753 ? -12.375 12.048 -59.880 1.00 42.84 753 ARG A C 1
ATOM 5833 O O . ARG A 1 753 ? -12.584 13.046 -60.564 1.00 42.84 753 ARG A O 1
ATOM 5840 N N . ARG A 1 754 ? -11.536 12.043 -58.833 1.00 41.56 754 ARG A N 1
ATOM 5841 C CA . ARG A 1 754 ? -10.651 13.167 -58.472 1.00 41.56 754 ARG A CA 1
ATOM 5842 C C . ARG A 1 754 ? -9.467 13.267 -59.441 1.00 41.56 754 ARG A C 1
ATOM 5844 O O . ARG A 1 754 ? -9.202 14.361 -59.915 1.00 41.56 754 ARG A O 1
ATOM 5851 N N . TRP A 1 755 ? -8.870 12.140 -59.851 1.00 42.66 755 TRP A N 1
ATOM 5852 C CA . TRP A 1 755 ? -7.796 12.084 -60.865 1.00 42.66 755 TRP A CA 1
ATOM 5853 C C . TRP A 1 755 ? -8.185 12.744 -62.201 1.00 42.66 755 TRP A C 1
ATOM 5855 O O . TRP A 1 755 ? -7.419 13.542 -62.731 1.00 42.66 755 TRP A O 1
ATOM 5865 N N . ARG A 1 756 ? -9.404 12.505 -62.719 1.00 41.88 756 ARG A N 1
ATOM 5866 C CA . ARG A 1 756 ? -9.897 13.209 -63.925 1.00 41.88 756 ARG A CA 1
ATOM 5867 C C . ARG A 1 756 ? -10.023 14.726 -63.736 1.00 41.88 756 ARG A C 1
ATOM 5869 O O . ARG A 1 756 ? -9.771 15.454 -64.686 1.00 41.88 756 ARG A O 1
ATOM 5876 N N . ARG A 1 757 ? -10.403 15.194 -62.540 1.00 43.59 757 ARG A N 1
ATOM 5877 C CA . ARG A 1 757 ? -10.516 16.632 -62.231 1.00 43.59 757 ARG A CA 1
ATOM 5878 C C . ARG A 1 757 ? -9.143 17.284 -62.048 1.00 43.59 757 ARG A C 1
ATOM 5880 O O . ARG A 1 757 ? -8.903 18.319 -62.647 1.00 43.59 757 ARG A O 1
ATOM 5887 N N . SER A 1 758 ? -8.224 16.659 -61.313 1.00 39.44 758 SER A N 1
ATOM 5888 C CA . SER A 1 758 ? -6.867 17.190 -61.103 1.00 39.44 758 SER A CA 1
ATOM 5889 C C . SER A 1 758 ? -6.016 17.170 -62.374 1.00 39.44 758 SER A C 1
ATOM 5891 O O . SER A 1 758 ? -5.257 18.102 -62.604 1.00 39.44 758 SER A O 1
ATOM 5893 N N . ARG A 1 759 ? -6.178 16.161 -63.243 1.00 39.84 759 ARG A N 1
ATOM 5894 C CA . ARG A 1 759 ? -5.499 16.136 -64.545 1.00 39.84 759 ARG A CA 1
ATOM 5895 C C . ARG A 1 759 ? -6.056 17.186 -65.508 1.00 39.84 759 ARG A C 1
ATOM 5897 O O . ARG A 1 759 ? -5.274 17.771 -66.233 1.00 39.84 759 ARG A O 1
ATOM 5904 N N . ALA A 1 760 ? -7.362 17.472 -65.475 1.00 43.47 760 ALA A N 1
ATOM 5905 C CA . ALA A 1 760 ? -7.940 18.576 -66.247 1.00 43.47 760 ALA A CA 1
ATOM 5906 C C . ALA A 1 760 ? -7.407 19.951 -65.793 1.00 43.47 760 ALA A C 1
ATOM 5908 O O . ALA A 1 760 ? -7.163 20.805 -66.635 1.00 43.47 760 ALA A O 1
ATOM 5909 N N . ILE A 1 761 ? -7.159 20.128 -64.489 1.00 45.41 761 ILE A N 1
ATOM 5910 C CA . ILE A 1 761 ? -6.568 21.356 -63.925 1.00 45.41 761 ILE A CA 1
ATOM 5911 C C . ILE A 1 761 ? -5.067 21.473 -64.267 1.00 45.41 761 ILE A C 1
ATOM 5913 O O . ILE A 1 761 ? -4.588 22.563 -64.554 1.00 45.41 761 ILE A O 1
ATOM 5917 N N . LEU A 1 762 ? -4.322 20.361 -64.293 1.00 38.56 762 LEU A N 1
ATOM 5918 C CA . LEU A 1 762 ? -2.900 20.353 -64.677 1.00 38.56 762 LEU A CA 1
ATOM 5919 C C . LEU A 1 762 ? -2.681 20.510 -66.191 1.00 38.56 762 LEU A C 1
ATOM 5921 O O . LEU A 1 762 ? -1.730 21.171 -66.590 1.00 38.56 762 LEU A O 1
ATOM 5925 N N . GLN A 1 763 ? -3.569 19.965 -67.031 1.00 39.28 763 GLN A N 1
ATOM 5926 C CA . GLN A 1 763 ? -3.498 20.132 -68.489 1.00 39.28 763 GLN A CA 1
ATOM 5927 C C . GLN A 1 763 ? -3.745 21.599 -68.897 1.00 39.28 763 GLN A C 1
ATOM 5929 O O . GLN A 1 763 ? -3.075 22.094 -69.794 1.00 39.28 763 GLN A O 1
ATOM 5934 N N . GLN A 1 764 ? -4.629 22.322 -68.188 1.00 39.91 764 GLN A N 1
ATOM 5935 C CA . GLN A 1 764 ? -4.839 23.763 -68.409 1.00 39.91 764 GLN A CA 1
ATOM 5936 C C . GLN A 1 764 ? -3.593 24.611 -68.098 1.00 39.91 764 GLN A C 1
ATOM 5938 O O . GLN A 1 764 ? -3.391 25.631 -68.741 1.00 39.91 764 GLN A O 1
ATOM 5943 N N . HIS A 1 765 ? -2.723 24.172 -67.181 1.00 37.59 765 HIS A N 1
ATOM 5944 C CA . HIS A 1 765 ? -1.477 24.879 -66.863 1.00 37.59 765 HIS A CA 1
ATOM 5945 C C . HIS A 1 765 ? -0.289 24.527 -67.778 1.00 37.59 765 HIS A C 1
ATOM 5947 O O . HIS A 1 765 ? 0.693 25.272 -67.800 1.00 37.59 765 HIS A O 1
ATOM 5953 N N . GLU A 1 766 ? -0.340 23.412 -68.515 1.00 34.62 766 GLU A N 1
ATOM 5954 C CA . GLU A 1 766 ? 0.701 23.050 -69.493 1.00 34.62 766 GLU A CA 1
ATOM 5955 C C . GLU A 1 766 ? 0.454 23.670 -70.877 1.00 34.62 766 GLU A C 1
ATOM 5957 O O . GLU A 1 766 ? 1.424 24.031 -71.545 1.00 34.62 766 GLU A O 1
ATOM 5962 N N . ASP A 1 767 ? -0.805 23.885 -71.275 1.00 32.78 767 ASP A N 1
ATOM 5963 C CA . ASP A 1 767 ? -1.130 24.531 -72.556 1.00 32.78 767 ASP A CA 1
ATOM 5964 C C . ASP A 1 767 ? -0.932 26.069 -72.522 1.00 32.78 767 ASP A C 1
ATOM 5966 O O . ASP A 1 767 ? -0.631 26.668 -73.552 1.00 32.78 767 ASP A O 1
ATOM 5970 N N . GLU A 1 768 ? -0.946 26.711 -71.342 1.00 35.75 768 GLU A N 1
ATOM 5971 C CA . GLU A 1 768 ? -0.649 28.153 -71.164 1.00 35.75 768 GLU A CA 1
ATOM 5972 C C . GLU A 1 768 ? 0.841 28.530 -71.330 1.00 35.75 768 GLU A C 1
ATOM 5974 O O . GLU A 1 768 ? 1.201 29.702 -71.247 1.00 35.75 768 GLU A O 1
ATOM 5979 N N . LYS A 1 769 ? 1.742 27.566 -71.569 1.00 34.81 769 LYS A N 1
ATOM 5980 C CA . LYS A 1 769 ? 3.192 27.824 -71.705 1.00 34.81 769 LYS A CA 1
ATOM 5981 C C . LYS A 1 769 ? 3.737 27.771 -73.133 1.00 34.81 769 LYS A C 1
ATOM 5983 O O . LYS A 1 769 ? 4.957 27.845 -73.295 1.00 34.81 769 LYS A O 1
ATOM 5988 N N . SER A 1 770 ? 2.888 27.640 -74.158 1.00 33.69 770 SER A N 1
ATOM 5989 C CA . SER A 1 770 ? 3.363 27.456 -75.542 1.00 33.69 770 SER A CA 1
ATOM 5990 C C . SER A 1 770 ? 2.824 28.408 -76.614 1.00 33.69 770 SER A C 1
ATOM 5992 O O . SER A 1 770 ? 3.202 28.241 -77.771 1.00 33.69 770 SER A O 1
ATOM 5994 N N . GLU A 1 771 ? 2.067 29.452 -76.269 1.00 29.53 771 GLU A N 1
ATOM 5995 C CA . GLU A 1 771 ? 1.667 30.485 -77.237 1.00 29.53 771 GLU A CA 1
ATOM 5996 C C . GLU A 1 771 ? 1.721 31.889 -76.619 1.00 29.53 771 GLU A C 1
ATOM 5998 O O . GLU A 1 771 ? 0.792 32.316 -75.949 1.00 29.53 771 GLU A O 1
ATOM 6003 N N . ASP A 1 772 ? 2.809 32.616 -76.880 1.00 27.09 772 ASP A N 1
ATOM 6004 C CA . ASP A 1 772 ? 2.865 34.079 -76.781 1.00 27.09 772 ASP A CA 1
ATOM 6005 C C . ASP A 1 772 ? 3.668 34.597 -77.985 1.00 27.09 772 ASP A C 1
ATOM 6007 O O . ASP A 1 772 ? 4.897 34.587 -77.973 1.00 27.09 772 ASP A O 1
ATOM 6011 N N . GLU A 1 773 ? 2.962 34.939 -79.068 1.00 26.83 773 GLU A N 1
ATOM 6012 C CA . GLU A 1 773 ? 3.191 36.100 -79.949 1.00 26.83 773 GLU A CA 1
ATOM 6013 C C . GLU A 1 773 ? 2.370 35.936 -81.243 1.00 26.83 773 GLU A C 1
ATOM 6015 O O . GLU A 1 773 ? 2.784 35.255 -82.179 1.00 26.83 773 GLU A O 1
ATOM 6020 N N . ILE A 1 774 ? 1.196 36.573 -81.305 1.00 27.77 774 ILE A N 1
ATOM 6021 C CA . ILE A 1 774 ? 0.786 37.548 -82.337 1.00 27.77 774 ILE A CA 1
ATOM 6022 C C . ILE A 1 774 ? -0.631 38.037 -81.999 1.00 27.77 774 ILE A C 1
ATOM 6024 O O . ILE A 1 774 ? -1.493 37.289 -81.552 1.00 27.77 774 ILE A O 1
ATOM 6028 N N . ALA A 1 775 ? -0.795 39.342 -82.171 1.00 26.47 775 ALA A N 1
ATOM 6029 C CA . ALA A 1 775 ? -1.858 40.190 -81.677 1.00 26.47 775 ALA A CA 1
ATOM 6030 C C . ALA A 1 775 ? -3.242 40.018 -82.330 1.00 26.47 775 ALA A C 1
ATOM 6032 O O . ALA A 1 775 ? -3.373 39.544 -83.457 1.00 26.47 775 ALA A O 1
ATOM 6033 N N . ASP A 1 776 ? -4.192 40.620 -81.611 1.00 25.73 776 ASP A N 1
ATOM 6034 C CA . ASP A 1 776 ? -5.358 41.370 -82.081 1.00 25.73 776 ASP A CA 1
ATOM 6035 C C . ASP A 1 776 ? -6.698 40.661 -82.354 1.00 25.73 776 ASP A C 1
ATOM 6037 O O . ASP A 1 776 ? -6.816 39.670 -83.064 1.00 25.73 776 ASP A O 1
ATOM 6041 N N . GLU A 1 777 ? -7.710 41.363 -81.828 1.00 24.81 777 GLU A N 1
ATOM 6042 C CA . GLU A 1 777 ? -9.100 41.490 -82.278 1.00 24.81 777 GLU A CA 1
ATOM 6043 C C . GLU A 1 777 ? -10.162 40.461 -81.834 1.00 24.81 777 GLU A C 1
ATOM 6045 O O . GLU A 1 777 ? -10.360 39.403 -82.415 1.00 24.81 777 GLU A O 1
ATOM 6050 N N . ALA A 1 778 ? -10.946 40.947 -80.860 1.00 25.05 778 ALA A N 1
ATOM 6051 C CA . ALA A 1 778 ? -12.386 41.222 -80.972 1.00 25.05 778 ALA A CA 1
ATOM 6052 C C . ALA A 1 778 ? -13.410 40.080 -80.811 1.00 25.05 778 ALA A C 1
ATOM 6054 O O . ALA A 1 778 ? -13.402 39.109 -81.552 1.00 25.05 778 ALA A O 1
ATOM 6055 N N . GLU A 1 779 ? -14.371 40.374 -79.912 1.00 23.89 779 GLU A N 1
ATOM 6056 C CA . GLU A 1 779 ? -15.825 40.116 -80.007 1.00 23.89 779 GLU A CA 1
ATOM 6057 C C . GLU A 1 779 ? -16.294 38.652 -80.116 1.00 23.89 779 GLU A C 1
ATOM 6059 O O . GLU A 1 779 ? -15.755 37.842 -80.847 1.00 23.89 779 GLU A O 1
ATOM 6064 N N . CYS A 1 780 ? -17.396 38.194 -79.536 1.00 22.39 780 CYS A N 1
ATOM 6065 C CA . CYS A 1 780 ? -18.383 38.597 -78.536 1.00 22.39 780 CYS A CA 1
ATOM 6066 C C . CYS A 1 780 ? -19.378 37.402 -78.512 1.00 22.39 780 CYS A C 1
ATOM 6068 O O . CYS A 1 780 ? -19.352 36.566 -79.413 1.00 22.39 780 CYS A O 1
ATOM 6070 N N . GLU A 1 781 ? -20.308 37.395 -77.549 1.00 23.11 781 GLU A N 1
ATOM 6071 C CA . GLU A 1 781 ? -21.520 36.537 -77.490 1.00 23.11 781 GLU A CA 1
ATOM 6072 C C . GLU A 1 781 ? -21.273 35.077 -77.055 1.00 23.11 781 GLU A C 1
ATOM 6074 O O . GLU A 1 781 ? -20.370 34.407 -77.528 1.00 23.11 781 GLU A O 1
ATOM 6079 N N . SER A 1 782 ? -22.035 34.431 -76.174 1.00 24.14 782 SER A N 1
ATOM 6080 C CA . SER A 1 782 ? -23.294 34.677 -75.443 1.00 24.14 782 SER A CA 1
ATOM 6081 C C . SER A 1 782 ? -23.399 33.499 -74.442 1.00 24.14 782 SER A C 1
ATOM 6083 O O . SER A 1 782 ? -22.959 32.399 -74.765 1.00 24.14 782 SER A O 1
ATOM 6085 N N . PHE A 1 783 ? -23.598 33.721 -73.141 1.00 25.83 783 PHE A N 1
ATOM 6086 C CA . PHE A 1 783 ? -24.877 33.784 -72.408 1.00 25.83 783 PHE A CA 1
ATOM 6087 C C . PHE A 1 783 ? -25.785 32.537 -72.483 1.00 25.83 783 PHE A C 1
ATOM 6089 O O . PHE A 1 783 ? -26.012 32.003 -73.563 1.00 25.83 783 PHE A O 1
ATOM 6096 N N . GLU A 1 784 ? -26.341 32.208 -71.302 1.00 25.92 784 GLU A N 1
ATOM 6097 C CA . GLU A 1 784 ? -27.534 31.376 -71.012 1.00 25.92 784 GLU A CA 1
ATOM 6098 C C . GLU A 1 784 ? -27.301 29.840 -70.983 1.00 25.92 784 GLU A C 1
ATOM 6100 O O . GLU A 1 784 ? -26.676 29.271 -71.869 1.00 25.92 784 GLU A O 1
ATOM 6105 N N . ASP A 1 785 ? -27.742 29.053 -69.991 1.00 28.33 785 ASP A N 1
ATOM 6106 C CA . ASP A 1 785 ? -28.682 29.299 -68.892 1.00 28.33 785 ASP A CA 1
ATOM 6107 C C . ASP A 1 785 ? -28.703 28.122 -67.881 1.00 28.33 785 ASP A C 1
ATOM 6109 O O . ASP A 1 785 ? -28.377 26.990 -68.241 1.00 28.33 785 ASP A O 1
ATOM 6113 N N . GLU A 1 786 ? -29.084 28.460 -66.636 1.00 28.52 786 GLU A N 1
ATOM 6114 C CA . GLU A 1 786 ? -30.080 27.827 -65.730 1.00 28.52 786 GLU A CA 1
ATOM 6115 C C . GLU A 1 786 ? -30.133 26.292 -65.492 1.00 28.52 786 GLU A C 1
ATOM 6117 O O . GLU A 1 786 ? -29.887 25.485 -66.377 1.00 28.52 786 GLU A O 1
ATOM 6122 N N . ILE A 1 787 ? -30.573 25.723 -64.358 1.00 28.45 787 ILE A N 1
ATOM 6123 C CA . ILE A 1 787 ? -31.054 26.125 -63.014 1.00 28.45 787 ILE A CA 1
ATOM 6124 C C . ILE A 1 787 ? -31.186 24.813 -62.201 1.00 28.45 787 ILE A C 1
ATOM 6126 O O . ILE A 1 787 ? -31.365 23.742 -62.792 1.00 28.45 787 ILE A O 1
ATOM 6130 N N . ALA A 1 788 ? -31.158 24.945 -60.867 1.00 27.78 788 ALA A N 1
ATOM 6131 C CA . ALA A 1 788 ? -31.928 24.223 -59.830 1.00 27.78 788 ALA A CA 1
ATOM 6132 C C . ALA A 1 788 ? -30.997 23.746 -58.701 1.00 27.78 788 ALA A C 1
ATOM 6134 O O . ALA A 1 788 ? -30.266 22.770 -58.871 1.00 27.78 788 ALA A O 1
ATOM 6135 N N . ASP A 1 789 ? -30.828 24.544 -57.641 1.00 29.69 789 ASP A N 1
ATOM 6136 C CA . ASP A 1 789 ? -31.720 24.638 -56.458 1.00 29.69 789 ASP A CA 1
ATOM 6137 C C . ASP A 1 789 ? -31.566 23.381 -55.570 1.00 29.69 789 ASP A C 1
ATOM 6139 O O . ASP A 1 789 ? -31.551 22.256 -56.059 1.00 29.69 789 ASP A O 1
ATOM 6143 N N . GLU A 1 790 ? -31.373 23.464 -54.255 1.00 27.27 790 GLU A N 1
ATOM 6144 C CA . GLU A 1 790 ? -32.074 24.345 -53.324 1.00 27.27 790 GLU A CA 1
ATOM 6145 C C . GLU A 1 790 ? -31.306 24.465 -51.990 1.00 27.27 790 GLU A C 1
ATOM 6147 O O . GLU A 1 790 ? -30.568 23.564 -51.576 1.00 27.27 790 GLU A O 1
ATOM 6152 N N . ASP A 1 791 ? -31.523 25.617 -51.363 1.00 28.62 791 ASP A N 1
ATOM 6153 C CA . ASP A 1 791 ? -31.090 26.114 -50.059 1.00 28.62 791 ASP A CA 1
ATOM 6154 C C . ASP A 1 791 ? -31.388 25.209 -48.844 1.00 28.62 791 ASP A C 1
ATOM 6156 O O . ASP A 1 791 ? -32.323 24.417 -48.842 1.00 28.62 791 ASP A O 1
ATOM 6160 N N . GLU A 1 792 ? -30.646 25.421 -47.750 1.00 27.70 792 GLU A N 1
ATOM 6161 C CA . GLU A 1 792 ? -31.198 26.098 -46.556 1.00 27.70 792 GLU A CA 1
ATOM 6162 C C . GLU A 1 792 ? -30.088 26.417 -45.534 1.00 27.70 792 GLU A C 1
ATOM 6164 O O . GLU A 1 792 ? -29.519 25.534 -44.896 1.00 27.70 792 GLU A O 1
ATOM 6169 N N . SER A 1 793 ? -29.768 27.720 -45.451 1.00 30.19 793 SER A N 1
ATOM 6170 C CA . SER A 1 793 ? -29.769 28.586 -44.249 1.00 30.19 793 SER A CA 1
ATOM 6171 C C . SER A 1 793 ? -29.315 27.978 -42.903 1.00 30.19 793 SER A C 1
ATOM 6173 O O . SER A 1 793 ? -29.792 26.932 -42.491 1.00 30.19 793 SER A O 1
ATOM 6175 N N . SER A 1 794 ? -28.505 28.617 -42.060 1.00 29.16 794 SER A N 1
ATOM 6176 C CA . SER A 1 794 ? -28.390 30.051 -41.782 1.00 29.16 794 SER A CA 1
ATOM 6177 C C . SER A 1 794 ? -27.202 30.297 -40.840 1.00 29.16 794 SER A C 1
ATOM 6179 O O . SER A 1 794 ? -27.126 29.705 -39.763 1.00 29.16 794 SER A O 1
ATOM 6181 N N . ASP A 1 795 ? -26.338 31.215 -41.258 1.00 26.78 795 ASP A N 1
ATOM 6182 C CA . ASP A 1 795 ? -25.490 32.111 -40.454 1.00 26.78 795 ASP A CA 1
ATOM 6183 C C . ASP A 1 795 ? -26.388 33.064 -39.603 1.00 26.78 795 ASP A C 1
ATOM 6185 O O . ASP A 1 795 ? -27.616 32.959 -39.706 1.00 26.78 795 ASP A O 1
ATOM 6189 N N . PRO A 1 796 ? -25.912 34.104 -38.883 1.00 49.75 796 PRO A N 1
ATOM 6190 C CA . PRO A 1 796 ? -24.555 34.465 -38.454 1.00 49.75 796 PRO A CA 1
ATOM 6191 C C . PRO A 1 796 ? -24.534 34.983 -36.992 1.00 49.75 796 PRO A C 1
ATOM 6193 O O . PRO A 1 796 ? -25.556 35.032 -36.308 1.00 49.75 796 PRO A O 1
ATOM 6196 N N . THR A 1 797 ? -23.382 35.435 -36.494 1.00 28.56 797 THR A N 1
ATOM 6197 C CA . THR A 1 797 ? -23.128 36.864 -36.173 1.00 28.56 797 THR A CA 1
ATOM 6198 C C . THR A 1 797 ? -21.806 37.014 -35.402 1.00 28.56 797 THR A C 1
ATOM 6200 O O . THR A 1 797 ? -21.648 36.422 -34.340 1.00 28.56 797 THR A O 1
ATOM 6203 N N . ILE A 1 798 ? -20.771 37.584 -36.047 1.00 32.94 798 ILE A N 1
ATOM 6204 C CA . ILE A 1 798 ? -20.388 39.027 -36.068 1.00 32.94 798 ILE A CA 1
ATOM 6205 C C . ILE A 1 798 ? -19.698 39.401 -34.746 1.00 32.94 798 ILE A C 1
ATOM 6207 O O . ILE A 1 798 ? -20.240 39.126 -33.683 1.00 32.94 798 ILE A O 1
ATOM 6211 N N . ALA A 1 799 ? -18.554 40.073 -34.673 1.00 29.20 799 ALA A N 1
ATOM 6212 C CA . ALA A 1 799 ? -17.625 40.732 -35.601 1.00 29.20 799 ALA A CA 1
ATOM 6213 C C . ALA A 1 799 ? -16.313 40.830 -34.791 1.00 29.20 799 ALA A C 1
ATOM 6215 O O . ALA A 1 799 ? -16.369 40.978 -33.568 1.00 29.20 799 ALA A O 1
ATOM 6216 N N . ASP A 1 800 ? -15.157 40.503 -35.350 1.00 27.41 800 ASP A N 1
ATOM 6217 C CA . ASP A 1 800 ? -14.371 41.287 -36.314 1.00 27.41 800 ASP A CA 1
ATOM 6218 C C . ASP A 1 800 ? -13.643 42.489 -35.704 1.00 27.41 800 ASP A C 1
ATOM 6220 O O . ASP A 1 800 ? -14.215 43.304 -34.979 1.00 27.41 800 ASP A O 1
ATOM 6224 N N . GLU A 1 801 ? -12.386 42.546 -36.145 1.00 29.78 801 GLU A N 1
ATOM 6225 C CA . GLU A 1 801 ? -11.493 43.692 -36.297 1.00 29.78 801 GLU A CA 1
ATOM 6226 C C . GLU A 1 801 ? -10.702 44.117 -35.045 1.00 29.78 801 GLU A C 1
ATOM 6228 O O . GLU A 1 801 ? -11.248 44.533 -34.025 1.00 29.78 801 GLU A O 1
ATOM 6233 N N . ASP A 1 802 ? -9.396 43.809 -35.008 1.00 28.78 802 ASP A N 1
ATOM 6234 C CA . ASP A 1 802 ? -8.294 44.488 -35.741 1.00 28.78 802 ASP A CA 1
ATOM 6235 C C . ASP A 1 802 ? -7.945 45.808 -35.022 1.00 28.78 802 ASP A C 1
ATOM 6237 O O . ASP A 1 802 ? -8.816 46.547 -34.583 1.00 28.78 802 ASP A O 1
ATOM 6241 N N . ASP A 1 803 ? -6.710 46.241 -34.815 1.00 28.22 803 ASP A N 1
ATOM 6242 C CA . ASP A 1 803 ? -5.383 45.751 -35.141 1.00 28.22 803 ASP A CA 1
ATOM 6243 C C . ASP A 1 803 ? -4.394 46.626 -34.334 1.00 28.22 803 ASP A C 1
ATOM 6245 O O . ASP A 1 803 ? -4.740 47.705 -33.847 1.00 28.22 803 ASP A O 1
ATOM 6249 N N . ASP A 1 804 ? -3.146 46.177 -34.281 1.00 28.02 804 ASP A N 1
ATOM 6250 C CA . ASP A 1 804 ? -1.923 46.990 -34.278 1.00 28.02 804 ASP A CA 1
ATOM 6251 C C . ASP A 1 804 ? -1.601 48.059 -33.184 1.00 28.02 804 ASP A C 1
ATOM 6253 O O . ASP A 1 804 ? -2.095 49.182 -33.136 1.00 28.02 804 ASP A O 1
ATOM 6257 N N . LYS A 1 805 ? -0.487 47.739 -32.502 1.00 26.80 805 LYS A N 1
ATOM 6258 C CA . LYS A 1 805 ? 0.766 48.526 -32.396 1.00 26.80 805 LYS A CA 1
ATOM 6259 C C . LYS A 1 805 ? 0.970 49.638 -31.346 1.00 26.80 805 LYS A C 1
ATOM 6261 O O . LYS A 1 805 ? 0.431 50.735 -31.385 1.00 26.80 805 LYS A O 1
ATOM 6266 N N . THR A 1 806 ? 2.080 49.393 -30.639 1.00 26.59 806 THR A N 1
ATOM 62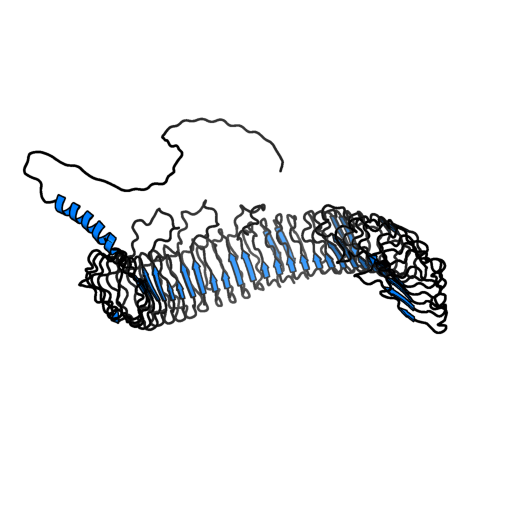67 C CA . THR A 1 806 ? 3.248 50.267 -30.379 1.00 26.59 806 THR A CA 1
ATOM 6268 C C . THR A 1 806 ? 3.342 51.159 -29.135 1.00 26.59 806 THR A C 1
ATOM 6270 O O . THR A 1 806 ? 2.516 52.019 -28.868 1.00 26.59 806 THR A O 1
ATOM 6273 N N . SER A 1 807 ? 4.528 50.982 -28.530 1.00 27.78 807 SER A N 1
ATOM 6274 C CA . SER A 1 807 ? 5.459 51.935 -27.908 1.00 27.78 807 SER A CA 1
ATOM 6275 C C . SER A 1 807 ? 5.250 52.390 -26.461 1.00 27.78 807 SER A C 1
ATOM 6277 O O . SER A 1 807 ? 4.364 53.179 -26.160 1.00 27.78 807 SER A O 1
ATOM 6279 N N . ASP A 1 808 ? 6.213 51.940 -25.650 1.00 27.39 808 ASP A N 1
ATOM 6280 C CA . ASP A 1 808 ? 7.172 52.724 -24.861 1.00 27.39 808 ASP A CA 1
ATOM 6281 C C . ASP A 1 808 ? 6.752 53.606 -23.670 1.00 27.39 808 ASP A C 1
ATOM 6283 O O . ASP A 1 808 ? 5.758 54.322 -23.660 1.00 27.39 808 ASP A O 1
ATOM 6287 N N . TYR A 1 809 ? 7.726 53.628 -22.750 1.00 25.78 809 TYR A N 1
ATOM 6288 C CA . TYR A 1 809 ? 8.061 54.593 -21.699 1.00 25.78 809 TYR A CA 1
ATOM 6289 C C . TYR A 1 809 ? 7.585 54.343 -20.256 1.00 25.78 809 TYR A C 1
ATOM 6291 O O . TYR A 1 809 ? 6.437 54.542 -19.882 1.00 25.78 809 TYR A O 1
ATOM 6299 N N . GLU A 1 810 ? 8.587 53.958 -19.452 1.00 25.44 810 GLU A N 1
ATOM 6300 C CA . GLU A 1 810 ? 8.988 54.534 -18.158 1.00 25.44 810 GLU A CA 1
ATOM 6301 C C . GLU A 1 810 ? 7.892 55.056 -17.213 1.00 25.44 810 GLU A C 1
ATOM 6303 O O . GLU A 1 810 ? 7.274 56.091 -17.437 1.00 25.44 810 GLU A O 1
ATOM 6308 N N . SER A 1 811 ? 7.834 54.505 -16.002 1.00 26.55 811 SER A N 1
ATOM 6309 C CA . SER A 1 811 ? 8.481 55.115 -14.825 1.00 26.55 811 SER A CA 1
ATOM 6310 C C . SER A 1 811 ? 7.953 54.516 -13.519 1.00 26.55 811 SER A C 1
ATOM 6312 O O . SER A 1 811 ? 6.850 53.987 -13.430 1.00 26.55 811 SER A O 1
ATOM 6314 N N . ALA A 1 812 ? 8.837 54.563 -12.529 1.00 26.95 812 ALA A N 1
ATOM 6315 C CA . ALA A 1 812 ? 8.714 54.074 -11.168 1.00 26.95 812 ALA A CA 1
ATOM 6316 C C . ALA A 1 812 ? 7.467 54.564 -10.414 1.00 26.95 812 ALA A C 1
ATOM 6318 O O . ALA A 1 812 ? 6.942 55.631 -10.714 1.00 26.95 812 ALA A O 1
ATOM 6319 N N . VAL A 1 813 ? 7.104 53.845 -9.346 1.00 27.56 813 VAL A N 1
ATOM 6320 C CA . VAL A 1 813 ? 7.087 54.368 -7.965 1.00 27.56 813 VAL A CA 1
ATOM 6321 C C . VAL A 1 813 ? 6.789 53.215 -6.998 1.00 27.56 813 VAL A C 1
ATOM 6323 O O . VAL A 1 813 ? 5.800 52.498 -7.133 1.00 27.56 813 VAL A O 1
ATOM 6326 N N . ASP A 1 814 ? 7.687 53.069 -6.026 1.00 26.31 814 ASP A N 1
ATOM 6327 C CA . ASP A 1 814 ? 7.535 52.309 -4.789 1.00 26.31 814 ASP A CA 1
ATOM 6328 C C . ASP A 1 814 ? 6.269 52.710 -4.013 1.00 26.31 814 ASP A C 1
ATOM 6330 O O . ASP A 1 814 ? 5.963 53.897 -3.897 1.00 26.31 814 ASP A O 1
ATOM 6334 N N . ASN A 1 815 ? 5.585 51.748 -3.389 1.00 26.08 815 ASN A N 1
ATOM 6335 C CA . ASN A 1 815 ? 5.481 51.689 -1.923 1.00 26.08 815 ASN A CA 1
ATOM 6336 C C . ASN A 1 815 ? 4.489 50.618 -1.449 1.00 26.08 815 ASN A C 1
ATOM 6338 O O . ASN A 1 815 ? 3.318 50.597 -1.820 1.00 26.08 815 ASN A O 1
ATOM 6342 N N . GLU A 1 816 ? 5.033 49.760 -0.588 1.00 26.52 816 GLU A N 1
ATOM 6343 C CA . GLU A 1 816 ? 4.478 49.243 0.666 1.00 26.52 816 GLU A CA 1
ATOM 6344 C C . GLU A 1 816 ? 2.984 49.472 0.946 1.00 26.52 816 GLU A C 1
ATOM 6346 O O . GLU A 1 816 ? 2.541 50.599 1.145 1.00 26.52 816 GLU A O 1
ATOM 6351 N N . TYR A 1 817 ? 2.257 48.369 1.154 1.00 26.34 817 TYR A N 1
ATOM 6352 C CA . TYR A 1 817 ? 1.231 48.295 2.193 1.00 26.34 817 TYR A CA 1
ATOM 6353 C C . TYR A 1 817 ? 1.208 46.895 2.825 1.00 26.34 817 TYR A C 1
ATOM 6355 O O . TYR A 1 817 ? 1.070 45.879 2.146 1.00 26.34 817 TYR A O 1
ATOM 6363 N N . GLU A 1 818 ? 1.369 46.886 4.148 1.00 27.86 818 GLU A N 1
ATOM 6364 C CA . GLU A 1 818 ? 1.107 45.787 5.076 1.00 27.86 818 GLU A CA 1
ATOM 6365 C C . GLU A 1 818 ? -0.356 45.297 5.034 1.00 27.86 818 GLU A C 1
ATOM 6367 O O . GLU A 1 818 ? -1.251 45.990 4.548 1.00 27.86 818 GLU A O 1
ATOM 6372 N N . SER A 1 819 ? -0.587 44.174 5.735 1.00 28.08 819 SER A N 1
ATOM 6373 C CA . SER A 1 819 ? -1.871 43.570 6.147 1.00 28.08 819 SER A CA 1
ATOM 6374 C C . SER A 1 819 ? -2.504 42.644 5.096 1.00 28.08 819 SER A C 1
ATOM 6376 O O . SER A 1 819 ? -2.475 42.919 3.909 1.00 28.08 819 SER A O 1
ATOM 6378 N N . SER A 1 820 ? -3.126 41.512 5.416 1.00 28.73 820 SER A N 1
ATOM 6379 C CA . SER A 1 820 ? -3.481 40.880 6.685 1.00 28.73 820 SER A CA 1
ATOM 6380 C C . SER A 1 820 ? -3.994 39.465 6.384 1.00 28.73 820 SER A C 1
ATOM 6382 O O . SER A 1 820 ? -4.292 39.115 5.247 1.00 28.73 820 SER A O 1
ATOM 6384 N N . GLU A 1 821 ? -4.062 38.689 7.456 1.00 29.86 821 GLU A N 1
ATOM 6385 C CA . GLU A 1 821 ? -4.798 37.449 7.695 1.00 29.86 821 GLU A CA 1
ATOM 6386 C C . GLU A 1 821 ? -6.068 37.159 6.856 1.00 29.86 821 GLU A C 1
ATOM 6388 O O . GLU A 1 821 ? -6.809 38.055 6.467 1.00 29.86 821 GLU A O 1
ATOM 6393 N N . GLN A 1 822 ? -6.386 35.852 6.811 1.00 31.11 822 GLN A N 1
ATOM 6394 C CA . GLN A 1 822 ? -7.680 35.187 6.544 1.00 31.11 822 GLN A CA 1
ATOM 6395 C C . GLN A 1 822 ? -7.929 34.629 5.130 1.00 31.11 822 GLN A C 1
ATOM 6397 O O . GLN A 1 822 ? -8.513 35.293 4.276 1.00 31.11 822 GLN A O 1
ATOM 6402 N N . LYS A 1 823 ? -7.697 33.317 4.961 1.00 35.00 823 LYS A N 1
ATOM 6403 C CA . LYS A 1 823 ? -8.780 32.310 4.918 1.00 35.00 823 LYS A CA 1
ATOM 6404 C C . LYS A 1 823 ? -8.270 30.876 4.974 1.00 35.00 823 LYS A C 1
ATOM 6406 O O . LYS A 1 823 ? -7.261 30.590 4.301 1.00 35.00 823 LYS A O 1
#

Organism: Ceratopteris richardii (NCBI:txid49495)

Radius of gyration: 43.91 Å; chains: 1; bounding box: 90×85×128 Å

InterPro domains:
  IPR006553 Leucine-rich repeat, cysteine-containing subtype [SM00367] (75-100)
  IPR006553 Leucine-rich repeat, cysteine-containing subtype [SM00367] (175-200)
  IPR006553 Leucine-rich repeat, cysteine-containing subtype [SM00367] (267-292)
  IPR006553 Leucine-rich repeat, cysteine-containing subtype [SM00367] (352-380)
  IPR006553 Leucine-rich repeat, cysteine-containing subtype [SM00367] (452-477)
  IPR006553 Leucine-rich repeat, cysteine-containing subtype [SM00367] (552-577)
  IPR006553 Leucine-rich repeat, cysteine-containing subtype [SM00367] (652-677)
  IPR032675 Leucine-rich repeat domain superfamily [G3DSA:3.80.10.10] (2-239)
  IPR032675 Leucine-rich repeat domain superfamily [G3DSA:3.80.10.10] (240-511)
  IPR032675 Leucine-rich repeat domain superfamily [G3DSA:3.80.10.10] (512-775)

pLDDT: mean 76.07, std 18.85, range [22.39, 95.94]

Foldseek 3Di:
DCQVPQQEAEEAQECVLPDQADPRDHLNYAEYAYHNDDPRLVSRNHQEYPPAENANHQEYHHESNQNHAEYDYQHQNHAYYAHHNNQNHAYYDCQNHQQYAYYHHENNLNHQDDPDDHLNYAEDHHHYDDPPPDDPPPCPPSQRNHAEDDDDANQNHAYYAHELRQNHAEYDYLHQNHAEYAYYNNQNHAYYDCQNDQNYAYEHHENNFNHAEDDDHHLNYAEYDYHYDPVCLVGHFYQEYPEAERANHAEYAHEQGCNHAEYEYEYQRHAEDHHYQNCNHAYYHYHNPQNHAYYHQDNVANHADDPDDHLNHAEYHYECYQYQEDPDAERANHQYYAHALHQNHQYYEYEYQNHAEDHHANPCNHAYYHYPNPQRHAYYHHENNQNHAEAEDDHLNYAEDHYHNDDDPPVCVDPCVPGARNHAEYDADLNQNHAYYAHERRCNHAEYHYLHQNHAEDAYYLNQNHAEYDCQNDQQYAYYHHENPQNHAEADDDHLNYAEYAYHNDDDPPPDPPDDPPRQRNHAEYDLDANQNHAYYAHESRQNHAEYHYQHQNHAEDAHYLNQNHADYDCQNHQQYAYYHHENPQNHAEADDDHLNYAEDHYHNDDDPPDDPPDPPPRQRNHAEYDQDANANHAYYAHERRCNHADYHYQHANHAEDAHYNNQNHAEDDCCSHQNYAEYAHAQNQNHAEDDDHHLNHQAEEHAQNQNHAAAECQNNVNHDLPRYHHHNNLNYDPVRYRHHPPDPDNDDPHVVVSVVVVVVVVVVVVVPPDDDDDDDDDDDDDDDDDDDDDDDDDDDDDDDDDDDDDDDDDDDDDDDDDDDDD

Sequence (823 aa):
MCTGFSSLQHLILDGCYSLNTLAFLPTTLRTLSLDMQRRFFLISEIESVEDVSLPNLENLTITRCAKLKRLALHATLLQVLDLSGCVGLEELDCRGLSSLQHLILDTCYSLATLSFLPMTLRRLSLNMKREIGLDRGLFSDMVNSLESVDEAPLPNLEDLSIKCCPELKRLALDATSLQKLDLRGCERLMDLDCRGLSSLQHLVIDDCFSLTTLSILPTTLRKISLRISRRSLREGGLESVEDASLPNLEDLTITRCPKLKRLALDSTSLQSLDLNACGGLNDLACKGLSSLQHLILDGCSSLTRLSFLPTTLSTLSWRLCSVVSVEDFFLPNLQELTLQDSPMLKRLALHATSLQRLDLSGSGRLEDLHCRGLSSLQHLILDRCYSLTTLSFLPTTLRRLSLNMQREIGLDRGPFSDMVGSLESVDDAPLRNLEHVTITCCPELKSLALNATSLQRLDLSECGRLKDLDCRGLSSLQHLILDGCYSLTTLSFLPTTLRRLSLNMQREIGLDRGLLSDMLGSLESVDDAPIPNLEDLTITCCPELKSLALNATSLQRLDLSECGRLKDLDCRGLSSLQHLILDGCYSLTTLSFLPTTLQRLSLNMQREIGLDRGLLSDMLGSLESVDDAPLPNLEDLTITCCPELKSLALNATSLQRLDLSECGRLKDLDCRFFPSLDELILSNCTSLKTLSFLPSTLTRLDIEECTELEFLDVGDCTDLLQYCTYVGGCTSLRPSNIRRPTSWTHWKFRSWRRWRRSRAILQQHEDEKSEDEIADEAECESFEDEIADEDESSDPTIADEDDDKTSDYESAVDNEYESSEQK

Secondary structure (DSSP, 8-state):
--TT-TT--EEE-TT-TT-----S--TT--EEEEE-HHHHGGG----EEEEEE-TT--EEEEES-TT--EEEEE-TT--EEE-TT-TT--EEE-TT-TT--EEE-TT-TT--------TT--EEEEE----TTS-TTTSTT------EEEEEE-TT--EEEEES-TT--EEEEE-TT--EEE-TT-TT--EEE-TT-TT--EEE-TT-TT--EE----TT--EEEEE--GGGTTS----EEEEEE-TT--EEEEES-TT--EEEEE-SS--EEE-TT-TT--EEEEE--TT--EEE-TT-TT--------TT--EEE-TT---SEEEEEE-TT--EEE-TT-TT--EEEEE-SS--EEE-TT-TT--EEEEE--TT--EEE-TT-TT--EE----TT--EEEEE----TT-TTSTTTT------EE-----TT--EEEEES-TT--EE----TT--EEE-TT-TT--EEE-TT-TT--EEE-TT-TT--EEE---TT--EEEEE----TTS-TTS-TT------EE---B-TT--EEEEES-TT--EE--B-TT--EEE-TT-TT--EEB-TT-TT--EEE-TT-TT--EEB---TT--EEEEE----TTS-TTS-TT------EE---B-TT--EEEEES-TT--EE--B-TT--EEE-TT-TT--EEEGGG-TT--EEE-TT-TT--EEE---TT--EEE-TT-TT--EEE-TT-SS--TT-EE--S-SS--GGGEE--TT-S----SSHHHHHHHHHHHHHHHHTTS-----------------------------------------------------